Protein 6XRF (pdb70)

Radius of gyration: 32.76 Å; Cα contacts (8 Å, |Δi|>4): 2177; chains: 9; bounding box: 80×77×88 Å

Solvent-accessible surface area: 41799 Å² total; per-residue (Å²): 67,108,5,89,9,29,10,1,23,2,89,5,32,124,68,14,93,55,13,2,7,6,0,4,46,1,51,67,39,81,127,4,134,53,0,0,0,0,0,8,24,10,76,62,14,46,149,46,81,18,56,81,3,0,47,104,0,29,123,35,0,119,172,73,4,38,45,35,116,77,82,82,94,117,97,60,97,20,118,70,59,46,2,3,16,0,2,0,33,4,88,37,75,74,65,61,4,9,1,12,0,2,0,0,45,38,126,111,16,0,1,0,0,0,0,0,3,27,53,85,20,23,87,80,7,38,84,27,18,106,74,0,11,154,31,1,62,13,56,170,116,75,8,109,3,43,12,0,31,0,66,8,35,126,66,18,89,55,15,1,5,6,1,1,40,2,49,50,58,75,108,2,162,47,0,0,0,4,3,4,39,13,77,91,14,40,152,48,80,20,64,77,8,0,44,148,16,29,81,30,4,107,88,55,6,82,45,28,145,73,90,97,103,100,101,82,104,34,125,74,45,37,5,6,10,1,0,2,37,4,79,63,67,70,93,64,7,7,0,11,1,8,1,1,49,23,145,110,20,1,3,1,2,2,0,4,10,45,48,75,15,16,85,73,5,56,83,25,10,96,105,0,16,141,40,4,70,12,72,167,43,62,1,102,9,4,0,68,3,0,11,12,2,8,87,32,61,4,5,45,56,55,21,16,8,0,2,4,0,0,7,2,0,3,4,13,6,76,89,68,74,31,6,16,34,4,4,16,40,0,0,30,28,14,3,5,82,107,87,12,84,5,57,11,0,31,0,52,11,36,140,65,19,92,60,15,2,6,6,0,2,27,0,54,53,58,79,129,4,130,62,1,0,0,0,2,5,30,10,77,61,8,41,138,30,84,20,60,81,0,0,48,88,0,31,105,36,0,103,151,102,2,81,46,22,127,83,79,112,105,102,94,71,112,23,121,74,50,33,2,2,17,0,15,0,30,4,82,82,147,69,62,76,6,21,1,32,0,4,0,1,56,37,141,107,14,0,3,0,2,0,0,0,1,16,57,89,13,36,89,85,8,74,86,28,14,108,103,0,16,116,36,3,71,8,41,174,90,89,10,53,5,51,11,0,33,0,64,9,40,107,70,18,98,44,11,0,4,7,3,1,28,2,50,49,34,35,62,0,88,31,0,0,0,7,0,4,38,12,65,61,13,50,154,41,80,21,61,80,1,0,50,97,2,25,123,25,2,108,153,61,4,87,49,35,110,72,93,62,88,117,106,65,107,24,118,74,45,41,2,6,6,2,6,2,7,25,49,26,102,9,12,22,6,6,0,8,0,2,0,0,48,34,142,117,18,0,1,0,0,5,0,2,7,45,50,75,18,21,62,18,6,50,31,29,20,118,95,0,16,159,41,0,70,10,72,165,27,66,1,108,12,6,0,124,2,2,12,33,3,4,66,26,54,7,3,43,60,93,18,26,6,0,3,5,0,0,4,1,0,4,3,0,9,63,42,114,130,103,32,7,15,40,6,5,17,63,0,13,66,31,35,122,45,99,6,83,7,33,7,1,46,2,80,6,24,59,69,22,95,53,50,0,6,4,2,2,41,2,41,51,49,65,114,0,148,74,0,0,0,1,1,10,25,16,87,64,10,68,121,29,96,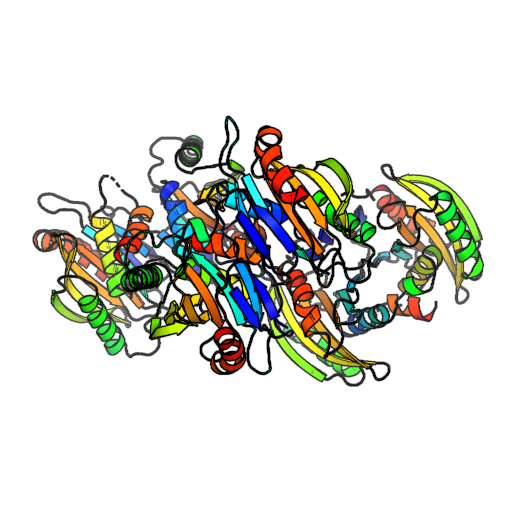21,72,80,0,0,42,74,2,31,122,37,1,117,149,82,4,85,50,30,119,70,76,111,100,86,109,64,110,15,120,73,53,41,3,6,19,4,9,2,36,5,54,50,153,75,104,67,5,32,0,30,0,2,1,0,43,23,125,115,14,0,2,1,0,1,0,0,4,18,51,89,20,15,92,80,7,45,81,28,15,109,115,0,16,118,31,4,64,11,45,120,155,109,89,12,15,6,52,12,0,29,1,91,11,45,126,57,17,89,57,66,1,9,7,5,2,27,1,40,66,46,76,114,4,183,81,0,0,0,0,1,8,36,12,84,68,13,67,144,41,87,18,59,83,4,0,31,94,2,33,106,38,2,122,146,93,7,81,42,32,127,72,81,86,84,110,105,73,96,21,50,68,51,38,2,6,10,2,4,0,34,14,88,78,112,80,104,71,12,9,0,16,0,2,0,0,44,19,125,110,15,1,2,0,0,0,0,0,5,41,55,89,15,21,89,68,6,58,49,19,4,87,46,0,17,68,12,4,27,17,82,105,38,155,81,1,8,13,0,0,102,2,0,6,52,10,15,111,57,21,11,60,70,139,8,26,13,3,2,6,1,0,14,0,0,0,4,8,21,85,75,28,2,36,61,0,28,89,90,46

Sequence (1002 aa):
TLYRLHEADLEIPDAWQDQSINIFKLPASGPAREASFVISRDASQGDAPFADYVARQLENAEKQLPGFKLHKRWDINIHGHAAVLLDYQWQREGRDLMLRQVFIERRPAVLITTLTTTPADLPHHEPAWKQAMQTLVPRPTLYRLHEADLEIPDAWQDQSINIFKLPASGPAREASFVISRDASQGDAPFADYVARQLENAEKQLPGFKLHKRWDINIHGHAAVLLDYQWQREGRDLMLRQVFIERRPAVLITTLTTTPADLPHHEPAWKQAMQTLVPRPMDAQAAARLGDEIAHGFGVAAMVAGAVAGALIGAAVVAAATGGLAAVILAGSIAAGGTLYRLHEADLEIPDAWQDQSINIFKLPASGPAREASFVISRDASQGDAPFADYVARQLENAEKQLPGFKLHKRWDINIHGHAAVLLDYQWQREGRDLMLRQVFIERRPAVLITTLTTTPADLPHHEPAWKQAMQTLVPRPTLYRLHEADLEIPDAWQDQSINIFKLPASGPAREASFVISRDASQGDAPFADYVARQLENAEKQLPGFKLHKRWDINIHGHAAVLLDYQWQREGRDLMLRQVFIERRPAVLITTLTTTPADLPHHEPAWKQAMQTLVPRPMDAQAAARLGDEIAHGFGVAAMVAGAVAGALIGAAVVAATATGGLAAVILAGSIAATLYRLHEADLEIPDAWQDQSINIFKLPASGPAREASFVISRDASQGDAPFADYVARQLENAEKQLPGFKLHKRWDINIHGHAAVLLDYQWQREGRDLMLRQVFIERRPAVLITTLTTTPADLPHHEPAWKQAMQTLVPRPTTLYRLHEADLEIPDAWQDQSINIFKLPASGPAREASFVISRDASQGDAPFADYVARQLENAEKQLPGFKLHKRWDINIHGHAAVLLDYQWQREGRDLMLRQVFIERRPAVLITTLTTTPADLPHHEPAWKQAMQTLVPRPTPDAQAAARLGDEIAHGGVAAMVAGAVAGALIGAAVVAAAVILAGSIA

Structure (mmCIF, N/CA/C/O backbone):
data_6XRF
#
_entry.id   6XRF
#
_cell.length_a   68.951
_cell.length_b   68.951
_cell.length_c   173.054
_cell.angle_alpha   90.000
_cell.angle_beta   90.000
_cell.angle_gamma   120.000
#
_symmetry.space_group_name_H-M   'P 32'
#
loop_
_entity.id
_entity.type
_entity.pdbx_description
1 polymer 'Effector EagT6'
2 polymer 'PAAR motif family protein'
3 water water
#
loop_
_atom_site.group_PDB
_atom_site.id
_atom_site.type_symbol
_atom_site.label_atom_id
_atom_site.label_alt_id
_atom_site.label_comp_id
_atom_site.label_asym_id
_atom_site.label_entity_id
_atom_site.label_seq_id
_atom_site.pdbx_PDB_ins_code
_atom_site.Cartn_x
_atom_site.Cartn_y
_atom_site.Cartn_z
_atom_site.occupancy
_atom_site.B_iso_or_equiv
_atom_site.auth_seq_id
_atom_site.auth_comp_id
_atom_site.auth_asym_id
_atom_site.auth_atom_id
_atom_site.pdbx_PDB_model_num
ATOM 1 N N . THR A 1 2 ? -13.81598 -50.69851 19.52991 1.000 94.95182 2 THR A N 1
ATOM 2 C CA . THR A 1 2 ? -12.66680 -50.76034 18.64298 1.000 95.49238 2 THR A CA 1
ATOM 3 C C . THR A 1 2 ? -11.37437 -51.07808 19.38832 1.000 91.67704 2 THR A C 1
ATOM 4 O O . THR A 1 2 ? -10.86043 -50.23870 20.12993 1.000 87.75766 2 THR A O 1
ATOM 14 N N . LEU A 1 3 ? -10.84306 -52.28238 19.19434 1.000 96.09991 3 LEU A N 1
ATOM 15 C CA . LEU A 1 3 ? -9.49439 -52.58022 19.65707 1.000 93.36683 3 LEU A CA 1
ATOM 16 C C . LEU A 1 3 ? -8.50803 -51.94480 18.68232 1.000 86.62772 3 LEU A C 1
ATOM 17 O O . LEU A 1 3 ? -8.52119 -52.25505 17.48624 1.000 87.90166 3 LEU A O 1
ATOM 33 N N . TYR A 1 4 ? -7.66314 -51.05716 19.19075 1.000 78.35859 4 TYR A N 1
ATOM 34 C CA . TYR A 1 4 ? -6.73044 -50.29776 18.37270 1.000 72.96640 4 TYR A CA 1
ATOM 35 C C . TYR A 1 4 ? -5.32972 -50.86146 18.54716 1.000 74.42963 4 TYR A C 1
ATOM 36 O O . TYR A 1 4 ? -4.84467 -50.98430 19.67549 1.000 73.66148 4 TYR A O 1
ATOM 54 N N . ARG A 1 5 ? -4.68138 -51.20274 17.43765 1.000 77.86428 5 ARG A N 1
ATOM 55 C CA . ARG A 1 5 ? -3.31061 -51.68354 17.48145 1.000 80.76178 5 ARG A CA 1
ATOM 56 C C . ARG A 1 5 ? -2.35412 -50.60156 16.99651 1.000 79.99283 5 ARG A C 1
ATOM 57 O O . ARG A 1 5 ? -2.62244 -49.91187 16.00735 1.000 80.72316 5 ARG A O 1
ATOM 78 N N . LEU A 1 6 ? -1.23532 -50.46901 17.69773 1.000 79.34871 6 LEU A N 1
ATOM 79 C CA . LEU A 1 6 ? -0.12900 -49.61839 17.29816 1.000 80.11390 6 LEU A CA 1
ATOM 80 C C . LEU A 1 6 ? 1.14884 -50.44687 17.34713 1.000 80.64479 6 LEU A C 1
ATOM 81 O O . LEU A 1 6 ? 1.14322 -51.62072 17.73347 1.000 81.83771 6 LEU A O 1
ATOM 97 N N . HIS A 1 7 ? 2.25750 -49.82397 16.95041 1.000 81.39421 7 HIS A N 1
ATOM 98 C CA . HIS A 1 7 ? 3.50278 -50.56549 16.83120 1.000 88.33481 7 HIS A CA 1
ATOM 99 C C . HIS A 1 7 ? 3.92933 -51.16385 18.16133 1.000 100.33978 7 HIS A C 1
ATOM 100 O O . HIS A 1 7 ? 4.55679 -52.22248 18.17698 1.000 121.69298 7 HIS A O 1
ATOM 114 N N . GLU A 1 8 ? 3.58759 -50.52408 19.27984 1.000 90.75298 8 GLU A N 1
ATOM 115 C CA . GLU A 1 8 ? 4.14732 -50.88946 20.57572 1.000 81.96083 8 GLU A CA 1
ATOM 116 C C . GLU A 1 8 ? 3.13073 -51.45121 21.56277 1.000 81.10964 8 GLU A C 1
ATOM 117 O O . GLU A 1 8 ? 3.51803 -51.81791 22.67615 1.000 84.25478 8 GLU A O 1
ATOM 129 N N . ALA A 1 9 ? 1.85563 -51.54031 21.19897 1.000 76.74576 9 ALA A N 1
ATOM 130 C CA . ALA A 1 9 ? 0.86257 -52.03140 22.14557 1.000 73.05840 9 ALA A CA 1
ATOM 131 C C . ALA A 1 9 ? -0.49935 -52.09886 21.47596 1.000 72.21865 9 ALA A C 1
ATOM 132 O O . ALA A 1 9 ? -0.71315 -51.54577 20.39518 1.000 71.74525 9 ALA A O 1
ATOM 139 N N . ASP A 1 10 ? -1.42183 -52.78199 22.14772 1.000 72.73779 10 ASP A N 1
ATOM 140 C CA . ASP A 1 10 ? -2.82858 -52.82146 21.77655 1.000 74.28122 10 ASP A CA 1
ATOM 141 C C . ASP A 1 10 ? -3.65882 -52.25474 22.91907 1.000 71.55332 10 ASP A C 1
ATOM 142 O O . ASP A 1 10 ? -3.32251 -52.44262 24.09372 1.000 70.68204 10 ASP A O 1
ATOM 151 N N . LEU A 1 11 ? -4.73494 -51.55876 22.57616 1.000 70.61648 11 LEU A N 1
ATOM 152 C CA . LEU A 1 11 ? -5.61703 -51.00573 23.59089 1.000 70.11785 11 LEU A CA 1
ATOM 153 C C . LEU A 1 11 ? -6.97860 -50.76906 22.95956 1.000 71.79353 11 LEU A C 1
ATOM 154 O O . LEU A 1 11 ? -7.09837 -50.60063 21.74337 1.000 74.37110 11 LEU A O 1
ATOM 170 N N . GLU A 1 12 ? -8.00410 -50.76067 23.80551 1.000 71.48494 12 GLU A N 1
ATOM 171 C CA . GLU A 1 12 ? -9.38131 -50.62012 23.35508 1.000 73.32766 12 GLU A CA 1
ATOM 172 C C . GLU A 1 12 ? -9.77572 -49.14816 23.35338 1.000 71.76717 12 GLU A C 1
ATOM 173 O O . GLU A 1 12 ? -9.49693 -48.42100 24.31687 1.000 66.47431 12 GLU A O 1
ATOM 185 N N . ILE A 1 13 ? -10.40284 -48.70666 22.27193 1.000 76.20563 13 ILE A N 1
ATOM 186 C CA . ILE A 1 13 ? -10.79305 -47.32014 22.07677 1.000 78.75820 13 ILE A CA 1
ATOM 187 C C . ILE A 1 13 ? -12.30067 -47.27424 21.87391 1.000 90.21861 13 ILE A C 1
ATOM 188 O O . ILE A 1 13 ? -12.82241 -48.01834 21.04311 1.000 97.23143 13 ILE A O 1
ATOM 204 N N . PRO A 1 14 ? -13.02771 -46.42214 22.59421 1.000 92.73400 14 PRO A N 1
ATOM 205 C CA . PRO A 1 14 ? -14.43879 -46.20394 22.25975 1.000 95.74999 14 PRO A CA 1
ATOM 206 C C . PRO A 1 14 ? -14.60602 -45.79252 20.80494 1.000 95.65082 14 PRO A C 1
ATOM 207 O O . PRO A 1 14 ? -13.72967 -45.16992 20.20576 1.000 91.84278 14 PRO A O 1
ATOM 218 N N . ASP A 1 15 ? -15.76279 -46.14523 20.23651 1.000 86.68838 15 ASP A N 1
ATOM 219 C CA . ASP A 1 15 ? -16.05088 -45.76749 18.85492 1.000 88.57488 15 ASP A CA 1
ATOM 220 C C . ASP A 1 15 ? -16.39617 -44.29100 18.71880 1.000 87.17962 15 ASP A C 1
ATOM 221 O O . ASP A 1 15 ? -16.34876 -43.75820 17.60639 1.000 87.37004 15 ASP A O 1
ATOM 230 N N . ALA A 1 16 ? -16.74615 -43.62044 19.81480 1.000 83.11749 16 ALA A N 1
ATOM 231 C CA . ALA A 1 16 ? -17.04890 -42.19814 19.76017 1.000 81.45491 16 ALA A CA 1
ATOM 232 C C . ALA A 1 16 ? -15.79997 -41.33734 19.62436 1.000 76.77070 16 ALA A C 1
ATOM 233 O O . ALA A 1 16 ? -15.90836 -40.17098 19.22753 1.000 79.61624 16 ALA A O 1
ATOM 240 N N . TRP A 1 17 ? -14.62671 -41.88043 19.94553 1.000 72.20833 17 TRP A N 1
ATOM 241 C CA . TRP A 1 17 ? -13.37387 -41.17096 19.73056 1.000 67.79873 17 TRP A CA 1
ATOM 242 C C . TRP A 1 17 ? -13.02991 -41.20420 18.24602 1.000 67.46860 17 TRP A C 1
ATOM 243 O O . TRP A 1 17 ? -12.96862 -42.28482 17.64878 1.000 69.42763 17 TRP A O 1
ATOM 264 N N . GLN A 1 18 ? -12.79780 -40.03253 17.64717 1.000 63.66284 18 GLN A N 1
ATOM 265 C CA . GLN A 1 18 ? -12.43815 -39.98143 16.23413 1.000 60.67760 18 GLN A CA 1
ATOM 266 C C . GLN A 1 18 ? -10.92133 -39.96333 16.08652 1.000 51.93787 18 GLN A C 1
ATOM 267 O O . GLN A 1 18 ? -10.23388 -39.15240 16.71205 1.000 47.80391 18 GLN A O 1
ATOM 281 N N . ASP A 1 19 ? -10.41449 -40.87143 15.25733 1.000 49.23930 19 ASP A N 1
ATOM 282 C CA . ASP A 1 19 ? -8.98243 -41.09690 15.10658 1.000 43.39617 19 ASP A CA 1
ATOM 283 C C . ASP A 1 19 ? -8.37122 -40.04568 14.19213 1.000 41.86900 19 ASP A C 1
ATOM 284 O O . ASP A 1 19 ? -8.90030 -39.76308 13.11442 1.000 43.87135 19 ASP A O 1
ATOM 293 N N . GLN A 1 20 ? -7.26988 -39.44517 14.64066 1.000 40.11477 20 GLN A N 1
ATOM 294 C CA . GLN A 1 20 ? -6.48061 -38.54160 13.81333 1.000 41.69612 20 GLN A CA 1
ATOM 295 C C . GLN A 1 20 ? -5.00968 -38.94553 13.83963 1.000 39.98864 20 GLN A C 1
ATOM 296 O O . GLN A 1 20 ? -4.12439 -38.10093 13.68411 1.000 40.45025 20 GLN A O 1
ATOM 310 N N . SER A 1 21 ? -4.73178 -40.22988 14.04204 1.000 38.74797 21 SER A N 1
ATOM 311 C CA . SER A 1 21 ? -3.36472 -40.67069 14.27753 1.000 38.88590 21 SER A CA 1
ATOM 312 C C . SER A 1 21 ? -2.50716 -40.47794 13.03410 1.000 37.92583 21 SER A C 1
ATOM 313 O O . SER A 1 21 ? -2.98879 -40.54358 11.90150 1.000 38.93029 21 SER A O 1
ATOM 321 N N . ILE A 1 22 ? -1.21822 -40.22462 13.26446 1.000 37.42494 22 ILE A N 1
ATOM 322 C CA . ILE A 1 22 ? -0.25948 -39.94595 12.20181 1.000 39.65959 22 ILE A CA 1
ATOM 323 C C . ILE A 1 22 ? 1.02332 -40.70499 12.51080 1.000 36.54444 22 ILE A C 1
ATOM 324 O O . ILE A 1 22 ? 1.66913 -40.44099 13.53112 1.000 33.15346 22 ILE A O 1
ATOM 340 N N . ASN A 1 23 ? 1.40392 -41.62856 11.63618 1.000 38.29529 23 ASN A N 1
ATOM 341 C CA . ASN A 1 23 ? 2.72966 -42.22764 11.69216 1.000 36.95060 23 ASN A CA 1
ATOM 342 C C . ASN A 1 23 ? 3.69320 -41.34537 10.91431 1.000 38.83221 23 ASN A C 1
ATOM 343 O O . ASN A 1 23 ? 3.36996 -40.85038 9.83046 1.000 40.82234 23 ASN A O 1
ATOM 354 N N . ILE A 1 24 ? 4.87041 -41.12656 11.49121 1.000 38.50558 24 ILE A N 1
ATOM 355 C CA . ILE A 1 24 ? 5.85774 -40.19936 10.95395 1.000 38.99845 24 ILE A CA 1
ATOM 356 C C . ILE A 1 24 ? 7.22048 -40.87025 11.00708 1.000 38.12120 24 ILE A C 1
ATOM 357 O O . ILE A 1 24 ? 7.64612 -41.33724 12.06934 1.000 36.20227 24 ILE A O 1
ATOM 373 N N . PHE A 1 25 ? 7.89999 -40.91907 9.86879 1.000 41.10667 25 PHE A N 1
ATOM 374 C CA . PHE A 1 25 ? 9.26279 -41.42611 9.78816 1.000 43.67857 25 PHE A CA 1
ATOM 375 C C . PHE A 1 25 ? 10.08901 -40.38584 9.05520 1.000 49.86486 25 PHE A C 1
ATOM 376 O O . PHE A 1 25 ? 9.68954 -39.91518 7.98544 1.000 50.91005 25 PHE A O 1
ATOM 393 N N . LYS A 1 26 ? 11.21626 -40.00455 9.63986 1.000 55.67136 26 LYS A N 1
ATOM 394 C CA . LYS A 1 26 ? 12.12840 -39.06391 9.00882 1.000 65.41106 26 LYS A CA 1
ATOM 395 C C . LYS A 1 26 ? 13.24169 -39.85471 8.33476 1.000 73.58921 26 LYS A C 1
ATOM 396 O O . LYS A 1 26 ? 13.96041 -40.60866 8.99885 1.000 73.17784 26 LYS A O 1
ATOM 415 N N . LEU A 1 27 ? 13.36824 -39.69965 7.02454 1.000 81.62272 27 LEU A N 1
ATOM 416 C CA . LEU A 1 27 ? 14.46477 -40.32791 6.29784 1.000 89.56385 27 LEU A CA 1
ATOM 417 C C . LEU A 1 27 ? 15.74563 -39.54215 6.54552 1.000 91.10385 27 LEU A C 1
ATOM 418 O O . LEU A 1 27 ? 15.80651 -38.35684 6.20138 1.000 88.73568 27 LEU A O 1
ATOM 434 N N . PRO A 1 28 ? 16.77853 -40.14589 7.12977 1.000 96.36850 28 PRO A N 1
ATOM 435 C CA . PRO A 1 28 ? 17.97911 -39.37324 7.46980 1.000 102.78102 28 PRO A CA 1
ATOM 436 C C . PRO A 1 28 ? 18.71281 -38.88213 6.23091 1.000 111.86861 28 PRO A C 1
ATOM 437 O O . PRO A 1 28 ? 18.58477 -39.42739 5.13148 1.000 114.44613 28 PRO A O 1
ATOM 448 N N . ALA A 1 29 ? 19.49050 -37.81938 6.43076 1.000 115.73800 29 ALA A N 1
ATOM 449 C CA . ALA A 1 29 ? 20.30238 -37.27249 5.35369 1.000 124.49696 29 ALA A CA 1
ATOM 450 C C . ALA A 1 29 ? 21.32295 -38.30394 4.88740 1.000 128.44567 29 ALA A C 1
ATOM 451 O O . ALA A 1 29 ? 21.82769 -39.11256 5.67171 1.000 129.18403 29 ALA A O 1
ATOM 458 N N . SER A 1 30 ? 21.63208 -38.26454 3.59356 1.000 141.92292 30 SER A N 1
ATOM 459 C CA . SER A 1 30 ? 22.50010 -39.26723 2.98675 1.000 151.41440 30 SER A CA 1
ATOM 460 C C . SER A 1 30 ? 23.26602 -38.63711 1.83584 1.000 157.72776 30 SER A C 1
ATOM 461 O O . SER A 1 30 ? 22.65778 -38.15837 0.87401 1.000 163.63359 30 SER A O 1
ATOM 469 N N . GLY A 1 31 ? 24.59383 -38.64462 1.93306 1.000 133.75193 31 GLY A N 1
ATOM 470 C CA . GLY A 1 31 ? 25.44080 -38.15294 0.87217 1.000 127.91765 31 GLY A CA 1
ATOM 471 C C . GLY A 1 31 ? 25.08506 -36.74556 0.44831 1.000 120.77799 31 GLY A C 1
ATOM 472 O O . GLY A 1 31 ? 25.14074 -35.80229 1.24277 1.000 115.58086 31 GLY A O 1
ATOM 476 N N . PRO A 1 32 ? 24.70549 -36.57239 -0.82477 1.000 119.85209 32 PRO A N 1
ATOM 477 C CA . PRO A 1 32 ? 24.31964 -35.23130 -1.28651 1.000 118.43129 32 PRO A CA 1
ATOM 478 C C . PRO A 1 32 ? 22.90469 -34.84446 -0.90800 1.000 111.69557 32 PRO A C 1
ATOM 479 O O . PRO A 1 32 ? 22.56734 -33.65647 -0.98264 1.000 112.88366 32 PRO A O 1
ATOM 490 N N . ALA A 1 33 ? 22.07361 -35.80025 -0.50565 1.000 107.30423 33 ALA A N 1
ATOM 491 C CA . ALA A 1 33 ? 20.65631 -35.55872 -0.28330 1.000 101.55849 33 ALA A CA 1
ATOM 492 C C . ALA A 1 33 ? 20.39191 -35.14164 1.15586 1.000 96.55816 33 ALA A C 1
ATOM 493 O O . ALA A 1 33 ? 20.98743 -35.67965 2.09335 1.000 96.72371 33 ALA A O 1
ATOM 500 N N . ARG A 1 34 ? 19.49548 -34.17217 1.32137 1.000 95.13433 34 ARG A N 1
ATOM 501 C CA . ARG A 1 34 ? 19.04231 -33.76945 2.64233 1.000 92.80065 34 ARG A CA 1
ATOM 502 C C . ARG A 1 34 ? 17.98958 -34.75391 3.15540 1.000 87.49978 34 ARG A C 1
ATOM 503 O O . ARG A 1 34 ? 17.52620 -35.64418 2.43606 1.000 85.30084 34 ARG A O 1
ATOM 524 N N . GLU A 1 35 ? 17.59940 -34.57667 4.41656 1.000 84.61494 35 GLU A N 1
ATOM 525 C CA . GLU A 1 35 ? 16.60614 -35.45584 5.01663 1.000 78.75646 35 GLU A CA 1
ATOM 526 C C . GLU A 1 35 ? 15.25534 -35.30104 4.32487 1.000 75.21240 35 GLU A C 1
ATOM 527 O O . GLU A 1 35 ? 14.89150 -34.22109 3.84989 1.000 77.51943 35 GLU A O 1
ATOM 539 N N . ALA A 1 36 ? 14.51850 -36.40795 4.25848 1.000 69.99527 36 ALA A N 1
ATOM 540 C CA . ALA A 1 36 ? 13.16547 -36.45719 3.72376 1.000 64.38431 36 ALA A CA 1
ATOM 541 C C . ALA A 1 36 ? 12.23449 -37.01832 4.79262 1.000 60.11863 36 ALA A C 1
ATOM 542 O O . ALA A 1 36 ? 12.67338 -37.44203 5.86485 1.000 60.41499 36 ALA A O 1
ATOM 549 N N . SER A 1 37 ? 10.93482 -37.02795 4.49743 1.000 57.47256 37 SER A N 1
ATOM 550 C CA . SER A 1 37 ? 9.94321 -37.51300 5.44694 1.000 54.92109 37 SER A CA 1
ATOM 551 C C . SER A 1 37 ? 8.95085 -38.44307 4.76509 1.000 53.25316 37 SER A C 1
ATOM 552 O O . SER A 1 37 ? 8.59501 -38.24062 3.59668 1.000 54.06348 37 SER A O 1
ATOM 560 N N . PHE A 1 38 ? 8.51694 -39.46155 5.50494 1.000 51.22526 38 PHE A N 1
ATOM 561 C CA . PHE A 1 38 ? 7.48702 -40.39571 5.06855 1.000 49.46015 38 PHE A CA 1
ATOM 562 C C . PHE A 1 38 ? 6.40617 -40.42177 6.13648 1.000 47.85953 38 PHE A C 1
ATOM 563 O O . PHE A 1 38 ? 6.69490 -40.71002 7.30187 1.000 47.87052 38 PHE A O 1
ATOM 580 N N . VAL A 1 39 ? 5.16976 -40.12371 5.74540 1.000 46.17292 39 VAL A N 1
ATOM 581 C CA . VAL A 1 39 ? 4.08463 -39.90713 6.69235 1.000 43.33839 39 VAL A CA 1
ATOM 582 C C . VAL A 1 39 ? 2.88322 -40.74801 6.29077 1.000 42.11698 39 VAL A C 1
ATOM 583 O O . VAL A 1 39 ? 2.49863 -40.76560 5.11694 1.000 39.80812 39 VAL A O 1
ATOM 596 N N . ILE A 1 40 ? 2.28125 -41.41669 7.27006 1.000 43.00174 40 ILE A N 1
ATOM 597 C CA . ILE A 1 40 ? 1.04928 -42.17218 7.08745 1.000 40.63608 40 ILE A CA 1
ATOM 598 C C . ILE A 1 40 ? -0.04994 -41.43173 7.83587 1.000 38.77522 40 ILE A C 1
ATOM 599 O O . ILE A 1 40 ? 0.03995 -41.23994 9.05474 1.000 39.23394 40 ILE A O 1
ATOM 615 N N . SER A 1 41 ? -1.07531 -41.00309 7.10460 1.000 38.78577 41 SER A N 1
ATOM 616 C CA . SER A 1 41 ? -2.19682 -40.25979 7.65928 1.000 38.61625 41 SER A CA 1
ATOM 617 C C . SER A 1 41 ? -3.48458 -40.95553 7.24383 1.000 40.60640 41 SER A C 1
ATOM 618 O O . SER A 1 41 ? -3.48799 -41.81260 6.35447 1.000 42.57896 41 SER A O 1
ATOM 626 N N . ARG A 1 42 ? -4.58246 -40.59375 7.90421 1.000 41.52371 42 ARG A N 1
ATOM 627 C CA . ARG A 1 42 ? -5.88547 -41.16249 7.59512 1.000 44.83654 42 ARG A CA 1
ATOM 628 C C . ARG A 1 42 ? -6.86803 -40.05165 7.24912 1.000 47.79612 42 ARG A C 1
ATOM 629 O O . ARG A 1 42 ? -6.75632 -38.92326 7.74039 1.000 46.80809 42 ARG A O 1
ATOM 650 N N . ASP A 1 43 ? -7.83219 -40.38476 6.39133 1.000 51.96722 43 ASP A N 1
ATOM 651 C CA . ASP A 1 43 ? -8.86234 -39.44573 5.95914 1.000 56.62764 43 ASP A CA 1
ATOM 652 C C . ASP A 1 43 ? -10.17986 -40.19620 5.85225 1.000 61.93214 43 ASP A C 1
ATOM 653 O O . ASP A 1 43 ? -10.31925 -41.08814 5.01201 1.000 65.81411 43 ASP A O 1
ATOM 662 N N . ALA A 1 44 ? -11.14309 -39.83359 6.69833 1.000 62.42013 44 ALA A N 1
ATOM 663 C CA . ALA A 1 44 ? -12.44844 -40.47694 6.73562 1.000 65.83720 44 ALA A CA 1
ATOM 664 C C . ALA A 1 44 ? -13.52342 -39.64570 6.04524 1.000 69.08835 44 ALA A C 1
ATOM 665 O O . ALA A 1 44 ? -14.70836 -39.79837 6.35713 1.000 75.27661 44 ALA A O 1
ATOM 672 N N . SER A 1 45 ? -13.13402 -38.78261 5.11646 1.000 66.69494 45 SER A N 1
ATOM 673 C CA . SER A 1 45 ? -14.04919 -37.84542 4.49337 1.000 69.07752 45 SER A CA 1
ATOM 674 C C . SER A 1 45 ? -14.88444 -38.45759 3.38287 1.000 71.35340 45 SER A C 1
ATOM 675 O O . SER A 1 45 ? -15.87407 -37.83941 2.96960 1.000 73.05236 45 SER A O 1
ATOM 683 N N . GLN A 1 46 ? -14.50833 -39.63740 2.89078 1.000 75.16457 46 GLN A N 1
ATOM 684 C CA . GLN A 1 46 ? -15.01562 -40.10158 1.60513 1.000 79.75227 46 GLN A CA 1
ATOM 685 C C . GLN A 1 46 ? -16.53461 -40.19074 1.59481 1.000 87.21456 46 GLN A C 1
ATOM 686 O O . GLN A 1 46 ? -17.17501 -39.84103 0.59650 1.000 92.18252 46 GLN A O 1
ATOM 700 N N . GLY A 1 47 ? -17.12729 -40.66288 2.67974 1.000 87.39617 47 GLY A N 1
ATOM 701 C CA . GLY A 1 47 ? -18.57370 -40.78780 2.71611 1.000 87.21404 47 GLY A CA 1
ATOM 702 C C . GLY A 1 47 ? -19.05608 -41.78061 1.67615 1.000 86.28617 47 GLY A C 1
ATOM 703 O O . GLY A 1 47 ? -18.65788 -42.95204 1.66659 1.000 81.81875 47 GLY A O 1
ATOM 707 N N . ASP A 1 48 ? -19.91791 -41.31323 0.77315 1.000 88.80814 48 ASP A N 1
ATOM 708 C CA . ASP A 1 48 ? -20.54317 -42.17531 -0.21815 1.000 91.83886 48 ASP A CA 1
ATOM 709 C C . ASP A 1 48 ? -20.02172 -41.96956 -1.63244 1.000 90.00017 48 ASP A C 1
ATOM 710 O O . ASP A 1 48 ? -20.36091 -42.76326 -2.51725 1.000 92.95223 48 ASP A O 1
ATOM 719 N N . ALA A 1 49 ? -19.21329 -40.94324 -1.87336 1.000 86.14875 49 ALA A N 1
ATOM 720 C CA . ALA A 1 49 ? -18.70372 -40.71010 -3.21421 1.000 86.32108 49 ALA A CA 1
ATOM 721 C C . ALA A 1 49 ? -17.84641 -41.89214 -3.66169 1.000 83.84935 49 ALA A C 1
ATOM 722 O O . ALA A 1 49 ? -17.22461 -42.56614 -2.83465 1.000 81.63302 49 ALA A O 1
ATOM 729 N N . PRO A 1 50 ? -17.79728 -42.17338 -4.96314 1.000 85.68095 50 PRO A N 1
ATOM 730 C CA . PRO A 1 50 ? -16.86346 -43.19509 -5.44956 1.000 84.26761 50 PRO A CA 1
ATOM 731 C C . PRO A 1 50 ? -15.42799 -42.76911 -5.17358 1.000 79.09796 50 PRO A C 1
ATOM 732 O O . PRO A 1 50 ? -15.11986 -41.58804 -4.99877 1.000 76.79245 50 PRO A O 1
ATOM 743 N N . PHE A 1 51 ? -14.53698 -43.76330 -5.12062 1.000 77.69190 51 PHE A N 1
ATOM 744 C CA . PHE A 1 51 ? -13.14219 -43.47473 -4.79751 1.000 73.71329 51 PHE A CA 1
ATOM 745 C C . PHE A 1 51 ? -12.50242 -42.57773 -5.84797 1.000 73.77775 51 PHE A C 1
ATOM 746 O O . PHE A 1 51 ? -11.76896 -41.64037 -5.50807 1.000 75.15253 51 PHE A O 1
ATOM 763 N N . ALA A 1 52 ? -12.76078 -42.85197 -7.12768 1.000 72.13535 52 ALA A N 1
ATOM 764 C CA . ALA A 1 52 ? -12.14888 -42.06302 -8.18872 1.000 68.86695 52 ALA A CA 1
ATOM 765 C C . ALA A 1 52 ? -12.49295 -40.58705 -8.04370 1.000 66.32978 52 ALA A C 1
ATOM 766 O O . ALA A 1 52 ? -11.66675 -39.71658 -8.34201 1.000 66.67465 52 ALA A O 1
ATOM 773 N N . ASP A 1 53 ? -13.70938 -40.28357 -7.58968 1.000 67.26607 53 ASP A N 1
ATOM 774 C CA . ASP A 1 53 ? -14.10187 -38.89156 -7.41266 1.000 67.32791 53 ASP A CA 1
ATOM 775 C C . ASP A 1 53 ? -13.56299 -38.30929 -6.11446 1.000 65.58372 53 ASP A C 1
ATOM 776 O O . ASP A 1 53 ? -13.38732 -37.09049 -6.01362 1.000 63.81676 53 ASP A O 1
ATOM 785 N N . TYR A 1 54 ? -13.31320 -39.15338 -5.11250 1.000 64.48907 54 TYR A N 1
ATOM 786 C CA . TYR A 1 54 ? -12.67124 -38.67637 -3.89244 1.000 62.82025 54 TYR A CA 1
ATOM 787 C C . TYR A 1 54 ? -11.28167 -38.13034 -4.19732 1.000 62.07098 54 TYR A C 1
ATOM 788 O O . TYR A 1 54 ? -10.92651 -37.02522 -3.77029 1.000 60.30543 54 TYR A O 1
ATOM 806 N N . VAL A 1 55 ? -10.48036 -38.89425 -4.94661 1.000 62.67050 55 VAL A N 1
ATOM 807 C CA . VAL A 1 55 ? -9.14797 -38.42789 -5.32333 1.000 61.69705 55 VAL A CA 1
ATOM 808 C C . VAL A 1 55 ? -9.24195 -37.06576 -5.99700 1.000 61.49373 55 VAL A C 1
ATOM 809 O O . VAL A 1 55 ? -8.45066 -36.15819 -5.71329 1.000 59.68234 55 VAL A O 1
ATOM 822 N N . ALA A 1 56 ? -10.22345 -36.89823 -6.88892 1.000 64.25266 56 ALA A N 1
ATOM 823 C CA . ALA A 1 56 ? -10.41725 -35.61654 -7.56085 1.000 65.63233 56 ALA A CA 1
ATOM 824 C C . ALA A 1 56 ? -10.63620 -34.49459 -6.55400 1.000 64.92059 56 ALA A C 1
ATOM 825 O O . ALA A 1 56 ? -10.06206 -33.40653 -6.68197 1.000 64.06005 56 ALA A O 1
ATOM 832 N N . ARG A 1 57 ? -11.48492 -34.73789 -5.55164 1.000 65.43799 57 ARG A N 1
ATOM 833 C CA . ARG A 1 57 ? -11.67683 -33.75677 -4.48937 1.000 63.77775 57 ARG A CA 1
ATOM 834 C C . ARG A 1 57 ? -10.36107 -33.45533 -3.78741 1.000 58.57836 57 ARG A C 1
ATOM 835 O O . ARG A 1 57 ? -10.11200 -32.31597 -3.37702 1.000 57.86700 57 ARG A O 1
ATOM 856 N N . GLN A 1 58 ? -9.50249 -34.46602 -3.64284 1.000 56.41321 58 GLN A N 1
ATOM 857 C CA . GLN A 1 58 ? -8.19679 -34.23971 -3.03446 1.000 54.94037 58 GLN A CA 1
ATOM 858 C C . GLN A 1 58 ? -7.30079 -33.42251 -3.95279 1.000 54.11214 58 GLN A C 1
ATOM 859 O O . GLN A 1 58 ? -6.51286 -32.59184 -3.48755 1.000 53.76561 58 GLN A O 1
ATOM 873 N N . LEU A 1 59 ? -7.38922 -33.66206 -5.25901 1.000 54.23612 59 LEU A N 1
ATOM 874 C CA . LEU A 1 59 ? -6.58665 -32.89676 -6.20369 1.000 54.05782 59 LEU A CA 1
ATOM 875 C C . LEU A 1 59 ? -7.02273 -31.43833 -6.21863 1.000 53.04006 59 LEU A C 1
ATOM 876 O O . LEU A 1 59 ? -6.18809 -30.52709 -6.13448 1.000 47.29647 59 LEU A O 1
ATOM 892 N N . GLU A 1 60 ? -8.33748 -31.19981 -6.29989 1.000 55.40276 60 GLU A N 1
ATOM 893 C CA . GLU A 1 60 ? -8.84414 -29.83189 -6.34985 1.000 62.15323 60 GLU A CA 1
ATOM 894 C C . GLU A 1 60 ? -8.44381 -29.04930 -5.10532 1.000 64.95650 60 GLU A C 1
ATOM 895 O O . GLU A 1 60 ? -8.06861 -27.87163 -5.19404 1.000 65.72988 60 GLU A O 1
ATOM 907 N N . ASN A 1 61 ? -8.50758 -29.69278 -3.93603 1.000 65.82708 61 ASN A N 1
ATOM 908 C CA . ASN A 1 61 ? -8.12376 -29.02897 -2.69533 1.000 64.40028 61 ASN A CA 1
ATOM 909 C C . ASN A 1 61 ? -6.63292 -28.72072 -2.66434 1.000 66.77671 61 ASN A C 1
ATOM 910 O O . ASN A 1 61 ? -6.22691 -27.64374 -2.21223 1.000 67.44281 61 ASN A O 1
ATOM 921 N N . ALA A 1 62 ? -5.80141 -29.64855 -3.14259 1.000 61.69122 62 ALA A N 1
ATOM 922 C CA . ALA A 1 62 ? -4.35921 -29.42372 -3.12039 1.000 60.66708 62 ALA A CA 1
ATOM 923 C C . ALA A 1 62 ? -3.96275 -28.25702 -4.02071 1.000 69.46760 62 ALA A C 1
ATOM 924 O O . ALA A 1 62 ? -3.13842 -27.41770 -3.63625 1.000 66.90734 62 ALA A O 1
ATOM 931 N N . GLU A 1 63 ? -4.53840 -28.18814 -5.22784 1.000 82.00633 63 GLU A N 1
ATOM 932 C CA . GLU A 1 63 ? -4.24911 -27.07225 -6.12517 1.000 84.79966 63 GLU A CA 1
ATOM 933 C C . GLU A 1 63 ? -4.69605 -25.74671 -5.52580 1.000 89.33880 63 GLU A C 1
ATOM 934 O O . GLU A 1 63 ? -4.07561 -24.70517 -5.77885 1.000 92.24866 63 GLU A O 1
ATOM 946 N N . LYS A 1 64 ? -5.76147 -25.76589 -4.72512 1.000 87.01730 64 LYS A N 1
ATOM 947 C CA . LYS A 1 64 ? -6.31608 -24.54099 -4.16779 1.000 87.85868 64 LYS A CA 1
ATOM 948 C C . LYS A 1 64 ? -5.50322 -24.03610 -2.98250 1.000 85.06651 64 LYS A C 1
ATOM 949 O O . LYS A 1 64 ? -5.32690 -22.82209 -2.82730 1.000 87.43540 64 LYS A O 1
ATOM 968 N N . GLN A 1 65 ? -4.98268 -24.94286 -2.15219 1.000 80.37027 65 GLN A N 1
ATOM 969 C CA . GLN A 1 65 ? -4.39298 -24.54769 -0.88319 1.000 77.04789 65 GLN A CA 1
ATOM 970 C C . GLN A 1 65 ? -2.87965 -24.69954 -0.80054 1.000 73.61334 65 GLN A C 1
ATOM 971 O O . GLN A 1 65 ? -2.27401 -24.10641 0.09706 1.000 73.99844 65 GLN A O 1
ATOM 985 N N . LEU A 1 66 ? -2.25301 -25.47236 -1.68176 1.000 70.70286 66 LEU A N 1
ATOM 986 C CA . LEU A 1 66 ? -0.79728 -25.60804 -1.66223 1.000 67.32072 66 LEU A CA 1
ATOM 987 C C . LEU A 1 66 ? -0.18716 -24.60614 -2.64063 1.000 69.64924 66 LEU A C 1
ATOM 988 O O . LEU A 1 66 ? -0.47475 -24.67657 -3.83991 1.000 71.57564 66 LEU A O 1
ATOM 1004 N N . PRO A 1 67 ? 0.65416 -23.67418 -2.18074 1.000 69.90833 67 PRO A N 1
ATOM 1005 C CA . PRO A 1 67 ? 1.10346 -22.59454 -3.07166 1.000 70.89496 67 PRO A CA 1
ATOM 1006 C C . PRO A 1 67 ? 2.16408 -23.11717 -4.02973 1.000 70.20137 67 PRO A C 1
ATOM 1007 O O . PRO A 1 67 ? 3.11105 -23.79620 -3.62231 1.000 69.59322 67 PRO A O 1
ATOM 1018 N N . GLY A 1 68 ? 1.99695 -22.80214 -5.31039 1.000 69.70559 68 GLY A N 1
ATOM 1019 C CA . GLY A 1 68 ? 2.89445 -23.32695 -6.32106 1.000 66.98133 68 GLY A CA 1
ATOM 1020 C C . GLY A 1 68 ? 2.68054 -24.79115 -6.62672 1.000 63.82958 68 GLY A C 1
ATOM 1021 O O . GLY A 1 68 ? 3.63400 -25.49039 -6.97643 1.000 63.27435 68 GLY A O 1
ATOM 1025 N N . PHE A 1 69 ? 1.44961 -25.27626 -6.49434 1.000 63.32771 69 PHE A N 1
ATOM 1026 C CA . PHE A 1 69 ? 1.15372 -26.67101 -6.78788 1.000 64.35025 69 PHE A CA 1
ATOM 1027 C C . PHE A 1 69 ? 1.50703 -26.99827 -8.23165 1.000 67.34317 69 PHE A C 1
ATOM 1028 O O . PHE A 1 69 ? 1.14607 -26.26128 -9.15529 1.000 69.77759 69 PHE A O 1
ATOM 1045 N N . LYS A 1 70 ? 2.21250 -28.11498 -8.42148 1.000 68.35834 70 LYS A N 1
ATOM 1046 C CA . LYS A 1 70 ? 2.49383 -28.62689 -9.75662 1.000 71.93824 70 LYS A CA 1
ATOM 1047 C C . LYS A 1 70 ? 2.29684 -30.13157 -9.78220 1.000 68.17184 70 LYS A C 1
ATOM 1048 O O . LYS A 1 70 ? 3.04717 -30.86210 -9.13279 1.000 65.25703 70 LYS A O 1
ATOM 1067 N N . LEU A 1 71 ? 1.33323 -30.59525 -10.56973 1.000 71.05552 71 LEU A N 1
ATOM 1068 C CA . LEU A 1 71 ? 1.10958 -32.02501 -10.72762 1.000 71.78009 71 LEU A CA 1
ATOM 1069 C C . LEU A 1 71 ? 2.09318 -32.60240 -11.73676 1.000 68.51412 71 LEU A C 1
ATOM 1070 O O . LEU A 1 71 ? 2.25779 -32.06521 -12.83664 1.000 69.46672 71 LEU A O 1
ATOM 1086 N N . HIS A 1 72 ? 2.75448 -33.69474 -11.35470 1.000 66.16757 72 HIS A N 1
ATOM 1087 C CA . HIS A 1 72 ? 3.67938 -34.39782 -12.23644 1.000 70.75406 72 HIS A CA 1
ATOM 1088 C C . HIS A 1 72 ? 3.07355 -35.67613 -12.81491 1.000 76.44249 72 HIS A C 1
ATOM 1089 O O . HIS A 1 72 ? 3.17914 -35.91920 -14.01754 1.000 81.97033 72 HIS A O 1
ATOM 1103 N N . LYS A 1 73 ? 2.44770 -36.49991 -11.97171 1.000 76.35898 73 LYS A N 1
ATOM 1104 C CA . LYS A 1 73 ? 1.91646 -37.78481 -12.39406 1.000 79.95424 73 LYS A CA 1
ATOM 1105 C C . LYS A 1 73 ? 0.61262 -38.07605 -11.65833 1.000 78.84765 73 LYS A C 1
ATOM 1106 O O . LYS A 1 73 ? 0.45232 -37.72765 -10.48760 1.000 75.29580 73 LYS A O 1
ATOM 1125 N N . ARG A 1 74 ? -0.30681 -38.75738 -12.34198 1.000 80.41092 74 ARG A N 1
ATOM 1126 C CA . ARG A 1 74 ? -1.40891 -39.45105 -11.68216 1.000 79.48725 74 ARG A CA 1
ATOM 1127 C C . ARG A 1 74 ? -1.36600 -40.92365 -12.08761 1.000 84.57510 74 ARG A C 1
ATOM 1128 O O . ARG A 1 74 ? -1.27284 -41.24524 -13.27944 1.000 86.69475 74 ARG A O 1
ATOM 1149 N N . TRP A 1 75 ? -1.43165 -41.80404 -11.09341 1.000 88.98324 75 TRP A N 1
ATOM 1150 C CA . TRP A 1 75 ? -1.33606 -43.25030 -11.25186 1.000 93.43733 75 TRP A CA 1
ATOM 1151 C C . TRP A 1 75 ? -2.56977 -43.85271 -10.58609 1.000 91.78166 75 TRP A C 1
ATOM 1152 O O . TRP A 1 75 ? -2.71864 -43.75517 -9.36543 1.000 88.64998 75 TRP A O 1
ATOM 1173 N N . ASP A 1 76 ? -3.45839 -44.46854 -11.36328 1.000 101.77700 76 ASP A N 1
ATOM 1174 C CA . ASP A 1 76 ? -4.53975 -45.27410 -10.78029 1.000 106.15588 76 ASP A CA 1
ATOM 1175 C C . ASP A 1 76 ? -4.03591 -46.71238 -10.74901 1.000 104.32125 76 ASP A C 1
ATOM 1176 O O . ASP A 1 76 ? -4.00686 -47.40496 -11.76860 1.000 108.63691 76 ASP A O 1
ATOM 1185 N N . ILE A 1 77 ? -3.61184 -47.15468 -9.56259 1.000 96.76518 77 ILE A N 1
ATOM 1186 C CA . ILE A 1 77 ? -2.93755 -48.43672 -9.39276 1.000 94.07567 77 ILE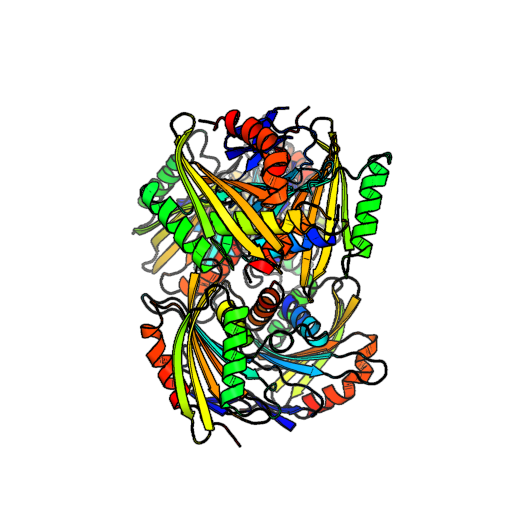 A CA 1
ATOM 1187 C C . ILE A 1 77 ? -3.71626 -49.31578 -8.42550 1.000 87.83926 77 ILE A C 1
ATOM 1188 O O . ILE A 1 77 ? -4.87351 -49.02729 -8.10261 1.000 85.87734 77 ILE A O 1
ATOM 1204 N N . ASN A 1 78 ? -3.07582 -50.38087 -7.94114 1.000 83.35734 78 ASN A N 1
ATOM 1205 C CA . ASN A 1 78 ? -3.70072 -51.30964 -7.01453 1.000 85.04149 78 ASN A CA 1
ATOM 1206 C C . ASN A 1 78 ? -2.70861 -51.69784 -5.92929 1.000 82.17721 78 ASN A C 1
ATOM 1207 O O . ASN A 1 78 ? -1.51925 -51.88545 -6.20375 1.000 82.94028 78 ASN A O 1
ATOM 1218 N N . ILE A 1 79 ? -3.20710 -51.81876 -4.69848 1.000 78.71937 79 ILE A N 1
ATOM 1219 C CA . ILE A 1 79 ? -2.42239 -52.26435 -3.55043 1.000 74.99285 79 ILE A CA 1
ATOM 1220 C C . ILE A 1 79 ? -3.17592 -53.41575 -2.89392 1.000 76.37480 79 ILE A C 1
ATOM 1221 O O . ILE A 1 79 ? -4.20193 -53.19427 -2.23983 1.000 75.14492 79 ILE A O 1
ATOM 1237 N N . HIS A 1 80 ? -2.66739 -54.63493 -3.05791 1.000 80.43158 80 HIS A N 1
ATOM 1238 C CA . HIS A 1 80 ? -3.19434 -55.82853 -2.38894 1.000 83.05634 80 HIS A CA 1
ATOM 1239 C C . HIS A 1 80 ? -4.72336 -55.85912 -2.37825 1.000 84.01800 80 HIS A C 1
ATOM 1240 O O . HIS A 1 80 ? -5.36474 -56.07084 -1.34696 1.000 82.30569 80 HIS A O 1
ATOM 1254 N N . GLY A 1 81 ? -5.31233 -55.64940 -3.55001 1.000 87.30598 81 GLY A N 1
ATOM 1255 C CA . GLY A 1 81 ? -6.74764 -55.74201 -3.70685 1.000 88.42528 81 GLY A CA 1
ATOM 1256 C C . GLY A 1 81 ? -7.52158 -54.47097 -3.43772 1.000 83.32460 81 GLY A C 1
ATOM 1257 O O . GLY A 1 81 ? -8.75502 -54.47998 -3.55231 1.000 85.18034 81 GLY A O 1
ATOM 1261 N N . HIS A 1 82 ? -6.84832 -53.38263 -3.08548 1.000 76.77619 82 HIS A N 1
ATOM 1262 C CA . HIS A 1 82 ? -7.49070 -52.10526 -2.81451 1.000 73.20724 82 HIS A CA 1
ATOM 1263 C C . HIS A 1 82 ? -7.14808 -51.12559 -3.92971 1.000 72.76679 82 HIS A C 1
ATOM 1264 O O . HIS A 1 82 ? -5.98555 -51.02485 -4.33869 1.000 72.17542 82 HIS A O 1
ATOM 1278 N N . ALA A 1 83 ? -8.16235 -50.42432 -4.43116 1.000 72.77555 83 ALA A N 1
ATOM 1279 C CA . ALA A 1 83 ? -7.92696 -49.36434 -5.40081 1.000 71.23683 83 ALA A CA 1
ATOM 1280 C C . ALA A 1 83 ? -7.03998 -48.29161 -4.78383 1.000 66.99180 83 ALA A C 1
ATOM 1281 O O . ALA A 1 83 ? -7.24130 -47.87914 -3.63741 1.000 64.65837 83 ALA A O 1
ATOM 1288 N N . ALA A 1 84 ? -6.04396 -47.84233 -5.54706 1.000 65.32416 84 ALA A N 1
ATOM 1289 C CA . ALA A 1 84 ? -5.10106 -46.84206 -5.06588 1.000 59.64676 84 ALA A CA 1
ATOM 1290 C C . ALA A 1 84 ? -4.79708 -45.84829 -6.17489 1.000 61.43887 84 ALA A C 1
ATOM 1291 O O . ALA A 1 84 ? -4.87677 -46.17352 -7.36350 1.000 64.44237 84 ALA A O 1
ATOM 1298 N N . VAL A 1 85 ? -4.44905 -44.62934 -5.77319 1.000 58.96305 85 VAL A N 1
ATOM 1299 C CA . VAL A 1 85 ? -3.99996 -43.59505 -6.69580 1.000 61.02576 85 VAL A CA 1
ATOM 1300 C C . VAL A 1 85 ? -2.67704 -43.05144 -6.17825 1.000 57.56827 85 VAL A C 1
ATOM 1301 O O . VAL A 1 85 ? -2.52864 -42.79202 -4.97878 1.000 53.43017 85 VAL A O 1
ATOM 1314 N N . LEU A 1 86 ? -1.70855 -42.89187 -7.08009 1.000 58.17902 86 LEU A N 1
ATOM 1315 C CA . LEU A 1 86 ? -0.39692 -42.35029 -6.74563 1.000 53.82652 86 LEU A CA 1
ATOM 1316 C C . LEU A 1 86 ? -0.26893 -40.96290 -7.35510 1.000 52.45718 86 LEU A C 1
ATOM 1317 O O . LEU A 1 86 ? -0.56264 -40.77001 -8.54112 1.000 55.58580 86 LEU A O 1
ATOM 1333 N N . LEU A 1 87 ? 0.15381 -40.00186 -6.53579 1.000 50.60995 87 LEU A N 1
ATOM 1334 C CA . LEU A 1 87 ? 0.28974 -38.60783 -6.93825 1.000 52.35270 87 LEU A CA 1
ATOM 1335 C C . LEU A 1 87 ? 1.75295 -38.19848 -6.83180 1.000 52.25483 87 LEU A C 1
ATOM 1336 O O . LEU A 1 87 ? 2.36262 -38.33823 -5.76607 1.000 49.85339 87 LEU A O 1
ATOM 1352 N N . ASP A 1 88 ? 2.31129 -37.69409 -7.92806 1.000 56.16550 88 ASP A N 1
ATOM 1353 C CA . ASP A 1 88 ? 3.59712 -37.00115 -7.91430 1.000 57.50631 88 ASP A CA 1
ATOM 1354 C C . ASP A 1 88 ? 3.31927 -35.53876 -8.24485 1.000 55.68470 88 ASP A C 1
ATOM 1355 O O . ASP A 1 88 ? 2.87658 -35.21686 -9.35290 1.000 55.92471 88 ASP A O 1
ATOM 1364 N N . TYR A 1 89 ? 3.56451 -34.66003 -7.27985 1.000 52.51391 89 TYR A N 1
ATOM 1365 C CA . TYR A 1 89 ? 3.39304 -33.23205 -7.48481 1.000 52.29056 89 TYR A CA 1
ATOM 1366 C C . TYR A 1 89 ? 4.42685 -32.50196 -6.64221 1.000 51.59185 89 TYR A C 1
ATOM 1367 O O . TYR A 1 89 ? 5.16285 -33.10627 -5.85706 1.000 50.53186 89 TYR A O 1
ATOM 1385 N N . GLN A 1 90 ? 4.48713 -31.18790 -6.82721 1.000 53.10882 90 GLN A N 1
ATOM 1386 C CA . GLN A 1 90 ? 5.43610 -30.35377 -6.10898 1.000 54.44827 90 GLN A CA 1
ATOM 1387 C C . GLN A 1 90 ? 4.74543 -29.05656 -5.72010 1.000 56.40077 90 GLN A C 1
ATOM 1388 O O . GLN A 1 90 ? 3.85731 -28.57048 -6.42569 1.000 58.41895 90 GLN A O 1
ATOM 1402 N N . TRP A 1 91 ? 5.14759 -28.51398 -4.57484 1.000 56.50356 91 TRP A N 1
ATOM 1403 C CA . TRP A 1 91 ? 4.67919 -27.21237 -4.12715 1.000 57.32625 91 TRP A CA 1
ATOM 1404 C C . TRP A 1 91 ? 5.84013 -26.48744 -3.46398 1.000 58.61158 91 TRP A C 1
ATOM 1405 O O . TRP A 1 91 ? 6.92643 -27.04419 -3.27880 1.000 56.17804 91 TRP A O 1
ATOM 1426 N N . GLN A 1 92 ? 5.60572 -25.22052 -3.13424 1.000 63.26903 92 GLN A N 1
ATOM 1427 C CA . GLN A 1 92 ? 6.64071 -24.33447 -2.62055 1.000 68.19969 92 GLN A CA 1
ATOM 1428 C C . GLN A 1 92 ? 6.36273 -23.99563 -1.16452 1.000 72.31386 92 GLN A C 1
ATOM 1429 O O . GLN A 1 92 ? 5.23767 -23.63276 -0.80539 1.000 72.25100 92 GLN A O 1
ATOM 1443 N N . ARG A 1 93 ? 7.39400 -24.11067 -0.33659 1.000 77.82751 93 ARG A N 1
ATOM 1444 C CA . ARG A 1 93 ? 7.32275 -23.77488 1.07831 1.000 82.43829 93 ARG A CA 1
ATOM 1445 C C . ARG A 1 93 ? 8.51211 -22.87944 1.38758 1.000 86.51256 93 ARG A C 1
ATOM 1446 O O . ARG A 1 93 ? 9.65366 -23.35201 1.42955 1.000 83.39658 93 ARG A O 1
ATOM 1467 N N . GLU A 1 94 ? 8.24674 -21.58957 1.58758 1.000 95.46189 94 GLU A N 1
ATOM 1468 C CA . GLU A 1 94 ? 9.27847 -20.64119 2.00062 1.000 98.36273 94 GLU A CA 1
ATOM 1469 C C . GLU A 1 94 ? 10.44017 -20.64262 1.00672 1.000 96.60249 94 GLU A C 1
ATOM 1470 O O . GLU A 1 94 ? 11.60797 -20.77513 1.37659 1.000 97.44183 94 GLU A O 1
ATOM 1482 N N . GLY A 1 95 ? 10.10032 -20.50418 -0.27330 1.000 93.87983 95 GLY A N 1
ATOM 1483 C CA . GLY A 1 95 ? 11.07463 -20.43331 -1.33555 1.000 92.18801 95 GLY A CA 1
ATOM 1484 C C . GLY A 1 95 ? 11.76188 -21.73477 -1.67843 1.000 87.51890 95 GLY A C 1
ATOM 1485 O O . GLY A 1 95 ? 12.61609 -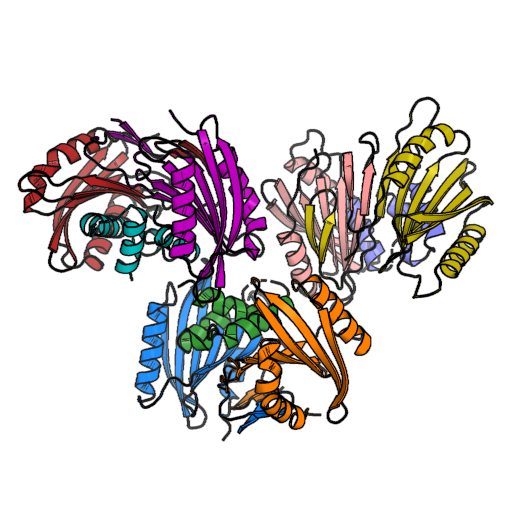21.74352 -2.57567 1.000 88.37542 95 GLY A O 1
ATOM 1489 N N . ARG A 1 96 ? 11.42730 -22.82741 -1.00420 1.000 88.08230 96 ARG A N 1
ATOM 1490 C CA . ARG A 1 96 ? 12.05051 -24.12180 -1.23237 1.000 83.98277 96 ARG A CA 1
ATOM 1491 C C . ARG A 1 96 ? 11.07932 -25.01960 -1.98566 1.000 77.94296 96 ARG A C 1
ATOM 1492 O O . ARG A 1 96 ? 9.92705 -25.18119 -1.57097 1.000 76.41337 96 ARG A O 1
ATOM 1513 N N . ASP A 1 97 ? 11.54486 -25.59905 -3.08818 1.000 75.70685 97 ASP A N 1
ATOM 1514 C CA . ASP A 1 97 ? 10.71551 -26.49124 -3.88737 1.000 71.25288 97 ASP A CA 1
ATOM 1515 C C . ASP A 1 97 ? 10.68971 -27.87355 -3.24609 1.000 68.51042 97 ASP A C 1
ATOM 1516 O O . ASP A 1 97 ? 11.73967 -28.49318 -3.04058 1.000 70.47033 97 ASP A O 1
ATOM 1525 N N . LEU A 1 98 ? 9.49094 -28.34887 -2.92642 1.000 63.18141 98 LEU A N 1
ATOM 1526 C CA . LEU A 1 98 ? 9.28482 -29.66112 -2.33268 1.000 63.38376 98 LEU A CA 1
ATOM 1527 C C . LEU A 1 98 ? 8.64377 -30.57698 -3.36599 1.000 62.63589 98 LEU A C 1
ATOM 1528 O O . LEU A 1 98 ? 7.68108 -30.18427 -4.03503 1.000 59.68891 98 LEU A O 1
ATOM 1544 N N . MET A 1 99 ? 9.17010 -31.79290 -3.48770 1.000 64.84965 99 MET A N 1
ATOM 1545 C CA . MET A 1 99 ? 8.62879 -32.80890 -4.38476 1.000 65.00559 99 MET A CA 1
ATOM 1546 C C . MET A 1 99 ? 7.91026 -33.85263 -3.54131 1.000 61.33645 99 MET A C 1
ATOM 1547 O O . MET A 1 99 ? 8.51201 -34.44824 -2.64096 1.000 61.02928 99 MET A O 1
ATOM 1561 N N . LEU A 1 100 ? 6.63666 -34.08261 -3.84454 1.000 55.18391 100 LEU A N 1
ATOM 1562 C CA . LEU A 1 100 ? 5.79145 -34.96982 -3.06235 1.000 48.09604 100 LEU A CA 1
ATOM 1563 C C . LEU A 1 100 ? 5.41748 -36.21615 -3.85070 1.000 47.11490 100 LEU A C 1
ATOM 1564 O O . LEU A 1 100 ? 5.23428 -36.16463 -5.07000 1.000 48.83160 100 LEU A O 1
ATOM 1580 N N . ARG A 1 101 ? 5.30477 -37.33392 -3.13594 1.000 45.71547 101 ARG A N 1
ATOM 1581 C CA . ARG A 1 101 ? 4.80959 -38.59456 -3.68069 1.000 46.93854 101 ARG A CA 1
ATOM 1582 C C . ARG A 1 101 ? 3.77538 -39.13646 -2.70281 1.000 44.76985 101 ARG A C 1
ATOM 1583 O O . ARG A 1 101 ? 4.13414 -39.63085 -1.62899 1.000 46.23421 101 ARG A O 1
ATOM 1604 N N . GLN A 1 102 ? 2.49776 -39.05068 -3.07312 1.000 41.87074 102 GLN A N 1
ATOM 1605 C CA . GLN A 1 102 ? 1.38533 -39.29255 -2.15863 1.000 39.20281 102 GLN A CA 1
ATOM 1606 C C . GLN A 1 102 ? 0.50874 -40.41080 -2.69795 1.000 39.16621 102 GLN A C 1
ATOM 1607 O O . GLN A 1 102 ? 0.11752 -40.38308 -3.86930 1.000 39.35731 102 GLN A O 1
ATOM 1621 N N . VAL A 1 103 ? 0.19412 -41.38824 -1.84742 1.000 37.28948 103 VAL A N 1
ATOM 1622 C CA . VAL A 1 103 ? -0.62358 -42.52987 -2.23961 1.000 39.14105 103 VAL A CA 1
ATOM 1623 C C . VAL A 1 103 ? -1.91081 -42.51278 -1.42841 1.000 39.29423 103 VAL A C 1
ATOM 1624 O O . VAL A 1 103 ? -1.87342 -42.37409 -0.19967 1.000 41.19641 103 VAL A O 1
ATOM 1637 N N . PHE A 1 104 ? -3.04252 -42.67044 -2.11315 1.000 38.90405 104 PHE A N 1
ATOM 1638 C CA . PHE A 1 104 ? -4.35270 -42.77006 -1.48159 1.000 41.26894 104 PHE A CA 1
ATOM 1639 C C . PHE A 1 104 ? -4.84754 -44.19966 -1.64493 1.000 45.51104 104 PHE A C 1
ATOM 1640 O O . PHE A 1 104 ? -5.03317 -44.66484 -2.77004 1.000 49.25588 104 PHE A O 1
ATOM 1657 N N . ILE A 1 105 ? -5.05553 -44.89134 -0.52978 1.000 48.23383 105 ILE A N 1
ATOM 1658 C CA . ILE A 1 105 ? -5.43861 -46.29963 -0.52500 1.000 52.66323 105 ILE A CA 1
ATOM 1659 C C . ILE A 1 105 ? -6.85736 -46.37963 0.02030 1.000 56.60850 105 ILE A C 1
ATOM 1660 O O . ILE A 1 105 ? -7.10117 -46.08020 1.19616 1.000 55.44485 105 ILE A O 1
ATOM 1676 N N . GLU A 1 106 ? -7.80105 -46.79048 -0.82387 1.000 61.56342 106 GLU A N 1
ATOM 1677 C CA . GLU A 1 106 ? -9.19260 -46.82347 -0.40168 1.000 64.42068 106 GLU A CA 1
ATOM 1678 C C . GLU A 1 106 ? -9.39761 -47.90756 0.64850 1.000 65.69153 106 GLU A C 1
ATOM 1679 O O . GLU A 1 106 ? -8.98408 -49.05859 0.46728 1.000 67.03320 106 GLU A O 1
ATOM 1691 N N . ARG A 1 107 ? -10.05816 -47.53238 1.73805 1.000 64.96606 107 ARG A N 1
ATOM 1692 C CA . ARG A 1 107 ? -10.34856 -48.42799 2.84567 1.000 65.82522 107 ARG A CA 1
ATOM 1693 C C . ARG A 1 107 ? -11.45490 -47.77440 3.65642 1.000 67.28165 107 ARG A C 1
ATOM 1694 O O . ARG A 1 107 ? -11.66964 -46.56141 3.57601 1.000 64.39359 107 ARG A O 1
ATOM 1715 N N . ARG A 1 108 ? -12.17021 -48.59198 4.41821 1.000 71.58388 108 ARG A N 1
ATOM 1716 C CA . ARG A 1 108 ? -13.13669 -48.07200 5.37089 1.000 74.54373 108 ARG A CA 1
ATOM 1717 C C . ARG A 1 108 ? -12.68264 -48.41695 6.78679 1.000 73.45370 108 ARG A C 1
ATOM 1718 O O . ARG A 1 108 ? -12.09903 -49.48259 7.01130 1.000 74.25328 108 ARG A O 1
ATOM 1739 N N . PRO A 1 109 ? -12.94187 -47.54272 7.77035 1.000 67.61404 109 PRO A N 1
ATOM 1740 C CA . PRO A 1 109 ? -13.74694 -46.32202 7.65331 1.000 63.90951 109 PRO A CA 1
ATOM 1741 C C . PRO A 1 109 ? -13.01308 -45.08510 7.14458 1.000 58.28593 109 PRO A C 1
ATOM 1742 O O . PRO A 1 109 ? -13.63774 -44.02741 7.05418 1.000 58.35581 109 PRO A O 1
ATOM 1753 N N . ALA A 1 110 ? -11.72974 -45.19960 6.81111 1.000 54.69028 110 ALA A N 1
ATOM 1754 C CA . ALA A 1 110 ? -10.96872 -44.03386 6.38439 1.000 50.80259 110 ALA A CA 1
ATOM 1755 C C . ALA A 1 110 ? -9.91751 -44.42971 5.35798 1.000 50.24679 110 ALA A C 1
ATOM 1756 O O . ALA A 1 110 ? -9.33730 -45.51620 5.43423 1.000 51.30691 110 ALA A O 1
ATOM 1763 N N . VAL A 1 111 ? -9.67940 -43.53051 4.40183 1.000 47.18127 111 VAL A N 1
ATOM 1764 C CA . VAL A 1 111 ? -8.64499 -43.73902 3.39804 1.000 44.32328 111 VAL A CA 1
ATOM 1765 C C . VAL A 1 111 ? -7.27514 -43.63118 4.05284 1.000 40.61946 111 VAL A C 1
ATOM 1766 O O . VAL A 1 111 ? -6.99964 -42.68830 4.80779 1.000 38.47572 111 VAL A O 1
ATOM 1779 N N . LEU A 1 112 ? -6.40895 -44.60013 3.76565 1.000 40.74954 112 LEU A N 1
ATOM 1780 C CA . LEU A 1 112 ? -5.01699 -44.54600 4.19570 1.000 39.69549 112 LEU A CA 1
ATOM 1781 C C . LEU A 1 112 ? -4.22071 -43.70912 3.20153 1.000 38.20093 112 LEU A C 1
ATOM 1782 O O . LEU A 1 112 ? -4.35564 -43.88417 1.98273 1.000 38.44721 112 LEU A O 1
ATOM 1798 N N . ILE A 1 113 ? -3.40675 -42.78531 3.71766 1.000 36.44577 113 ILE A N 1
ATOM 1799 C CA . ILE A 1 113 ? -2.61783 -41.88712 2.88160 1.000 35.23392 113 ILE A CA 1
ATOM 1800 C C . ILE A 1 113 ? -1.15566 -41.98724 3.28923 1.000 34.70674 113 ILE A C 1
ATOM 1801 O O . ILE A 1 113 ? -0.81996 -41.78819 4.46303 1.000 33.06976 113 ILE A O 1
ATOM 1817 N N . THR A 1 114 ? -0.28819 -42.26597 2.31795 1.000 36.39122 114 THR A N 1
ATOM 1818 C CA . THR A 1 114 ? 1.15616 -42.21942 2.50698 1.000 38.50742 114 THR A CA 1
ATOM 1819 C C . THR A 1 114 ? 1.70582 -41.02311 1.74518 1.000 40.87685 114 THR A C 1
ATOM 1820 O O . THR A 1 114 ? 1.36399 -40.81913 0.57409 1.000 42.29760 114 THR A O 1
ATOM 1831 N N . THR A 1 115 ? 2.56317 -40.24476 2.40090 1.000 41.50057 115 THR A N 1
ATOM 1832 C CA . THR A 1 115 ? 3.09966 -39.01866 1.82231 1.000 38.91699 115 THR A CA 1
ATOM 1833 C C . THR A 1 115 ? 4.60491 -38.97782 2.02388 1.000 37.80281 115 THR A C 1
ATOM 1834 O O . THR A 1 115 ? 5.07969 -38.99227 3.16306 1.000 37.20582 115 THR A O 1
ATOM 1845 N N . LEU A 1 116 ? 5.34878 -38.92183 0.92712 1.000 37.51191 116 LEU A N 1
ATOM 1846 C CA . LEU A 1 116 ? 6.79600 -38.74525 0.95444 1.000 38.88833 116 LEU A CA 1
ATOM 1847 C C . LEU A 1 116 ? 7.09639 -37.31325 0.53283 1.000 38.47560 116 LEU A C 1
ATOM 1848 O O . LEU A 1 116 ? 6.64354 -36.87110 -0.52784 1.000 34.53613 116 LEU A O 1
ATOM 1864 N N . THR A 1 117 ? 7.82278 -36.58275 1.37486 1.000 44.07772 117 THR A N 1
ATOM 1865 C CA . THR A 1 117 ? 8.22931 -35.21652 1.07496 1.000 47.54324 117 THR A CA 1
ATOM 1866 C C . THR A 1 117 ? 9.74453 -35.17352 0.93266 1.000 52.29171 117 THR A C 1
ATOM 1867 O O . THR A 1 117 ? 10.46958 -35.55217 1.86051 1.000 52.20684 117 THR A O 1
ATOM 1878 N N . THR A 1 118 ? 10.21100 -34.70247 -0.21695 1.000 57.55903 118 THR A N 1
ATOM 1879 C CA . THR A 1 118 ? 11.63116 -34.51513 -0.48781 1.000 64.27412 118 THR A CA 1
ATOM 1880 C C . THR A 1 118 ? 11.75218 -33.35436 -1.47294 1.000 68.74989 118 THR A C 1
ATOM 1881 O O . THR A 1 118 ? 10.80332 -32.59035 -1.67192 1.000 65.85722 118 THR A O 1
ATOM 1892 N N . THR A 1 119 ? 12.92435 -33.20561 -2.07945 1.000 74.10940 119 THR A N 1
ATOM 1893 C CA . THR A 1 119 ? 13.18365 -32.17843 -3.08688 1.000 75.90213 119 THR A CA 1
ATOM 1894 C C . THR A 1 119 ? 13.30172 -32.83699 -4.45808 1.000 77.53666 119 THR A C 1
ATOM 1895 O O . THR A 1 119 ? 13.71257 -33.99800 -4.54234 1.000 78.07537 119 THR A O 1
ATOM 1906 N N . PRO A 1 120 ? 12.92615 -32.15859 -5.55572 1.000 77.92378 120 PRO A N 1
ATOM 1907 C CA . PRO A 1 120 ? 13.02970 -32.83275 -6.86327 1.000 78.46081 120 PRO A CA 1
ATOM 1908 C C . PRO A 1 120 ? 14.41245 -33.40706 -7.10929 1.000 80.14197 120 PRO A C 1
ATOM 1909 O O . PRO A 1 120 ? 14.53973 -34.49107 -7.69694 1.000 82.87200 120 PRO A O 1
ATOM 1920 N N . ALA A 1 121 ? 15.45571 -32.70726 -6.65460 1.000 79.96982 121 ALA A N 1
ATOM 1921 C CA . ALA A 1 121 ? 16.81244 -33.21469 -6.81410 1.000 83.87948 121 ALA A CA 1
ATOM 1922 C C . ALA A 1 121 ? 17.04558 -34.45855 -5.96352 1.000 83.05239 121 ALA A C 1
ATOM 1923 O O . ALA A 1 121 ? 17.67562 -35.42163 -6.41988 1.000 87.74156 121 ALA A O 1
ATOM 1930 N N . ASP A 1 122 ? 16.54575 -34.45997 -4.72852 1.000 80.20620 122 ASP A N 1
ATOM 1931 C CA . ASP A 1 122 ? 16.79486 -35.57218 -3.82322 1.000 80.47845 122 ASP A CA 1
ATOM 1932 C C . ASP A 1 122 ? 15.83118 -36.73669 -4.01304 1.000 77.45402 122 ASP A C 1
ATOM 1933 O O . ASP A 1 122 ? 16.08757 -37.82157 -3.47313 1.000 77.48434 122 ASP A O 1
ATOM 1942 N N . LEU A 1 123 ? 14.74050 -36.55396 -4.75032 1.000 76.53798 123 LEU A N 1
ATOM 1943 C CA . LEU A 1 123 ? 13.75721 -37.62631 -4.89367 1.000 77.55753 123 LEU A CA 1
ATOM 1944 C C . LEU A 1 123 ? 14.35598 -38.92843 -5.41359 1.000 81.22143 123 LEU A C 1
ATOM 1945 O O . LEU A 1 123 ? 14.12489 -39.97554 -4.79274 1.000 79.25992 123 LEU A O 1
ATOM 1961 N N . PRO A 1 124 ? 15.12198 -38.94247 -6.50945 1.000 86.88959 124 PRO A N 1
ATOM 1962 C CA . PRO A 1 124 ? 15.67294 -40.22498 -6.99345 1.000 92.46978 124 PRO A CA 1
ATOM 1963 C C . PRO A 1 124 ? 16.48978 -40.96541 -5.95053 1.000 94.92155 124 PRO A C 1
ATOM 1964 O O . PRO A 1 124 ? 16.53004 -42.20276 -5.96475 1.000 95.58688 124 PRO A O 1
ATOM 1975 N N . HIS A 1 125 ? 17.14391 -40.23719 -5.04170 1.000 95.89733 125 HIS A N 1
ATOM 1976 C CA . HIS A 1 125 ? 17.93123 -40.88112 -3.99640 1.000 97.94258 125 HIS A CA 1
ATOM 1977 C C . HIS A 1 125 ? 17.04391 -41.64801 -3.02277 1.000 94.78445 125 HIS A C 1
ATOM 1978 O O . HIS A 1 125 ? 17.36917 -42.77784 -2.64087 1.000 97.55835 125 HIS A O 1
ATOM 1992 N N . HIS A 1 126 ? 15.93263 -41.04916 -2.59524 1.000 86.35879 126 HIS A N 1
ATOM 1993 C CA . HIS A 1 126 ? 15.05859 -41.67317 -1.60951 1.000 80.23850 126 HIS A CA 1
ATOM 1994 C C . HIS A 1 126 ? 14.00378 -42.57859 -2.23036 1.000 76.14570 126 HIS A C 1
ATOM 1995 O O . HIS A 1 126 ? 13.32076 -43.30180 -1.49335 1.000 72.72178 126 HIS A O 1
ATOM 2009 N N . GLU A 1 127 ? 13.85827 -42.56475 -3.55472 1.000 76.56053 127 GLU A N 1
ATOM 2010 C CA . GLU A 1 127 ? 12.85187 -43.41256 -4.18476 1.000 77.31264 127 GLU A CA 1
ATOM 2011 C C . GLU A 1 127 ? 13.06891 -44.89337 -3.89898 1.000 79.97329 127 GLU A C 1
ATOM 2012 O O . GLU A 1 127 ? 12.07009 -45.61394 -3.72543 1.000 81.44577 127 GLU A O 1
ATOM 2024 N N . PRO A 1 128 ? 14.30123 -45.40943 -3.85436 1.000 81.00649 128 PRO A N 1
ATOM 2025 C CA . PRO A 1 128 ? 14.47353 -46.82065 -3.45852 1.000 82.06592 128 PRO A CA 1
ATOM 2026 C C . PRO A 1 128 ? 13.85833 -47.14134 -2.10850 1.000 77.97230 128 PRO A C 1
ATOM 2027 O O . PRO A 1 128 ? 13.05985 -48.08199 -1.99866 1.000 76.31124 128 PRO A O 1
ATOM 2038 N N . ALA A 1 129 ? 14.21542 -46.38453 -1.06741 1.000 77.03580 129 ALA A N 1
ATOM 2039 C CA . ALA A 1 129 ? 13.67253 -46.65539 0.25950 1.000 73.27171 129 ALA A CA 1
ATOM 2040 C C . ALA A 1 129 ? 12.15839 -46.49535 0.27304 1.000 67.37439 129 ALA A C 1
ATOM 2041 O O . ALA A 1 129 ? 11.44823 -47.29454 0.89558 1.000 66.04092 129 ALA A O 1
ATOM 2048 N N . TRP A 1 130 ? 11.64413 -45.47010 -0.41412 1.000 63.50379 130 TRP A N 1
ATOM 2049 C CA . TRP A 1 130 ? 10.19770 -45.31374 -0.51887 1.000 60.41357 130 TRP A CA 1
ATOM 2050 C C . TRP A 1 130 ? 9.57880 -46.47222 -1.29194 1.000 62.24693 130 TRP A C 1
ATOM 2051 O O . TRP A 1 130 ? 8.54121 -47.01410 -0.89340 1.000 59.96258 130 TRP A O 1
ATOM 2072 N N . LYS A 1 131 ? 10.19286 -46.85763 -2.41088 1.000 67.98685 131 LYS A N 1
ATOM 2073 C CA . LYS A 1 131 ? 9.67417 -47.98885 -3.17308 1.000 72.51930 131 LYS A CA 1
ATOM 2074 C C . LYS A 1 131 ? 9.66131 -49.25378 -2.32371 1.000 74.53071 131 LYS A C 1
ATOM 2075 O O . LYS A 1 131 ? 8.70385 -50.03532 -2.37257 1.000 73.33065 131 LYS A O 1
ATOM 2094 N N . GLN A 1 132 ? 10.71451 -49.46514 -1.53078 1.000 78.38937 132 GLN A N 1
ATOM 2095 C CA . GLN A 1 132 ? 10.76086 -50.61359 -0.63241 1.000 81.52637 132 GLN A CA 1
ATOM 2096 C C . GLN A 1 132 ? 9.51101 -50.68030 0.23562 1.000 77.47013 132 GLN A C 1
ATOM 2097 O O . GLN A 1 132 ? 8.81050 -51.69785 0.26182 1.000 78.53470 132 GLN A O 1
ATOM 2111 N N . ALA A 1 133 ? 9.20522 -49.58959 0.94061 1.000 72.17674 133 ALA A N 1
ATOM 2112 C CA . ALA A 1 133 ? 8.12762 -49.61782 1.92410 1.000 69.71293 133 ALA A CA 1
ATOM 2113 C C . ALA A 1 133 ? 6.77655 -49.88889 1.27091 1.000 68.26757 133 ALA A C 1
ATOM 2114 O O . ALA A 1 133 ? 6.03561 -50.78049 1.69916 1.000 69.34933 133 ALA A O 1
ATOM 2121 N N . MET A 1 134 ? 6.43119 -49.12326 0.23462 1.000 66.44976 134 MET A N 1
ATOM 2122 C CA . MET A 1 134 ? 5.08598 -49.21851 -0.32514 1.000 65.63039 134 MET A CA 1
ATOM 2123 C C . MET A 1 134 ? 4.81067 -50.59574 -0.92013 1.000 70.41099 134 MET A C 1
ATOM 2124 O O . MET A 1 134 ? 3.67516 -51.08154 -0.85723 1.000 69.41964 134 MET A O 1
ATOM 2138 N N . GLN A 1 135 ? 5.82408 -51.24008 -1.50358 1.000 75.84355 135 GLN A N 1
ATOM 2139 C CA . GLN A 1 135 ? 5.64569 -52.59952 -2.00139 1.000 79.49543 135 GLN A CA 1
ATOM 2140 C C . GLN A 1 135 ? 5.42174 -53.60437 -0.87840 1.000 78.98904 135 GLN A C 1
ATOM 2141 O O . GLN A 1 135 ? 4.98154 -54.72749 -1.15406 1.000 80.96747 135 GLN A O 1
ATOM 2155 N N . THR A 1 136 ? 5.70935 -53.23019 0.37052 1.000 75.92581 136 THR A N 1
ATOM 2156 C CA . THR A 1 136 ? 5.52664 -54.11770 1.50986 1.000 76.60906 136 THR A CA 1
ATOM 2157 C C . THR A 1 136 ? 4.19122 -53.91243 2.21452 1.000 74.27899 136 THR A C 1
ATOM 2158 O O . THR A 1 136 ? 3.85503 -54.68850 3.11327 1.000 76.38018 136 THR A O 1
ATOM 2169 N N . LEU A 1 137 ? 3.42859 -52.89429 1.83391 1.000 72.85632 137 LEU A N 1
ATOM 2170 C CA . LEU A 1 137 ? 2.23830 -52.51205 2.58298 1.000 72.53078 137 LEU A CA 1
ATOM 2171 C C . LEU A 1 137 ? 1.11389 -53.51024 2.34655 1.000 74.62307 137 LEU A C 1
ATOM 2172 O O . LEU A 1 137 ? 0.69214 -53.72567 1.20541 1.000 75.37638 137 LEU A O 1
ATOM 2188 N N . VAL A 1 138 ? 0.62745 -54.11068 3.42865 1.000 76.38671 138 VAL A N 1
ATOM 2189 C CA . VAL A 1 138 ? -0.52047 -55.00905 3.37828 1.000 78.90841 138 VAL A CA 1
ATOM 2190 C C . VAL A 1 138 ? -1.62300 -54.42489 4.25593 1.000 75.19170 138 VAL A C 1
ATOM 2191 O O . VAL A 1 138 ? -1.49124 -54.43114 5.48864 1.000 71.09241 138 VAL A O 1
ATOM 2204 N N . PRO A 1 139 ? -2.71022 -53.90106 3.68872 1.000 74.83057 139 PRO A N 1
ATOM 2205 C CA . PRO A 1 139 ? -3.83159 -53.47695 4.53653 1.000 74.62901 139 PRO A CA 1
ATOM 2206 C C . PRO A 1 139 ? -4.37590 -54.65560 5.32277 1.000 80.04561 139 PRO A C 1
ATOM 2207 O O . PRO A 1 139 ? -4.52423 -55.76556 4.80898 1.000 83.97634 139 PRO A O 1
ATOM 2218 N N . ARG A 1 140 ? -4.66281 -54.40205 6.59067 1.000 79.50094 140 ARG A N 1
ATOM 2219 C CA . ARG A 1 140 ? -5.08689 -55.44517 7.49104 1.000 83.93125 140 ARG A CA 1
ATOM 2220 C C . ARG A 1 140 ? -6.60099 -55.50615 7.57544 1.000 85.39825 140 ARG A C 1
ATOM 2221 O O . ARG A 1 140 ? -7.25915 -54.46670 7.66732 1.000 83.55457 140 ARG A O 1
ATOM 2242 N N . PRO A 1 141 ? -7.21119 -56.70678 7.55589 1.000 96.28439 141 PRO A N 1
ATOM 2243 C CA . PRO A 1 141 ? -8.65946 -56.76122 7.80724 1.000 102.92607 141 PRO A CA 1
ATOM 2244 C C . PRO A 1 141 ? -9.00941 -56.25652 9.20305 1.000 105.53713 141 PRO A C 1
ATOM 2245 O O . PRO A 1 141 ? -10.14199 -56.44745 9.64441 1.000 110.25874 141 PRO A O 1
ATOM 2256 N N . THR B 1 2 ? 12.58431 -55.07022 9.71645 1.000 93.14682 2 THR B N 1
ATOM 2257 C CA . THR B 1 2 ? 12.00278 -54.16474 10.70495 1.000 92.63831 2 THR B CA 1
ATOM 2258 C C . THR B 1 2 ? 10.57046 -53.82396 10.29471 1.000 91.09676 2 THR B C 1
ATOM 2259 O O . THR B 1 2 ? 10.31228 -52.76918 9.71357 1.000 89.54531 2 THR B O 1
ATOM 2269 N N . LEU B 1 3 ? 9.64627 -54.73407 10.59865 1.000 92.10969 3 LEU B N 1
ATOM 2270 C CA . LEU B 1 3 ? 8.24565 -54.57194 10.22750 1.000 90.46909 3 LEU B CA 1
ATOM 2271 C C . LEU B 1 3 ? 7.55180 -53.63441 11.20703 1.000 86.55268 3 LEU B C 1
ATOM 2272 O O . LEU B 1 3 ? 7.69114 -53.78245 12.42533 1.000 87.53992 3 LEU B O 1
ATOM 2288 N N . TYR B 1 4 ? 6.80268 -52.67109 10.67494 1.000 81.56019 4 TYR B N 1
ATOM 2289 C CA . TYR B 1 4 ? 6.05923 -51.71296 11.48370 1.000 77.94518 4 TYR B CA 1
ATOM 2290 C C . TYR B 1 4 ? 4.57415 -52.04421 11.42147 1.000 75.16198 4 TYR B C 1
ATOM 2291 O O . TYR B 1 4 ? 4.02082 -52.24335 10.33387 1.000 72.07057 4 TYR B O 1
ATOM 2309 N N . ARG B 1 5 ? 3.93651 -52.10021 12.58874 1.000 76.85869 5 ARG B N 1
ATOM 2310 C CA . ARG B 1 5 ? 2.53066 -52.46839 12.71626 1.000 77.40293 5 ARG B CA 1
ATOM 2311 C C . ARG B 1 5 ? 1.70758 -51.23130 13.05428 1.000 73.00705 5 ARG B C 1
ATOM 2312 O O . ARG B 1 5 ? 1.98714 -50.54911 14.04594 1.000 72.01130 5 ARG B O 1
ATOM 2333 N N . LEU B 1 6 ? 0.68899 -50.95557 12.24375 1.000 69.07687 6 LEU B N 1
ATOM 2334 C CA . LEU B 1 6 ? -0.29184 -49.92654 12.54364 1.000 63.50549 6 LEU B CA 1
ATOM 2335 C C . LEU B 1 6 ? -1.68585 -50.53016 12.44466 1.000 60.17352 6 LEU B C 1
ATOM 2336 O O . LEU B 1 6 ? -1.86939 -51.65900 11.97986 1.000 61.32790 6 LEU B O 1
ATOM 2352 N N . HIS B 1 7 ? -2.67971 -49.75874 12.88737 1.000 56.92666 7 HIS B N 1
ATOM 2353 C CA . HIS B 1 7 ? -4.03018 -50.29886 12.98887 1.000 58.90189 7 HIS B CA 1
ATOM 2354 C C . HIS B 1 7 ? -4.54371 -50.79452 11.64478 1.000 59.18499 7 HIS B C 1
ATOM 2355 O O . HIS B 1 7 ? -5.36451 -51.71774 11.59554 1.000 59.21087 7 HIS B O 1
ATOM 2369 N N . GLU B 1 8 ? -4.06474 -50.20980 10.54903 1.000 60.33041 8 GLU B N 1
ATOM 2370 C CA . GLU B 1 8 ? -4.63837 -50.45388 9.24051 1.000 59.46515 8 GLU B CA 1
ATOM 2371 C C . GLU B 1 8 ? -3.73766 -51.23802 8.29941 1.000 59.78940 8 GLU B C 1
ATOM 2372 O O . GLU B 1 8 ? -4.19292 -51.60437 7.20858 1.000 58.29357 8 GLU B O 1
ATOM 2384 N N . ALA B 1 9 ? -2.49417 -51.51976 8.67915 1.000 58.86347 9 ALA B N 1
ATOM 2385 C CA . ALA B 1 9 ? -1.60425 -52.19013 7.74314 1.000 59.72102 9 ALA B CA 1
ATOM 2386 C C . ALA B 1 9 ? -0.30388 -52.59863 8.41352 1.000 60.07595 9 ALA B C 1
ATOM 2387 O O . ALA B 1 9 ? 0.02273 -52.16189 9.51990 1.000 60.63958 9 ALA B O 1
ATOM 2394 N N . ASP B 1 10 ? 0.43171 -53.45521 7.70806 1.000 61.13194 10 ASP B N 1
ATOM 2395 C CA . ASP B 1 10 ? 1.80671 -53.81312 8.00994 1.000 64.86858 10 ASP B CA 1
ATOM 2396 C C . ASP B 1 10 ? 2.70496 -53.23704 6.92258 1.000 63.99815 10 ASP B C 1
ATOM 2397 O O . ASP B 1 10 ? 2.29742 -53.12540 5.76453 1.000 64.73058 10 ASP B O 1
ATOM 2406 N N . LEU B 1 11 ? 3.93022 -52.87421 7.28778 1.000 65.14210 11 LEU B N 1
ATOM 2407 C CA . LEU B 1 11 ? 4.89936 -52.47039 6.27869 1.000 66.74196 11 LEU B CA 1
ATOM 2408 C C . LEU B 1 11 ? 6.30064 -52.55577 6.86280 1.000 69.45373 11 LEU B C 1
ATOM 2409 O O . LEU B 1 11 ? 6.49589 -52.47268 8.07827 1.000 71.19577 11 LEU B O 1
ATOM 2425 N N . GLU B 1 12 ? 7.27546 -52.72169 5.97277 1.000 71.64601 12 GLU B N 1
ATOM 2426 C CA . GLU B 1 12 ? 8.68125 -52.76356 6.35220 1.000 74.86276 12 GLU B CA 1
ATOM 2427 C C . GLU B 1 12 ? 9.25681 -51.35285 6.29054 1.000 77.79755 12 GLU B C 1
ATOM 2428 O O . GLU B 1 12 ? 9.17426 -50.68948 5.25021 1.000 75.52951 12 GLU B O 1
ATOM 2440 N N . ILE B 1 13 ? 9.83666 -50.89881 7.39567 1.000 84.17222 13 ILE B N 1
ATOM 2441 C CA . ILE B 1 13 ? 10.47398 -49.59163 7.48548 1.000 88.17463 13 ILE B CA 1
ATOM 2442 C C . ILE B 1 13 ? 11.95460 -49.81911 7.76260 1.000 99.11612 13 ILE B C 1
ATOM 2443 O O . ILE B 1 13 ? 12.29020 -50.55718 8.69019 1.000 100.49684 13 ILE B O 1
ATOM 2459 N N . PRO B 1 14 ? 12.86446 -49.22620 6.98847 1.000 107.21257 14 PRO B N 1
ATOM 2460 C CA . PRO B 1 14 ? 14.28802 -49.32547 7.33653 1.000 112.04565 14 PRO B CA 1
ATOM 2461 C C . PRO B 1 14 ? 14.53397 -48.80730 8.74354 1.000 109.97995 14 PRO B C 1
ATOM 2462 O O . PRO B 1 14 ? 13.80747 -47.95075 9.24936 1.000 106.98884 14 PRO B O 1
ATOM 2473 N N . ASP B 1 15 ? 15.57811 -49.33861 9.38344 1.000 112.30645 15 ASP B N 1
ATOM 2474 C CA . ASP B 1 15 ? 15.92271 -48.85684 10.71668 1.000 114.15047 15 ASP B CA 1
ATOM 2475 C C . ASP B 1 15 ? 16.57832 -47.48171 10.67805 1.000 111.13595 15 ASP B C 1
ATOM 2476 O O . ASP B 1 15 ? 16.56616 -46.77654 11.69219 1.000 110.77727 15 ASP B O 1
ATOM 2485 N N . ALA B 1 16 ? 17.15497 -47.08950 9.53909 1.000 109.50835 16 ALA B N 1
ATOM 2486 C CA . ALA B 1 16 ? 17.71474 -45.74860 9.41604 1.000 107.82332 16 ALA B CA 1
ATOM 2487 C C . ALA B 1 16 ? 16.64566 -44.66942 9.54351 1.000 98.60757 16 ALA B C 1
ATOM 2488 O O . ALA B 1 16 ? 16.97622 -43.51245 9.82610 1.000 98.79704 16 ALA B O 1
ATOM 2495 N N . TRP B 1 17 ? 15.37743 -45.01981 9.34380 1.000 89.40032 17 TRP B N 1
ATOM 2496 C CA . TRP B 1 17 ? 14.29023 -44.06061 9.47359 1.000 79.48658 17 TRP B CA 1
ATOM 2497 C C . TRP B 1 17 ? 13.93298 -43.85220 10.94085 1.000 73.08289 17 TRP B C 1
ATOM 2498 O O . TRP B 1 17 ? 13.85516 -44.80772 11.71815 1.000 73.21477 17 TRP B O 1
ATOM 2519 N N . GLN B 1 18 ? 13.68948 -42.59410 11.30819 1.000 68.13851 18 GLN B N 1
ATOM 2520 C CA . GLN B 1 18 ? 13.40875 -42.21983 12.69010 1.000 65.70915 18 GLN B CA 1
ATOM 2521 C C . GLN B 1 18 ? 11.90367 -42.18491 12.92960 1.000 63.03995 18 GLN B C 1
ATOM 2522 O O . GLN B 1 18 ? 11.18832 -41.41043 12.28878 1.000 60.86172 18 GLN B O 1
ATOM 2536 N N . ASP B 1 19 ? 11.43133 -42.99117 13.87403 1.000 65.57888 19 ASP B N 1
ATOM 2537 C CA . ASP B 1 19 ? 10.01334 -43.01728 14.21547 1.000 64.35059 19 ASP B CA 1
ATOM 2538 C C . ASP B 1 19 ? 9.66119 -41.78770 15.04645 1.000 60.26092 19 ASP B C 1
ATOM 2539 O O . ASP B 1 19 ? 10.27112 -41.54509 16.09287 1.000 62.32657 19 ASP B O 1
ATOM 2548 N N . GLN B 1 20 ? 8.68871 -41.00221 14.57237 1.000 55.57965 20 GLN B N 1
ATOM 2549 C CA . GLN B 1 20 ? 8.15870 -39.86815 15.32142 1.000 52.53406 20 GLN B CA 1
ATOM 2550 C C . GLN B 1 20 ? 6.63512 -39.92732 15.40294 1.000 48.82776 20 GLN B C 1
ATOM 2551 O O . GLN B 1 20 ? 5.97051 -38.88886 15.48048 1.000 39.57833 20 GLN B O 1
ATOM 2565 N N . SER B 1 21 ? 6.06649 -41.12883 15.38273 1.000 49.48093 21 SER B N 1
ATOM 2566 C CA . SER B 1 21 ? 4.62377 -41.27505 15.25261 1.000 48.02947 21 SER B CA 1
ATOM 2567 C C . SER B 1 21 ? 3.88698 -40.72859 16.47184 1.000 46.51136 21 SER B C 1
ATOM 2568 O O . SER B 1 21 ? 4.38680 -40.76080 17.59985 1.000 47.52561 21 SER B O 1
ATOM 2576 N N . ILE B 1 22 ? 2.66829 -40.24244 16.22729 1.000 45.12318 22 ILE B N 1
ATOM 2577 C CA . ILE B 1 22 ? 1.79449 -39.68634 17.25621 1.000 45.07798 22 ILE B CA 1
ATOM 2578 C C . ILE B 1 22 ? 0.39256 -40.24556 17.00709 1.000 46.47998 22 ILE B C 1
ATOM 2579 O O . ILE B 1 22 ? -0.22776 -39.92763 15.98548 1.000 43.90992 22 ILE B O 1
ATOM 2595 N N . ASN B 1 23 ? -0.11208 -41.06108 17.93569 1.000 31.62321 23 ASN B N 1
ATOM 2596 C CA . ASN B 1 23 ? -1.51327 -41.46960 17.88361 1.000 31.95271 23 ASN B CA 1
ATOM 2597 C C . ASN B 1 23 ? -2.37980 -40.40150 18.53440 1.000 31.33782 23 ASN B C 1
ATOM 2598 O O . ASN B 1 23 ? -2.03918 -39.86868 19.59536 1.000 30.87882 23 ASN B O 1
ATOM 2609 N N . ILE B 1 24 ? -3.50067 -40.08141 17.89187 1.000 33.57672 24 ILE B N 1
ATOM 2610 C CA . ILE B 1 24 ? -4.33452 -38.95298 18.29198 1.000 36.46922 24 ILE B CA 1
ATOM 2611 C C . ILE B 1 24 ? -5.79657 -39.36631 18.23723 1.000 37.85905 24 ILE B C 1
ATOM 2612 O O . ILE B 1 24 ? -6.24904 -39.94271 17.24232 1.000 36.69400 24 ILE B O 1
ATOM 2628 N N . PHE B 1 25 ? -6.53430 -39.05853 19.30254 1.000 38.48714 25 PHE B N 1
ATOM 2629 C CA . PHE B 1 25 ? -7.97194 -39.27672 19.36123 1.000 38.25922 25 PHE B CA 1
ATOM 2630 C C . PHE B 1 25 ? -8.61900 -38.05068 19.98798 1.000 40.81258 25 PHE B C 1
ATOM 2631 O O . PHE B 1 25 ? -8.15335 -37.57002 21.02770 1.000 42.50868 25 PHE B O 1
ATOM 2648 N N . LYS B 1 26 ? -9.67711 -37.53944 19.35900 1.000 40.67450 26 LYS B N 1
ATOM 2649 C CA . LYS B 1 26 ? -10.49111 -36.49281 19.96467 1.000 41.14083 26 LYS B CA 1
ATOM 2650 C C . LYS B 1 26 ? -11.61845 -37.15162 20.75589 1.000 41.06467 26 LYS B C 1
ATOM 2651 O O . LYS B 1 26 ? -12.41235 -37.91668 20.19479 1.000 41.11965 26 LYS B O 1
ATOM 2670 N N . LEU B 1 27 ? -11.68586 -36.86184 22.05192 1.000 40.52271 27 LEU B N 1
ATOM 2671 C CA . LEU B 1 27 ? -12.77132 -37.37835 22.87338 1.000 41.89080 27 LEU B CA 1
ATOM 2672 C C . LEU B 1 27 ? -14.02207 -36.51974 22.67856 1.000 42.34653 27 LEU B C 1
ATOM 2673 O O . LEU B 1 27 ? -13.94005 -35.29099 22.65618 1.000 43.35061 27 LEU B O 1
ATOM 2689 N N . PRO B 1 28 ? -15.18794 -37.13297 22.52223 1.000 42.54589 28 PRO B N 1
ATOM 2690 C CA . PRO B 1 28 ? -16.40137 -36.34069 22.31465 1.000 46.29655 28 PRO B CA 1
ATOM 2691 C C . PRO B 1 28 ? -16.86989 -35.70092 23.61294 1.000 52.36709 28 PRO B C 1
ATOM 2692 O O . PRO B 1 28 ? -16.57889 -36.16788 24.71427 1.000 53.81564 28 PRO B O 1
ATOM 2703 N N . ALA B 1 29 ? -17.59158 -34.59604 23.45874 1.000 55.13832 29 ALA B N 1
ATOM 2704 C CA . ALA B 1 29 ? -18.21505 -33.96058 24.60928 1.000 57.88188 29 ALA B CA 1
ATOM 2705 C C . ALA B 1 29 ? -19.22739 -34.91422 25.23490 1.000 61.40609 29 ALA B C 1
ATOM 2706 O O . ALA B 1 29 ? -19.88596 -35.69799 24.54545 1.000 61.97913 29 ALA B O 1
ATOM 2713 N N . SER B 1 30 ? -19.33688 -34.85818 26.55872 1.000 64.00315 30 SER B N 1
ATOM 2714 C CA . SER B 1 30 ? -20.20827 -35.77756 27.28234 1.000 68.11075 30 SER B CA 1
ATOM 2715 C C . SER B 1 30 ? -20.79428 -35.06551 28.48896 1.000 70.35156 30 SER B C 1
ATOM 2716 O O . SER B 1 30 ? -20.05930 -34.69602 29.40959 1.000 68.26247 30 SER B O 1
ATOM 2724 N N . GLY B 1 31 ? -22.11292 -34.88830 28.48832 1.000 76.21991 31 GLY B N 1
ATOM 2725 C CA . GLY B 1 31 ? -22.78461 -34.19389 29.56006 1.000 79.40955 31 GLY B CA 1
ATOM 2726 C C . GLY B 1 31 ? -22.37428 -32.73992 29.62306 1.000 79.42153 31 GLY B C 1
ATOM 2727 O O . GLY B 1 31 ? -22.42499 -32.01509 28.62506 1.000 77.58929 31 GLY B O 1
ATOM 2731 N N . PRO B 1 32 ? -21.94829 -32.27857 30.80355 1.000 82.33410 32 PRO B N 1
ATOM 2732 C CA . PRO B 1 32 ? -21.50940 -30.88189 30.92198 1.000 83.75270 32 PRO B CA 1
ATOM 2733 C C . PRO B 1 32 ? -20.10360 -30.64807 30.40873 1.000 82.99329 32 PRO B C 1
ATOM 2734 O O . PRO B 1 32 ? -19.69118 -29.48641 30.28673 1.000 84.64265 32 PRO B O 1
ATOM 2745 N N . ALA B 1 33 ? -19.36312 -31.71043 30.11495 1.000 80.04251 33 ALA B N 1
ATOM 2746 C CA . ALA B 1 33 ? -17.94693 -31.61660 29.80595 1.000 77.13696 33 ALA B CA 1
ATOM 2747 C C . ALA B 1 33 ? -17.72935 -31.43698 28.31113 1.000 76.54288 33 ALA B C 1
ATOM 2748 O O . ALA B 1 33 ? -18.56112 -31.82640 27.48874 1.000 77.44773 33 ALA B O 1
ATOM 2755 N N . ARG B 1 34 ? -16.59758 -30.83698 27.96400 1.000 76.57626 34 ARG B N 1
ATOM 2756 C CA . ARG B 1 34 ? -16.27188 -30.53135 26.58429 1.000 76.96306 34 ARG B CA 1
ATOM 2757 C C . ARG B 1 34 ? -15.40309 -31.63953 25.99192 1.000 74.35030 34 ARG B C 1
ATOM 2758 O O . ARG B 1 34 ? -15.02408 -32.60345 26.66038 1.000 74.90863 34 ARG B O 1
ATOM 2779 N N . GLU B 1 35 ? -15.09001 -31.49116 24.70735 1.000 67.40499 35 GLU B N 1
ATOM 2780 C CA . GLU B 1 35 ? -14.19212 -32.42826 24.05228 1.000 61.51051 35 GLU B CA 1
ATOM 2781 C C . GLU B 1 35 ? -12.84525 -32.45020 24.76514 1.000 54.29605 35 GLU B C 1
ATOM 2782 O O . GLU B 1 35 ? -12.38821 -31.44516 25.31852 1.000 52.85273 35 GLU B O 1
ATOM 2794 N N . ALA B 1 36 ? -12.21427 -33.61768 24.75480 1.000 49.38544 36 ALA B N 1
ATOM 2795 C CA . ALA B 1 36 ? -10.86441 -33.80469 25.26124 1.000 43.68957 36 ALA B CA 1
ATOM 2796 C C . ALA B 1 36 ? -10.03544 -34.44436 24.15686 1.000 39.62994 36 ALA B C 1
ATOM 2797 O O . ALA B 1 36 ? -10.54758 -34.78521 23.08647 1.000 37.33760 36 ALA B O 1
ATOM 2804 N N . SER B 1 37 ? -8.74414 -34.60101 24.41053 1.000 39.44042 37 SER B N 1
ATOM 2805 C CA . SER B 1 37 ? -7.85637 -35.27901 23.48347 1.000 37.43323 37 SER B CA 1
ATOM 2806 C C . SER B 1 37 ? -7.06641 -36.33911 24.23727 1.000 37.70177 37 SER B C 1
ATOM 2807 O O . SER B 1 37 ? -6.77277 -36.20005 25.43103 1.000 38.05824 37 SER B O 1
ATOM 2815 N N . PHE B 1 38 ? -6.74926 -37.41258 23.52309 1.000 35.87024 38 PHE B N 1
ATOM 2816 C CA . PHE B 1 38 ? -5.95241 -38.51792 24.03760 1.000 35.52851 38 PHE B CA 1
ATOM 2817 C C . PHE B 1 38 ? -4.84256 -38.75958 23.02806 1.000 35.39654 38 PHE B C 1
ATOM 2818 O O . PHE B 1 38 ? -5.12214 -39.05890 21.85974 1.000 36.49116 38 PHE B O 1
ATOM 2835 N N . VAL B 1 39 ? -3.59352 -38.61263 23.46385 1.000 34.29690 39 VAL B N 1
ATOM 2836 C CA . VAL B 1 39 ? -2.44523 -38.65207 22.56507 1.000 33.62497 39 VAL B CA 1
ATOM 2837 C C . VAL B 1 39 ? -1.43046 -39.66327 23.07582 1.000 35.55713 39 VAL B C 1
ATOM 2838 O O . VAL B 1 39 ? -1.16332 -39.74245 24.27916 1.000 37.80113 39 VAL B O 1
ATOM 2851 N N . ILE B 1 40 ? -0.87080 -40.44043 22.15347 1.000 36.32343 40 ILE B N 1
ATOM 2852 C CA . ILE B 1 40 ? 0.19264 -41.39451 22.44743 1.000 39.47888 40 ILE B CA 1
ATOM 2853 C C . ILE B 1 40 ? 1.43232 -40.95275 21.68051 1.000 40.00322 40 ILE B C 1
ATOM 2854 O O . ILE B 1 40 ? 1.41637 -40.90076 20.43988 1.000 38.68578 40 ILE B O 1
ATOM 2870 N N . SER B 1 41 ? 2.49669 -40.63589 22.41566 1.000 40.42582 41 SER B N 1
ATOM 2871 C CA . SER B 1 41 ? 3.75077 -40.17641 21.83984 1.000 42.24479 41 SER B CA 1
ATOM 2872 C C . SER B 1 41 ? 4.87626 -41.06254 22.35171 1.000 45.12661 41 SER B C 1
ATOM 2873 O O . SER B 1 41 ? 4.73011 -41.76536 23.35283 1.000 46.76971 41 SER B O 1
ATOM 2881 N N . ARG B 1 42 ? 6.00959 -41.01492 21.65931 1.000 46.17176 42 ARG B N 1
ATOM 2882 C CA . ARG B 1 42 ? 7.18278 -41.77833 22.04206 1.000 49.75853 42 ARG B CA 1
ATOM 2883 C C . ARG B 1 42 ? 8.33077 -40.83981 22.38644 1.000 55.97735 42 ARG B C 1
ATOM 2884 O O . ARG B 1 42 ? 8.36785 -39.68129 21.96322 1.000 55.92637 42 ARG B O 1
ATOM 2905 N N . ASP B 1 43 ? 9.27106 -41.36244 23.17444 1.000 61.47746 43 ASP B N 1
ATOM 2906 C CA . ASP B 1 43 ? 10.44235 -40.60891 23.60082 1.000 66.91136 43 ASP B CA 1
ATOM 2907 C C . ASP B 1 43 ? 11.63243 -41.55120 23.69434 1.000 73.26936 43 ASP B C 1
ATOM 2908 O O . ASP B 1 43 ? 11.56354 -42.56543 24.39424 1.000 74.02616 43 ASP B O 1
ATOM 2917 N N . ALA B 1 44 ? 12.71586 -41.20910 22.99773 1.000 78.22839 44 ALA B N 1
ATOM 2918 C CA . ALA B 1 44 ? 13.95525 -41.97044 23.04736 1.000 82.94802 44 ALA B CA 1
ATOM 2919 C C . ALA B 1 44 ? 15.05160 -41.25774 23.82568 1.000 85.93778 44 ALA B C 1
ATOM 2920 O O . ALA B 1 44 ? 16.18583 -41.75545 23.87878 1.000 89.68540 44 ALA B O 1
ATOM 2927 N N . SER B 1 45 ? 14.75232 -40.10282 24.42144 1.000 83.49422 45 SER B N 1
ATOM 2928 C CA . SER B 1 45 ? 15.77476 -39.31849 25.09590 1.000 85.47371 45 SER B CA 1
ATOM 2929 C C . SER B 1 45 ? 16.30154 -39.99449 26.34979 1.000 87.56800 45 SER B C 1
ATOM 2930 O O . SER B 1 45 ? 17.41761 -39.67541 26.77835 1.000 89.24508 45 SER B O 1
ATOM 2938 N N . GLN B 1 46 ? 15.53456 -40.91864 26.92854 1.000 86.97269 46 GLN B N 1
ATOM 2939 C CA . GLN B 1 46 ? 15.89282 -41.47022 28.22874 1.000 90.43945 46 GLN B CA 1
ATOM 2940 C C . GLN B 1 46 ? 17.33825 -41.94809 28.24713 1.000 91.38435 46 GLN B C 1
ATOM 2941 O O . GLN B 1 46 ? 18.13333 -41.53788 29.09966 1.000 93.36055 46 GLN B O 1
ATOM 2955 N N . GLY B 1 47 ? 17.69656 -42.82058 27.30807 1.000 90.45171 47 GLY B N 1
ATOM 2956 C CA . GLY B 1 47 ? 19.05778 -43.33135 27.27332 1.000 93.89336 47 GLY B CA 1
ATOM 2957 C C . GLY B 1 47 ? 19.28749 -44.35086 28.37277 1.000 96.28671 47 GLY B C 1
ATOM 2958 O O . GLY B 1 47 ? 18.46456 -45.24043 28.61597 1.000 96.57808 47 GLY B O 1
ATOM 2962 N N . ASP B 1 48 ? 20.42624 -44.21420 29.05382 1.000 101.41136 48 ASP B N 1
ATOM 2963 C CA . ASP B 1 48 ? 20.79121 -45.10222 30.14867 1.000 106.83720 48 ASP B CA 1
ATOM 2964 C C . ASP B 1 48 ? 20.30004 -44.61676 31.50822 1.000 106.86965 48 ASP B C 1
ATOM 2965 O O . ASP B 1 48 ? 20.36906 -45.37582 32.48178 1.000 108.85489 48 ASP B O 1
ATOM 2974 N N . ALA B 1 49 ? 19.82853 -43.37448 31.60892 1.000 101.09621 49 ALA B N 1
ATOM 2975 C CA . ALA B 1 49 ? 19.31085 -42.88241 32.87371 1.000 98.18959 49 ALA B CA 1
ATOM 2976 C C . ALA B 1 49 ? 18.15591 -43.77595 33.32580 1.000 95.98114 49 ALA B C 1
ATOM 2977 O O . ALA B 1 49 ? 17.39743 -44.29088 32.50378 1.000 92.80010 49 ALA B O 1
ATOM 2984 N N . PRO B 1 50 ? 18.00818 -43.99317 34.63131 1.000 98.76677 50 PRO B N 1
ATOM 2985 C CA . PRO B 1 50 ? 16.91231 -44.85039 35.10428 1.000 95.83109 50 PRO B CA 1
ATOM 2986 C C . PRO B 1 50 ? 15.56481 -44.15235 34.96586 1.000 90.69396 50 PRO B C 1
ATOM 2987 O O . PRO B 1 50 ? 15.46025 -42.92579 34.93533 1.000 89.07739 50 PRO B O 1
ATOM 2998 N N . PHE B 1 51 ? 14.51784 -44.97828 34.87455 1.000 88.72233 51 PHE B N 1
ATOM 2999 C CA . PHE B 1 51 ? 13.15939 -44.47437 34.68266 1.000 83.71266 51 PHE B CA 1
ATOM 3000 C C . PHE B 1 51 ? 12.82371 -43.37253 35.68285 1.000 79.10901 51 PHE B C 1
ATOM 3001 O O . PHE B 1 51 ? 12.30556 -42.31332 35.30958 1.000 73.04518 51 PHE B O 1
ATOM 3018 N N . ALA B 1 52 ? 13.11726 -43.60670 36.96511 1.000 81.06076 52 ALA B N 1
ATOM 3019 C CA . ALA B 1 52 ? 12.77929 -42.62822 37.99336 1.000 78.44188 52 ALA B CA 1
ATOM 3020 C C . ALA B 1 52 ? 13.44309 -41.28478 37.72194 1.000 77.49356 52 ALA B C 1
ATOM 3021 O O . ALA B 1 52 ? 12.81050 -40.23187 37.86170 1.000 75.95709 52 ALA B O 1
ATOM 3028 N N . ASP B 1 53 ? 14.72247 -41.29785 37.34553 1.000 79.35117 53 ASP B N 1
ATOM 3029 C CA . ASP B 1 53 ? 15.41525 -40.04960 37.04696 1.000 80.49902 53 ASP B CA 1
ATOM 3030 C C . ASP B 1 53 ? 15.00718 -39.49361 35.69135 1.000 77.49439 53 ASP B C 1
ATOM 3031 O O . ASP B 1 53 ? 15.01754 -38.27203 35.50423 1.000 76.59497 53 ASP B O 1
ATOM 3040 N N . TYR B 1 54 ? 14.64049 -40.36094 34.74420 1.000 76.33482 54 TYR B N 1
ATOM 3041 C CA . TYR B 1 54 ? 14.03048 -39.88654 33.50822 1.000 73.30570 54 TYR B CA 1
ATOM 3042 C C . TYR B 1 54 ? 12.69597 -39.20660 33.79843 1.000 71.60338 54 TYR B C 1
ATOM 3043 O O . TYR B 1 54 ? 12.46645 -38.05554 33.40791 1.000 66.77837 54 TYR B O 1
ATOM 3061 N N . VAL B 1 55 ? 11.79005 -39.92126 34.47484 1.000 77.10424 55 VAL B N 1
ATOM 3062 C CA . VAL B 1 55 ? 10.52990 -39.31153 34.89148 1.000 81.93125 55 VAL B CA 1
ATOM 3063 C C . VAL B 1 55 ? 10.81035 -38.05077 35.69274 1.000 89.83231 55 VAL B C 1
ATOM 3064 O O . VAL B 1 55 ? 10.10210 -37.04309 35.57440 1.000 89.49818 55 VAL B O 1
ATOM 3077 N N . ALA B 1 56 ? 11.84951 -38.09364 36.52909 1.000 97.86456 56 ALA B N 1
ATOM 3078 C CA . ALA B 1 56 ? 12.24166 -36.91628 37.28972 1.000 103.32029 56 ALA B CA 1
ATOM 3079 C C . ALA B 1 56 ? 12.47346 -35.73047 36.36789 1.000 106.51326 56 ALA B C 1
ATOM 3080 O O . ALA B 1 56 ? 11.95740 -34.63891 36.61386 1.000 107.48057 56 ALA B O 1
ATOM 3087 N N . ARG B 1 57 ? 13.24212 -35.93015 35.28891 1.000 110.79207 57 ARG B N 1
ATOM 3088 C CA . ARG B 1 57 ? 13.58276 -34.82477 34.39617 1.000 111.38516 57 ARG B CA 1
ATOM 3089 C C . ARG B 1 57 ? 12.36473 -34.28082 33.65226 1.000 107.86062 57 ARG B C 1
ATOM 3090 O O . ARG B 1 57 ? 12.36120 -33.11104 33.25292 1.000 107.56638 57 ARG B O 1
ATOM 3111 N N . GLN B 1 58 ? 11.31658 -35.08880 33.48000 1.000 106.42241 58 GLN B N 1
ATOM 3112 C CA . GLN B 1 58 ? 10.15087 -34.62408 32.73202 1.000 104.07373 58 GLN B CA 1
ATOM 3113 C C . GLN B 1 58 ? 9.38401 -33.54785 33.49635 1.000 97.64725 58 GLN B C 1
ATOM 3114 O O . GLN B 1 58 ? 8.87387 -32.59596 32.89409 1.000 90.99523 58 GLN B O 1
ATOM 3128 N N . LEU B 1 59 ? 9.27500 -33.69031 34.81964 1.000 95.85084 59 LEU B N 1
ATOM 3129 C CA . LEU B 1 59 ? 8.56370 -32.70110 35.62541 1.000 101.63272 59 LEU B CA 1
ATOM 3130 C C . LEU B 1 59 ? 9.34049 -31.39476 35.69915 1.000 102.75503 59 LEU B C 1
ATOM 3131 O O . LEU B 1 59 ? 8.76305 -30.30632 35.56106 1.000 100.20080 59 LEU B O 1
ATOM 3147 N N . GLU B 1 60 ? 10.65500 -31.50180 35.92155 1.000 104.48137 60 GLU B N 1
ATOM 3148 C CA . GLU B 1 60 ? 11.54997 -30.34812 35.94259 1.000 105.66341 60 GLU B CA 1
ATOM 3149 C C . GLU B 1 60 ? 11.36868 -29.46221 34.71945 1.000 104.65260 60 GLU B C 1
ATOM 3150 O O . GLU B 1 60 ? 11.39741 -28.23148 34.82377 1.000 105.27895 60 GLU B O 1
ATOM 3162 N N . ASN B 1 61 ? 11.18242 -30.06970 33.54735 1.000 103.98285 61 ASN B N 1
ATOM 3163 C CA . ASN B 1 61 ? 10.96411 -29.29491 32.33073 1.000 104.48125 61 ASN B CA 1
ATOM 3164 C C . ASN B 1 61 ? 9.52161 -28.81673 32.22458 1.000 107.92958 61 ASN B C 1
ATOM 3165 O O . ASN B 1 61 ? 9.27280 -27.68651 31.79343 1.000 106.90132 61 ASN B O 1
ATOM 3176 N N . ALA B 1 62 ? 8.56063 -29.65951 32.61104 1.000 106.96194 62 ALA B N 1
ATOM 3177 C CA . ALA B 1 62 ? 7.16203 -29.24893 32.57233 1.000 106.49582 62 ALA B CA 1
ATOM 3178 C C . ALA B 1 62 ? 6.87239 -28.14733 33.58262 1.000 113.11143 62 ALA B C 1
ATOM 3179 O O . ALA B 1 62 ? 5.97885 -27.32254 33.36628 1.000 115.13784 62 ALA B O 1
ATOM 3186 N N . GLU B 1 63 ? 7.61534 -28.12027 34.68584 1.000 116.83842 63 GLU B N 1
ATOM 3187 C CA . GLU B 1 63 ? 7.36878 -27.18697 35.77814 1.000 124.28323 63 GLU B CA 1
ATOM 3188 C C . GLU B 1 63 ? 7.90098 -25.79482 35.49006 1.000 130.50578 63 GLU B C 1
ATOM 3189 O O . GLU B 1 63 ? 7.43393 -24.83219 36.10838 1.000 133.60717 63 GLU B O 1
ATOM 3201 N N . LYS B 1 64 ? 8.84240 -25.66497 34.55528 1.000 135.30457 64 LYS B N 1
ATOM 3202 C CA . LYS B 1 64 ? 9.37243 -24.36799 34.16334 1.000 139.87915 64 LYS B CA 1
ATOM 3203 C C . LYS B 1 64 ? 8.75030 -23.82881 32.88201 1.000 141.52090 64 LYS B C 1
ATOM 3204 O O . LYS B 1 64 ? 8.81790 -22.61814 32.64110 1.000 142.31566 64 LYS B O 1
ATOM 3223 N N . GLN B 1 65 ? 8.15304 -24.69592 32.06000 1.000 143.10692 65 GLN B N 1
ATOM 3224 C CA . GLN B 1 65 ? 7.72858 -24.32682 30.71527 1.000 144.60695 65 GLN B CA 1
ATOM 3225 C C . GLN B 1 65 ? 6.22590 -24.10954 30.58167 1.000 143.65221 65 GLN B C 1
ATOM 3226 O O . GLN B 1 65 ? 5.79327 -23.52859 29.58165 1.000 145.25935 65 GLN B O 1
ATOM 3240 N N . LEU B 1 66 ? 5.42194 -24.56073 31.54467 1.000 154.79908 66 LEU B N 1
ATOM 3241 C CA . LEU B 1 66 ? 3.97403 -24.40958 31.45836 1.000 162.68836 66 LEU B CA 1
ATOM 3242 C C . LEU B 1 66 ? 3.51072 -23.34260 32.43842 1.000 146.97335 66 LEU B C 1
ATOM 3243 O O . LEU B 1 66 ? 3.67433 -23.51676 33.65579 1.000 129.67605 66 LEU B O 1
ATOM 3259 N N . PRO B 1 67 ? 2.94633 -22.23019 31.96607 1.000 150.28302 67 PRO B N 1
ATOM 3260 C CA . PRO B 1 67 ? 2.49269 -21.18607 32.89524 1.000 145.37498 67 PRO B CA 1
ATOM 3261 C C . PRO B 1 67 ? 1.50334 -21.73367 33.91142 1.000 126.54033 67 PRO B C 1
ATOM 3262 O O . PRO B 1 67 ? 0.53062 -22.40595 33.56268 1.000 126.59192 67 PRO B O 1
ATOM 3273 N N . GLY B 1 68 ? 1.76191 -21.43718 35.17714 1.000 114.00869 68 GLY B N 1
ATOM 3274 C CA . GLY B 1 68 ? 0.87516 -21.86395 36.24362 1.000 102.21729 68 GLY B CA 1
ATOM 3275 C C . GLY B 1 68 ? 0.89436 -23.35310 36.51150 1.000 97.21477 68 GLY B C 1
ATOM 3276 O O . GLY B 1 68 ? -0.15342 -23.93382 36.82990 1.000 99.19566 68 GLY B O 1
ATOM 3280 N N . PHE B 1 69 ? 2.05776 -23.98637 36.39881 1.000 91.85721 69 PHE B N 1
ATOM 3281 C CA . PHE B 1 69 ? 2.14601 -25.41617 36.66117 1.000 88.82441 69 PHE B CA 1
ATOM 3282 C C . PHE B 1 69 ? 1.99120 -25.70510 38.14928 1.000 85.17441 69 PHE B C 1
ATOM 3283 O O . PHE B 1 69 ? 2.48395 -24.95547 38.99455 1.000 86.05718 69 PHE B O 1
ATOM 3300 N N . LYS B 1 70 ? 1.31068 -26.80567 38.46574 1.000 82.79701 70 LYS B N 1
ATOM 3301 C CA . LYS B 1 70 ? 1.29982 -27.35410 39.81444 1.000 80.98609 70 LYS B CA 1
ATOM 3302 C C . LYS B 1 70 ? 0.72028 -28.76363 39.75419 1.000 76.47431 70 LYS B C 1
ATOM 3303 O O . LYS B 1 70 ? -0.21088 -29.01934 38.98207 1.000 75.51023 70 LYS B O 1
ATOM 3322 N N . LEU B 1 71 ? 1.28633 -29.66615 40.54871 1.000 70.83899 71 LEU B N 1
ATOM 3323 C CA . LEU B 1 71 ? 1.08787 -31.10196 40.39209 1.000 67.03576 71 LEU B CA 1
ATOM 3324 C C . LEU B 1 71 ? 0.02139 -31.60095 41.35693 1.000 67.34562 71 LEU B C 1
ATOM 3325 O O . LEU B 1 71 ? 0.14847 -31.42541 42.57418 1.000 69.88570 71 LEU B O 1
ATOM 3341 N N . HIS B 1 72 ? -1.01743 -32.23842 40.81864 1.000 66.27518 72 HIS B N 1
ATOM 3342 C CA . HIS B 1 72 ? -2.10259 -32.74740 41.64834 1.000 68.63739 72 HIS B CA 1
ATOM 3343 C C . HIS B 1 72 ? -1.83383 -34.15196 42.19767 1.000 66.79031 72 HIS B C 1
ATOM 3344 O O . HIS B 1 72 ? -1.97591 -34.37132 43.40253 1.000 65.98109 72 HIS B O 1
ATOM 3358 N N . LYS B 1 73 ? -1.45373 -35.11073 41.34723 1.000 67.67635 73 LYS B N 1
ATOM 3359 C CA . LYS B 1 73 ? -1.26282 -36.48584 41.78899 1.000 68.75855 73 LYS B CA 1
ATOM 3360 C C . LYS B 1 73 ? -0.08122 -37.13940 41.07841 1.000 70.39559 73 LYS B C 1
ATOM 3361 O O . LYS B 1 73 ? 0.36483 -36.68213 40.02645 1.000 69.61519 73 LYS B O 1
ATOM 3380 N N . ARG B 1 74 ? 0.39390 -38.24899 41.64942 1.000 69.89856 74 ARG B N 1
ATOM 3381 C CA . ARG B 1 74 ? 1.37376 -39.10397 40.98999 1.000 68.94095 74 ARG B CA 1
ATOM 3382 C C . ARG B 1 74 ? 1.15827 -40.55564 41.40036 1.000 71.22084 74 ARG B C 1
ATOM 3383 O O . ARG B 1 74 ? 1.09017 -40.85062 42.59777 1.000 70.14134 74 ARG B O 1
ATOM 3404 N N . TRP B 1 75 ? 1.07554 -41.45087 40.41843 1.000 73.66869 75 TRP B N 1
ATOM 3405 C CA . TRP B 1 75 ? 1.08824 -42.88101 40.67773 1.000 76.83322 75 TRP B CA 1
ATOM 3406 C C . TRP B 1 75 ? 2.41886 -43.48315 40.24113 1.000 75.42286 75 TRP B C 1
ATOM 3407 O O . TRP B 1 75 ? 3.09601 -42.96489 39.34925 1.000 73.31664 75 TRP B O 1
ATOM 3428 N N . ASP B 1 76 ? 2.79598 -44.57094 40.91019 1.000 75.88096 76 ASP B N 1
ATOM 3429 C CA . ASP B 1 76 ? 3.78826 -45.52792 40.42123 1.000 73.81276 76 ASP B CA 1
ATOM 3430 C C . ASP B 1 76 ? 3.07955 -46.88035 40.39941 1.000 74.32655 76 ASP B C 1
ATOM 3431 O O . ASP B 1 76 ? 2.68514 -47.39794 41.45075 1.000 76.45305 76 ASP B O 1
ATOM 3440 N N . ILE B 1 77 ? 2.89090 -47.43274 39.20017 1.000 73.58397 77 ILE B N 1
ATOM 3441 C CA . ILE B 1 77 ? 2.12636 -48.65607 38.97098 1.000 76.08090 77 ILE B CA 1
ATOM 3442 C C . ILE B 1 77 ? 2.88180 -49.46660 37.92718 1.000 74.54942 77 ILE B C 1
ATOM 3443 O O . ILE B 1 77 ? 3.84370 -48.99434 37.32067 1.000 73.16157 77 ILE B O 1
ATOM 3459 N N . ASN B 1 78 ? 2.46163 -50.71331 37.74587 1.000 75.98522 78 ASN B N 1
ATOM 3460 C CA . ASN B 1 78 ? 3.01886 -51.58795 36.72445 1.000 77.64688 78 ASN B CA 1
ATOM 3461 C C . ASN B 1 78 ? 1.92980 -51.98815 35.73918 1.000 79.97278 78 ASN B C 1
ATOM 3462 O O . ASN B 1 78 ? 0.85552 -52.44300 36.14577 1.000 82.28936 78 ASN B O 1
ATOM 3473 N N . ILE B 1 79 ? 2.20508 -51.80773 34.44907 1.000 79.43481 79 ILE B N 1
ATOM 3474 C CA . ILE B 1 79 ? 1.32388 -52.25619 33.37742 1.000 81.18626 79 ILE B CA 1
ATOM 3475 C C . ILE B 1 79 ? 1.97759 -53.47269 32.73300 1.000 83.02947 79 ILE B C 1
ATOM 3476 O O . ILE B 1 79 ? 2.96187 -53.34006 31.99570 1.000 81.30436 79 ILE B O 1
ATOM 3492 N N . HIS B 1 80 ? 1.43738 -54.65658 33.01407 1.000 86.25462 80 HIS B N 1
ATOM 3493 C CA . HIS B 1 80 ? 1.88102 -55.90539 32.39282 1.000 89.65215 80 HIS B CA 1
ATOM 3494 C C . HIS B 1 80 ? 3.40099 -56.04858 32.42369 1.000 91.14852 80 HIS B C 1
ATOM 3495 O O . HIS B 1 80 ? 4.03952 -56.40343 31.42956 1.000 91.16246 80 HIS B O 1
ATOM 3509 N N . GLY B 1 81 ? 3.98071 -55.77429 33.58946 1.000 92.04571 81 GLY B N 1
ATOM 3510 C CA . GLY B 1 81 ? 5.40354 -55.91288 33.79352 1.000 94.20957 81 GLY B CA 1
ATOM 3511 C C . GLY B 1 81 ? 6.22234 -54.67850 33.48610 1.000 90.73061 81 GLY B C 1
ATOM 3512 O O . GLY B 1 81 ? 7.43246 -54.67427 33.75220 1.000 90.92523 81 GLY B O 1
ATOM 3516 N N . HIS B 1 82 ? 5.61020 -53.63754 32.93625 1.000 87.57284 82 HIS B N 1
ATOM 3517 C CA . HIS B 1 82 ? 6.30432 -52.40468 32.60207 1.000 85.58622 82 HIS B CA 1
ATOM 3518 C C . HIS B 1 82 ? 6.05017 -51.36422 33.68461 1.000 84.84282 82 HIS B C 1
ATOM 3519 O O . HIS B 1 82 ? 4.92006 -51.20397 34.15617 1.000 82.99867 82 HIS B O 1
ATOM 3533 N N . ALA B 1 83 ? 7.11111 -50.67014 34.08788 1.000 86.66770 83 ALA B N 1
ATOM 3534 C CA . ALA B 1 83 ? 6.97934 -49.61955 35.08847 1.000 86.02845 83 ALA B CA 1
ATOM 3535 C C . ALA B 1 83 ? 6.28355 -48.40692 34.48255 1.000 82.92672 83 ALA B C 1
ATOM 3536 O O . ALA B 1 83 ? 6.58533 -47.99452 33.35881 1.000 83.16356 83 ALA B O 1
ATOM 3543 N N . ALA B 1 84 ? 5.34350 -47.83517 35.23143 1.000 83.53657 84 ALA B N 1
ATOM 3544 C CA . ALA B 1 84 ? 4.57288 -46.69789 34.75303 1.000 81.33988 84 ALA B CA 1
ATOM 3545 C C . ALA B 1 84 ? 4.34800 -45.69547 35.87391 1.000 78.77383 84 ALA B C 1
ATOM 3546 O O . ALA B 1 84 ? 4.11839 -46.07349 37.02667 1.000 80.07320 84 ALA B O 1
ATOM 3553 N N . VAL B 1 85 ? 4.41933 -44.41440 35.51883 1.000 65.48581 85 VAL B N 1
ATOM 3554 C CA . VAL B 1 85 ? 4.15119 -43.30166 36.42371 1.000 60.70537 85 VAL B CA 1
ATOM 3555 C C . VAL B 1 85 ? 3.00903 -42.48816 35.83000 1.000 56.55330 85 VAL B C 1
ATOM 3556 O O . VAL B 1 85 ? 3.00596 -42.20547 34.62567 1.000 55.96502 85 VAL B O 1
ATOM 3569 N N . LEU B 1 86 ? 2.03700 -42.12456 36.66633 1.000 52.91559 86 LEU B N 1
ATOM 3570 C CA . LEU B 1 86 ? 0.87299 -41.36754 36.22722 1.000 50.72039 86 LEU B CA 1
ATOM 3571 C C . LEU B 1 86 ? 0.87014 -40.01310 36.91165 1.000 49.15090 86 LEU B C 1
ATOM 3572 O O . LEU B 1 86 ? 0.96550 -39.93876 38.13853 1.000 49.58457 86 LEU B O 1
ATOM 3588 N N . LEU B 1 87 ? 0.73432 -38.94902 36.12337 1.000 49.09535 87 LEU B N 1
ATOM 3589 C CA . LEU B 1 87 ? 0.77995 -37.58456 36.63011 1.000 49.42030 87 LEU B CA 1
ATOM 3590 C C . LEU B 1 87 ? -0.52994 -36.87448 36.32787 1.000 50.69218 87 LEU B C 1
ATOM 3591 O O . LEU B 1 87 ? -1.04329 -36.96340 35.20586 1.000 50.65544 87 LEU B O 1
ATOM 3607 N N . ASP B 1 88 ? -1.06265 -36.18301 37.33288 1.000 53.96639 88 ASP B N 1
ATOM 3608 C CA . ASP B 1 88 ? -2.18524 -35.26711 37.19159 1.000 54.52058 88 ASP B CA 1
ATOM 3609 C C . ASP B 1 88 ? -1.67572 -33.86699 37.51649 1.000 54.63613 88 ASP B C 1
ATOM 3610 O O . ASP B 1 88 ? -1.39174 -33.57291 38.68358 1.000 55.33691 88 ASP B O 1
ATOM 3619 N N . TYR B 1 89 ? -1.56629 -32.99688 36.51272 1.000 54.50216 89 TYR B N 1
ATOM 3620 C CA . TYR B 1 89 ? -1.10595 -31.64287 36.78341 1.000 55.01701 89 TYR B CA 1
ATOM 3621 C C . TYR B 1 89 ? -1.88663 -30.62984 35.95872 1.000 55.13134 89 TYR B C 1
ATOM 3622 O O . TYR B 1 89 ? -2.59877 -30.96996 35.01163 1.000 53.38742 89 TYR B O 1
ATOM 3640 N N . GLN B 1 90 ? -1.72228 -29.36424 36.33905 1.000 59.12817 90 GLN B N 1
ATOM 3641 C CA . GLN B 1 90 ? -2.59914 -28.25923 35.96924 1.000 64.79527 90 GLN B CA 1
ATOM 3642 C C . GLN B 1 90 ? -1.74475 -27.11936 35.43583 1.000 65.29306 90 GLN B C 1
ATOM 3643 O O . GLN B 1 90 ? -0.65457 -26.85845 35.95283 1.000 64.41015 90 GLN B O 1
ATOM 3657 N N . TRP B 1 91 ? -2.22512 -26.45914 34.38445 1.000 68.90504 91 TRP B N 1
ATOM 3658 C CA . TRP B 1 91 ? -1.51063 -25.32687 33.80278 1.000 74.93876 91 TRP B CA 1
ATOM 3659 C C . TRP B 1 91 ? -2.52929 -24.48540 33.04332 1.000 83.84729 91 TRP B C 1
ATOM 3660 O O . TRP B 1 91 ? -3.59497 -24.97696 32.64694 1.000 85.55105 91 TRP B O 1
ATOM 3681 N N . GLN B 1 92 ? -2.20040 -23.20164 32.87063 1.000 90.81105 92 GLN B N 1
ATOM 3682 C CA . GLN B 1 92 ? -3.08822 -22.23442 32.23274 1.000 99.16145 92 GLN B CA 1
ATOM 3683 C C . GLN B 1 92 ? -2.50800 -21.83942 30.87971 1.000 102.37443 92 GLN B C 1
ATOM 3684 O O . GLN B 1 92 ? -1.35847 -21.39237 30.80422 1.000 104.78922 92 GLN B O 1
ATOM 3698 N N . ARG B 1 93 ? -3.30286 -21.99522 29.81848 1.000 102.61344 93 ARG B N 1
ATOM 3699 C CA . ARG B 1 93 ? -2.96348 -21.48766 28.48983 1.000 104.31567 93 ARG B CA 1
ATOM 3700 C C . ARG B 1 93 ? -3.96345 -20.38263 28.16882 1.000 109.62108 93 ARG B C 1
ATOM 3701 O O . ARG B 1 93 ? -5.15913 -20.64705 28.00263 1.000 110.76728 93 ARG B O 1
ATOM 3722 N N . GLU B 1 94 ? -3.47034 -19.14935 28.07121 1.000 114.15085 94 GLU B N 1
ATOM 3723 C CA . GLU B 1 94 ? -4.31900 -17.98709 27.82542 1.000 122.99387 94 GLU B CA 1
ATOM 3724 C C . GLU B 1 94 ? -5.43667 -17.90965 28.86372 1.000 130.44790 94 GLU B C 1
ATOM 3725 O O . GLU B 1 94 ? -6.62302 -17.81847 28.54024 1.000 132.50282 94 GLU B O 1
ATOM 3737 N N . GLY B 1 95 ? -5.03949 -17.97136 30.13345 1.000 134.70729 95 GLY B N 1
ATOM 3738 C CA . GLY B 1 95 ? -5.92798 -17.70614 31.24170 1.000 140.10162 95 GLY B CA 1
ATOM 3739 C C . GLY B 1 95 ? -7.00601 -18.73472 31.49630 1.000 136.91137 95 GLY B C 1
ATOM 3740 O O . GLY B 1 95 ? -7.83486 -18.51738 32.39107 1.000 139.16213 95 GLY B O 1
ATOM 3744 N N . ARG B 1 96 ? -7.03783 -19.83604 30.75453 1.000 130.44383 96 ARG B N 1
ATOM 3745 C CA . ARG B 1 96 ? -8.02490 -20.88610 30.95926 1.000 125.61871 96 ARG B CA 1
ATOM 3746 C C . ARG B 1 96 ? -7.34295 -22.11363 31.54687 1.000 112.37153 96 ARG B C 1
ATOM 3747 O O . ARG B 1 96 ? -6.25056 -22.49582 31.11560 1.000 106.46200 96 ARG B O 1
ATOM 3768 N N . ASP B 1 97 ? -7.99047 -22.71924 32.54007 1.000 107.28751 97 ASP B N 1
ATOM 3769 C CA . ASP B 1 97 ? -7.39139 -23.82641 33.27344 1.000 98.73399 97 ASP B CA 1
ATOM 3770 C C . ASP B 1 97 ? -7.40488 -25.08946 32.42342 1.000 94.92370 97 ASP B C 1
ATOM 3771 O O . ASP B 1 97 ? -8.46738 -25.54939 31.99170 1.000 95.52266 97 ASP B O 1
ATOM 3780 N N . LEU B 1 98 ? -6.22306 -25.64968 32.18906 1.000 88.05391 98 LEU B N 1
ATOM 3781 C CA . LEU B 1 98 ? -6.06569 -26.91871 31.49625 1.000 83.61541 98 LEU B CA 1
ATOM 3782 C C . LEU B 1 98 ? -5.54525 -27.96380 32.47581 1.000 69.84676 98 LEU B C 1
ATOM 3783 O O . LEU B 1 98 ? -4.65631 -27.68127 33.28655 1.000 62.44221 98 LEU B O 1
ATOM 3799 N N . MET B 1 99 ? -6.10495 -29.16825 32.39692 1.000 68.18063 99 MET B N 1
ATOM 3800 C CA . MET B 1 99 ? -5.68754 -30.30062 33.21205 1.000 64.06621 99 MET B CA 1
ATOM 3801 C C . MET B 1 99 ? -5.12605 -31.38270 32.30096 1.000 59.05342 99 MET B C 1
ATOM 3802 O O . MET B 1 99 ? -5.72207 -31.70151 31.26493 1.000 59.51844 99 MET B O 1
ATOM 3816 N N . LEU B 1 100 ? -3.97938 -31.93735 32.68445 1.000 54.01820 100 LEU B N 1
ATOM 3817 C CA . LEU B 1 100 ? -3.34725 -33.02916 31.95938 1.000 47.89409 100 LEU B CA 1
ATOM 3818 C C . LEU B 1 100 ? -3.27434 -34.26483 32.84386 1.000 43.31544 100 LEU B C 1
ATOM 3819 O O . LEU B 1 100 ? -2.96213 -34.17384 34.03626 1.000 44.10232 100 LEU B O 1
ATOM 3835 N N . ARG B 1 101 ? -3.58255 -35.41466 32.25671 1.000 38.66936 101 ARG B N 1
ATOM 3836 C CA . ARG B 1 101 ? -3.37548 -36.71624 32.88374 1.000 34.81758 101 ARG B CA 1
ATOM 3837 C C . ARG B 1 101 ? -2.41628 -37.47140 31.97456 1.000 33.77860 101 ARG B C 1
ATOM 3838 O O . ARG B 1 101 ? -2.77054 -37.81213 30.84212 1.000 34.91991 101 ARG B O 1
ATOM 3859 N N . GLN B 1 102 ? -1.20232 -37.71168 32.45461 1.000 34.04039 102 GLN B N 1
ATOM 3860 C CA . GLN B 1 102 ? -0.12447 -38.23040 31.62267 1.000 35.42861 102 GLN B CA 1
ATOM 3861 C C . GLN B 1 102 ? 0.47563 -39.46705 32.26616 1.000 36.66698 102 GLN B C 1
ATOM 3862 O O . GLN B 1 102 ? 0.77026 -39.46799 33.46621 1.000 37.61030 102 GLN B O 1
ATOM 3876 N N . VAL B 1 103 ? 0.65801 -40.51406 31.46908 1.000 38.77271 103 VAL B N 1
ATOM 3877 C CA . VAL B 1 103 ? 1.25429 -41.75999 31.92733 1.000 42.73325 103 VAL B CA 1
ATOM 3878 C C . VAL B 1 103 ? 2.48742 -42.03438 31.07893 1.000 45.14807 103 VAL B C 1
ATOM 3879 O O . VAL B 1 103 ? 2.41827 -42.00651 29.84298 1.000 47.12595 103 VAL B O 1
ATOM 3892 N N . PHE B 1 104 ? 3.61218 -42.28535 31.74232 1.000 46.83165 104 PHE B N 1
ATOM 3893 C CA . PHE B 1 104 ? 4.86884 -42.64666 31.09864 1.000 49.39339 104 PHE B CA 1
ATOM 3894 C C . PHE B 1 104 ? 5.08526 -44.13475 31.31817 1.000 52.95230 104 PHE B C 1
ATOM 3895 O O . PHE B 1 104 ? 5.10149 -44.59421 32.46388 1.000 53.26978 104 PHE B O 1
ATOM 3912 N N . ILE B 1 105 ? 5.23912 -44.88116 30.23003 1.000 58.48870 105 ILE B N 1
ATOM 3913 C CA . ILE B 1 105 ? 5.40351 -46.32959 30.27786 1.000 65.13682 105 ILE B CA 1
ATOM 3914 C C . ILE B 1 105 ? 6.82628 -46.63420 29.83655 1.000 76.10568 105 ILE B C 1
ATOM 3915 O O . ILE B 1 105 ? 7.19210 -46.39485 28.67882 1.000 78.64895 105 ILE B O 1
ATOM 3931 N N . GLU B 1 106 ? 7.63474 -47.16901 30.74868 1.000 84.16783 106 GLU B N 1
ATOM 3932 C CA . GLU B 1 106 ? 9.01905 -47.45600 30.41272 1.000 91.39115 106 GLU B CA 1
ATOM 3933 C C . GLU B 1 106 ? 9.06972 -48.52831 29.33767 1.000 105.92574 106 GLU B C 1
ATOM 3934 O O . GLU B 1 106 ? 8.39707 -49.56132 29.43580 1.000 107.36928 106 GLU B O 1
ATOM 3946 N N . ARG B 1 107 ? 9.88486 -48.28547 28.32144 1.000 118.29305 107 ARG B N 1
ATOM 3947 C CA . ARG B 1 107 ? 9.96713 -49.17072 27.17607 1.000 126.13639 107 ARG B CA 1
ATOM 3948 C C . ARG B 1 107 ? 11.15947 -48.72418 26.35223 1.000 124.80058 107 ARG B C 1
ATOM 3949 O O . ARG B 1 107 ? 11.56981 -47.56375 26.40397 1.000 113.52978 107 ARG B O 1
ATOM 3970 N N . ARG B 1 108 ? 11.70497 -49.64916 25.57853 1.000 138.70241 108 ARG B N 1
ATOM 3971 C CA . ARG B 1 108 ? 12.72965 -49.27964 24.61192 1.000 144.90936 108 ARG B CA 1
ATOM 3972 C C . ARG B 1 108 ? 12.54214 -50.10037 23.35017 1.000 147.46124 108 ARG B C 1
ATOM 3973 O O . ARG B 1 108 ? 12.09707 -51.25326 23.40528 1.000 148.76230 108 ARG B O 1
ATOM 3994 N N . PRO B 1 109 ? 12.85468 -49.51386 22.18721 1.000 153.09931 109 PRO B N 1
ATOM 3995 C CA . PRO B 1 109 ? 13.71148 -48.32427 22.10049 1.000 150.62572 109 PRO B CA 1
ATOM 3996 C C . PRO B 1 109 ? 13.15957 -46.94901 22.50545 1.000 137.89394 109 PRO B C 1
ATOM 3997 O O . PRO B 1 109 ? 13.94592 -46.00519 22.48750 1.000 144.40595 109 PRO B O 1
ATOM 4008 N N . ALA B 1 110 ? 11.89070 -46.82461 22.89324 1.000 124.82217 110 ALA B N 1
ATOM 4009 C CA . ALA B 1 110 ? 11.37852 -45.52441 23.30475 1.000 112.38956 110 ALA B CA 1
ATOM 4010 C C . ALA B 1 110 ? 10.30472 -45.65713 24.37529 1.000 100.17450 110 ALA B C 1
ATOM 4011 O O . ALA B 1 110 ? 9.50330 -46.59345 24.35306 1.000 100.88846 110 ALA B O 1
ATOM 4018 N N . VAL B 1 111 ? 10.29524 -44.69973 25.30657 1.000 71.64786 111 VAL B N 1
ATOM 4019 C CA . VAL B 1 111 ? 9.26924 -44.65632 26.34147 1.000 63.30093 111 VAL B CA 1
ATOM 4020 C C . VAL B 1 111 ? 7.93271 -44.29448 25.70703 1.000 57.66197 111 VAL B C 1
ATOM 4021 O O . VAL B 1 111 ? 7.83761 -43.34503 24.91907 1.000 55.80683 111 VAL B O 1
ATOM 4034 N N . LEU B 1 112 ? 6.89065 -45.04509 26.05315 1.000 56.06422 112 LEU B N 1
ATOM 4035 C CA . LEU B 1 112 ? 5.53912 -44.69545 25.63962 1.000 53.17151 112 LEU B CA 1
ATOM 4036 C C . LEU B 1 112 ? 4.96167 -43.65327 26.58847 1.000 50.37266 112 LEU B C 1
ATOM 4037 O O . LEU B 1 112 ? 5.09550 -43.76448 27.81189 1.000 51.82062 112 LEU B O 1
ATOM 4053 N N . ILE B 1 113 ? 4.31047 -42.64158 26.02206 1.000 48.23696 113 ILE B N 1
ATOM 4054 C CA . ILE B 1 113 ? 3.67397 -41.58636 26.79986 1.000 46.48699 113 ILE B CA 1
ATOM 4055 C C . ILE B 1 113 ? 2.22018 -41.47207 26.36448 1.000 45.81378 113 ILE B C 1
ATOM 4056 O O . ILE B 1 113 ? 1.92726 -41.37824 25.16827 1.000 44.99197 113 ILE B O 1
ATOM 4072 N N . THR B 1 114 ? 1.31703 -41.48328 27.33788 1.000 45.87420 114 THR B N 1
ATOM 4073 C CA . THR B 1 114 ? -0.10416 -41.23497 27.13381 1.000 45.90865 114 THR B CA 1
ATOM 4074 C C . THR B 1 114 ? -0.43597 -39.88445 27.74975 1.000 42.80925 114 THR B C 1
ATOM 4075 O O . THR B 1 114 ? -0.01900 -39.60408 28.87698 1.000 44.05651 114 THR B O 1
ATOM 4086 N N . THR B 1 115 ? -1.16893 -39.04709 27.01613 1.000 37.51084 115 THR B N 1
ATOM 4087 C CA . THR B 1 115 ? -1.54010 -37.72575 27.50858 1.000 33.95168 115 THR B CA 1
ATOM 4088 C C . THR B 1 115 ? -3.01511 -37.46984 27.23648 1.000 34.25756 115 THR B C 1
ATOM 4089 O O . THR B 1 115 ? -3.44269 -37.47050 26.07787 1.000 34.60483 115 THR B O 1
ATOM 4100 N N . LEU B 1 116 ? -3.77960 -37.22299 28.29453 1.000 36.81329 116 LEU B N 1
ATOM 4101 C CA . LEU B 1 116 ? -5.16690 -36.78375 28.20022 1.000 40.42104 116 LEU B CA 1
ATOM 4102 C C . LEU B 1 116 ? -5.22426 -35.31563 28.59735 1.000 40.56918 116 LEU B C 1
ATOM 4103 O O . LEU B 1 116 ? -4.73625 -34.94610 29.66918 1.000 43.90795 116 LEU B O 1
ATOM 4119 N N . THR B 1 117 ? -5.79546 -34.48159 27.73613 1.000 39.84675 117 THR B N 1
ATOM 4120 C CA . THR B 1 117 ? -5.97001 -33.06548 28.02249 1.000 41.34348 117 THR B CA 1
ATOM 4121 C C . THR B 1 117 ? -7.44868 -32.77624 28.22304 1.000 44.30656 117 THR B C 1
ATOM 4122 O O . THR B 1 117 ? -8.28719 -33.23128 27.43667 1.000 45.05014 117 THR B O 1
ATOM 4133 N N . THR B 1 118 ? -7.75926 -32.01946 29.26786 1.000 46.29124 118 THR B N 1
ATOM 4134 C CA . THR B 1 118 ? -9.12455 -31.60206 29.55539 1.000 50.62904 118 THR B CA 1
ATOM 4135 C C . THR B 1 118 ? -9.02422 -30.40135 30.49498 1.000 55.14063 118 THR B C 1
ATOM 4136 O O . THR B 1 118 ? -7.96199 -29.77922 30.60222 1.000 55.99016 118 THR B O 1
ATOM 4147 N N . THR B 1 119 ? -10.11531 -30.06909 31.15654 1.000 58.65543 119 THR B N 1
ATOM 4148 C CA . THR B 1 119 ? -10.13167 -29.03386 32.17144 1.000 59.84930 119 THR B CA 1
ATOM 4149 C C . THR B 1 119 ? -10.35650 -29.67373 33.53426 1.000 61.89693 119 THR B C 1
ATOM 4150 O O . THR B 1 119 ? -10.95363 -30.75099 33.61671 1.000 64.92247 119 THR B O 1
ATOM 4161 N N . PRO B 1 120 ? -9.89120 -29.05323 34.62226 1.000 60.02083 120 PRO B N 1
ATOM 4162 C CA . PRO B 1 120 ? -10.18599 -29.62209 35.95156 1.000 60.24504 120 PRO B CA 1
ATOM 4163 C C . PRO B 1 120 ? -11.66050 -29.96039 36.11819 1.000 60.56360 120 PRO B C 1
ATOM 4164 O O . PRO B 1 120 ? -12.00120 -31.00820 36.68010 1.000 61.39368 120 PRO B O 1
ATOM 4175 N N . ALA B 1 121 ? -12.54733 -29.10266 35.60575 1.000 59.93190 121 ALA B N 1
ATOM 4176 C CA . ALA B 1 121 ? -13.97744 -29.34433 35.74699 1.000 61.29267 121 ALA B CA 1
ATOM 4177 C C . ALA B 1 121 ? -14.40219 -30.62199 35.03068 1.000 63.76883 121 ALA B C 1
ATOM 4178 O O . ALA B 1 121 ? -15.18527 -31.41308 35.57089 1.000 67.90721 121 ALA B O 1
ATOM 4185 N N . ASP B 1 122 ? -13.88154 -30.85142 33.82546 1.000 61.30048 122 ASP B N 1
ATOM 4186 C CA . ASP B 1 122 ? -14.37146 -31.91474 32.96094 1.000 61.89222 122 ASP B CA 1
ATOM 4187 C C . ASP B 1 122 ? -13.70566 -33.26766 33.19271 1.000 59.82307 122 ASP B C 1
ATOM 4188 O O . ASP B 1 122 ? -14.17562 -34.26683 32.63369 1.000 59.57217 122 ASP B O 1
ATOM 4197 N N . LEU B 1 123 ? -12.64094 -33.33437 33.98935 1.000 58.77148 123 LEU B N 1
ATOM 4198 C CA . LEU B 1 123 ? -11.91962 -34.59501 34.12621 1.000 57.57914 123 LEU B CA 1
ATOM 4199 C C . LEU B 1 123 ? -12.80702 -35.73718 34.61031 1.000 61.58204 123 LEU B C 1
ATOM 4200 O O . LEU B 1 123 ? -12.69175 -36.84144 34.04901 1.000 61.25693 123 LEU B O 1
ATOM 4216 N N . PRO B 1 124 ? -13.69302 -35.55695 35.59283 1.000 65.11742 124 PRO B N 1
ATOM 4217 C CA . PRO B 1 124 ? -14.52668 -36.69135 36.02691 1.000 68.98590 124 PRO B CA 1
ATOM 4218 C C . PRO B 1 124 ? -15.40407 -37.25291 34.92647 1.000 71.85133 124 PRO B C 1
ATOM 4219 O O . PRO B 1 124 ? -15.70521 -38.45270 34.93536 1.000 74.65774 124 PRO B O 1
ATOM 4230 N N . HIS B 1 125 ? -15.82610 -36.41920 33.97618 1.000 72.10029 125 HIS B N 1
ATOM 4231 C CA . HIS B 1 125 ? -16.74091 -36.87175 32.93474 1.000 74.11222 125 HIS B CA 1
ATOM 4232 C C . HIS B 1 125 ? -16.01749 -37.69145 31.87439 1.000 69.99436 125 HIS B C 1
ATOM 4233 O O . HIS B 1 125 ? -16.58341 -38.65144 31.33815 1.000 70.43511 125 HIS B O 1
ATOM 4247 N N . HIS B 1 126 ? -14.76760 -37.34085 31.57364 1.000 65.14953 126 HIS B N 1
ATOM 4248 C CA . HIS B 1 126 ? -13.95998 -38.09068 30.62456 1.000 62.69146 126 HIS B CA 1
ATOM 4249 C C . HIS B 1 126 ? -13.16082 -39.21192 31.27367 1.000 60.79235 126 HIS B C 1
ATOM 4250 O O . HIS B 1 126 ? -12.56545 -40.02217 30.55563 1.000 52.58911 126 HIS B O 1
ATOM 4264 N N . GLU B 1 127 ? -13.14486 -39.30048 32.59809 1.000 70.34970 127 GLU B N 1
ATOM 4265 C CA . GLU B 1 127 ? -12.31402 -40.28700 33.26792 1.000 72.28290 127 GLU B CA 1
ATOM 4266 C C . GLU B 1 127 ? -12.75765 -41.73078 33.00411 1.000 71.63834 127 GLU B C 1
ATOM 4267 O O . GLU B 1 127 ? -11.91096 -42.60354 32.82458 1.000 70.88849 127 GLU B O 1
ATOM 4279 N N . PRO B 1 128 ? -14.06791 -42.02394 32.99168 1.000 67.60951 128 PRO B N 1
ATOM 4280 C CA . PRO B 1 128 ? -14.47080 -43.42310 32.70829 1.000 65.26036 128 PRO B CA 1
ATOM 4281 C C . PRO B 1 128 ? -13.91864 -43.95437 31.39294 1.000 59.74503 128 PRO B C 1
ATOM 4282 O O . PRO B 1 128 ? -13.35126 -45.05550 31.35317 1.000 57.58329 128 PRO B O 1
ATOM 4293 N N . ALA B 1 129 ? -14.06923 -43.19590 30.30516 1.000 56.62459 129 ALA B N 1
ATOM 4294 C CA . ALA B 1 129 ? -13.55695 -43.64997 29.01613 1.000 54.16263 129 ALA B CA 1
ATOM 4295 C C . ALA B 1 129 ? -12.03752 -43.76207 29.03987 1.000 51.18584 129 ALA B C 1
ATOM 4296 O O . ALA B 1 129 ? -11.46551 -44.68761 28.44910 1.000 50.70809 129 ALA B O 1
ATOM 4303 N N . TRP B 1 130 ? -11.36494 -42.82774 29.71784 1.000 47.75120 130 TRP B N 1
ATOM 4304 C CA . TRP B 1 130 ? -9.91437 -42.91522 29.83562 1.000 45.62017 130 TRP B CA 1
ATOM 4305 C C . TRP B 1 130 ? -9.51006 -44.16231 30.61241 1.000 49.48179 130 TRP B C 1
ATOM 4306 O O . TRP B 1 130 ? -8.53068 -44.83421 30.25647 1.000 47.31941 130 TRP B O 1
ATOM 4327 N N . LYS B 1 131 ? -10.25340 -44.48778 31.68408 1.000 56.01103 131 LYS B N 1
ATOM 4328 C CA . LYS B 1 131 ? -9.97220 -45.70060 32.45215 1.000 63.30748 131 LYS B CA 1
ATOM 4329 C C . LYS B 1 131 ? -10.11319 -46.94253 31.57896 1.000 64.22959 131 LYS B C 1
ATOM 4330 O O . LYS B 1 131 ? -9.29427 -47.86935 31.66095 1.000 64.49447 131 LYS B O 1
ATOM 4349 N N . GLN B 1 132 ? -11.15213 -46.97780 30.73795 1.000 65.06008 132 GLN B N 1
ATOM 4350 C CA . GLN B 1 132 ? -11.28706 -48.05751 29.76648 1.000 67.44318 132 GLN B CA 1
ATOM 4351 C C . GLN B 1 132 ? -10.01931 -48.20030 28.93279 1.000 65.48346 132 GLN B C 1
ATOM 4352 O O . GLN B 1 132 ? -9.45750 -49.29561 28.80344 1.000 67.46071 132 GLN B O 1
ATOM 4366 N N . ALA B 1 133 ? -9.55200 -47.08773 28.36405 1.000 61.39994 133 ALA B N 1
ATOM 4367 C CA . ALA B 1 133 ? -8.41918 -47.14174 27.44853 1.000 58.67815 133 ALA B CA 1
ATOM 4368 C C . ALA B 1 133 ? -7.17458 -47.71035 28.12467 1.000 57.12062 133 ALA B C 1
ATOM 4369 O O . ALA B 1 133 ? -6.47265 -48.55118 27.54517 1.000 54.90909 133 ALA B O 1
ATOM 4376 N N . MET B 1 134 ? -6.88714 -47.27386 29.35459 1.000 58.74273 134 MET B N 1
ATOM 4377 C CA . MET B 1 134 ? -5.62894 -47.65117 29.99020 1.000 60.52096 134 MET B CA 1
ATOM 4378 C C . MET B 1 134 ? -5.68102 -49.03626 30.62641 1.000 66.95768 134 MET B C 1
ATOM 4379 O O . MET B 1 134 ? -4.65510 -49.72340 30.68170 1.000 66.95512 134 MET B O 1
ATOM 4393 N N . GLN B 1 135 ? -6.84467 -49.46914 31.10835 1.000 73.42316 135 GLN B N 1
ATOM 4394 C CA . GLN B 1 135 ? -6.94449 -50.81968 31.64857 1.000 75.14740 135 GLN B CA 1
ATOM 4395 C C . GLN B 1 135 ? -6.77121 -51.88616 30.57897 1.000 74.66071 135 GLN B C 1
ATOM 4396 O O . GLN B 1 135 ? -6.55901 -53.05596 30.92036 1.000 77.44261 135 GLN B O 1
ATOM 4410 N N . THR B 1 136 ? -6.85695 -51.50751 29.30617 1.000 70.69701 136 THR B N 1
ATOM 4411 C CA . THR B 1 136 ? -6.73757 -52.43284 28.19420 1.000 69.72299 136 THR B CA 1
ATOM 4412 C C . THR B 1 136 ? -5.38183 -52.36218 27.50565 1.000 66.88277 136 THR B C 1
ATOM 4413 O O . THR B 1 136 ? -5.09339 -53.20821 26.65608 1.000 67.36948 136 THR B O 1
ATOM 4424 N N . LEU B 1 137 ? -4.55068 -51.38065 27.84304 1.000 66.91888 137 LEU B N 1
ATOM 4425 C CA . LEU B 1 137 ? -3.26960 -51.19488 27.17025 1.000 68.45911 137 LEU B CA 1
ATOM 4426 C C . LEU B 1 137 ? -2.36596 -52.38194 27.47381 1.000 76.19529 137 LEU B C 1
ATOM 4427 O O . LEU B 1 137 ? -1.91958 -52.55650 28.61180 1.000 74.68800 137 LEU B O 1
ATOM 4443 N N . VAL B 1 138 ? -2.09663 -53.19261 26.45256 1.000 87.30632 138 VAL B N 1
ATOM 4444 C CA . VAL B 1 138 ? -1.19466 -54.33659 26.57891 1.000 97.39856 138 VAL B CA 1
ATOM 4445 C C . VAL B 1 138 ? 0.06293 -54.04837 25.77146 1.000 110.27418 138 VAL B C 1
ATOM 4446 O O . VAL B 1 138 ? 0.02890 -54.11159 24.53429 1.000 113.46963 138 VAL B O 1
ATOM 4459 N N . PRO B 1 139 ? 1.17746 -53.70062 26.41277 1.000 117.75350 139 PRO B N 1
ATOM 4460 C CA . PRO B 1 139 ? 2.42670 -53.52549 25.66214 1.000 119.17152 139 PRO B CA 1
ATOM 4461 C C . PRO B 1 139 ? 2.83231 -54.81119 24.95716 1.000 120.37032 139 PRO B C 1
ATOM 4462 O O . PRO B 1 139 ? 2.41547 -55.91182 25.32179 1.000 121.97966 139 PRO B O 1
ATOM 4473 N N . ARG B 1 140 ? 3.65286 -54.66009 23.92772 1.000 122.07475 140 ARG B N 1
ATOM 4474 C CA . ARG B 1 140 ? 4.19561 -55.81694 23.23765 1.000 127.56844 140 ARG B CA 1
ATOM 4475 C C . ARG B 1 140 ? 5.58712 -56.13698 23.77162 1.000 129.11812 140 ARG B C 1
ATOM 4476 O O . ARG B 1 140 ? 6.32305 -55.24138 24.19569 1.000 127.50366 140 ARG B O 1
ATOM 4497 N N . PRO B 1 141 ? 5.98297 -57.42055 23.76569 1.000 148.83832 141 PRO B N 1
ATOM 4498 C CA . PRO B 1 141 ? 7.30186 -57.82709 24.27141 1.000 161.59711 141 PRO B CA 1
ATOM 4499 C C . PRO B 1 141 ? 8.42231 -57.59189 23.26485 1.000 172.07700 141 PRO B C 1
ATOM 4500 O O . PRO B 1 141 ? 8.27789 -56.72422 22.40465 1.000 175.91523 141 PRO B O 1
ATOM 4511 N N . MET C 2 1 ? 10.57208 -35.36178 26.19977 1.000 91.01802 1 MET C N 1
ATOM 4512 C CA . MET C 2 1 ? 9.19916 -34.94176 25.79750 1.000 88.52370 1 MET C CA 1
ATOM 4513 C C . MET C 2 1 ? 8.95989 -33.47619 26.13535 1.000 88.75946 1 MET C C 1
ATOM 4514 O O . MET C 2 1 ? 9.17784 -33.04333 27.26774 1.000 90.12874 1 MET C O 1
ATOM 4530 N N . ASP C 2 2 ? 8.50380 -32.71767 25.14369 1.000 88.06342 2 ASP C N 1
ATOM 4531 C CA . ASP C 2 2 ? 8.18407 -31.30545 25.32967 1.000 88.43165 2 ASP C CA 1
ATOM 4532 C C . ASP C 2 2 ? 6.77897 -31.20769 25.91091 1.000 86.90627 2 ASP C C 1
ATOM 4533 O O . ASP C 2 2 ? 5.78498 -31.34936 25.19370 1.000 86.25622 2 ASP C O 1
ATOM 4542 N N . ALA C 2 3 ? 6.69215 -30.97635 27.22406 1.000 86.48446 3 ALA C N 1
ATOM 4543 C CA . ALA C 2 3 ? 5.39187 -30.74955 27.84659 1.000 83.70207 3 ALA C CA 1
ATOM 4544 C C . ALA C 2 3 ? 4.69595 -29.54892 27.22241 1.000 80.67798 3 ALA C C 1
ATOM 4545 O O . ALA C 2 3 ? 3.47122 -29.54859 27.05103 1.000 78.93310 3 ALA C O 1
ATOM 4552 N N . GLN C 2 4 ? 5.46755 -28.51032 26.89098 1.000 81.10478 4 GLN C N 1
ATOM 4553 C CA . GLN C 2 4 ? 4.95928 -27.37224 26.13494 1.000 79.09311 4 GLN C CA 1
ATOM 4554 C C . GLN C 2 4 ? 4.10322 -27.81569 24.95609 1.000 71.30666 4 GLN C C 1
ATOM 4555 O O . GLN C 2 4 ? 2.97938 -27.33629 24.77185 1.000 71.14133 4 GLN C O 1
ATOM 4569 N N . ALA C 2 5 ? 4.62467 -28.74555 24.15086 1.000 65.35403 5 ALA C N 1
ATOM 4570 C CA . ALA C 2 5 ? 3.97122 -29.11805 22.89986 1.000 59.52727 5 ALA C CA 1
ATOM 4571 C C . ALA C 2 5 ? 2.85942 -30.13783 23.11655 1.000 57.03097 5 ALA C C 1
ATOM 4572 O O . ALA C 2 5 ? 1.77781 -30.01081 22.52978 1.000 53.49933 5 ALA C O 1
ATOM 4579 N N . ALA C 2 6 ? 3.10769 -31.16013 23.93983 1.000 57.91450 6 ALA C N 1
ATOM 4580 C CA . ALA C 2 6 ? 2.05748 -32.12637 24.24192 1.000 55.69361 6 ALA C CA 1
ATOM 4581 C C . ALA C 2 6 ? 0.81681 -31.42629 24.78078 1.000 54.32438 6 ALA C C 1
ATOM 4582 O O . ALA C 2 6 ? -0.31244 -31.78479 24.42754 1.000 54.28586 6 ALA C O 1
ATOM 4589 N N . ALA C 2 7 ? 1.00589 -30.41678 25.63172 1.000 52.43538 7 ALA C N 1
ATOM 4590 C CA . ALA C 2 7 ? -0.13217 -29.65445 26.13109 1.000 52.49488 7 ALA C CA 1
ATOM 4591 C C . ALA C 2 7 ? -0.77040 -28.84115 25.01154 1.000 53.13675 7 ALA C C 1
ATOM 4592 O O . ALA C 2 7 ? -1.99642 -28.83376 24.85473 1.000 52.03032 7 ALA C O 1
ATOM 4599 N N . ARG C 2 8 ? 0.04890 -28.14530 24.21603 1.000 54.22337 8 ARG C N 1
ATOM 4600 C CA . ARG C 2 8 ? -0.49464 -27.38481 23.09613 1.000 53.39443 8 ARG C CA 1
ATOM 4601 C C . ARG C 2 8 ? -1.24178 -28.30402 22.13573 1.000 54.14621 8 ARG C C 1
ATOM 4602 O O . ARG C 2 8 ? -2.37006 -28.00759 21.72362 1.000 54.18105 8 ARG C O 1
ATOM 4623 N N . LEU C 2 9 ? -0.63257 -29.43878 21.78098 1.000 41.89866 9 LEU C N 1
ATOM 4624 C CA . LEU C 2 9 ? -1.26241 -30.34904 20.82771 1.000 41.72604 9 LEU C CA 1
ATOM 4625 C C . LEU C 2 9 ? -2.57122 -30.89263 21.38277 1.000 42.06679 9 LEU C C 1
ATOM 4626 O O . LEU C 2 9 ? -3.61854 -30.80817 20.73093 1.000 42.67094 9 LEU C O 1
ATOM 4642 N N . GLY C 2 10 ? -2.52925 -31.45396 22.59177 1.000 41.12724 10 GLY C N 1
ATOM 4643 C CA . GLY C 2 10 ? -3.74100 -31.99333 23.18646 1.000 41.68029 10 GLY C CA 1
ATOM 4644 C C . GLY C 2 10 ? -4.83793 -30.95514 23.31522 1.000 43.53756 10 GLY C C 1
ATOM 4645 O O . GLY C 2 10 ? -6.01949 -31.26009 23.13193 1.000 46.34156 10 GLY C O 1
ATOM 4649 N N . ASP C 2 11 ? -4.46301 -29.71461 23.62875 1.000 43.13849 11 ASP C N 1
ATOM 4650 C CA . ASP C 2 11 ? -5.44469 -28.63792 23.68690 1.000 45.63356 11 ASP C CA 1
ATOM 4651 C C . ASP C 2 11 ? -6.00860 -28.33529 22.30341 1.000 44.50155 11 ASP C C 1
ATOM 4652 O O . ASP C 2 11 ? -7.22944 -28.24962 22.12246 1.000 43.70796 11 ASP C O 1
ATOM 4661 N N . GLU C 2 12 ? -5.13168 -28.16930 21.31247 1.000 44.54104 12 GLU C N 1
ATOM 4662 C CA . GLU C 2 12 ? -5.58852 -27.79206 19.97941 1.000 44.13116 12 GLU C CA 1
ATOM 4663 C C . GLU C 2 12 ? -6.54509 -28.82927 19.40218 1.000 44.25467 12 GLU C C 1
ATOM 4664 O O . GLU C 2 12 ? -7.59222 -28.47607 18.84825 1.000 43.54859 12 GLU C O 1
ATOM 4676 N N . ILE C 2 13 ? -6.21430 -30.11524 19.53405 1.000 45.37112 13 ILE C N 1
ATOM 4677 C CA . ILE C 2 13 ? -7.04825 -31.15108 18.93407 1.000 46.91089 13 ILE C CA 1
ATOM 4678 C C . ILE C 2 13 ? -8.38708 -31.25744 19.64712 1.000 50.44720 13 ILE C C 1
ATOM 4679 O O . ILE C 2 13 ? -9.40448 -31.58588 19.02343 1.000 52.73072 13 ILE C O 1
ATOM 4695 N N . ALA C 2 14 ? -8.42058 -30.98372 20.95160 1.000 50.11585 14 ALA C N 1
ATOM 4696 C CA . ALA C 2 14 ? -9.68748 -31.02770 21.67138 1.000 52.32525 14 ALA C CA 1
ATOM 4697 C C . ALA C 2 14 ? -10.67064 -30.00409 21.11620 1.000 53.15250 14 ALA C C 1
ATOM 4698 O O . ALA C 2 14 ? -11.87936 -30.25930 21.05675 1.000 54.95664 14 ALA C O 1
ATOM 4705 N N . HIS C 2 15 ? -10.17152 -28.84214 20.69767 1.000 52.32045 15 HIS C N 1
ATOM 4706 C CA . HIS C 2 15 ? -11.01475 -27.75328 20.22819 1.000 54.23002 15 HIS C CA 1
ATOM 4707 C C . HIS C 2 15 ? -11.20917 -27.76103 18.71490 1.000 53.22204 15 HIS C C 1
ATOM 4708 O O . HIS C 2 15 ? -11.63300 -26.74638 18.14828 1.000 54.79012 15 HIS C O 1
ATOM 4722 N N . GLY C 2 16 ? -10.92094 -28.87938 18.05355 1.000 51.44055 16 GLY C N 1
ATOM 4723 C CA . GLY C 2 16 ? -11.17922 -29.01284 16.63367 1.000 51.92110 16 GLY C CA 1
ATOM 4724 C C . GLY C 2 16 ? -10.16859 -28.36281 15.72014 1.000 50.87976 16 GLY C C 1
ATOM 4725 O O . GLY C 2 16 ? -10.44297 -28.22391 14.52263 1.000 51.95978 16 GLY C O 1
ATOM 4729 N N . PHE C 2 17 ? -9.00453 -27.97351 16.23929 1.000 49.59981 17 PHE C N 1
ATOM 4730 C CA . PHE C 2 17 ? -7.98715 -27.28313 15.46313 1.000 48.68884 17 PHE C CA 1
ATOM 4731 C C . PHE C 2 17 ? -6.82421 -28.19077 15.07657 1.000 45.92261 17 PHE C C 1
ATOM 4732 O O . PHE C 2 17 ? -5.74004 -27.69254 14.75503 1.000 45.41017 17 PHE C O 1
ATOM 4749 N N . GLY C 2 18 ? -7.02118 -29.50630 15.10523 1.000 45.12484 18 GLY C N 1
ATOM 4750 C CA . GLY C 2 18 ? -6.01947 -30.40624 14.57499 1.000 45.45251 18 GLY C CA 1
ATOM 4751 C C . GLY C 2 18 ? -5.93295 -30.33776 13.06098 1.000 45.42513 18 GLY C C 1
ATOM 4752 O O . GLY C 2 18 ? -6.87839 -29.96096 12.36811 1.000 44.67063 18 GLY C O 1
ATOM 4756 N N . VAL C 2 19 ? -4.76472 -30.71834 12.53538 1.000 45.57347 19 VAL C N 1
ATOM 4757 C CA . VAL C 2 19 ? -4.52802 -30.60324 11.09856 1.000 45.97316 19 VAL C CA 1
ATOM 4758 C C . VAL C 2 19 ? -5.55885 -31.41616 10.32366 1.000 46.71323 19 VAL C C 1
ATOM 4759 O O . VAL C 2 19 ? -6.25663 -30.89630 9.44573 1.000 48.18930 19 VAL C O 1
ATOM 4772 N N . ALA C 2 20 ? -5.67261 -32.70789 10.64094 1.000 46.22207 20 ALA C N 1
ATOM 4773 C CA . ALA C 2 20 ? -6.61260 -33.57257 9.93563 1.000 48.59915 20 ALA C CA 1
ATOM 4774 C C . ALA C 2 20 ? -8.05161 -33.08100 10.03121 1.000 50.63787 20 ALA C C 1
ATOM 4775 O O . ALA C 2 20 ? -8.90474 -33.55004 9.26811 1.000 51.13224 20 ALA C O 1
ATOM 4782 N N . ALA C 2 21 ? -8.34031 -32.14782 10.94201 1.000 51.83453 21 ALA C N 1
ATOM 4783 C CA . ALA C 2 21 ? -9.69864 -31.65323 11.12723 1.000 53.78640 21 ALA C CA 1
ATOM 4784 C C . ALA C 2 21 ? -10.01599 -30.43875 10.26686 1.000 57.35851 21 ALA C C 1
ATOM 4785 O O . ALA C 2 21 ? -11.18683 -30.21584 9.93513 1.000 59.73215 21 ALA C O 1
ATOM 4792 N N . MET C 2 22 ? -9.00558 -29.65090 9.89283 1.000 57.56456 22 MET C N 1
ATOM 4793 C CA . MET C 2 22 ? -9.24506 -28.37356 9.24095 1.000 58.96696 22 MET C CA 1
ATOM 4794 C C . MET C 2 22 ? -8.97264 -28.38264 7.74353 1.000 61.36919 22 MET C C 1
ATOM 4795 O O . MET C 2 22 ? -9.46139 -27.48873 7.04300 1.000 63.85057 22 MET C O 1
ATOM 4809 N N . VAL C 2 23 ? -8.19327 -29.33906 7.23421 1.000 58.13350 23 VAL C N 1
ATOM 4810 C CA . VAL C 2 23 ? -7.86827 -29.38007 5.81640 1.000 56.50323 23 VAL C CA 1
ATOM 4811 C C . VAL C 2 23 ? -8.03461 -30.79503 5.27969 1.000 56.08372 23 VAL C C 1
ATOM 4812 O O . VAL C 2 23 ? -8.06858 -31.77623 6.02587 1.000 58.28455 23 VAL C O 1
ATOM 4825 N N . ALA C 2 24 ? -8.13089 -30.88161 3.95528 1.000 53.25014 24 ALA C N 1
ATOM 4826 C CA . ALA C 2 24 ? -8.37453 -32.14901 3.28840 1.000 51.85559 24 ALA C CA 1
ATOM 4827 C C . ALA C 2 24 ? -7.21849 -33.11642 3.52078 1.000 49.23381 24 ALA C C 1
ATOM 4828 O O . ALA C 2 24 ? -6.11800 -32.73516 3.93209 1.000 46.85720 24 ALA C O 1
ATOM 4835 N N . GLY C 2 25 ? -7.48735 -34.38958 3.24217 1.000 49.77663 25 GLY C N 1
ATOM 4836 C CA . GLY C 2 25 ? -6.50689 -35.43967 3.41223 1.000 46.63435 25 GLY C CA 1
ATOM 4837 C C . GLY C 2 25 ? -5.16686 -35.11657 2.79073 1.000 44.68575 25 GLY C C 1
ATOM 4838 O O . GLY C 2 25 ? -4.15664 -35.04149 3.49613 1.000 43.45720 25 GLY C O 1
ATOM 4842 N N . ALA C 2 26 ? -5.14941 -34.91250 1.47011 1.000 45.68055 26 ALA C N 1
ATOM 4843 C CA . ALA C 2 26 ? -3.88875 -34.68877 0.77113 1.000 42.71889 26 ALA C CA 1
ATOM 4844 C C . ALA C 2 26 ? -3.11330 -33.52739 1.38170 1.000 40.12422 26 ALA C C 1
ATOM 4845 O O . ALA C 2 26 ? -1.88199 -33.58205 1.49314 1.000 39.50239 26 ALA C O 1
ATOM 4852 N N . VAL C 2 27 ? -3.81726 -32.46930 1.78803 1.000 39.68345 27 VAL C N 1
ATOM 4853 C CA . VAL C 2 27 ? -3.14449 -31.27217 2.28344 1.000 39.16429 27 VAL C CA 1
ATOM 4854 C C . VAL C 2 27 ? -2.54310 -31.52503 3.66272 1.000 40.76246 27 VAL C C 1
ATOM 4855 O O . VAL C 2 27 ? -1.38620 -31.17609 3.92382 1.000 40.27929 27 VAL C O 1
ATOM 4868 N N . ALA C 2 28 ? -3.31232 -32.13868 4.56489 1.000 40.51533 28 ALA C N 1
ATOM 4869 C CA . ALA C 2 28 ? -2.79417 -32.41724 5.90215 1.000 41.69806 28 ALA C CA 1
ATOM 4870 C C . ALA C 2 28 ? -1.52264 -33.26008 5.83173 1.000 41.91453 28 ALA C C 1
ATOM 4871 O O . ALA C 2 28 ? -0.53384 -32.97881 6.52061 1.000 40.89069 28 ALA C O 1
ATOM 4878 N N . GLY C 2 29 ? -1.53351 -34.30725 5.00499 1.000 44.71940 29 GLY C N 1
ATOM 4879 C CA . GLY C 2 29 ? -0.33191 -35.10682 4.83604 1.000 45.65174 29 GLY C CA 1
ATOM 4880 C C . GLY C 2 29 ? 0.83058 -34.28839 4.30851 1.000 45.54960 29 GLY C C 1
ATOM 4881 O O . GLY C 2 29 ? 1.97028 -34.44684 4.75439 1.000 45.16162 29 GLY C O 1
ATOM 4885 N N . ALA C 2 30 ? 0.55414 -33.39184 3.35905 1.000 46.61786 30 ALA C N 1
ATOM 4886 C CA . ALA C 2 30 ? 1.61002 -32.56746 2.78259 1.000 45.79113 30 ALA C CA 1
ATOM 4887 C C . ALA C 2 30 ? 2.15237 -31.57218 3.79937 1.000 42.22022 30 ALA C C 1
ATOM 4888 O O . ALA C 2 30 ? 3.36686 -31.34958 3.86897 1.000 42.70719 30 ALA C O 1
ATOM 4895 N N . LEU C 2 31 ? 1.27256 -30.96176 4.59402 1.000 42.29368 31 LEU C N 1
ATOM 4896 C CA . LEU C 2 31 ? 1.73287 -30.01205 5.60327 1.000 42.80730 31 LEU C CA 1
ATOM 4897 C C . LEU C 2 31 ? 2.54715 -30.71233 6.68640 1.000 40.45254 31 LEU C C 1
ATOM 4898 O O . LEU C 2 31 ? 3.59737 -30.20773 7.10417 1.000 34.21639 31 LEU C O 1
ATOM 4914 N N . ILE C 2 32 ? 2.08534 -31.87552 7.15016 1.000 38.31777 32 ILE C N 1
ATOM 4915 C CA . ILE C 2 32 ? 2.85827 -32.63575 8.12837 1.000 38.79059 32 ILE C CA 1
ATOM 4916 C C . ILE C 2 32 ? 4.20564 -33.03813 7.53932 1.000 40.03234 32 ILE C C 1
ATOM 4917 O O . ILE C 2 32 ? 5.23094 -33.03508 8.23097 1.000 38.85110 32 ILE C O 1
ATOM 4933 N N . GLY C 2 33 ? 4.22497 -33.38846 6.25247 1.000 40.69373 33 GLY C N 1
ATOM 4934 C CA . GLY C 2 33 ? 5.46221 -33.84111 5.63829 1.000 41.26302 33 GLY C CA 1
ATOM 4935 C C . GLY C 2 33 ? 6.50599 -32.74602 5.53732 1.000 39.43338 33 GLY C C 1
ATOM 4936 O O . GLY C 2 33 ? 7.70582 -33.00732 5.66340 1.000 37.80411 33 GLY C O 1
ATOM 4940 N N . ALA C 2 34 ? 6.06854 -31.50686 5.30466 1.000 39.19168 34 ALA C N 1
ATOM 4941 C CA . ALA C 2 34 ? 7.00907 -30.39505 5.24329 1.000 40.45117 34 ALA C CA 1
ATOM 4942 C C . ALA C 2 34 ? 7.55894 -30.06632 6.62422 1.000 40.89589 34 ALA C C 1
ATOM 4943 O O . ALA C 2 34 ? 8.75796 -29.80343 6.77636 1.000 44.22785 34 ALA C O 1
ATOM 4950 N N . ALA C 2 35 ? 6.69679 -30.08250 7.64367 1.000 39.66723 35 ALA C N 1
ATOM 4951 C CA . ALA C 2 35 ? 7.12761 -29.70650 8.98656 1.000 37.86432 35 ALA C CA 1
ATOM 4952 C C . ALA C 2 35 ? 8.27472 -30.58060 9.47625 1.000 38.92864 35 ALA C C 1
ATOM 4953 O O . ALA C 2 35 ? 9.19016 -30.09471 10.15289 1.000 40.00764 35 ALA C O 1
ATOM 4960 N N . VAL C 2 36 ? 8.24456 -31.87353 9.15266 1.000 54.48289 36 VAL C N 1
ATOM 4961 C CA . VAL C 2 36 ? 9.25991 -32.77636 9.68143 1.000 61.29995 36 VAL C CA 1
ATOM 4962 C C . VAL C 2 36 ? 10.59903 -32.53499 8.99744 1.000 69.34014 36 VAL C C 1
ATOM 4963 O O . VAL C 2 36 ? 11.66047 -32.65350 9.62129 1.000 73.31361 36 VAL C O 1
ATOM 4976 N N . VAL C 2 37 ? 10.57796 -32.19977 7.70674 1.000 72.54200 37 VAL C N 1
ATOM 4977 C CA . VAL C 2 37 ? 11.83045 -31.95806 7.00200 1.000 78.61983 37 VAL C CA 1
ATOM 4978 C C . VAL C 2 37 ? 12.42895 -30.60242 7.36011 1.000 80.56200 37 VAL C C 1
ATOM 4979 O O . VAL C 2 37 ? 13.64341 -30.41176 7.21695 1.000 83.82169 37 VAL C O 1
ATOM 4992 N N . ALA C 2 38 ? 11.61474 -29.65718 7.82000 1.000 78.64572 38 ALA C N 1
ATOM 4993 C CA . ALA C 2 38 ? 12.11510 -28.35871 8.25541 1.000 83.13641 38 ALA C CA 1
ATOM 4994 C C . ALA C 2 38 ? 12.52170 -28.40911 9.72784 1.000 85.80098 38 ALA C C 1
ATOM 4995 O O . ALA C 2 38 ? 11.67359 -28.35962 10.62162 1.000 84.28068 38 ALA C O 1
ATOM 5002 N N . ALA C 2 41 ? 16.11689 -29.43710 13.94535 1.000 166.63376 41 ALA C N 1
ATOM 5003 C CA . ALA C 2 41 ? 15.79240 -28.41996 14.93783 1.000 162.02361 41 ALA C CA 1
ATOM 5004 C C . ALA C 2 41 ? 15.66873 -29.02171 16.33564 1.000 153.80629 41 ALA C C 1
ATOM 5005 O O . ALA C 2 41 ? 15.29464 -28.33108 17.28164 1.000 150.26937 41 ALA C O 1
ATOM 5011 N N . ALA C 2 42 ? 15.99655 -30.30761 16.45903 1.000 146.46046 42 ALA C N 1
ATOM 5012 C CA . ALA C 2 42 ? 15.87474 -31.06161 17.70296 1.000 139.89150 42 ALA C CA 1
ATOM 5013 C C . ALA C 2 42 ? 14.42305 -31.28523 18.10561 1.000 132.15257 42 ALA C C 1
ATOM 5014 O O . ALA C 2 42 ? 14.13339 -31.53739 19.28106 1.000 129.10605 42 ALA C O 1
ATOM 5021 N N . THR C 2 43 ? 13.50108 -31.19955 17.14960 1.000 123.17330 43 THR C N 1
ATOM 5022 C CA . THR C 2 43 ? 12.08527 -31.32648 17.43330 1.000 117.24717 43 THR C CA 1
ATOM 5023 C C . THR C 2 43 ? 11.64329 -32.77647 17.24684 1.000 112.94125 43 THR C C 1
ATOM 5024 O O . THR C 2 43 ? 12.41424 -33.64360 16.82171 1.000 115.22068 43 THR C O 1
ATOM 5035 N N . GLY C 2 44 ? 10.37348 -33.04528 17.54746 1.000 106.71345 44 GLY C N 1
ATOM 5036 C CA . GLY C 2 44 ? 9.82378 -34.37601 17.39898 1.000 100.30812 44 GLY C CA 1
ATOM 5037 C C . GLY C 2 44 ? 8.53143 -34.42370 16.61131 1.000 89.14588 44 GLY C C 1
ATOM 5038 O O . GLY C 2 44 ? 8.18170 -33.47011 15.90966 1.000 85.06780 44 GLY C O 1
ATOM 5042 N N . GLY C 2 45 ? 7.81500 -35.54354 16.71831 1.000 83.08090 45 GLY C N 1
ATOM 5043 C CA . GLY C 2 45 ? 6.52387 -35.64829 16.06042 1.000 75.61148 45 GLY C CA 1
ATOM 5044 C C . GLY C 2 45 ? 5.53363 -34.60836 16.54960 1.000 69.62435 45 GLY C C 1
ATOM 5045 O O . GLY C 2 45 ? 4.83145 -33.98242 15.75168 1.000 68.33400 45 GLY C O 1
ATOM 5049 N N . LEU C 2 46 ? 5.46070 -34.41104 17.86873 1.000 65.28747 46 LEU C N 1
ATOM 5050 C CA . LEU C 2 46 ? 4.52385 -33.43536 18.41703 1.000 58.16459 46 LEU C CA 1
ATOM 5051 C C . LEU C 2 46 ? 4.76621 -32.05664 17.81558 1.000 52.34636 46 LEU C C 1
ATOM 5052 O O . LEU C 2 46 ? 3.84958 -31.43640 17.26092 1.000 50.51514 46 LEU C O 1
ATOM 5068 N N . ALA C 2 47 ? 6.00650 -31.56871 17.89611 1.000 41.21472 47 ALA C N 1
ATOM 5069 C CA . ALA C 2 47 ? 6.33425 -30.28483 17.28653 1.000 40.36198 47 ALA C CA 1
ATOM 5070 C C . ALA C 2 47 ? 5.90793 -30.23624 15.82249 1.000 37.44794 47 ALA C C 1
ATOM 5071 O O . ALA C 2 47 ? 5.36667 -29.22704 15.35686 1.000 36.11543 47 ALA C O 1
ATOM 5078 N N . ALA C 2 48 ? 6.13690 -31.32265 15.08203 1.000 38.74465 48 ALA C N 1
ATOM 5079 C CA . ALA C 2 48 ? 5.81739 -31.32714 13.65663 1.000 42.07857 48 ALA C CA 1
ATOM 5080 C C . ALA C 2 48 ? 4.32017 -31.15810 13.42662 1.000 41.85967 48 ALA C C 1
ATOM 5081 O O . ALA C 2 48 ? 3.89232 -30.33771 12.60521 1.000 40.91149 48 ALA C O 1
ATOM 5088 N N . VAL C 2 49 ? 3.50529 -31.93358 14.14479 1.000 41.98638 49 VAL C N 1
ATOM 5089 C CA . VAL C 2 49 ? 2.05933 -31.86693 13.95167 1.000 39.55782 49 VAL C CA 1
ATOM 5090 C C . VAL C 2 49 ? 1.53978 -30.47639 14.29675 1.000 37.54795 49 VAL C C 1
ATOM 5091 O O . VAL C 2 49 ? 0.64295 -29.95029 13.62665 1.000 36.30433 49 VAL C O 1
ATOM 5104 N N . ILE C 2 50 ? 2.10147 -29.85292 15.33560 1.000 38.29557 50 ILE C N 1
ATOM 5105 C CA . ILE C 2 50 ? 1.68662 -28.50041 15.70659 1.000 37.17390 50 ILE C CA 1
ATOM 5106 C C . ILE C 2 50 ? 1.93243 -27.53675 14.55183 1.000 35.49662 50 ILE C C 1
ATOM 5107 O O . ILE C 2 50 ? 1.03836 -26.78578 14.14354 1.000 33.92103 50 ILE C O 1
ATOM 5123 N N . LEU C 2 51 ? 3.15043 -27.54618 14.00601 1.000 35.66841 51 LEU C N 1
ATOM 5124 C CA . LEU C 2 51 ? 3.48256 -26.63247 12.91601 1.000 36.87129 51 LEU C CA 1
ATOM 5125 C C . LEU C 2 51 ? 2.59105 -26.87240 11.70303 1.000 35.97360 51 LEU C C 1
ATOM 5126 O O . LEU C 2 51 ? 2.17130 -25.91995 11.03359 1.000 33.46411 51 LEU C O 1
ATOM 5142 N N . ALA C 2 52 ? 2.29211 -28.14017 11.40341 1.000 36.68410 52 ALA C N 1
ATOM 5143 C CA . ALA C 2 52 ? 1.37840 -28.44627 10.30614 1.000 37.68067 52 ALA C CA 1
ATOM 5144 C C . ALA C 2 52 ? 0.03846 -27.74557 10.49497 1.000 38.99136 52 ALA C C 1
ATOM 5145 O O . ALA C 2 52 ? -0.57192 -27.27988 9.52240 1.000 37.33380 52 ALA C O 1
ATOM 5152 N N . GLY C 2 53 ? -0.43053 -27.65616 11.74124 1.000 38.67191 53 GLY C N 1
ATOM 5153 C CA . GLY C 2 53 ? -1.68053 -26.96299 12.00517 1.000 38.05902 53 GLY C CA 1
ATOM 5154 C C . GLY C 2 53 ? -1.54752 -25.45094 11.94310 1.000 36.79061 53 GLY C C 1
ATOM 5155 O O . GLY C 2 53 ? -2.46495 -24.76031 11.49097 1.000 35.55806 53 GLY C O 1
ATOM 5159 N N . SER C 2 54 ? -0.41853 -24.90993 12.40907 1.000 37.67189 54 SER C N 1
ATOM 5160 C CA . SER C 2 54 ? -0.18974 -23.47896 12.23781 1.000 40.51860 54 SER C CA 1
ATOM 5161 C C . SER C 2 54 ? -0.09198 -23.13635 10.75637 1.000 41.16689 54 SER C C 1
ATOM 5162 O O . SER C 2 54 ? -0.64756 -22.12842 10.30385 1.000 41.38133 54 SER C O 1
ATOM 5170 N N . ILE C 2 55 ? 0.60211 -23.97325 9.98083 1.000 40.79515 55 ILE C N 1
ATOM 5171 C CA . ILE C 2 55 ? 0.63579 -23.78360 8.53287 1.000 40.18626 55 ILE C CA 1
ATOM 5172 C C . ILE C 2 55 ? -0.77876 -23.81229 7.97085 1.000 40.92095 55 ILE C C 1
ATOM 5173 O O . ILE C 2 55 ? -1.20578 -22.89458 7.26279 1.000 42.39480 55 ILE C O 1
ATOM 5189 N N . ALA C 2 56 ? -1.52841 -24.87127 8.28037 1.000 41.40231 56 ALA C N 1
ATOM 5190 C CA . ALA C 2 56 ? -2.87472 -24.99906 7.73156 1.000 42.25673 56 ALA C CA 1
ATOM 5191 C C . ALA C 2 56 ? -3.73678 -23.80431 8.12196 1.000 44.60054 56 ALA C C 1
ATOM 5192 O O . ALA C 2 56 ? -4.56441 -23.33624 7.32743 1.000 43.92509 56 ALA C O 1
ATOM 5199 N N . ALA C 2 57 ? -3.54336 -23.28292 9.34287 1.000 46.85782 57 ALA C N 1
ATOM 5200 C CA . ALA C 2 57 ? -4.38560 -22.19073 9.82310 1.000 47.80445 57 ALA C CA 1
ATOM 5201 C C . ALA C 2 57 ? -4.07973 -20.88433 9.10153 1.000 51.20178 57 ALA C C 1
ATOM 5202 O O . ALA C 2 57 ? -4.98898 -20.08797 8.83162 1.000 51.03880 57 ALA C O 1
ATOM 5209 N N . GLY C 2 58 ? -2.80851 -20.63532 8.80444 1.000 55.77957 58 GLY C N 1
ATOM 5210 C CA . GLY C 2 58 ? -2.44241 -19.45182 8.05819 1.000 61.19191 58 GLY C CA 1
ATOM 5211 C C . GLY C 2 58 ? -2.64277 -19.64358 6.57060 1.000 66.59689 58 GLY C C 1
ATOM 5212 O O . GLY C 2 58 ? -1.66974 -19.71047 5.81362 1.000 69.20087 58 GLY C O 1
ATOM 5216 N N . GLY C 2 59 ? -3.89977 -19.74684 6.14514 1.000 67.73825 59 GLY C N 1
ATOM 5217 C CA . GLY C 2 59 ? -4.22699 -19.96148 4.74759 1.000 67.44305 59 GLY C CA 1
ATOM 5218 C C . GLY C 2 59 ? -5.71191 -20.17431 4.52340 1.000 66.23195 59 GLY C C 1
ATOM 5219 O O . GLY C 2 59 ? -6.49765 -20.15808 5.46929 1.000 66.11227 59 GLY C O 1
ATOM 5223 N N . THR D 1 2 ? 18.91289 0.72144 5.19823 1.000 66.04728 2 THR D N 1
ATOM 5224 C CA . THR D 1 2 ? 18.56882 1.33985 3.92068 1.000 66.89546 2 THR D CA 1
ATOM 5225 C C . THR D 1 2 ? 17.37372 2.27855 4.10465 1.000 62.63047 2 THR D C 1
ATOM 5226 O O . THR D 1 2 ? 16.24516 1.82931 4.28042 1.000 58.63875 2 THR D O 1
ATOM 5236 N N . LEU D 1 3 ? 17.63630 3.58373 4.06839 1.000 62.59275 3 LEU D N 1
ATOM 5237 C CA . LEU D 1 3 ? 16.60078 4.56483 4.36961 1.000 61.46513 3 LEU D CA 1
ATOM 5238 C C . LEU D 1 3 ? 15.45888 4.47084 3.36561 1.000 60.71951 3 LEU D C 1
ATOM 5239 O O . LEU D 1 3 ? 15.68235 4.44930 2.15253 1.000 62.23529 3 LEU D O 1
ATOM 5255 N N . TYR D 1 4 ? 14.23287 4.41412 3.87731 1.000 58.88302 4 TYR D N 1
ATOM 5256 C CA . TYR D 1 4 ? 13.03210 4.30506 3.05934 1.000 58.68888 4 TYR D CA 1
ATOM 5257 C C . TYR D 1 4 ? 12.19801 5.57226 3.20323 1.000 60.39007 4 TYR D C 1
ATOM 5258 O O . TYR D 1 4 ? 11.88089 5.98942 4.32205 1.000 60.86672 4 TYR D O 1
ATOM 5276 N N . ARG D 1 5 ? 11.85208 6.18108 2.07252 1.000 61.96861 5 ARG D N 1
ATOM 5277 C CA . ARG D 1 5 ? 11.13723 7.44981 2.03908 1.000 61.59384 5 ARG D CA 1
ATOM 5278 C C . ARG D 1 5 ? 9.64506 7.21757 1.81199 1.000 57.59421 5 ARG D C 1
ATOM 5279 O O . ARG D 1 5 ? 9.25478 6.39267 0.97769 1.000 56.27205 5 ARG D O 1
ATOM 5300 N N . LEU D 1 6 ? 8.81266 7.93385 2.57299 1.000 55.12424 6 LEU D N 1
ATOM 5301 C CA . LEU D 1 6 ? 7.37894 7.97563 2.31731 1.000 52.67528 6 LEU D CA 1
ATOM 5302 C C . LEU D 1 6 ? 6.86991 9.39528 2.54915 1.000 50.93493 6 LEU D C 1
ATOM 5303 O O . LEU D 1 6 ? 7.60613 10.28230 2.99595 1.000 49.19593 6 LEU D O 1
ATOM 5319 N N . HIS D 1 7 ? 5.58870 9.60479 2.22284 1.000 51.75270 7 HIS D N 1
ATOM 5320 C CA . HIS D 1 7 ? 5.02827 10.95379 2.22324 1.000 54.56149 7 HIS D CA 1
ATOM 5321 C C . HIS D 1 7 ? 4.99788 11.55702 3.62042 1.000 55.07779 7 HIS D C 1
ATOM 5322 O O . HIS D 1 7 ? 5.07008 12.78394 3.76875 1.000 57.30589 7 HIS D O 1
ATOM 5336 N N . GLU D 1 8 ? 4.90112 10.71998 4.65240 1.000 53.49641 8 GLU D N 1
ATOM 5337 C CA . GLU D 1 8 ? 4.76417 11.20403 6.01441 1.000 53.22730 8 GLU D CA 1
ATOM 5338 C C . GLU D 1 8 ? 6.00324 10.98318 6.87434 1.000 52.66820 8 GLU D C 1
ATOM 5339 O O . GLU D 1 8 ? 6.08729 11.56708 7.96550 1.000 51.83666 8 GLU D O 1
ATOM 5351 N N . ALA D 1 9 ? 6.96709 10.17646 6.42570 1.000 52.40732 9 ALA D N 1
ATOM 5352 C CA . ALA D 1 9 ? 8.07269 9.80835 7.29956 1.000 52.10470 9 ALA D CA 1
ATOM 5353 C C . ALA D 1 9 ? 9.25547 9.29943 6.48730 1.000 51.02381 9 ALA D C 1
ATOM 5354 O O . ALA D 1 9 ? 9.16146 9.07669 5.27973 1.000 49.14742 9 ALA D O 1
ATOM 5361 N N . ASP D 1 10 ? 10.37995 9.11878 7.18591 1.000 53.60116 10 ASP D N 1
ATOM 5362 C CA . ASP D 1 10 ? 11.55975 8.42391 6.68772 1.000 55.51282 10 ASP D CA 1
ATOM 5363 C C . ASP D 1 10 ? 11.97471 7.39568 7.73308 1.000 55.76540 10 ASP D C 1
ATOM 5364 O O . ASP D 1 10 ? 11.92410 7.68125 8.93514 1.000 56.14824 10 ASP D O 1
ATOM 5373 N N . LEU D 1 11 ? 12.37535 6.20401 7.28956 1.000 55.63831 11 LEU D N 1
ATOM 5374 C CA . LEU D 1 11 ? 12.78446 5.18821 8.25074 1.000 55.78767 11 LEU D CA 1
ATOM 5375 C C . LEU D 1 11 ? 13.73047 4.18624 7.60226 1.000 58.12936 11 LEU D C 1
ATOM 5376 O O . LEU D 1 11 ? 13.67924 3.95626 6.39134 1.000 59.55430 11 LEU D O 1
ATOM 5392 N N . GLU D 1 12 ? 14.58272 3.58825 8.43563 1.000 61.09509 12 GLU D N 1
ATOM 5393 C CA . GLU D 1 12 ? 15.51226 2.56142 7.98956 1.000 62.66360 12 GLU D CA 1
ATOM 5394 C C . GLU D 1 12 ? 14.79327 1.22542 7.84341 1.000 63.43321 12 GLU D C 1
ATOM 5395 O O . GLU D 1 12 ? 14.07871 0.79663 8.75347 1.000 63.16688 12 GLU D O 1
ATOM 5407 N N . ILE D 1 13 ? 14.99743 0.55943 6.71651 1.000 64.77890 13 ILE D N 1
ATOM 5408 C CA . ILE D 1 13 ? 14.42328 -0.75467 6.44839 1.000 64.41652 13 ILE D CA 1
ATOM 5409 C C . ILE D 1 13 ? 15.57175 -1.72913 6.22978 1.000 66.52819 13 ILE D C 1
ATOM 5410 O O . ILE D 1 13 ? 16.48086 -1.43363 5.45122 1.000 66.48859 13 ILE D O 1
ATOM 5426 N N . PRO D 1 14 ? 15.59233 -2.87339 6.91378 1.000 68.58563 14 PRO D N 1
ATOM 5427 C CA . PRO D 1 14 ? 16.68621 -3.83223 6.71759 1.000 73.23171 14 PRO D CA 1
ATOM 5428 C C . PRO D 1 14 ? 16.82939 -4.32410 5.28490 1.000 77.78590 14 PRO D C 1
ATOM 5429 O O . PRO D 1 14 ? 15.90501 -4.25007 4.46590 1.000 77.36249 14 PRO D O 1
ATOM 5440 N N . ASP D 1 15 ? 18.02828 -4.85687 5.00741 1.000 80.76637 15 ASP D N 1
ATOM 5441 C CA . ASP D 1 15 ? 18.30569 -5.48870 3.72262 1.000 84.07040 15 ASP D CA 1
ATOM 5442 C C . ASP D 1 15 ? 17.22999 -6.50143 3.34663 1.000 81.64257 15 ASP D C 1
ATOM 5443 O O . ASP D 1 15 ? 16.67447 -6.46792 2.24128 1.000 79.56856 15 ASP D O 1
ATOM 5452 N N . ALA D 1 16 ? 16.94358 -7.42402 4.26194 1.000 78.85822 16 ALA D N 1
ATOM 5453 C CA . ALA D 1 16 ? 16.23447 -8.65699 3.95261 1.000 76.46461 16 ALA D CA 1
ATOM 5454 C C . ALA D 1 16 ? 14.72148 -8.50634 3.92410 1.000 70.12681 16 ALA D C 1
ATOM 5455 O O . ALA D 1 16 ? 14.02566 -9.51095 3.72313 1.000 70.35269 16 ALA D O 1
ATOM 5462 N N . TRP D 1 17 ? 14.18845 -7.30333 4.09632 1.000 64.96244 17 TRP D N 1
ATOM 5463 C CA . TRP D 1 17 ? 12.74788 -7.09265 4.09996 1.000 59.88909 17 TRP D CA 1
ATOM 5464 C C . TRP D 1 17 ? 12.23612 -6.90677 2.67489 1.000 57.30527 17 TRP D C 1
ATOM 5465 O O . TRP D 1 17 ? 12.73237 -6.04768 1.93791 1.000 56.50642 17 TRP D O 1
ATOM 5486 N N . GLN D 1 18 ? 11.22815 -7.69807 2.30907 1.000 56.62995 18 GLN D N 1
ATOM 5487 C CA . GLN D 1 18 ? 10.69923 -7.72086 0.95036 1.000 55.51759 18 GLN D CA 1
ATOM 5488 C C . GLN D 1 18 ? 9.66956 -6.61312 0.76773 1.000 52.96483 18 GLN D C 1
ATOM 5489 O O . GLN D 1 18 ? 8.60949 -6.63366 1.39982 1.000 50.07413 18 GLN D O 1
ATOM 5503 N N . ASP D 1 19 ? 9.96769 -5.65912 -0.11113 1.000 54.34760 19 ASP D N 1
ATOM 5504 C CA . ASP D 1 19 ? 9.05752 -4.54635 -0.35644 1.000 50.01027 19 ASP D CA 1
ATOM 5505 C C . ASP D 1 19 ? 7.91227 -4.99169 -1.25803 1.000 48.01324 19 ASP D C 1
ATOM 5506 O O . ASP D 1 19 ? 8.13662 -5.54395 -2.33927 1.000 50.76140 19 ASP D O 1
ATOM 5515 N N . GLN D 1 20 ? 6.68259 -4.76632 -0.79225 1.000 44.44723 20 GLN D N 1
ATOM 5516 C CA . GLN D 1 20 ? 5.48258 -5.02110 -1.57409 1.000 41.47159 20 GLN D CA 1
ATOM 5517 C C . GLN D 1 20 ? 4.51243 -3.85474 -1.43754 1.000 39.19466 20 GLN D C 1
ATOM 5518 O O . GLN D 1 20 ? 3.28945 -4.05192 -1.43043 1.000 39.78966 20 GLN D O 1
ATOM 5532 N N . SER D 1 21 ? 5.03502 -2.64024 -1.31041 1.000 37.98198 21 SER D N 1
ATOM 5533 C CA . SER D 1 21 ? 4.19299 -1.49070 -1.02157 1.000 38.91842 21 SER D CA 1
ATOM 5534 C C . SER D 1 21 ? 3.33697 -1.12616 -2.22702 1.000 43.37124 21 SER D C 1
ATOM 5535 O O . SER D 1 21 ? 3.69884 -1.38010 -3.37987 1.000 42.98331 21 SER D O 1
ATOM 5543 N N . ILE D 1 22 ? 2.18128 -0.52869 -1.94048 1.000 48.26774 22 ILE D N 1
ATOM 5544 C CA . ILE D 1 22 ? 1.22268 -0.10390 -2.95343 1.000 48.55273 22 ILE D CA 1
ATOM 5545 C C . ILE D 1 22 ? 0.59986 1.20520 -2.48821 1.000 46.99041 22 ILE D C 1
ATOM 5546 O O . ILE D 1 22 ? -0.00552 1.25569 -1.41295 1.000 45.44119 22 ILE D O 1
ATOM 5562 N N . ASN D 1 23 ? 0.73523 2.25560 -3.29046 1.000 46.39371 23 ASN D N 1
ATOM 5563 C CA . ASN D 1 23 ? 0.05092 3.51623 -3.03539 1.000 45.24785 23 ASN D CA 1
ATOM 5564 C C . ASN D 1 23 ? -1.31597 3.49518 -3.70809 1.000 45.80673 23 ASN D C 1
ATOM 5565 O O . ASN D 1 23 ? -1.45964 3.00679 -4.83451 1.000 45.17011 23 ASN D O 1
ATOM 5576 N N . ILE D 1 24 ? -2.32186 4.01986 -3.00922 1.000 45.59560 24 ILE D N 1
ATOM 5577 C CA . ILE D 1 24 ? -3.70927 3.94001 -3.45227 1.000 46.26621 24 ILE D CA 1
ATOM 5578 C C . ILE D 1 24 ? -4.35454 5.31151 -3.32658 1.000 44.42646 24 ILE D C 1
ATOM 5579 O O . ILE D 1 24 ? -4.20710 5.98042 -2.29945 1.000 41.21819 24 ILE D O 1
ATOM 5595 N N . PHE D 1 25 ? -5.07843 5.72120 -4.36587 1.000 48.04681 25 PHE D N 1
ATOM 5596 C CA . PHE D 1 25 ? -5.83537 6.96619 -4.34769 1.000 51.76108 25 PHE D CA 1
ATOM 5597 C C . PHE D 1 25 ? -7.20043 6.71941 -4.96883 1.000 58.88266 25 PHE D C 1
ATOM 5598 O O . PHE D 1 25 ? -7.29569 6.12081 -6.04362 1.000 60.86050 25 PHE D O 1
ATOM 5615 N N . LYS D 1 26 ? -8.25227 7.17345 -4.29526 1.000 64.31093 26 LYS D N 1
ATOM 5616 C CA . LYS D 1 26 ? -9.61036 7.10235 -4.81830 1.000 70.28014 26 LYS D CA 1
ATOM 5617 C C . LYS D 1 26 ? -9.95155 8.43196 -5.48213 1.000 74.29296 26 LYS D C 1
ATOM 5618 O O . LYS D 1 26 ? -10.01786 9.46709 -4.80906 1.000 74.04708 26 LYS D O 1
ATOM 5637 N N . LEU D 1 27 ? -10.15813 8.40266 -6.79270 1.000 78.07781 27 LEU D N 1
ATOM 5638 C CA . LEU D 1 27 ? -10.64058 9.58045 -7.50236 1.000 83.77634 27 LEU D CA 1
ATOM 5639 C C . LEU D 1 27 ? -12.13944 9.71596 -7.26915 1.000 79.47781 27 LEU D C 1
ATOM 5640 O O . LEU D 1 27 ? -12.89373 8.80024 -7.61689 1.000 74.21951 27 LEU D O 1
ATOM 5656 N N . PRO D 1 28 ? -12.61062 10.81562 -6.68548 1.000 86.29745 28 PRO D N 1
ATOM 5657 C CA . PRO D 1 28 ? -14.02341 10.88322 -6.29935 1.000 95.96020 28 PRO D CA 1
ATOM 5658 C C . PRO D 1 28 ? -14.93790 11.01903 -7.50516 1.000 101.48269 28 PRO D C 1
ATOM 5659 O O . PRO D 1 28 ? -14.56998 11.58163 -8.53959 1.000 107.85469 28 PRO D O 1
ATOM 5670 N N . ALA D 1 29 ? -16.14108 10.46802 -7.36474 1.000 105.37800 29 ALA D N 1
ATOM 5671 C CA . ALA D 1 29 ? -17.18569 10.69490 -8.35088 1.000 107.78201 29 ALA D CA 1
ATOM 5672 C C . ALA D 1 29 ? -17.54949 12.17341 -8.36463 1.000 110.79649 29 ALA D C 1
ATOM 5673 O O . ALA D 1 29 ? -17.50961 12.85446 -7.34208 1.000 111.14356 29 ALA D O 1
ATOM 5680 N N . SER D 1 30 ? -17.88907 12.68441 -9.54223 1.000 119.52801 30 SER D N 1
ATOM 5681 C CA . SER D 1 30 ? -18.24367 14.09586 -9.66184 1.000 128.66669 30 SER D CA 1
ATOM 5682 C C . SER D 1 30 ? -19.18203 14.25809 -10.84468 1.000 138.27630 30 SER D C 1
ATOM 5683 O O . SER D 1 30 ? -18.79686 13.98411 -11.98511 1.000 142.01224 30 SER D O 1
ATOM 5691 N N . GLY D 1 31 ? -20.40808 14.69331 -10.57180 1.000 141.96368 31 GLY D N 1
ATOM 5692 C CA . GLY D 1 31 ? -21.40987 14.81692 -11.60060 1.000 142.50477 31 GLY D CA 1
ATOM 5693 C C . GLY D 1 31 ? -21.82345 13.46568 -12.14131 1.000 140.14859 31 GLY D C 1
ATOM 5694 O O . GLY D 1 31 ? -22.24087 12.57488 -11.39558 1.000 133.00445 31 GLY D O 1
ATOM 5698 N N . PRO D 1 32 ? -21.69313 13.27729 -13.46163 1.000 145.67166 32 PRO D N 1
ATOM 5699 C CA . PRO D 1 32 ? -22.15409 12.01453 -14.05893 1.000 144.99387 32 PRO D CA 1
ATOM 5700 C C . PRO D 1 32 ? -21.16998 10.86987 -13.90462 1.000 152.34665 32 PRO D C 1
ATOM 5701 O O . PRO D 1 32 ? -21.56188 9.71124 -14.10093 1.000 142.96644 32 PRO D O 1
ATOM 5712 N N . ALA D 1 33 ? -19.91681 11.15111 -13.56054 1.000 135.83985 33 ALA D N 1
ATOM 5713 C CA . ALA D 1 33 ? -18.87800 10.13371 -13.51807 1.000 129.24069 33 ALA D CA 1
ATOM 5714 C C . ALA D 1 33 ? -18.78061 9.51730 -12.13143 1.000 129.32024 33 ALA D C 1
ATOM 5715 O O . ALA D 1 33 ? -18.94068 10.20316 -11.11806 1.000 136.44016 33 ALA D O 1
ATOM 5722 N N . ARG D 1 34 ? -18.50936 8.21368 -12.09709 1.000 123.60752 34 ARG D N 1
ATOM 5723 C CA . ARG D 1 34 ? -18.33598 7.50208 -10.84614 1.000 116.95116 34 ARG D CA 1
ATOM 5724 C C . ARG D 1 34 ? -16.86881 7.53906 -10.41950 1.000 109.32560 34 ARG D C 1
ATOM 5725 O O . ARG D 1 34 ? -15.98713 8.02334 -11.13776 1.000 106.51069 34 ARG D O 1
ATOM 5746 N N . GLU D 1 35 ? -16.59795 6.99043 -9.23893 1.000 107.68177 35 GLU D N 1
ATOM 5747 C CA . GLU D 1 35 ? -15.25663 7.00800 -8.68095 1.000 100.60718 35 GLU D CA 1
ATOM 5748 C C . GLU D 1 35 ? -14.31293 6.13346 -9.49731 1.000 89.70454 35 GLU D C 1
ATOM 5749 O O . GLU D 1 35 ? -14.70516 5.10767 -10.06025 1.000 88.87477 35 GLU D O 1
ATOM 5761 N N . ALA D 1 36 ? -13.05257 6.55377 -9.54920 1.000 81.79340 36 ALA D N 1
ATOM 5762 C CA . ALA D 1 36 ? -11.97616 5.80479 -10.17865 1.000 71.33722 36 ALA D CA 1
ATOM 5763 C C . ALA D 1 36 ? -10.83778 5.66802 -9.17491 1.000 65.44284 36 ALA D C 1
ATOM 5764 O O . ALA D 1 36 ? -10.84349 6.29400 -8.11067 1.000 67.72323 36 ALA D O 1
ATOM 5771 N N . SER D 1 37 ? -9.85282 4.83818 -9.51505 1.000 58.00715 37 SER D N 1
ATOM 5772 C CA . SER D 1 37 ? -8.73912 4.56619 -8.62066 1.000 53.88112 37 SER D CA 1
ATOM 5773 C C . SER D 1 37 ? -7.41486 4.76797 -9.33992 1.000 48.91327 37 SER D C 1
ATOM 5774 O O . SER D 1 37 ? -7.29551 4.52063 -10.54108 1.000 49.53520 37 SER D O 1
ATOM 5782 N N . PHE D 1 38 ? -6.41821 5.21444 -8.57972 1.000 46.28632 38 PHE D N 1
ATOM 5783 C CA . PHE D 1 38 ? -5.05553 5.40305 -9.06183 1.000 42.44087 38 PHE D CA 1
ATOM 5784 C C . PHE D 1 38 ? -4.12884 4.64798 -8.12180 1.000 38.34389 38 PHE D C 1
ATOM 5785 O O . PHE D 1 38 ? -4.11720 4.91597 -6.91549 1.000 39.86713 38 PHE D O 1
ATOM 5802 N N . VAL D 1 39 ? -3.36367 3.70370 -8.66724 1.000 33.38004 39 VAL D N 1
ATOM 5803 C CA . VAL D 1 39 ? -2.56027 2.78581 -7.86963 1.000 32.98214 39 VAL D CA 1
ATOM 5804 C C . VAL D 1 39 ? -1.14028 2.75133 -8.41305 1.000 32.55487 39 VAL D C 1
ATOM 5805 O O . VAL D 1 39 ? -0.93700 2.59281 -9.62355 1.000 32.87654 39 VAL D O 1
ATOM 5818 N N . ILE D 1 40 ? -0.16391 2.86972 -7.51749 1.000 32.09172 40 ILE D N 1
ATOM 5819 C CA . ILE D 1 40 ? 1.24506 2.73456 -7.86071 1.000 32.20665 40 ILE D CA 1
ATOM 5820 C C . ILE D 1 40 ? 1.75342 1.47584 -7.17162 1.000 33.20834 40 ILE D C 1
ATOM 5821 O O . ILE D 1 40 ? 1.82670 1.41558 -5.93608 1.000 35.70522 40 ILE D O 1
ATOM 5837 N N . SER D 1 41 ? 2.12160 0.48026 -7.96524 1.000 31.76522 41 SER D N 1
ATOM 5838 C CA . SER D 1 41 ? 2.63552 -0.79171 -7.48666 1.000 32.67618 41 SER D CA 1
ATOM 5839 C C . SER D 1 41 ? 4.04780 -0.97584 -8.02513 1.000 34.59649 41 SER D C 1
ATOM 5840 O O 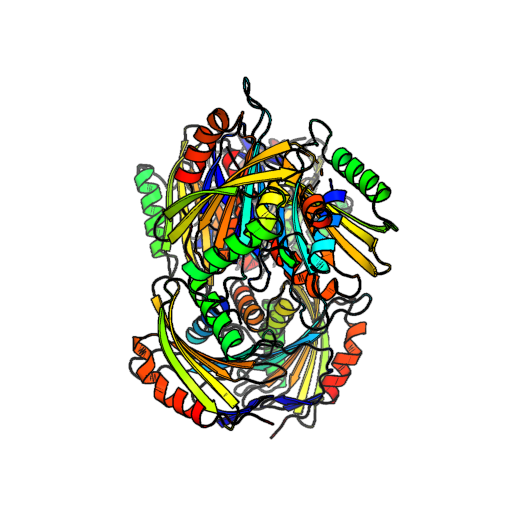. SER D 1 41 ? 4.49388 -0.26527 -8.92810 1.000 32.97053 41 SER D O 1
ATOM 5848 N N . ARG D 1 42 ? 4.76302 -1.94033 -7.45467 1.000 37.69672 42 ARG D N 1
ATOM 5849 C CA . ARG D 1 42 ? 6.12303 -2.24528 -7.86853 1.000 40.54740 42 ARG D CA 1
ATOM 5850 C C . ARG D 1 42 ? 6.18040 -3.66237 -8.41995 1.000 44.86073 42 ARG D C 1
ATOM 5851 O O . ARG D 1 42 ? 5.38523 -4.52978 -8.03928 1.000 44.21231 42 ARG D O 1
ATOM 5872 N N . ASP D 1 43 ? 7.12578 -3.88445 -9.33175 1.000 49.20838 43 ASP D N 1
ATOM 5873 C CA . ASP D 1 43 ? 7.33864 -5.19339 -9.94064 1.000 52.85413 43 ASP D CA 1
ATOM 5874 C C . ASP D 1 43 ? 8.83943 -5.39902 -10.08040 1.000 58.96573 43 ASP D C 1
ATOM 5875 O O . ASP D 1 43 ? 9.47909 -4.76054 -10.92177 1.000 62.76166 43 ASP D O 1
ATOM 5884 N N . ALA D 1 44 ? 9.40054 -6.27444 -9.24919 1.000 61.04035 44 ALA D N 1
ATOM 5885 C CA . ALA D 1 44 ? 10.82046 -6.58757 -9.28566 1.000 66.39499 44 ALA D CA 1
ATOM 5886 C C . ALA D 1 44 ? 11.12407 -7.78425 -10.17468 1.000 70.63404 44 ALA D C 1
ATOM 5887 O O . ALA D 1 44 ? 12.22338 -8.34565 -10.09806 1.000 74.39340 44 ALA D O 1
ATOM 5894 N N . SER D 1 45 ? 10.17924 -8.17385 -11.02407 1.000 74.41232 45 SER D N 1
ATOM 5895 C CA . SER D 1 45 ? 10.29011 -9.39147 -11.80928 1.000 81.82391 45 SER D CA 1
ATOM 5896 C C . SER D 1 45 ? 10.91792 -9.17483 -13.17943 1.000 96.04699 45 SER D C 1
ATOM 5897 O O . SER D 1 45 ? 11.14507 -10.15753 -13.89304 1.000 97.06394 45 SER D O 1
ATOM 5905 N N . GLN D 1 46 ? 11.20304 -7.92857 -13.56965 1.000 106.93939 46 GLN D N 1
ATOM 5906 C CA . GLN D 1 46 ? 11.77962 -7.69416 -14.88977 1.000 116.27545 46 GLN D CA 1
ATOM 5907 C C . GLN D 1 46 ? 13.04932 -8.51356 -15.07471 1.000 133.55591 46 GLN D C 1
ATOM 5908 O O . GLN D 1 46 ? 13.24669 -9.15832 -16.11144 1.000 140.42115 46 GLN D O 1
ATOM 5922 N N . GLY D 1 47 ? 13.92731 -8.50206 -14.07367 1.000 139.63627 47 GLY D N 1
ATOM 5923 C CA . GLY D 1 47 ? 15.16244 -9.22989 -14.17620 1.000 143.79377 47 GLY D CA 1
ATOM 5924 C C . GLY D 1 47 ? 15.97210 -8.79695 -15.37642 1.000 145.94570 47 GLY D C 1
ATOM 5925 O O . GLY D 1 47 ? 16.42752 -7.65096 -15.42835 1.000 141.42020 47 GLY D O 1
ATOM 5929 N N . ASP D 1 48 ? 16.11556 -9.68061 -16.36067 1.000 150.88289 48 ASP D N 1
ATOM 5930 C CA . ASP D 1 48 ? 17.02143 -9.43391 -17.47182 1.000 156.08035 48 ASP D CA 1
ATOM 5931 C C . ASP D 1 48 ? 16.33053 -8.97253 -18.74693 1.000 152.76844 48 ASP D C 1
ATOM 5932 O O . ASP D 1 48 ? 16.93290 -8.22029 -19.51735 1.000 154.34222 48 ASP D O 1
ATOM 5941 N N . ALA D 1 49 ? 15.09937 -9.40532 -18.99812 1.000 142.47775 49 ALA D N 1
ATOM 5942 C CA . ALA D 1 49 ? 14.47064 -9.15672 -20.28699 1.000 137.69961 49 ALA D CA 1
ATOM 5943 C C . ALA D 1 49 ? 14.60739 -7.68394 -20.66846 1.000 136.03059 49 ALA D C 1
ATOM 5944 O O . ALA D 1 49 ? 14.41441 -6.80857 -19.81638 1.000 138.60440 49 ALA D O 1
ATOM 5951 N N . PRO D 1 50 ? 14.94621 -7.37019 -21.91947 1.000 130.78978 50 PRO D N 1
ATOM 5952 C CA . PRO D 1 50 ? 14.86874 -5.97309 -22.36101 1.000 121.35161 50 PRO D CA 1
ATOM 5953 C C . PRO D 1 50 ? 13.46513 -5.44349 -22.09961 1.000 96.56486 50 PRO D C 1
ATOM 5954 O O . PRO D 1 50 ? 12.48353 -6.18751 -22.16491 1.000 90.90202 50 PRO D O 1
ATOM 5965 N N . PHE D 1 51 ? 13.37878 -4.15040 -21.78379 1.000 82.52259 51 PHE D N 1
ATOM 5966 C CA . PHE D 1 51 ? 12.10670 -3.59296 -21.34308 1.000 69.47947 51 PHE D CA 1
ATOM 5967 C C . PHE D 1 51 ? 10.97829 -3.94899 -22.29716 1.000 65.36614 51 PHE D C 1
ATOM 5968 O O . PHE D 1 51 ? 9.83857 -4.15504 -21.86006 1.000 64.57790 51 PHE D O 1
ATOM 5985 N N . ALA D 1 52 ? 11.27570 -4.04121 -23.59316 1.000 75.34726 52 ALA D N 1
ATOM 5986 C CA . ALA D 1 52 ? 10.25733 -4.43639 -24.55633 1.000 71.69050 52 ALA D CA 1
ATOM 5987 C C . ALA D 1 52 ? 9.77116 -5.85567 -24.29164 1.000 66.97030 52 ALA D C 1
ATOM 5988 O O . ALA D 1 52 ? 8.58253 -6.15059 -24.45080 1.000 66.20513 52 ALA D O 1
ATOM 5995 N N . ASP D 1 53 ? 10.67395 -6.75062 -23.88542 1.000 67.47971 53 ASP D N 1
ATOM 5996 C CA . ASP D 1 53 ? 10.28061 -8.14028 -23.66467 1.000 68.46421 53 ASP D CA 1
ATOM 5997 C C . ASP D 1 53 ? 9.56490 -8.31104 -22.32679 1.000 64.45082 53 ASP D C 1
ATOM 5998 O O . ASP D 1 53 ? 8.63926 -9.12102 -22.21308 1.000 64.91442 53 ASP D O 1
ATOM 6007 N N . TYR D 1 54 ? 9.98342 -7.57029 -21.29746 1.000 60.63265 54 TYR D N 1
ATOM 6008 C CA . TYR D 1 54 ? 9.21813 -7.54635 -20.05422 1.000 56.55547 54 TYR D CA 1
ATOM 6009 C C . TYR D 1 54 ? 7.80601 -7.03688 -20.31154 1.000 54.76749 54 TYR D C 1
ATOM 6010 O O . TYR D 1 54 ? 6.81774 -7.70352 -19.98057 1.000 53.90121 54 TYR D O 1
ATOM 6028 N N . VAL D 1 55 ? 7.69761 -5.85841 -20.93013 1.000 54.82663 55 VAL D N 1
ATOM 6029 C CA . VAL D 1 55 ? 6.39289 -5.29028 -21.26269 1.000 53.87739 55 VAL D CA 1
ATOM 6030 C C . VAL D 1 55 ? 5.54406 -6.31129 -22.00618 1.000 54.33454 55 VAL D C 1
ATOM 6031 O O . VAL D 1 55 ? 4.36164 -6.50660 -21.70063 1.000 51.83668 55 VAL D O 1
ATOM 6044 N N . ALA D 1 56 ? 6.13546 -6.96691 -23.00667 1.000 56.82760 56 ALA D N 1
ATOM 6045 C CA . ALA D 1 56 ? 5.42264 -8.00836 -23.73755 1.000 58.21382 56 ALA D CA 1
ATOM 6046 C C . ALA D 1 56 ? 4.89645 -9.07361 -22.78505 1.000 58.64873 56 ALA D C 1
ATOM 6047 O O . ALA D 1 56 ? 3.71600 -9.43677 -22.83090 1.000 59.97436 56 ALA D O 1
ATOM 6054 N N . ARG D 1 57 ? 5.76014 -9.57763 -21.90034 1.000 59.33817 57 ARG D N 1
ATOM 6055 C CA . ARG D 1 57 ? 5.32332 -10.58095 -20.93510 1.000 62.97191 57 ARG D CA 1
ATOM 6056 C C . ARG D 1 57 ? 4.16283 -10.06563 -20.08957 1.000 60.10384 57 ARG D C 1
ATOM 6057 O O . ARG D 1 57 ? 3.24551 -10.82380 -19.75289 1.000 62.00673 57 ARG D O 1
ATOM 6078 N N . GLN D 1 58 ? 4.18543 -8.77928 -19.73018 1.000 55.21871 58 GLN D N 1
ATOM 6079 C CA . GLN D 1 58 ? 3.07941 -8.22102 -18.95925 1.000 54.10985 58 GLN D CA 1
ATOM 6080 C C . GLN D 1 58 ? 1.77711 -8.25827 -19.75132 1.000 52.71444 58 GLN D C 1
ATOM 6081 O O . GLN D 1 58 ? 0.69780 -8.38974 -19.16630 1.000 50.01268 58 GLN D O 1
ATOM 6095 N N . LEU D 1 59 ? 1.85478 -8.14941 -21.07964 1.000 56.23933 59 LEU D N 1
ATOM 6096 C CA . LEU D 1 59 ? 0.64505 -8.14346 -21.89660 1.000 59.75658 59 LEU D CA 1
ATOM 6097 C C . LEU D 1 59 ? 0.04643 -9.53891 -22.03134 1.000 63.36198 59 LEU D C 1
ATOM 6098 O O . LEU D 1 59 ? -1.18081 -9.68759 -22.05943 1.000 61.57600 59 LEU D O 1
ATOM 6114 N N . GLU D 1 60 ? 0.88914 -10.57150 -22.12135 1.000 69.65083 60 GLU D N 1
ATOM 6115 C CA . GLU D 1 60 ? 0.37339 -11.93690 -22.17205 1.000 75.44111 60 GLU D CA 1
ATOM 6116 C C . GLU D 1 60 ? -0.27033 -12.32064 -20.84367 1.000 79.15169 60 GLU D C 1
ATOM 6117 O O . GLU D 1 60 ? -1.29621 -13.00916 -20.81987 1.000 77.86224 60 GLU D O 1
ATOM 6129 N N . ASN D 1 61 ? 0.30378 -11.86657 -19.72651 1.000 78.97929 61 ASN D N 1
ATOM 6130 C CA . ASN D 1 61 ? -0.28948 -12.16005 -18.42625 1.000 81.94646 61 ASN D CA 1
ATOM 6131 C C . ASN D 1 61 ? -1.62707 -11.45428 -18.24682 1.000 83.79887 61 ASN D C 1
ATOM 6132 O O . ASN D 1 61 ? -2.52683 -11.99839 -17.59626 1.000 87.76096 61 ASN D O 1
ATOM 6143 N N . ALA D 1 62 ? -1.78050 -10.25256 -18.80891 1.000 82.34390 62 ALA D N 1
ATOM 6144 C CA . ALA D 1 62 ? -3.03040 -9.51987 -18.63843 1.000 83.14597 62 ALA D CA 1
ATOM 6145 C C . ALA D 1 62 ? -4.15812 -10.15937 -19.43943 1.000 86.09725 62 ALA D C 1
ATOM 6146 O O . ALA D 1 62 ? -5.29577 -10.23986 -18.96397 1.000 89.16055 62 ALA D O 1
ATOM 6153 N N . GLU D 1 63 ? -3.86490 -10.61425 -20.65717 1.000 85.66105 63 GLU D N 1
ATOM 6154 C CA . GLU D 1 63 ? -4.86344 -11.35119 -21.42080 1.000 91.78390 63 GLU D CA 1
ATOM 6155 C C . GLU D 1 63 ? -5.21699 -12.65833 -20.72198 1.000 101.74453 63 GLU D C 1
ATOM 6156 O O . GLU D 1 63 ? -6.38235 -13.06924 -20.67921 1.000 102.92563 63 GLU D O 1
ATOM 6168 N N . LYS D 1 64 ? -4.20854 -13.32054 -20.14912 1.000 88.15451 64 LYS D N 1
ATOM 6169 C CA . LYS D 1 64 ? -4.37679 -14.68534 -19.65732 1.000 89.28396 64 LYS D CA 1
ATOM 6170 C C . LYS D 1 64 ? -5.21765 -14.74601 -18.39043 1.000 86.45197 64 LYS D C 1
ATOM 6171 O O . LYS D 1 64 ? -5.90858 -15.74647 -18.15724 1.000 88.50018 64 LYS D O 1
ATOM 6190 N N . GLN D 1 65 ? -5.18216 -13.69861 -17.56473 1.000 80.88956 65 GLN D N 1
ATOM 6191 C CA . GLN D 1 65 ? -5.82534 -13.73981 -16.26254 1.000 80.24805 65 GLN D CA 1
ATOM 6192 C C . GLN D 1 65 ? -6.90360 -12.68590 -16.06310 1.000 73.25245 65 GLN D C 1
ATOM 6193 O O . GLN D 1 65 ? -7.68377 -12.81137 -15.11403 1.000 72.21648 65 GLN D O 1
ATOM 6207 N N . LEU D 1 66 ? -6.98137 -11.66179 -16.91636 1.000 69.30788 66 LEU D N 1
ATOM 6208 C CA . LEU D 1 66 ? -8.02395 -10.64908 -16.79172 1.000 68.49247 66 LEU D CA 1
ATOM 6209 C C . LEU D 1 66 ? -9.19712 -11.03830 -17.68554 1.000 72.58169 66 LEU D C 1
ATOM 6210 O O . LEU D 1 66 ? -9.07724 -10.94442 -18.91712 1.000 73.52851 66 LEU D O 1
ATOM 6226 N N . PRO D 1 67 ? -10.32528 -11.48065 -17.13136 1.000 74.81564 67 PRO D N 1
ATOM 6227 C CA . PRO D 1 67 ? -11.48039 -11.79736 -17.98322 1.000 78.34235 67 PRO D CA 1
ATOM 6228 C C . PRO D 1 67 ? -11.87646 -10.60221 -18.83606 1.000 78.85048 67 PRO D C 1
ATOM 6229 O O . PRO D 1 67 ? -12.00926 -9.48056 -18.34037 1.000 74.76713 67 PRO D O 1
ATOM 6240 N N . GLY D 1 68 ? -12.05060 -10.84878 -20.13386 1.000 80.60051 68 GLY D N 1
ATOM 6241 C CA . GLY D 1 68 ? -12.48082 -9.80656 -21.04094 1.000 80.26974 68 GLY D CA 1
ATOM 6242 C C . GLY D 1 68 ? -11.42488 -8.80116 -21.42357 1.000 75.88012 68 GLY D C 1
ATOM 6243 O O . GLY D 1 68 ? -11.77215 -7.68318 -21.81668 1.000 73.94986 68 GLY D O 1
ATOM 6247 N N . PHE D 1 69 ? -10.14681 -9.15414 -21.31957 1.000 72.95772 69 PHE D N 1
ATOM 6248 C CA . PHE D 1 69 ? -9.08391 -8.23996 -21.71621 1.000 71.33439 69 PHE D CA 1
ATOM 6249 C C . PHE D 1 69 ? -9.27019 -7.82511 -23.16945 1.000 74.88958 69 PHE D C 1
ATOM 6250 O O . PHE D 1 69 ? -9.51466 -8.66340 -24.04157 1.000 78.05770 69 PHE D O 1
ATOM 6267 N N . LYS D 1 70 ? -9.16465 -6.52185 -23.42671 1.000 73.83605 70 LYS D N 1
ATOM 6268 C CA . LYS D 1 70 ? -9.24489 -5.99919 -24.78989 1.000 76.27117 70 LYS D CA 1
ATOM 6269 C C . LYS D 1 70 ? -8.33262 -4.77379 -24.86675 1.000 71.10294 70 LYS D C 1
ATOM 6270 O O . LYS D 1 70 ? -8.67958 -3.70516 -24.36241 1.000 70.97391 70 LYS D O 1
ATOM 6289 N N . LEU D 1 71 ? -7.17230 -4.95496 -25.48717 1.000 69.15349 71 LEU D N 1
ATOM 6290 C CA . LEU D 1 71 ? -6.22151 -3.86537 -25.65519 1.000 64.92920 71 LEU D CA 1
ATOM 6291 C C . LEU D 1 71 ? -6.76824 -2.80884 -26.60448 1.000 64.65292 71 LEU D C 1
ATOM 6292 O O . LEU D 1 71 ? -7.34764 -3.12407 -27.64847 1.000 68.36106 71 LEU D O 1
ATOM 6308 N N . HIS D 1 72 ? -6.57578 -1.54273 -26.23230 1.000 59.13480 72 HIS D N 1
ATOM 6309 C CA . HIS D 1 72 ? -6.93089 -0.42040 -27.08763 1.000 56.80838 72 HIS D CA 1
ATOM 6310 C C . HIS D 1 72 ? -5.70524 0.21664 -27.74133 1.000 57.63780 72 HIS D C 1
ATOM 6311 O O . HIS D 1 72 ? -5.69921 0.44571 -28.95331 1.000 48.92668 72 HIS D O 1
ATOM 6325 N N . LYS D 1 73 ? -4.67273 0.51924 -26.95420 1.000 49.68315 73 LYS D N 1
ATOM 6326 C CA . LYS D 1 73 ? -3.54793 1.29614 -27.45193 1.000 48.56587 73 LYS D CA 1
ATOM 6327 C C . LYS D 1 73 ? -2.29520 0.97755 -26.65275 1.000 45.70310 73 LYS D C 1
ATOM 6328 O O . LYS D 1 73 ? -2.36348 0.59027 -25.48124 1.000 44.15926 73 LYS D O 1
ATOM 6347 N N . ARG D 1 74 ? -1.14677 1.14172 -27.30736 1.000 43.87037 74 ARG D N 1
ATOM 6348 C CA . ARG D 1 74 ? 0.15785 0.96498 -26.68075 1.000 42.75885 74 ARG D CA 1
ATOM 6349 C C . ARG D 1 74 ? 1.07806 2.06972 -27.17752 1.000 43.93094 74 ARG D C 1
ATOM 6350 O O . ARG D 1 74 ? 1.25684 2.22544 -28.38942 1.000 45.57825 74 ARG D O 1
ATOM 6371 N N . TRP D 1 75 ? 1.63287 2.84548 -26.24916 1.000 44.25317 75 TRP D N 1
ATOM 6372 C CA . TRP D 1 75 ? 2.66221 3.83337 -26.54092 1.000 46.98648 75 TRP D CA 1
ATOM 6373 C C . TRP D 1 75 ? 3.96112 3.39155 -25.87507 1.000 47.98036 75 TRP D C 1
ATOM 6374 O O . TRP D 1 75 ? 3.95809 3.03739 -24.69103 1.000 46.66452 75 TRP D O 1
ATOM 6395 N N . ASP D 1 76 ? 5.06308 3.42640 -26.61541 1.000 50.69918 76 ASP D N 1
ATOM 6396 C CA . ASP D 1 76 ? 6.39881 3.29871 -26.03559 1.000 51.12109 76 ASP D CA 1
ATOM 6397 C C . ASP D 1 76 ? 6.99553 4.70123 -25.97610 1.000 53.45618 76 ASP D C 1
ATOM 6398 O O . ASP D 1 76 ? 7.26151 5.31297 -27.01613 1.000 54.37588 76 ASP D O 1
ATOM 6407 N N . ILE D 1 77 ? 7.18419 5.21705 -24.76325 1.000 56.17936 77 ILE D N 1
ATOM 6408 C CA . ILE D 1 77 ? 7.63403 6.58181 -24.54894 1.000 61.25517 77 ILE D CA 1
ATOM 6409 C C . ILE D 1 77 ? 8.83594 6.56059 -23.60983 1.000 64.78984 77 ILE D C 1
ATOM 6410 O O . ILE D 1 77 ? 9.31755 5.50116 -23.21208 1.000 62.25220 77 ILE D O 1
ATOM 6426 N N . ASN D 1 78 ? 9.32449 7.75255 -23.26908 1.000 70.99057 78 ASN D N 1
ATOM 6427 C CA . ASN D 1 78 ? 10.41834 7.91885 -22.32130 1.000 71.87552 78 ASN D CA 1
ATOM 6428 C C . ASN D 1 78 ? 9.99451 8.92286 -21.25946 1.000 70.29387 78 ASN D C 1
ATOM 6429 O O . ASN D 1 78 ? 9.49304 10.00164 -21.58893 1.000 71.90628 78 ASN D O 1
ATOM 6440 N N . ILE D 1 79 ? 10.18061 8.56423 -19.99352 1.000 67.83372 79 ILE D N 1
ATOM 6441 C CA . ILE D 1 79 ? 9.92988 9.45491 -18.86541 1.000 67.00374 79 ILE D CA 1
ATOM 6442 C C . ILE D 1 79 ? 11.27241 9.72022 -18.19801 1.000 65.65972 79 ILE D C 1
ATOM 6443 O O . ILE D 1 79 ? 11.87488 8.81366 -17.61375 1.000 63.80453 79 ILE D O 1
ATOM 6459 N N . HIS D 1 80 ? 11.74938 10.95748 -18.30008 1.000 66.85210 80 HIS D N 1
ATOM 6460 C CA . HIS D 1 80 ? 13.00592 11.39149 -17.68894 1.000 70.32698 80 HIS D CA 1
ATOM 6461 C C . HIS D 1 80 ? 14.11209 10.35113 -17.86354 1.000 68.67306 80 HIS D C 1
ATOM 6462 O O . HIS D 1 80 ? 14.80866 9.97363 -16.91910 1.000 69.71845 80 HIS D O 1
ATOM 6476 N N . GLY D 1 81 ? 14.27612 9.88460 -19.09821 1.000 66.76751 81 GLY D N 1
ATOM 6477 C CA . GLY D 1 81 ? 15.33940 8.96077 -19.42580 1.000 67.56952 81 GLY D CA 1
ATOM 6478 C C . GLY D 1 81 ? 15.05607 7.50844 -19.12256 1.000 65.49735 81 GLY D C 1
ATOM 6479 O O . GLY D 1 81 ? 15.85517 6.64630 -19.51580 1.000 67.37183 81 GLY D O 1
ATOM 6483 N N . HIS D 1 82 ? 13.95659 7.20643 -18.43222 1.000 62.15298 82 HIS D N 1
ATOM 6484 C CA . HIS D 1 82 ? 13.55889 5.82864 -18.17383 1.000 60.37000 82 HIS D CA 1
ATOM 6485 C C . HIS D 1 82 ? 12.60941 5.35798 -19.27059 1.000 57.53593 82 HIS D C 1
ATOM 6486 O O . HIS D 1 82 ? 11.67039 6.07592 -19.63451 1.000 55.05198 82 HIS D O 1
ATOM 6500 N N . ALA D 1 83 ? 12.85526 4.15960 -19.79119 1.000 57.78688 83 ALA D N 1
ATOM 6501 C CA . ALA D 1 83 ? 11.97708 3.58132 -20.79678 1.000 55.26529 83 ALA D CA 1
ATOM 6502 C C . ALA D 1 83 ? 10.61353 3.28384 -20.18687 1.000 53.55569 83 ALA D C 1
ATOM 6503 O O . ALA D 1 83 ? 10.51179 2.75463 -19.07726 1.000 52.88310 83 ALA D O 1
ATOM 6510 N N . ALA D 1 84 ? 9.55294 3.63531 -20.91464 1.000 52.45499 84 ALA D N 1
ATOM 6511 C CA . ALA D 1 84 ? 8.20329 3.48309 -20.38980 1.000 50.13820 84 ALA D CA 1
ATOM 6512 C C . ALA D 1 84 ? 7.24793 3.01633 -21.47692 1.000 47.99971 84 ALA D C 1
ATOM 6513 O O . ALA D 1 84 ? 7.40253 3.34883 -22.65410 1.000 47.88017 84 ALA D O 1
ATOM 6520 N N . VAL D 1 85 ? 6.24892 2.24449 -21.05873 1.000 48.40170 85 VAL D N 1
ATOM 6521 C CA . VAL D 1 85 ? 5.16192 1.81141 -21.92364 1.000 49.61961 85 VAL D CA 1
ATOM 6522 C C . VAL D 1 85 ? 3.84406 2.21650 -21.27858 1.000 46.86608 85 VAL D C 1
ATOM 6523 O O . VAL D 1 85 ? 3.66111 2.06282 -20.06631 1.000 45.74605 85 VAL D O 1
ATOM 6536 N N . LEU D 1 86 ? 2.93161 2.74184 -22.09103 1.000 48.10449 86 LEU D N 1
ATOM 6537 C CA . LEU D 1 86 ? 1.57358 3.05697 -21.66794 1.000 47.04989 86 LEU D CA 1
ATOM 6538 C C . LEU D 1 86 ? 0.61368 2.10725 -22.36994 1.000 45.55463 86 LEU D C 1
ATOM 6539 O O . LEU D 1 86 ? 0.66454 1.96299 -23.59535 1.000 44.65514 86 LEU D O 1
ATOM 6555 N N . LEU D 1 87 ? -0.25345 1.46417 -21.59641 1.000 44.46712 87 LEU D N 1
ATOM 6556 C CA . LEU D 1 87 ? -1.25063 0.54953 -22.12347 1.000 43.24369 87 LEU D CA 1
ATOM 6557 C C . LEU D 1 87 ? -2.64344 1.12197 -21.89052 1.000 43.53133 87 LEU D C 1
ATOM 6558 O O . LEU D 1 87 ? -2.94024 1.64353 -20.81054 1.000 42.33996 87 LEU D O 1
ATOM 6574 N N . ASP D 1 88 ? -3.49019 1.04094 -22.91824 1.000 46.10977 88 ASP D N 1
ATOM 6575 C CA . ASP D 1 88 ? -4.92557 1.28503 -22.79383 1.000 48.03944 88 ASP D CA 1
ATOM 6576 C C . ASP D 1 88 ? -5.63687 -0.03741 -23.06258 1.000 47.94241 88 ASP D C 1
ATOM 6577 O O . ASP D 1 88 ? -5.58486 -0.55517 -24.18406 1.000 48.10757 88 ASP D O 1
ATOM 6586 N N . TYR D 1 89 ? -6.29040 -0.58906 -22.04304 1.000 49.19903 89 TYR D N 1
ATOM 6587 C CA . TYR D 1 89 ? -6.99399 -1.85198 -22.21067 1.000 50.91613 89 TYR D CA 1
ATOM 6588 C C . TYR D 1 89 ? -8.12845 -1.92273 -21.20341 1.000 52.90897 89 TYR D C 1
ATOM 6589 O O . TYR D 1 89 ? -8.09306 -1.26475 -20.16295 1.000 54.78193 89 TYR D O 1
ATOM 6607 N N . GLN D 1 90 ? -9.14318 -2.71618 -21.53126 1.000 54.25017 90 GLN D N 1
ATOM 6608 C CA . GLN D 1 90 ? -10.30149 -2.89157 -20.67028 1.000 56.17696 90 GLN D CA 1
ATOM 6609 C C . GLN D 1 90 ? -10.50995 -4.37500 -20.41140 1.000 55.30969 90 GLN D C 1
ATOM 6610 O O . GLN D 1 90 ? -10.21134 -5.21871 -21.26112 1.000 55.31405 90 GLN D O 1
ATOM 6624 N N . TRP D 1 91 ? -11.01210 -4.68608 -19.21678 1.000 56.34865 91 TRP D N 1
ATOM 6625 C CA . TRP D 1 91 ? -11.28423 -6.06049 -18.81632 1.000 59.71006 91 TRP D CA 1
ATOM 6626 C C . TRP D 1 91 ? -12.59123 -6.08919 -18.03887 1.000 62.81789 91 TRP D C 1
ATOM 6627 O O . TRP D 1 91 ? -13.19628 -5.04528 -17.76569 1.000 62.49823 91 TRP D O 1
ATOM 6648 N N . GLN D 1 92 ? -13.03263 -7.29989 -17.68740 1.000 67.77255 92 GLN D N 1
ATOM 6649 C CA . GLN D 1 92 ? -14.31323 -7.49159 -17.02185 1.000 73.89290 92 GLN D CA 1
ATOM 6650 C C . GLN D 1 92 ? -14.11814 -8.08491 -15.63551 1.000 74.92848 92 GLN D C 1
ATOM 6651 O O . GLN D 1 92 ? -13.36179 -9.04471 -15.46596 1.000 75.21516 92 GLN D O 1
ATOM 6665 N N . ARG D 1 93 ? -14.81216 -7.51737 -14.65212 1.000 75.93477 93 ARG D N 1
ATOM 6666 C CA . ARG D 1 93 ? -14.93333 -8.10882 -13.32067 1.000 78.66817 93 ARG D CA 1
ATOM 6667 C C . ARG D 1 93 ? -16.38736 -7.94091 -12.90023 1.000 84.23490 93 ARG D C 1
ATOM 6668 O O . ARG D 1 93 ? -16.83823 -6.81950 -12.65403 1.000 82.88322 93 ARG D O 1
ATOM 6689 N N . GLU D 1 94 ? -17.11912 -9.05130 -12.83005 1.000 89.12817 94 GLU D N 1
ATOM 6690 C CA . GLU D 1 94 ? -18.50282 -9.06404 -12.36369 1.000 94.78743 94 GLU D CA 1
ATOM 6691 C C . GLU D 1 94 ? -19.37752 -8.09116 -13.15945 1.000 98.08885 94 GLU D C 1
ATOM 6692 O O . GLU D 1 94 ? -20.01168 -7.18942 -12.60656 1.000 99.19575 94 GLU D O 1
ATOM 6704 N N . GLY D 1 95 ? -19.40359 -8.29247 -14.47419 1.000 97.91554 95 GLY D N 1
ATOM 6705 C CA . GLY D 1 95 ? -20.33759 -7.59939 -15.32561 1.000 97.77508 95 GLY D CA 1
ATOM 6706 C C . GLY D 1 95 ? -20.16597 -6.09997 -15.42624 1.000 92.98061 95 GLY D C 1
ATOM 6707 O O . GLY D 1 95 ? -21.00094 -5.44196 -16.06408 1.000 92.70992 95 GLY D O 1
ATOM 6711 N N . ARG D 1 96 ? -19.13343 -5.53213 -14.82375 1.000 89.03376 96 ARG D N 1
ATOM 6712 C CA . ARG D 1 96 ? -18.83854 -4.11294 -14.93651 1.000 86.49635 96 ARG D CA 1
ATOM 6713 C C . ARG D 1 96 ? -17.60711 -3.93831 -15.81591 1.000 81.34201 96 ARG D C 1
ATOM 6714 O O . ARG D 1 96 ? -16.62615 -4.67676 -15.68302 1.000 78.19226 96 ARG D O 1
ATOM 6735 N N . ASP D 1 97 ? -17.66485 -2.97393 -16.72537 1.000 79.92418 97 ASP D N 1
ATOM 6736 C CA . ASP D 1 97 ? -16.58569 -2.74699 -17.67807 1.000 76.46847 97 ASP D CA 1
ATOM 6737 C C . ASP D 1 97 ? -15.58165 -1.76837 -17.07964 1.000 70.59894 97 ASP D C 1
ATOM 6738 O O . ASP D 1 97 ? -15.92664 -0.62415 -16.77019 1.000 71.83542 97 ASP D O 1
ATOM 6747 N N . LEU D 1 98 ? -14.34446 -2.22162 -16.91830 1.000 64.57563 98 LEU D N 1
ATOM 6748 C CA . LEU D 1 98 ? -13.26961 -1.43069 -16.33202 1.000 60.44361 98 LEU D CA 1
ATOM 6749 C C . LEU D 1 98 ? -12.28850 -1.04237 -17.43105 1.000 56.08004 98 LEU D C 1
ATOM 6750 O O . LEU D 1 98 ? -11.73259 -1.91674 -18.10652 1.000 53.28161 98 LEU D O 1
ATOM 6766 N N . MET D 1 99 ? -12.08352 0.26142 -17.61253 1.000 56.39193 99 MET D N 1
ATOM 6767 C CA . MET D 1 99 ? -11.13991 0.78019 -18.59453 1.000 57.76013 99 MET D CA 1
ATOM 6768 C C . MET D 1 99 ? -9.86124 1.19332 -17.87822 1.000 52.47227 99 MET D C 1
ATOM 6769 O O . MET D 1 99 ? -9.88528 2.09093 -17.02997 1.000 52.01571 99 MET D O 1
ATOM 6783 N N . LEU D 1 100 ? -8.74761 0.56342 -18.23608 1.000 47.75169 100 LEU D N 1
ATOM 6784 C CA . LEU D 1 100 ? -7.48185 0.77059 -17.55134 1.000 41.67081 100 LEU D CA 1
ATOM 6785 C C . LEU D 1 100 ? -6.51057 1.57082 -18.40638 1.000 40.84483 100 LEU D C 1
ATOM 6786 O O . LEU D 1 100 ? -6.39032 1.34382 -19.61658 1.000 41.65543 100 LEU D O 1
ATOM 6802 N N . ARG D 1 101 ? -5.83215 2.51790 -17.76096 1.000 40.74918 101 ARG D N 1
ATOM 6803 C CA . ARG D 1 101 ? -4.69349 3.23742 -18.32556 1.000 41.31463 101 ARG D CA 1
ATOM 6804 C C . ARG D 1 101 ? -3.50874 2.95156 -17.40805 1.000 40.57961 101 ARG D C 1
ATOM 6805 O O . ARG D 1 101 ? -3.48520 3.40386 -16.25793 1.000 39.77514 101 ARG D O 1
ATOM 6826 N N . GLN D 1 102 ? -2.54146 2.18429 -17.90348 1.000 39.66308 102 GLN D N 1
ATOM 6827 C CA . GLN D 1 102 ? -1.45600 1.65008 -17.09136 1.000 36.74695 102 GLN D CA 1
ATOM 6828 C C . GLN D 1 102 ? -0.11852 2.06974 -17.67919 1.000 38.11000 102 GLN D C 1
ATOM 6829 O O . GLN D 1 102 ? 0.08378 2.00333 -18.89714 1.000 39.81648 102 GLN D O 1
ATOM 6843 N N . VAL D 1 103 ? 0.79367 2.49961 -16.80939 1.000 36.93550 103 VAL D N 1
ATOM 6844 C CA . VAL D 1 103 ? 2.12013 2.95531 -17.21097 1.000 37.55297 103 VAL D CA 1
ATOM 6845 C C . VAL D 1 103 ? 3.15909 2.08949 -16.51538 1.000 38.02519 103 VAL D C 1
ATOM 6846 O O . VAL D 1 103 ? 3.11173 1.92090 -15.29164 1.000 40.07678 103 VAL D O 1
ATOM 6859 N N . PHE D 1 104 ? 4.09365 1.54734 -17.29426 1.000 38.49985 104 PHE D N 1
ATOM 6860 C CA . PHE D 1 104 ? 5.21821 0.76873 -16.78662 1.000 37.77130 104 PHE D CA 1
ATOM 6861 C C . PHE D 1 104 ? 6.48961 1.58311 -16.97885 1.000 39.63123 104 PHE D C 1
ATOM 6862 O O . PHE D 1 104 ? 6.80253 1.97589 -18.10865 1.000 41.21933 104 PHE D O 1
ATOM 6879 N N . ILE D 1 105 ? 7.22738 1.81611 -15.89303 1.000 39.74247 105 ILE D N 1
ATOM 6880 C CA . ILE D 1 105 ? 8.44900 2.61532 -15.92329 1.000 43.99910 105 ILE D CA 1
ATOM 6881 C C . ILE D 1 105 ? 9.63350 1.71786 -15.58792 1.000 45.91663 105 ILE D C 1
ATOM 6882 O O . ILE D 1 105 ? 9.70376 1.15577 -14.48808 1.000 45.59481 105 ILE D O 1
ATOM 6898 N N . GLU D 1 106 ? 10.57920 1.61201 -16.51904 1.000 47.73621 106 GLU D N 1
ATOM 6899 C CA . GLU D 1 106 ? 11.77358 0.81666 -16.28000 1.000 50.55699 106 GLU D CA 1
ATOM 6900 C C . GLU D 1 106 ? 12.61825 1.45583 -15.18633 1.000 53.55999 106 GLU D C 1
ATOM 6901 O O . GLU D 1 106 ? 12.89183 2.66011 -15.21924 1.000 55.90720 106 GLU D O 1
ATOM 6913 N N . ARG D 1 107 ? 13.04559 0.64393 -14.22566 1.000 54.18972 107 ARG D N 1
ATOM 6914 C CA . ARG D 1 107 ? 13.82935 1.13661 -13.10331 1.000 54.65701 107 ARG D CA 1
ATOM 6915 C C . ARG D 1 107 ? 14.39458 -0.05946 -12.35717 1.000 54.77372 107 ARG D C 1
ATOM 6916 O O . ARG D 1 107 ? 13.85887 -1.16891 -12.42743 1.000 54.07160 107 ARG D O 1
ATOM 6937 N N . ARG D 1 108 ? 15.48737 0.17701 -11.66310 1.000 56.89370 108 ARG D N 1
ATOM 6938 C CA . ARG D 1 108 ? 16.03465 -0.79746 -10.74105 1.000 58.52945 108 ARG D CA 1
ATOM 6939 C C . ARG D 1 108 ? 15.85753 -0.29503 -9.31273 1.000 57.43592 108 ARG D C 1
ATOM 6940 O O . ARG D 1 108 ? 15.97957 0.90979 -9.06462 1.000 56.66919 108 ARG D O 1
ATOM 6961 N N . PRO D 1 109 ? 15.56828 -1.18041 -8.34720 1.000 57.31596 109 PRO D N 1
ATOM 6962 C CA . PRO D 1 109 ? 15.49559 -2.63644 -8.51342 1.000 56.80272 109 PRO D CA 1
ATOM 6963 C C . PRO D 1 109 ? 14.15783 -3.16918 -9.02250 1.000 52.11671 109 PRO D C 1
ATOM 6964 O O . PRO D 1 109 ? 14.04482 -4.37980 -9.21948 1.000 53.59533 109 PRO D O 1
ATOM 6975 N N . ALA D 1 110 ? 13.17018 -2.30321 -9.24315 1.000 46.81106 110 ALA D N 1
ATOM 6976 C CA . ALA D 1 110 ? 11.84322 -2.77603 -9.61255 1.000 44.26403 110 ALA D CA 1
ATOM 6977 C C . ALA D 1 110 ? 11.16982 -1.80951 -10.57448 1.000 44.41930 110 ALA D C 1
ATOM 6978 O O . ALA D 1 110 ? 11.32780 -0.59164 -10.45814 1.000 44.65881 110 ALA D O 1
ATOM 6985 N N . VAL D 1 111 ? 10.41568 -2.37258 -11.52413 1.000 46.55202 111 VAL D N 1
ATOM 6986 C CA . VAL D 1 111 ? 9.62668 -1.56230 -12.44284 1.000 49.76155 111 VAL D CA 1
ATOM 6987 C C . VAL D 1 111 ? 8.54014 -0.83467 -11.66658 1.000 51.80698 111 VAL D C 1
ATOM 6988 O O . VAL D 1 111 ? 7.80867 -1.44558 -10.87816 1.000 52.28795 111 VAL D O 1
ATOM 7001 N N . LEU D 1 112 ? 8.41772 0.47379 -11.89160 1.000 53.01791 112 LEU D N 1
ATOM 7002 C CA . LEU D 1 112 ? 7.29461 1.22619 -11.34785 1.000 52.18274 112 LEU D CA 1
ATOM 7003 C C . LEU D 1 112 ? 6.08414 1.06512 -12.26130 1.000 48.47856 112 LEU D C 1
ATOM 7004 O O . LEU D 1 112 ? 6.18271 1.26387 -13.47728 1.000 49.39630 112 LEU D O 1
ATOM 7020 N N . ILE D 1 113 ? 4.93966 0.72828 -11.67660 1.000 42.77397 113 ILE D N 1
ATOM 7021 C CA . ILE D 1 113 ? 3.69899 0.55724 -12.41852 1.000 37.15765 113 ILE D CA 1
ATOM 7022 C C . ILE D 1 113 ? 2.65739 1.51014 -11.85519 1.000 36.24802 113 ILE D C 1
ATOM 7023 O O . ILE D 1 113 ? 2.37331 1.49157 -10.65334 1.000 34.89403 113 ILE D O 1
ATOM 7039 N N . THR D 1 114 ? 2.08138 2.32590 -12.72682 1.000 36.50316 114 THR D N 1
ATOM 7040 C CA . THR D 1 114 ? 0.96248 3.19158 -12.38883 1.000 37.62494 114 THR D CA 1
ATOM 7041 C C . THR D 1 114 ? -0.27058 2.68242 -13.11667 1.000 35.72992 114 THR D C 1
ATOM 7042 O O . THR D 1 114 ? -0.21269 2.42081 -14.32086 1.000 35.98571 114 THR D O 1
ATOM 7053 N N . THR D 1 115 ? -1.37762 2.53656 -12.38973 1.000 35.39800 115 THR D N 1
ATOM 7054 C CA . THR D 1 115 ? -2.60684 2.01993 -12.97053 1.000 34.32873 115 THR D CA 1
ATOM 7055 C C . THR D 1 115 ? -3.77957 2.92206 -12.61633 1.000 36.13482 115 THR D C 1
ATOM 7056 O O . THR D 1 115 ? -4.02551 3.19961 -11.43730 1.000 36.13621 115 THR D O 1
ATOM 7067 N N . LEU D 1 116 ? -4.51052 3.35677 -13.63478 1.000 38.19169 116 LEU D N 1
ATOM 7068 C CA . LEU D 1 116 ? -5.76531 4.07752 -13.46735 1.000 39.21894 116 LEU D CA 1
ATOM 7069 C C . LEU D 1 116 ? -6.90442 3.16075 -13.89091 1.000 39.19558 116 LEU D C 1
ATOM 7070 O O . LEU D 1 116 ? -6.88666 2.62572 -15.00313 1.000 35.95483 116 LEU D O 1
ATOM 7086 N N . THR D 1 117 ? -7.87986 2.96844 -13.00516 1.000 41.40541 117 THR D N 1
ATOM 7087 C CA . THR D 1 117 ? -9.03048 2.12115 -13.27840 1.000 42.82684 117 THR D CA 1
ATOM 7088 C C . THR D 1 117 ? -10.29260 2.96553 -13.21696 1.000 46.54273 117 THR D C 1
ATOM 7089 O O . THR D 1 117 ? -10.54543 3.63391 -12.20693 1.000 46.99847 117 THR D O 1
ATOM 7100 N N . THR D 1 118 ? -11.07439 2.93353 -14.29092 1.000 50.74730 118 THR D N 1
ATOM 7101 C CA . THR D 1 118 ? -12.34592 3.65453 -14.36261 1.000 57.00774 118 THR D CA 1
ATOM 7102 C C . THR D 1 118 ? -13.27307 2.85566 -15.27572 1.000 62.11302 118 THR D C 1
ATOM 7103 O O . THR D 1 118 ? -13.09724 1.64460 -15.43933 1.000 60.94642 118 THR D O 1
ATOM 7114 N N . THR D 1 119 ? -14.26188 3.51928 -15.86314 1.000 67.00996 119 THR D N 1
ATOM 7115 C CA . THR D 1 119 ? -15.12155 2.92519 -16.87207 1.000 72.02263 119 THR D CA 1
ATOM 7116 C C . THR D 1 119 ? -14.99818 3.72487 -18.16375 1.000 74.80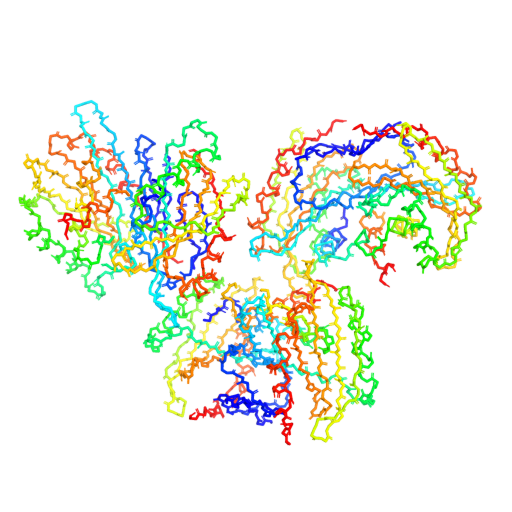687 119 THR D C 1
ATOM 7117 O O . THR D 1 119 ? -14.53945 4.87296 -18.14640 1.000 75.17480 119 THR D O 1
ATOM 7128 N N . PRO D 1 120 ? -15.39272 3.15243 -19.30576 1.000 77.29840 120 PRO D N 1
ATOM 7129 C CA . PRO D 1 120 ? -15.29523 3.91913 -20.56363 1.000 79.22956 120 PRO D CA 1
ATOM 7130 C C . PRO D 1 120 ? -16.10587 5.20711 -20.53702 1.000 82.99585 120 PRO D C 1
ATOM 7131 O O . PRO D 1 120 ? -15.66431 6.23632 -21.06542 1.000 83.04656 120 PRO D O 1
ATOM 7142 N N . ALA D 1 121 ? -17.29142 5.17451 -19.92361 1.000 86.69102 121 ALA D N 1
ATOM 7143 C CA . ALA D 1 121 ? -18.12713 6.36832 -19.86399 1.000 91.01819 121 ALA D CA 1
ATOM 7144 C C . ALA D 1 121 ? -17.45283 7.48922 -19.07960 1.000 89.09192 121 ALA D C 1
ATOM 7145 O O . ALA D 1 121 ? -17.50361 8.65668 -19.48734 1.000 92.52853 121 ALA D O 1
ATOM 7152 N N . ASP D 1 122 ? -16.81357 7.15886 -17.95736 1.000 83.22740 122 ASP D N 1
ATOM 7153 C CA . ASP D 1 122 ? -16.28045 8.16101 -17.04335 1.000 81.09499 122 ASP D CA 1
ATOM 7154 C C . ASP D 1 122 ? -14.82615 8.52565 -17.32036 1.000 75.80752 122 ASP D C 1
ATOM 7155 O O . ASP D 1 122 ? -14.29820 9.43134 -16.66459 1.000 76.08291 122 ASP D O 1
ATOM 7164 N N . LEU D 1 123 ? -14.16601 7.85203 -18.26047 1.000 73.56179 123 LEU D N 1
ATOM 7165 C CA . LEU D 1 123 ? -12.75216 8.13347 -18.49756 1.000 71.38308 123 LEU D CA 1
ATOM 7166 C C . LEU D 1 123 ? -12.49610 9.57357 -18.93085 1.000 72.79264 123 LEU D C 1
ATOM 7167 O O . LEU D 1 123 ? -11.50464 10.16108 -18.46259 1.000 69.26579 123 LEU D O 1
ATOM 7183 N N . PRO D 1 124 ? -13.30192 10.18875 -19.79914 1.000 78.36131 124 PRO D N 1
ATOM 7184 C CA . PRO D 1 124 ? -13.04244 11.59815 -20.14552 1.000 81.28495 124 PRO D CA 1
ATOM 7185 C C . PRO D 1 124 ? -13.02855 12.51300 -18.93782 1.000 83.38751 124 PRO D C 1
ATOM 7186 O O . PRO D 1 124 ? -12.31854 13.52609 -18.94124 1.000 84.64990 124 PRO D O 1
ATOM 7197 N N . HIS D 1 125 ? -13.79277 12.18147 -17.89733 1.000 84.67512 125 HIS D N 1
ATOM 7198 C CA . HIS D 1 125 ? -13.87147 13.05422 -16.73383 1.000 87.32024 125 HIS D CA 1
ATOM 7199 C C . HIS D 1 125 ? -12.59621 12.98974 -15.90409 1.000 83.17773 125 HIS D C 1
ATOM 7200 O O . HIS D 1 125 ? -12.13007 14.01424 -15.39254 1.000 85.58072 125 HIS D O 1
ATOM 7214 N N . HIS D 1 126 ? -12.01567 11.80022 -15.76134 1.000 78.09336 126 HIS D N 1
ATOM 7215 C CA . HIS D 1 126 ? -10.83139 11.61939 -14.93305 1.000 73.82731 126 HIS D CA 1
ATOM 7216 C C . HIS D 1 126 ? -9.52371 11.82521 -15.68968 1.000 69.14140 126 HIS D C 1
ATOM 7217 O O . HIS D 1 126 ? -8.47641 11.96240 -15.04842 1.000 65.79687 126 HIS D O 1
ATOM 7231 N N . GLU D 1 127 ? -9.55375 11.86285 -17.02382 1.000 69.45461 127 GLU D N 1
ATOM 7232 C CA . GLU D 1 127 ? -8.30855 11.95344 -17.78494 1.000 66.95289 127 GLU D CA 1
ATOM 7233 C C . GLU D 1 127 ? -7.49446 13.19016 -17.42615 1.000 66.55960 127 GLU D C 1
ATOM 7234 O O . GLU D 1 127 ? -6.27948 13.05574 -17.19685 1.000 63.31301 127 GLU D O 1
ATOM 7246 N N . PRO D 1 128 ? -8.06607 14.39962 -17.36659 1.000 70.62888 128 PRO D N 1
ATOM 7247 C CA . PRO D 1 128 ? -7.24334 15.56756 -16.99711 1.000 73.17369 128 PRO D CA 1
ATOM 7248 C C . PRO D 1 128 ? -6.44883 15.36679 -15.71803 1.000 71.67862 128 PRO D C 1
ATOM 7249 O O . PRO D 1 128 ? -5.23825 15.62110 -15.69546 1.000 71.83585 128 PRO D O 1
ATOM 7260 N N . ALA D 1 129 ? -7.10179 14.91249 -14.64564 1.000 70.62173 129 ALA D N 1
ATOM 7261 C CA . ALA D 1 129 ? -6.39079 14.68516 -13.39226 1.000 67.78814 129 ALA D CA 1
ATOM 7262 C C . ALA D 1 129 ? -5.29449 13.64291 -13.56385 1.000 60.55210 129 ALA D C 1
ATOM 7263 O O . ALA D 1 129 ? -4.18519 13.80723 -13.04253 1.000 59.21472 129 ALA D O 1
ATOM 7270 N N . TRP D 1 130 ? -5.58305 12.56170 -14.29103 1.000 56.87425 130 TRP D N 1
ATOM 7271 C CA . TRP D 1 130 ? -4.57574 11.52575 -14.49073 1.000 53.29596 130 TRP D CA 1
ATOM 7272 C C . TRP D 1 130 ? -3.38447 12.07208 -15.26786 1.000 53.57305 130 TRP D C 1
ATOM 7273 O O . TRP D 1 130 ? -2.22791 11.84971 -14.89435 1.000 50.70529 130 TRP D O 1
ATOM 7294 N N . LYS D 1 131 ? -3.65024 12.78778 -16.36404 1.000 58.08810 131 LYS D N 1
ATOM 7295 C CA . LYS D 1 131 ? -2.56125 13.35517 -17.15399 1.000 61.63482 131 LYS D CA 1
ATOM 7296 C C . LYS D 1 131 ? -1.75541 14.35026 -16.33071 1.000 64.37782 131 LYS D C 1
ATOM 7297 O O . LYS D 1 131 ? -0.52061 14.36605 -16.39530 1.000 63.18387 131 LYS D O 1
ATOM 7316 N N . GLN D 1 132 ? -2.43818 15.18939 -15.55030 1.000 68.91618 132 GLN D N 1
ATOM 7317 C CA . GLN D 1 132 ? -1.74036 16.13679 -14.68712 1.000 73.37392 132 GLN D CA 1
ATOM 7318 C C . GLN D 1 132 ? -0.78966 15.40651 -13.74887 1.000 65.73819 132 GLN D C 1
ATOM 7319 O O . GLN D 1 132 ? 0.38398 15.77188 -13.62681 1.000 65.55327 132 GLN D O 1
ATOM 7333 N N . ALA D 1 133 ? -1.27877 14.35961 -13.08608 1.000 61.73904 133 ALA D N 1
ATOM 7334 C CA . ALA D 1 133 ? -0.44949 13.63316 -12.13257 1.000 60.47109 133 ALA D CA 1
ATOM 7335 C C . ALA D 1 133 ? 0.74709 12.99223 -12.82248 1.000 59.79189 133 ALA D C 1
ATOM 7336 O O . ALA D 1 133 ? 1.89197 13.15846 -12.38843 1.000 61.03487 133 ALA D O 1
ATOM 7343 N N . MET D 1 134 ? 0.50035 12.26416 -13.91283 1.000 60.85409 134 MET D N 1
ATOM 7344 C CA . MET D 1 134 ? 1.56030 11.48384 -14.54295 1.000 61.10622 134 MET D CA 1
ATOM 7345 C C . MET D 1 134 ? 2.66181 12.36205 -15.12785 1.000 63.14949 134 MET D C 1
ATOM 7346 O O . MET D 1 134 ? 3.82528 11.94676 -15.16554 1.000 63.10380 134 MET D O 1
ATOM 7360 N N . GLN D 1 135 ? 2.32501 13.56216 -15.59913 1.000 66.62764 135 GLN D N 1
ATOM 7361 C CA . GLN D 1 135 ? 3.33733 14.42089 -16.20201 1.000 68.90241 135 GLN D CA 1
ATOM 7362 C C . GLN D 1 135 ? 4.26737 15.04060 -15.16830 1.000 67.86966 135 GLN D C 1
ATOM 7363 O O . GLN D 1 135 ? 5.33521 15.54105 -15.53773 1.000 69.49585 135 GLN D O 1
ATOM 7377 N N . THR D 1 136 ? 3.89455 15.01497 -13.88928 1.000 65.61338 136 THR D N 1
ATOM 7378 C CA . THR D 1 136 ? 4.76728 15.48893 -12.82425 1.000 62.80670 136 THR D CA 1
ATOM 7379 C C . THR D 1 136 ? 5.58837 14.36998 -12.19548 1.000 55.99125 136 THR D C 1
ATOM 7380 O O . THR D 1 136 ? 6.49036 14.65306 -11.40149 1.000 57.59368 136 THR D O 1
ATOM 7391 N N . LEU D 1 137 ? 5.30004 13.11408 -12.52877 1.000 50.01092 137 LEU D N 1
ATOM 7392 C CA . LEU D 1 137 ? 6.01805 11.98340 -11.95452 1.000 49.18028 137 LEU D CA 1
ATOM 7393 C C . LEU D 1 137 ? 7.49046 12.02813 -12.33841 1.000 55.25054 137 LEU D C 1
ATOM 7394 O O . LEU D 1 137 ? 7.85347 11.70451 -13.47428 1.000 55.79608 137 LEU D O 1
ATOM 7410 N N . VAL D 1 138 ? 8.33859 12.42856 -11.39999 1.000 61.35884 138 VAL D N 1
ATOM 7411 C CA . VAL D 1 138 ? 9.78465 12.48838 -11.59469 1.000 66.61183 138 VAL D CA 1
ATOM 7412 C C . VAL D 1 138 ? 10.40672 11.37605 -10.76118 1.000 69.32334 138 VAL D C 1
ATOM 7413 O O . VAL D 1 138 ? 10.40395 11.45586 -9.52245 1.000 72.02896 138 VAL D O 1
ATOM 7426 N N . PRO D 1 139 ? 10.93792 10.31701 -11.37202 1.000 70.22005 139 PRO D N 1
ATOM 7427 C CA . PRO D 1 139 ? 11.57525 9.26450 -10.57483 1.000 70.96970 139 PRO D CA 1
ATOM 7428 C C . PRO D 1 139 ? 12.80225 9.78637 -9.84145 1.000 75.95612 139 PRO D C 1
ATOM 7429 O O . PRO D 1 139 ? 13.56377 10.60571 -10.36014 1.000 77.15997 139 PRO D O 1
ATOM 7440 N N . ARG D 1 140 ? 12.98012 9.30494 -8.61865 1.000 79.40885 140 ARG D N 1
ATOM 7441 C CA . ARG D 1 140 ? 14.19875 9.57807 -7.87788 1.000 84.59426 140 ARG D CA 1
ATOM 7442 C C . ARG D 1 140 ? 15.38362 8.92229 -8.58119 1.000 87.97641 140 ARG D C 1
ATOM 7443 O O . ARG D 1 140 ? 15.27476 7.78206 -9.04434 1.000 84.26131 140 ARG D O 1
ATOM 7464 N N . PRO D 1 141 ? 16.53203 9.61342 -8.68466 1.000 96.31303 141 PRO D N 1
ATOM 7465 C CA . PRO D 1 141 ? 17.65854 8.95373 -9.35866 1.000 102.19633 141 PRO D CA 1
ATOM 7466 C C . PRO D 1 141 ? 18.24980 7.82182 -8.52191 1.000 106.10420 141 PRO D C 1
ATOM 7467 O O . PRO D 1 141 ? 19.13658 7.12249 -9.00968 1.000 110.20653 141 PRO D O 1
ATOM 7478 N N . THR E 1 2 ? -0.10123 19.74259 -4.96803 1.000 85.49263 2 THR E N 1
ATOM 7479 C CA . THR E 1 2 ? 0.25104 18.95177 -3.79668 1.000 84.75355 2 THR E CA 1
ATOM 7480 C C . THR E 1 2 ? 1.13898 17.77834 -4.19164 1.000 81.42965 2 THR E C 1
ATOM 7481 O O . THR E 1 2 ? 0.65820 16.76975 -4.71171 1.000 78.54020 2 THR E O 1
ATOM 7491 N N . LEU E 1 3 ? 2.43835 17.91524 -3.94103 1.000 81.91518 3 LEU E N 1
ATOM 7492 C CA . LEU E 1 3 ? 3.38856 16.87540 -4.30068 1.000 79.59720 3 LEU E CA 1
ATOM 7493 C C . LEU E 1 3 ? 3.31200 15.71786 -3.31672 1.000 80.20009 3 LEU E C 1
ATOM 7494 O O . LEU E 1 3 ? 3.23894 15.91796 -2.09953 1.000 84.67584 3 LEU E O 1
ATOM 7510 N N . TYR E 1 4 ? 3.34555 14.50287 -3.85508 1.000 76.12064 4 TYR E N 1
ATOM 7511 C CA . TYR E 1 4 ? 3.35420 13.28027 -3.06463 1.000 74.71112 4 TYR E CA 1
ATOM 7512 C C . TYR E 1 4 ? 4.72990 12.63715 -3.16229 1.000 73.14957 4 TYR E C 1
ATOM 7513 O O . TYR E 1 4 ? 5.29342 12.53209 -4.25578 1.000 71.40530 4 TYR E O 1
ATOM 7531 N N . ARG E 1 5 ? 5.26407 12.20675 -2.02507 1.000 75.29625 5 ARG E N 1
ATOM 7532 C CA . ARG E 1 5 ? 6.60492 11.64600 -1.94763 1.000 75.93802 5 ARG E CA 1
ATOM 7533 C C . ARG E 1 5 ? 6.51849 10.13951 -1.75747 1.000 72.41432 5 ARG E C 1
ATOM 7534 O O . ARG E 1 5 ? 5.86155 9.66193 -0.82705 1.000 72.79892 5 ARG E O 1
ATOM 7555 N N . LEU E 1 6 ? 7.17173 9.39747 -2.64403 1.000 66.63404 6 LEU E N 1
ATOM 7556 C CA . LEU E 1 6 ? 7.31982 7.95636 -2.51397 1.000 61.50382 6 LEU E CA 1
ATOM 7557 C C . LEU E 1 6 ? 8.78999 7.61774 -2.72740 1.000 51.84216 6 LEU E C 1
ATOM 7558 O O . LEU E 1 6 ? 9.58747 8.45700 -3.15389 1.000 48.11725 6 LEU E O 1
ATOM 7574 N N . HIS E 1 7 ? 9.14832 6.37323 -2.40802 1.000 48.36995 7 HIS E N 1
ATOM 7575 C CA . HIS E 1 7 ? 10.55964 6.00640 -2.34368 1.000 48.73680 7 HIS E CA 1
ATOM 7576 C C . HIS E 1 7 ? 11.24408 6.16883 -3.69283 1.000 45.36343 7 HIS E C 1
ATOM 7577 O O . HIS E 1 7 ? 12.40142 6.60163 -3.76694 1.000 42.95392 7 HIS E O 1
ATOM 7591 N N . GLU E 1 8 ? 10.54324 5.83156 -4.76703 1.000 46.43963 8 GLU E N 1
ATOM 7592 C CA . GLU E 1 8 ? 11.12828 5.74279 -6.09077 1.000 45.32340 8 GLU E CA 1
ATOM 7593 C C . GLU E 1 8 ? 10.86652 6.96383 -6.96253 1.000 47.07252 8 GLU E C 1
ATOM 7594 O O . GLU E 1 8 ? 11.34232 7.00084 -8.10050 1.000 48.59999 8 GLU E O 1
ATOM 7606 N N . ALA E 1 9 ? 10.13550 7.96002 -6.47186 1.000 47.44369 9 ALA E N 1
ATOM 7607 C CA . ALA E 1 9 ? 9.71929 9.05969 -7.33497 1.000 48.08024 9 ALA E CA 1
ATOM 7608 C C . ALA E 1 9 ? 8.93175 10.08936 -6.54081 1.000 51.74612 9 ALA E C 1
ATOM 7609 O O . ALA E 1 9 ? 8.51374 9.84413 -5.40852 1.000 52.57962 9 ALA E O 1
ATOM 7616 N N . ASP E 1 10 ? 8.72725 11.24865 -7.16523 1.000 54.71824 10 ASP E N 1
ATOM 7617 C CA . ASP E 1 10 ? 7.82410 12.27814 -6.67554 1.000 60.36478 10 ASP E CA 1
ATOM 7618 C C . ASP E 1 10 ? 6.82787 12.60439 -7.77689 1.000 62.06820 10 ASP E C 1
ATOM 7619 O O . ASP E 1 10 ? 7.20121 12.68200 -8.94967 1.000 61.75755 10 ASP E O 1
ATOM 7628 N N . LEU E 1 11 ? 5.56180 12.77676 -7.40335 1.000 66.53357 11 LEU E N 1
ATOM 7629 C CA . LEU E 1 11 ? 4.52606 13.15383 -8.35167 1.000 67.76952 11 LEU E CA 1
ATOM 7630 C C . LEU E 1 11 ? 3.53389 14.07354 -7.65274 1.000 72.44162 11 LEU E C 1
ATOM 7631 O O . LEU E 1 11 ? 3.54226 14.21418 -6.42550 1.000 71.58719 11 LEU E O 1
ATOM 7647 N N . GLU E 1 12 ? 2.66575 14.69879 -8.44664 1.000 76.87689 12 GLU E N 1
ATOM 7648 C CA . GLU E 1 12 ? 1.68701 15.65249 -7.94018 1.000 81.24800 12 GLU E CA 1
ATOM 7649 C C . GLU E 1 12 ? 0.31821 14.98494 -7.89362 1.000 83.54607 12 GLU E C 1
ATOM 7650 O O . GLU E 1 12 ? -0.17920 14.51132 -8.92056 1.000 76.18676 12 GLU E O 1
ATOM 7662 N N . ILE E 1 13 ? -0.28437 14.95479 -6.71438 1.000 97.26822 13 ILE E N 1
ATOM 7663 C CA . ILE E 1 13 ? -1.55965 14.28218 -6.48593 1.000 107.86167 13 ILE E CA 1
ATOM 7664 C C . ILE E 1 13 ? -2.60431 15.34217 -6.16308 1.000 105.20547 13 ILE E C 1
ATOM 7665 O O . ILE E 1 13 ? -2.44326 16.08081 -5.18183 1.000 99.83514 13 ILE E O 1
ATOM 7681 N N . PRO E 1 14 ? -3.67325 15.46926 -6.95238 1.000 110.64731 14 PRO E N 1
ATOM 7682 C CA . PRO E 1 14 ? -4.77586 16.35469 -6.55252 1.000 113.26428 14 PRO E CA 1
ATOM 7683 C C . PRO E 1 14 ? -5.28797 15.98357 -5.16638 1.000 115.83398 14 PRO E C 1
ATOM 7684 O O . PRO E 1 14 ? -5.40386 14.80441 -4.82394 1.000 115.66928 14 PRO E O 1
ATOM 7695 N N . ASP E 1 15 ? -5.59685 17.00204 -4.36219 1.000 123.98594 15 ASP E N 1
ATOM 7696 C CA . ASP E 1 15 ? -6.09639 16.75289 -3.01446 1.000 128.18064 15 ASP E CA 1
ATOM 7697 C C . ASP E 1 15 ? -7.57260 16.37734 -2.98918 1.000 124.88424 15 ASP E C 1
ATOM 7698 O O . ASP E 1 15 ? -8.09936 16.07384 -1.91365 1.000 126.82811 15 ASP E O 1
ATOM 7707 N N . ALA E 1 16 ? -8.25598 16.39526 -4.13614 1.000 119.86261 16 ALA E N 1
ATOM 7708 C CA . ALA E 1 16 ? -9.54596 15.72242 -4.22616 1.000 112.39390 16 ALA E CA 1
ATOM 7709 C C . ALA E 1 16 ? -9.39483 14.21669 -4.05823 1.000 99.49004 16 ALA E C 1
ATOM 7710 O O . ALA E 1 16 ? -10.38325 13.52958 -3.77961 1.000 101.18201 16 ALA E O 1
ATOM 7717 N N . TRP E 1 17 ? -8.17688 13.69908 -4.21473 1.000 89.79872 17 TRP E N 1
ATOM 7718 C CA . TRP E 1 17 ? -7.90646 12.27233 -4.13172 1.000 77.36249 17 TRP E CA 1
ATOM 7719 C C . TRP E 1 17 ? -7.66225 11.87481 -2.68257 1.000 75.01983 17 TRP E C 1
ATOM 7720 O O . TRP E 1 17 ? -6.94198 12.56227 -1.95174 1.000 76.11486 17 TRP E O 1
ATOM 7741 N N . GLN E 1 18 ? -8.25959 10.76049 -2.27007 1.000 71.30685 18 GLN E N 1
ATOM 7742 C CA . GLN E 1 18 ? -8.12421 10.27041 -0.90581 1.000 67.46308 18 GLN E CA 1
ATOM 7743 C C . GLN E 1 18 ? -7.01910 9.22146 -0.86344 1.000 64.01541 18 GLN E C 1
ATOM 7744 O O . GLN E 1 18 ? -7.11052 8.18696 -1.53592 1.000 65.33480 18 GLN E O 1
ATOM 7758 N N . ASP E 1 19 ? -5.98801 9.48323 -0.06650 1.000 59.07349 19 ASP E N 1
ATOM 7759 C CA . ASP E 1 19 ? -4.85866 8.57111 0.04055 1.000 53.67677 19 ASP E CA 1
ATOM 7760 C C . ASP E 1 19 ? -5.23738 7.36592 0.89345 1.000 50.33103 19 ASP E C 1
ATOM 7761 O O . ASP E 1 19 ? -5.76917 7.51368 1.99837 1.000 51.04121 19 ASP E O 1
ATOM 7770 N N . GLN E 1 20 ? -4.97340 6.16896 0.36614 1.000 47.18283 20 GLN E N 1
ATOM 7771 C CA . GLN E 1 20 ? -5.18281 4.91909 1.08670 1.000 41.94577 20 GLN E CA 1
ATOM 7772 C C . GLN E 1 20 ? -3.97243 4.00912 0.91985 1.000 37.48057 20 GLN E C 1
ATOM 7773 O O . GLN E 1 20 ? -4.10752 2.78406 0.86247 1.000 34.85267 20 GLN E O 1
ATOM 7787 N N . SER E 1 21 ? -2.78370 4.59887 0.83347 1.000 35.82287 21 SER E N 1
ATOM 7788 C CA . SER E 1 21 ? -1.57729 3.82033 0.59759 1.000 36.86463 21 SER E CA 1
ATOM 7789 C C . SER E 1 21 ? -1.30324 2.88104 1.76443 1.000 37.72699 21 SER E C 1
ATOM 7790 O O . SER E 1 21 ? -1.63452 3.16940 2.91822 1.000 37.35265 21 SER E O 1
ATOM 7798 N N . ILE E 1 22 ? -0.67007 1.74989 1.45475 1.000 38.18131 22 ILE E N 1
ATOM 7799 C CA . ILE E 1 22 ? -0.25383 0.77391 2.45797 1.000 38.08184 22 ILE E CA 1
ATOM 7800 C C . ILE E 1 22 ? 1.15865 0.32475 2.10592 1.000 35.71161 22 ILE E C 1
ATOM 7801 O O . ILE E 1 22 ? 1.35415 -0.37383 1.10588 1.000 34.87784 22 ILE E O 1
ATOM 7817 N N . ASN E 1 23 ? 2.13204 0.69100 2.93200 1.000 34.33702 23 ASN E N 1
ATOM 7818 C CA . ASN E 1 23 ? 3.47943 0.16377 2.76711 1.000 32.12928 23 ASN E CA 1
ATOM 7819 C C . ASN E 1 23 ? 3.55180 -1.22808 3.37186 1.000 32.71773 23 ASN E C 1
ATOM 7820 O O . ASN E 1 23 ? 3.00298 -1.48248 4.44998 1.000 32.36505 23 ASN E O 1
ATOM 7831 N N . ILE E 1 24 ? 4.23275 -2.13002 2.67165 1.000 34.52242 24 ILE E N 1
ATOM 7832 C CA . ILE E 1 24 ? 4.23939 -3.54545 3.01210 1.000 36.76020 24 ILE E CA 1
ATOM 7833 C C . ILE E 1 24 ? 5.66962 -4.05294 2.99077 1.000 38.33377 24 ILE E C 1
ATOM 7834 O O . ILE E 1 24 ? 6.39675 -3.82366 2.01654 1.000 39.30524 24 ILE E O 1
ATOM 7850 N N . PHE E 1 25 ? 6.05676 -4.77819 4.03880 1.000 37.64911 25 PHE E N 1
ATOM 7851 C CA . PHE E 1 25 ? 7.35381 -5.43680 4.07592 1.000 38.36235 25 PHE E CA 1
ATOM 7852 C C . PHE E 1 25 ? 7.18404 -6.82779 4.66107 1.000 39.35221 25 PHE E C 1
ATOM 7853 O O . PHE E 1 25 ? 6.55738 -6.99017 5.71142 1.000 40.40330 25 PHE E O 1
ATOM 7870 N N . LYS E 1 26 ? 7.73363 -7.82524 3.98173 1.000 42.13459 26 LYS E N 1
ATOM 7871 C CA . LYS E 1 26 ? 7.72351 -9.20041 4.45779 1.000 45.79400 26 LYS E CA 1
ATOM 7872 C C . LYS E 1 26 ? 9.05563 -9.48895 5.13745 1.000 50.18184 26 LYS E C 1
ATOM 7873 O O . LYS E 1 26 ? 10.11426 -9.39472 4.50498 1.000 49.78673 26 LYS E O 1
ATOM 7892 N N . LEU E 1 27 ? 8.99724 -9.82640 6.41984 1.000 53.26802 27 LEU E N 1
ATOM 7893 C CA . LEU E 1 27 ? 10.19342 -10.18798 7.16437 1.000 55.94909 27 LEU E CA 1
ATOM 7894 C C . LEU E 1 27 ? 10.53506 -11.64552 6.88992 1.000 59.24095 27 LEU E C 1
ATOM 7895 O O . LEU E 1 27 ? 9.68750 -12.51935 7.10601 1.000 57.14464 27 LEU E O 1
ATOM 7911 N N . PRO E 1 28 ? 11.74235 -11.95576 6.42657 1.000 65.51090 28 PRO E N 1
ATOM 7912 C CA . PRO E 1 28 ? 12.09826 -13.35880 6.18504 1.000 71.15884 28 PRO E CA 1
ATOM 7913 C C . PRO E 1 28 ? 12.22384 -14.11419 7.49976 1.000 78.17227 28 PRO E C 1
ATOM 7914 O O . PRO E 1 28 ? 12.30255 -13.54000 8.58714 1.000 80.51710 28 PRO E O 1
ATOM 7925 N N . ALA E 1 29 ? 12.23812 -15.43886 7.38182 1.000 81.14283 29 ALA E N 1
ATOM 7926 C CA . ALA E 1 29 ? 12.43970 -16.28841 8.54618 1.000 83.71342 29 ALA E CA 1
ATOM 7927 C C . ALA E 1 29 ? 13.76890 -15.95672 9.21272 1.000 88.10236 29 ALA E C 1
ATOM 7928 O O . ALA E 1 29 ? 14.76469 -15.66788 8.54317 1.000 90.40838 29 ALA E O 1
ATOM 7935 N N . SER E 1 30 ? 13.77894 -16.00101 10.54448 1.000 90.45376 30 SER E N 1
ATOM 7936 C CA . SER E 1 30 ? 14.93908 -15.59940 11.33727 1.000 90.52973 30 SER E CA 1
ATOM 7937 C C . SER E 1 30 ? 15.08204 -16.55645 12.51165 1.000 91.22753 30 SER E C 1
ATOM 7938 O O . SER E 1 30 ? 14.24813 -16.55340 13.42280 1.000 90.51477 30 SER E O 1
ATOM 7946 N N . GLY E 1 31 ? 16.14189 -17.36069 12.49867 1.000 91.74697 31 GLY E N 1
ATOM 7947 C CA . GLY E 1 31 ? 16.35827 -18.34030 13.53608 1.000 92.14222 31 GLY E CA 1
ATOM 7948 C C . GLY E 1 31 ? 15.24886 -19.36729 13.56493 1.000 89.26545 31 GLY E C 1
ATOM 7949 O O . GLY E 1 31 ? 14.92863 -19.99317 12.54903 1.000 88.17427 31 GLY E O 1
ATOM 7953 N N . PRO E 1 32 ? 14.62730 -19.55684 14.73266 1.000 90.79338 32 PRO E N 1
ATOM 7954 C CA . PRO E 1 32 ? 13.52707 -20.52281 14.83609 1.000 91.40018 32 PRO E CA 1
ATOM 7955 C C . PRO E 1 32 ? 12.18595 -19.98690 14.36550 1.000 85.75043 32 PRO E C 1
ATOM 7956 O O . PRO E 1 32 ? 11.20753 -20.74228 14.35747 1.000 85.29612 32 PRO E O 1
ATOM 7967 N N . ALA E 1 33 ? 12.11656 -18.71872 13.97474 1.000 80.24935 33 ALA E N 1
ATOM 7968 C CA . ALA E 1 33 ? 10.85089 -18.05910 13.69732 1.000 74.24504 33 ALA E CA 1
ATOM 7969 C C . ALA E 1 33 ? 10.50506 -18.12216 12.21455 1.000 67.25778 33 ALA E C 1
ATOM 7970 O O . ALA E 1 33 ? 11.38179 -18.17967 11.34951 1.000 64.78739 33 ALA E O 1
ATOM 7977 N N . ARG E 1 34 ? 9.20499 -18.11788 11.93419 1.000 61.41281 34 ARG E N 1
ATOM 7978 C CA . ARG E 1 34 ? 8.71083 -18.08823 10.56973 1.000 58.34226 34 ARG E CA 1
ATOM 7979 C C . ARG E 1 34 ? 8.68813 -16.64309 10.06943 1.000 55.99947 34 ARG E C 1
ATOM 7980 O O . ARG E 1 34 ? 9.05719 -15.70313 10.77727 1.000 54.91058 34 ARG E O 1
ATOM 8001 N N . GLU E 1 35 ? 8.24757 -16.45635 8.83182 1.000 55.24635 35 GLU E N 1
ATOM 8002 C CA . GLU E 1 35 ? 8.20371 -15.12321 8.25009 1.000 56.00750 35 GLU E CA 1
ATOM 8003 C C . GLU E 1 35 ? 7.16920 -14.26272 8.97679 1.000 51.72085 35 GLU E C 1
ATOM 8004 O O . GLU E 1 35 ? 6.22568 -14.76289 9.59602 1.000 51.40643 35 GLU E O 1
ATOM 8016 N N . ALA E 1 36 ? 7.37930 -12.94201 8.91116 1.000 45.76028 36 ALA E N 1
ATOM 8017 C CA . ALA E 1 36 ? 6.48772 -11.96741 9.52922 1.000 40.87849 36 ALA E CA 1
ATOM 8018 C C . ALA E 1 36 ? 6.27291 -10.81679 8.55268 1.000 37.04677 36 ALA E C 1
ATOM 8019 O O . ALA E 1 36 ? 6.86361 -10.77921 7.46982 1.000 36.04020 36 ALA E O 1
ATOM 8026 N N . SER E 1 37 ? 5.42751 -9.86132 8.94502 1.000 37.09648 37 SER E N 1
ATOM 8027 C CA . SER E 1 37 ? 5.08290 -8.73514 8.09161 1.000 39.67516 37 SER E CA 1
ATOM 8028 C C . SER E 1 37 ? 5.15815 -7.42819 8.86574 1.000 39.19460 37 SER E C 1
ATOM 8029 O O . SER E 1 37 ? 4.83063 -7.36825 10.05504 1.000 39.08121 37 SER E O 1
ATOM 8037 N N . PHE E 1 38 ? 5.57340 -6.37378 8.16636 1.000 38.23336 38 PHE E N 1
ATOM 8038 C CA . PHE E 1 38 ? 5.57226 -5.01879 8.70414 1.000 37.80445 38 PHE E CA 1
ATOM 8039 C C . PHE E 1 38 ? 4.82822 -4.12033 7.73060 1.000 37.78125 38 PHE E C 1
ATOM 8040 O O . PHE E 1 38 ? 5.18694 -4.05068 6.55199 1.000 40.09541 38 PHE E O 1
ATOM 8057 N N . VAL E 1 39 ? 3.80147 -3.43522 8.21705 1.000 37.50889 39 VAL E N 1
ATOM 8058 C CA . VAL E 1 39 ? 2.90769 -2.66540 7.36526 1.000 39.28319 39 VAL E CA 1
ATOM 8059 C C . VAL E 1 39 ? 2.74521 -1.27118 7.94110 1.000 38.25777 39 VAL E C 1
ATOM 8060 O O . VAL E 1 39 ? 2.64272 -1.10002 9.15799 1.000 39.67410 39 VAL E O 1
ATOM 8073 N N . ILE E 1 40 ? 2.73137 -0.27525 7.06162 1.000 37.47774 40 ILE E N 1
ATOM 8074 C CA . ILE E 1 40 ? 2.42515 1.10281 7.42139 1.000 37.82088 40 ILE E CA 1
ATOM 8075 C C . ILE E 1 40 ? 1.11893 1.46798 6.72900 1.000 36.02929 40 ILE E C 1
ATOM 8076 O O . ILE E 1 40 ? 1.01916 1.39773 5.49803 1.000 35.46351 40 ILE E O 1
ATOM 8092 N N . SER E 1 41 ? 0.11914 1.84638 7.52124 1.000 37.19776 41 SER E N 1
ATOM 8093 C CA . SER E 1 41 ? -1.19851 2.21013 7.02420 1.000 37.20474 41 SER E CA 1
ATOM 8094 C C . SER E 1 41 ? -1.58047 3.56998 7.59581 1.000 38.39661 41 SER E C 1
ATOM 8095 O O . SER E 1 41 ? -1.00150 4.03756 8.58181 1.000 39.66922 41 SER E O 1
ATOM 8103 N N . ARG E 1 42 ? -2.58089 4.19603 6.97755 1.000 37.29141 42 ARG E N 1
ATOM 8104 C CA . ARG E 1 42 ? -3.07249 5.49343 7.41514 1.000 36.75092 42 ARG E CA 1
ATOM 8105 C C . ARG E 1 42 ? -4.53424 5.41185 7.83216 1.000 39.32056 42 ARG E C 1
ATOM 8106 O O . ARG E 1 42 ? -5.30292 4.59043 7.32578 1.000 37.94642 42 ARG E O 1
ATOM 8127 N N . ASP E 1 43 ? -4.90920 6.28035 8.76724 1.000 44.86893 43 ASP E N 1
ATOM 8128 C CA . ASP E 1 43 ? -6.27871 6.35147 9.26902 1.000 51.28523 43 ASP E CA 1
ATOM 8129 C C . ASP E 1 43 ? -6.61277 7.81850 9.49837 1.000 57.15142 43 ASP E C 1
ATOM 8130 O O . ASP E 1 43 ? -6.06858 8.44516 10.41313 1.000 56.28671 43 ASP E O 1
ATOM 8139 N N . ALA E 1 44 ? -7.49645 8.36636 8.66324 1.000 65.01051 44 ALA E N 1
ATOM 8140 C CA . ALA E 1 44 ? -7.98113 9.73043 8.81592 1.000 68.08859 44 ALA E CA 1
ATOM 8141 C C . ALA E 1 44 ? -9.30586 9.78673 9.56671 1.000 69.10095 44 ALA E C 1
ATOM 8142 O O . ALA E 1 44 ? -10.03222 10.78119 9.46207 1.000 70.99562 44 ALA E O 1
ATOM 8149 N N . SER E 1 45 ? -9.63134 8.74030 10.32000 1.000 68.87042 45 SER E N 1
ATOM 8150 C CA . SER E 1 45 ? -10.90970 8.63553 11.00724 1.000 70.39593 45 SER E CA 1
ATOM 8151 C C . SER E 1 45 ? -10.90035 9.28320 12.38397 1.000 71.81416 45 SER E C 1
ATOM 8152 O O . SER E 1 45 ? -11.91580 9.22554 13.08515 1.000 73.96071 45 SER E O 1
ATOM 8160 N N . GLN E 1 46 ? -9.78605 9.89551 12.78897 1.000 69.73196 46 GLN E N 1
ATOM 8161 C CA . GLN E 1 46 ? -9.72521 10.50851 14.11112 1.000 69.35458 46 GLN E CA 1
ATOM 8162 C C . GLN E 1 46 ? -10.81961 11.55332 14.28069 1.000 71.90285 46 GLN E C 1
ATOM 8163 O O . GLN E 1 46 ? -11.43616 11.65109 15.34707 1.000 73.68691 46 GLN E O 1
ATOM 8177 N N . GLY E 1 47 ? -11.07359 12.34008 13.24612 1.000 69.13769 47 GLY E N 1
ATOM 8178 C CA . GLY E 1 47 ? -12.13448 13.32964 13.32084 1.000 72.07095 47 GLY E CA 1
ATOM 8179 C C . GLY E 1 47 ? -11.86282 14.33793 14.41851 1.000 72.71959 47 GLY E C 1
ATOM 8180 O O . GLY E 1 47 ? -10.80847 14.98593 14.45584 1.000 72.13685 47 GLY E O 1
ATOM 8184 N N . ASP E 1 48 ? -12.82344 14.47808 15.33243 1.000 75.09426 48 ASP E N 1
ATOM 8185 C CA . ASP E 1 48 ? -12.74431 15.46246 16.40194 1.000 76.10998 48 ASP E CA 1
ATOM 8186 C C . ASP E 1 48 ? -12.35527 14.86309 17.74706 1.000 72.34873 48 ASP E C 1
ATOM 8187 O O . ASP E 1 48 ? -12.11187 15.61597 18.69281 1.000 73.87981 48 ASP E O 1
ATOM 8196 N N . ALA E 1 49 ? -12.30033 13.53884 17.86585 1.000 68.27929 49 ALA E N 1
ATOM 8197 C CA . ALA E 1 49 ? -11.91786 12.93415 19.12991 1.000 64.24619 49 ALA E CA 1
ATOM 8198 C C . ALA E 1 49 ? -10.48379 13.33964 19.47601 1.000 60.99370 49 ALA E C 1
ATOM 8199 O O . ALA E 1 49 ? -9.65345 13.52758 18.58942 1.000 58.84054 49 ALA E O 1
ATOM 8206 N N . PRO E 1 50 ? -10.17483 13.50868 20.76364 1.000 61.56847 50 PRO E N 1
ATOM 8207 C CA . PRO E 1 50 ? -8.76437 13.64348 21.15129 1.000 58.58097 50 PRO E CA 1
ATOM 8208 C C . PRO E 1 50 ? -8.01788 12.35546 20.83968 1.000 53.16149 50 PRO E C 1
ATOM 8209 O O . PRO E 1 50 ? -8.60026 11.26954 20.76187 1.000 51.36534 50 PRO E O 1
ATOM 8220 N N . PHE E 1 51 ? -6.70314 12.48743 20.64169 1.000 50.51818 51 PHE E N 1
ATOM 8221 C CA . PHE E 1 51 ? -5.89905 11.31961 20.29686 1.000 49.95221 51 PHE E CA 1
ATOM 8222 C C . PHE E 1 51 ? -6.12209 10.18979 21.29413 1.000 51.36435 51 PHE E C 1
ATOM 8223 O O . PHE E 1 51 ? -6.28655 9.02716 20.90542 1.000 50.36964 51 PHE E O 1
ATOM 8240 N N . ALA E 1 52 ? -6.15077 10.51694 22.58820 1.000 55.60381 52 ALA E N 1
ATOM 8241 C CA . ALA E 1 52 ? -6.35577 9.49155 23.60554 1.000 56.48810 52 ALA E CA 1
ATOM 8242 C C . ALA E 1 52 ? -7.64818 8.71856 23.36243 1.000 56.84401 52 ALA E C 1
ATOM 8243 O O . ALA E 1 52 ? -7.67849 7.48799 23.48847 1.000 55.92345 52 ALA E O 1
ATOM 8250 N N . ASP E 1 53 ? -8.72717 9.42114 23.00547 1.000 56.51884 53 ASP E N 1
ATOM 8251 C CA . ASP E 1 53 ? -9.99791 8.73761 22.77834 1.000 56.41685 53 ASP E CA 1
ATOM 8252 C C . ASP E 1 53 ? -9.97384 7.93342 21.48254 1.000 52.54430 53 ASP E C 1
ATOM 8253 O O . ASP E 1 53 ? -10.61940 6.88179 21.39251 1.000 51.14111 53 ASP E O 1
ATOM 8262 N N . TYR E 1 54 ? -9.24369 8.40860 20.46930 1.000 50.81687 54 TYR E N 1
ATOM 8263 C CA . TYR E 1 54 ? -9.14693 7.66610 19.21577 1.000 49.21767 54 TYR E CA 1
ATOM 8264 C C . TYR E 1 54 ? -8.46881 6.31601 19.42645 1.000 48.72070 54 TYR E C 1
ATOM 8265 O O . TYR E 1 54 ? -8.96498 5.27836 18.96906 1.000 48.24781 54 TYR E O 1
ATOM 8283 N N . VAL E 1 55 ? -7.32330 6.31164 20.11391 1.000 48.57361 55 VAL E N 1
ATOM 8284 C CA . VAL E 1 55 ? -6.62008 5.05756 20.36736 1.000 47.10772 55 VAL E CA 1
ATOM 8285 C C . VAL E 1 55 ? -7.47794 4.13042 21.21985 1.000 46.08815 55 VAL E C 1
ATOM 8286 O O . VAL E 1 55 ? -7.50170 2.91213 21.00887 1.000 47.31069 55 VAL E O 1
ATOM 8299 N N . ALA E 1 56 ? -8.18613 4.68789 22.20505 1.000 45.51185 56 ALA E N 1
ATOM 8300 C CA . ALA E 1 56 ? -9.07141 3.86302 23.02095 1.000 44.95716 56 ALA E CA 1
ATOM 8301 C C . ALA E 1 56 ? -10.16026 3.22477 22.16627 1.000 43.98540 56 ALA E C 1
ATOM 8302 O O . ALA E 1 56 ? -10.47231 2.03781 22.32897 1.000 42.42038 56 ALA E O 1
ATOM 8309 N N . ARG E 1 57 ? -10.74311 3.99378 21.24442 1.000 47.33240 57 ARG E N 1
ATOM 8310 C CA . ARG E 1 57 ? -11.74273 3.43642 20.33986 1.000 52.35485 57 ARG E CA 1
ATOM 8311 C C . ARG E 1 57 ? -11.16254 2.31610 19.48951 1.000 53.82709 57 ARG E C 1
ATOM 8312 O O . ARG E 1 57 ? -11.87036 1.35577 19.16292 1.000 54.46528 57 ARG E O 1
ATOM 8333 N N . GLN E 1 58 ? -9.88631 2.41859 19.12300 1.000 54.86647 58 GLN E N 1
ATOM 8334 C CA . GLN E 1 58 ? -9.25307 1.34903 18.36388 1.000 55.57115 58 GLN E CA 1
ATOM 8335 C C . GLN E 1 58 ? -9.06195 0.10912 19.22726 1.000 55.45867 58 GLN E C 1
ATOM 8336 O O . GLN E 1 58 ? -9.22715 -1.01886 18.74868 1.000 54.08697 58 GLN E O 1
ATOM 8350 N N . LEU E 1 59 ? -8.71892 0.29737 20.50445 1.000 57.18399 59 LEU E N 1
ATOM 8351 C CA . LEU E 1 59 ? -8.50370 -0.84856 21.38185 1.000 60.62741 59 LEU E CA 1
ATOM 8352 C C . LEU E 1 59 ? -9.81074 -1.57236 21.67632 1.000 63.37390 59 LEU E C 1
ATOM 8353 O O . LEU E 1 59 ? -9.85680 -2.80802 21.66522 1.000 61.62172 59 LEU E O 1
ATOM 8369 N N . GLU E 1 60 ? -10.88259 -0.82673 21.95305 1.000 68.97198 60 GLU E N 1
ATOM 8370 C CA . GLU E 1 60 ? -12.17317 -1.47437 22.15860 1.000 72.27437 60 GLU E CA 1
ATOM 8371 C C . GLU E 1 60 ? -12.69551 -2.07367 20.85977 1.000 70.85214 60 GLU E C 1
ATOM 8372 O O . GLU E 1 60 ? -13.37378 -3.10593 20.88126 1.000 71.58392 60 GLU E O 1
ATOM 8384 N N . ASN E 1 61 ? -12.38240 -1.44848 19.72334 1.000 71.68615 61 ASN E N 1
ATOM 8385 C CA . ASN E 1 61 ? -12.71405 -2.04661 18.43563 1.000 73.16834 61 ASN E CA 1
ATOM 8386 C C . ASN E 1 61 ? -11.93860 -3.33896 18.21419 1.000 69.81105 61 ASN E C 1
ATOM 8387 O O . ASN E 1 61 ? -12.46426 -4.29893 17.64153 1.000 69.90491 61 ASN E O 1
ATOM 8398 N N . ALA E 1 62 ? -10.67938 -3.38171 18.65316 1.000 67.30403 62 ALA E N 1
ATOM 8399 C CA . ALA E 1 62 ? -9.89403 -4.59996 18.49449 1.000 66.88104 62 ALA E CA 1
ATOM 8400 C C . ALA E 1 62 ? -10.41074 -5.72283 19.38621 1.000 67.58097 62 ALA E C 1
ATOM 8401 O O . ALA E 1 62 ? -10.33606 -6.89556 19.00438 1.000 69.01392 62 ALA E O 1
ATOM 8408 N N . GLU E 1 63 ? -10.92567 -5.39239 20.57347 1.000 66.54356 63 GLU E N 1
ATOM 8409 C CA . GLU E 1 63 ? -11.50195 -6.40357 21.45168 1.000 67.48928 63 GLU E CA 1
ATOM 8410 C C . GLU E 1 63 ? -12.89097 -6.81937 20.99471 1.000 70.53406 63 GLU E C 1
ATOM 8411 O O . GLU E 1 63 ? -13.34420 -7.91720 21.33555 1.000 73.55577 63 GLU E O 1
ATOM 8423 N N . LYS E 1 64 ? -13.57407 -5.96624 20.24633 1.000 70.40754 64 LYS E N 1
ATOM 8424 C CA . LYS E 1 64 ? -14.76309 -6.34537 19.51746 1.000 71.58854 64 LYS E CA 1
ATOM 8425 C C . LYS E 1 64 ? -14.47960 -7.49431 18.54986 1.000 70.99530 64 LYS E C 1
ATOM 8426 O O . LYS E 1 64 ? -14.95431 -8.62172 18.70851 1.000 71.26989 64 LYS E O 1
ATOM 8445 N N . GLN E 1 65 ? -13.67185 -7.15522 17.54362 1.000 70.88875 65 GLN E N 1
ATOM 8446 C CA . GLN E 1 65 ? -13.65787 -7.81292 16.24523 1.000 73.39178 65 GLN E CA 1
ATOM 8447 C C . GLN E 1 65 ? -12.70698 -8.99291 16.17093 1.000 73.07345 65 GLN E C 1
ATOM 8448 O O . GLN E 1 65 ? -12.77933 -9.77120 15.21174 1.000 73.69834 65 GLN E O 1
ATOM 8462 N N . LEU E 1 66 ? -11.82302 -9.13090 17.13976 1.000 72.29217 66 LEU E N 1
ATOM 8463 C CA . LEU E 1 66 ? -10.78042 -10.14999 17.09459 1.000 72.80058 66 LEU E CA 1
ATOM 8464 C C . LEU E 1 66 ? -11.05243 -11.18926 18.16800 1.000 70.47465 66 LEU E C 1
ATOM 8465 O O . LEU E 1 66 ? -10.97525 -10.87155 19.36655 1.000 67.20673 66 LEU E O 1
ATOM 8481 N N . PRO E 1 67 ? -11.39734 -12.42189 17.79927 1.000 73.45720 67 PRO E N 1
ATOM 8482 C CA . PRO E 1 67 ? -11.65674 -13.44523 18.81828 1.000 74.94084 67 PRO E CA 1
ATOM 8483 C C . PRO E 1 67 ? -10.43929 -13.67177 19.70064 1.000 72.80900 67 PRO E C 1
ATOM 8484 O O . PRO E 1 67 ? -9.30008 -13.69059 19.23018 1.000 71.32207 67 PRO E O 1
ATOM 8495 N N . GLY E 1 68 ? -10.69272 -13.83803 20.99163 1.000 74.70333 68 GLY E N 1
ATOM 8496 C CA . GLY E 1 68 ? -9.63280 -14.14367 21.93715 1.000 72.61652 68 GLY E CA 1
ATOM 8497 C C . GLY E 1 68 ? -8.65235 -13.01275 22.16429 1.000 67.33308 68 GLY E C 1
ATOM 8498 O O . GLY E 1 68 ? -7.45592 -13.26625 22.36436 1.000 64.32176 68 GLY E O 1
ATOM 8502 N N . PHE E 1 69 ? -9.13196 -11.77234 22.15131 1.000 63.76879 69 PHE E N 1
ATOM 8503 C CA . PHE E 1 69 ? -8.25884 -10.61801 22.32653 1.000 59.30051 69 PHE E CA 1
ATOM 8504 C C . PHE E 1 69 ? -7.72649 -10.55549 23.75255 1.000 58.94860 69 PHE E C 1
ATOM 8505 O O . PHE E 1 69 ? -8.48979 -10.66513 24.71644 1.000 62.41033 69 PHE E O 1
ATOM 8522 N N . LYS E 1 70 ? -6.41153 -10.37550 23.88536 1.000 55.89446 70 LYS E N 1
ATOM 8523 C CA . LYS E 1 70 ? -5.78684 -10.13701 25.18246 1.000 54.40856 70 LYS E CA 1
ATOM 8524 C C . LYS E 1 70 ? -4.68249 -9.10398 25.01258 1.000 50.01416 70 LYS E C 1
ATOM 8525 O O . LYS E 1 70 ? -3.70307 -9.35276 24.30083 1.000 49.21473 70 LYS E O 1
ATOM 8544 N N . LEU E 1 71 ? -4.83147 -7.96075 25.67578 1.000 46.99862 71 LEU E N 1
ATOM 8545 C CA . LEU E 1 71 ? -3.79477 -6.94048 25.64749 1.000 44.93684 71 LEU E CA 1
ATOM 8546 C C . LEU E 1 71 ? -2.58159 -7.39056 26.45065 1.000 43.05411 71 LEU E C 1
ATOM 8547 O O . LEU E 1 71 ? -2.70727 -8.04246 27.48994 1.000 46.06887 71 LEU E O 1
ATOM 8563 N N . HIS E 1 72 ? -1.39879 -7.04002 25.95999 1.000 39.99506 72 HIS E N 1
ATOM 8564 C CA . HIS E 1 72 ? -0.15578 -7.23126 26.69512 1.000 40.68641 72 HIS E CA 1
ATOM 8565 C C . HIS E 1 72 ? 0.45904 -5.92289 27.15970 1.000 40.02868 72 HIS E C 1
ATOM 8566 O O . HIS E 1 72 ? 1.02179 -5.86148 28.25677 1.000 38.58715 72 HIS E O 1
ATOM 8580 N N . LYS E 1 73 ? 0.35312 -4.87044 26.34893 1.000 40.04802 73 LYS E N 1
ATOM 8581 C CA . LYS E 1 73 ? 1.14284 -3.66867 26.56482 1.000 40.25098 73 LYS E CA 1
ATOM 8582 C C . LYS E 1 73 ? 0.47122 -2.47111 25.91643 1.000 36.95439 73 LYS E C 1
ATOM 8583 O O . LYS E 1 73 ? -0.06035 -2.56874 24.81150 1.000 30.51208 73 LYS E O 1
ATOM 8602 N N . ARG E 1 74 ? 0.49961 -1.34408 26.62211 1.000 40.56266 74 ARG E N 1
ATOM 8603 C CA . ARG E 1 74 ? 0.12933 -0.05108 26.06245 1.000 39.86632 74 ARG E CA 1
ATOM 8604 C C . ARG E 1 74 ? 1.16043 0.95849 26.54282 1.000 41.64960 74 ARG E C 1
ATOM 8605 O O . ARG E 1 74 ? 1.39319 1.08242 27.74924 1.000 42.66327 74 ARG E O 1
ATOM 8626 N N . TRP E 1 75 ? 1.77920 1.66718 25.60488 1.000 43.34561 75 TRP E N 1
ATOM 8627 C CA . TRP E 1 75 ? 2.75682 2.70069 25.91291 1.000 44.69436 75 TRP E CA 1
ATOM 8628 C C . TRP E 1 75 ? 2.27077 4.01306 25.31899 1.000 43.41807 75 TRP E C 1
ATOM 8629 O O . TRP E 1 75 ? 2.01901 4.09159 24.11404 1.000 45.33822 75 TRP E O 1
ATOM 8650 N N . ASP E 1 76 ? 2.14140 5.03528 26.15153 1.000 44.01760 76 ASP E N 1
ATOM 8651 C CA . ASP E 1 76 ? 1.95382 6.40157 25.67624 1.000 44.89791 76 ASP E CA 1
ATOM 8652 C C . ASP E 1 76 ? 3.33792 7.03371 25.57379 1.000 46.23640 76 ASP E C 1
ATOM 8653 O O . ASP E 1 76 ? 3.97033 7.32344 26.59541 1.000 49.15476 76 ASP E O 1
ATOM 8662 N N . ILE E 1 77 ? 3.81569 7.23387 24.34767 1.000 46.67271 77 ILE E N 1
ATOM 8663 C CA . ILE E 1 77 ? 5.16526 7.74157 24.13077 1.000 48.84775 77 ILE E CA 1
ATOM 8664 C C . ILE E 1 77 ? 5.13482 8.92648 23.17177 1.000 47.13660 77 ILE E C 1
ATOM 8665 O O . ILE E 1 77 ? 4.06620 9.46684 22.86718 1.000 46.04887 77 ILE E O 1
ATOM 8681 N N . ASN E 1 78 ? 6.31103 9.34593 22.70644 1.000 46.62082 78 ASN E N 1
ATOM 8682 C CA . ASN E 1 78 ? 6.45164 10.48433 21.80881 1.000 47.11742 78 ASN E CA 1
ATOM 8683 C C . ASN E 1 78 ? 7.47262 10.13606 20.73979 1.000 47.26794 78 ASN E C 1
ATOM 8684 O O . ASN E 1 78 ? 8.57567 9.68408 21.06282 1.000 47.24117 78 ASN E O 1
ATOM 8695 N N . ILE E 1 79 ? 7.10948 10.35026 19.47900 1.000 46.76360 79 ILE E N 1
ATOM 8696 C CA . ILE E 1 79 ? 8.01898 10.18001 18.35460 1.000 46.42960 79 ILE E CA 1
ATOM 8697 C C . ILE E 1 79 ? 8.31391 11.57060 17.81306 1.000 48.80769 79 ILE E C 1
ATOM 8698 O O . ILE E 1 79 ? 7.44861 12.19333 17.18454 1.000 50.61107 79 ILE E O 1
ATOM 8714 N N . HIS E 1 80 ? 9.52498 12.06083 18.06596 1.000 49.78488 80 HIS E N 1
ATOM 8715 C CA . HIS E 1 80 ? 9.99193 13.34895 17.55380 1.000 50.45630 80 HIS E CA 1
ATOM 8716 C C . HIS E 1 80 ? 8.89523 14.40795 17.62738 1.000 49.99167 80 HIS E C 1
ATOM 8717 O O . HIS E 1 80 ? 8.59174 15.10746 16.65687 1.000 52.45919 80 HIS E O 1
ATOM 8731 N N . GLY E 1 81 ? 8.29305 14.51871 18.80681 1.000 46.52743 81 GLY E N 1
ATOM 8732 C CA . GLY E 1 81 ? 7.28774 15.52366 19.05524 1.000 49.31218 81 GLY E CA 1
ATOM 8733 C C . GLY E 1 81 ? 5.86865 15.12096 18.72955 1.000 51.98734 81 GLY E C 1
ATOM 8734 O O . GLY E 1 81 ? 4.95695 15.93920 18.90810 1.000 53.73738 81 GLY E O 1
ATOM 8738 N N . HIS E 1 82 ? 5.64586 13.89855 18.26046 1.000 56.11826 82 HIS E N 1
ATOM 8739 C CA . HIS E 1 82 ? 4.30737 13.41206 17.96038 1.000 55.61036 82 HIS E CA 1
ATOM 8740 C C . HIS E 1 82 ? 3.84458 12.46863 19.06208 1.000 52.04796 82 HIS E C 1
ATOM 8741 O O . HIS E 1 82 ? 4.60946 11.62263 19.53278 1.000 50.57075 82 HIS E O 1
ATOM 8755 N N . ALA E 1 83 ? 2.59395 12.63132 19.48276 1.000 47.68917 83 ALA E N 1
ATOM 8756 C CA . ALA E 1 83 ? 2.00090 11.69965 20.43127 1.000 43.91811 83 ALA E CA 1
ATOM 8757 C C . ALA E 1 83 ? 1.80642 10.34889 19.75251 1.000 45.42176 83 ALA E C 1
ATOM 8758 O O . ALA E 1 83 ? 1.28835 10.27240 18.63246 1.000 45.03262 83 ALA E O 1
ATOM 8765 N N . ALA E 1 84 ? 2.22893 9.28104 20.42755 1.000 45.77843 84 ALA E N 1
ATOM 8766 C CA . ALA E 1 84 ? 2.17695 7.94232 19.86012 1.000 44.31092 84 ALA E CA 1
ATOM 8767 C C . ALA E 1 84 ? 1.79502 6.93977 20.93714 1.000 43.42564 84 ALA E C 1
ATOM 8768 O O . ALA E 1 84 ? 2.15028 7.09513 22.10750 1.000 43.24007 84 ALA E O 1
ATOM 8775 N N . VAL E 1 85 ? 1.06693 5.90424 20.52552 1.000 42.36710 85 VAL E N 1
ATOM 8776 C CA . VAL E 1 85 ? 0.70821 4.79041 21.39575 1.000 40.88135 85 VAL E CA 1
ATOM 8777 C C . VAL E 1 85 ? 1.18502 3.49718 20.74699 1.000 39.38950 85 VAL E C 1
ATOM 8778 O O . VAL E 1 85 ? 0.93539 3.26223 19.55858 1.000 38.49282 85 VAL E O 1
ATOM 8791 N N . LEU E 1 86 ? 1.86372 2.66145 21.52808 1.000 40.79996 86 LEU E N 1
ATOM 8792 C CA . LEU E 1 86 ? 2.31055 1.34547 21.08948 1.000 41.47694 86 LEU E CA 1
ATOM 8793 C C . LEU E 1 86 ? 1.45745 0.29484 21.78185 1.000 40.28482 86 LEU E C 1
ATOM 8794 O O . LEU E 1 86 ? 1.30066 0.32640 23.00728 1.000 39.63015 86 LEU E O 1
ATOM 8810 N N . LEU E 1 87 ? 0.91237 -0.63006 20.99970 1.000 40.50624 87 LEU E N 1
ATOM 8811 C CA . LEU E 1 87 ? 0.09564 -1.71340 21.52114 1.000 40.44187 87 LEU E CA 1
ATOM 8812 C C . LEU E 1 87 ? 0.76672 -3.04475 21.22241 1.000 40.87001 87 LEU E C 1
ATOM 8813 O O . LEU E 1 87 ? 1.16309 -3.30473 20.08110 1.000 40.67517 87 LEU E O 1
ATOM 8829 N N . ASP E 1 88 ? 0.91448 -3.86766 22.25338 1.000 42.46957 88 ASP E N 1
ATOM 8830 C CA . ASP E 1 88 ? 1.20055 -5.29081 22.11024 1.000 42.65091 88 ASP E CA 1
ATOM 8831 C C . ASP E 1 88 ? -0.06383 -6.01649 22.54798 1.000 42.32089 88 ASP E C 1
ATOM 8832 O O . ASP E 1 88 ? -0.43201 -5.96589 23.72587 1.000 43.41665 88 ASP E O 1
ATOM 8841 N N . TYR E 1 89 ? -0.75519 -6.64990 21.60855 1.000 43.78549 89 TYR E N 1
ATOM 8842 C CA . TYR E 1 89 ? -1.92150 -7.44426 21.95408 1.000 45.14206 89 TYR E CA 1
ATOM 8843 C C . TYR E 1 89 ? -1.96245 -8.67925 21.06642 1.000 47.65363 89 TYR E C 1
ATOM 8844 O O . TYR E 1 89 ? -1.12738 -8.86528 20.17419 1.000 46.95887 89 TYR E O 1
ATOM 8862 N N . GLN E 1 90 ? -2.98470 -9.49945 21.30365 1.000 50.67446 90 GLN E N 1
ATOM 8863 C CA . GLN E 1 90 ? -2.94740 -10.92453 21.01804 1.000 52.57122 90 GLN E CA 1
ATOM 8864 C C . GLN E 1 90 ? -4.35587 -11.39297 20.70597 1.000 52.52716 90 GLN E C 1
ATOM 8865 O O . GLN E 1 90 ? -5.30105 -11.02745 21.40567 1.000 51.93401 90 GLN E O 1
ATOM 8879 N N . TRP E 1 91 ? -4.48768 -12.20547 19.65732 1.000 53.85715 91 TRP E N 1
ATOM 8880 C CA . TRP E 1 91 ? -5.78567 -12.78144 19.32622 1.000 55.57139 91 TRP E CA 1
ATOM 8881 C C . TRP E 1 91 ? -5.60710 -14.17623 18.74067 1.000 57.76457 91 TRP E C 1
ATOM 8882 O O . TRP E 1 91 ? -4.50756 -14.56867 18.33603 1.000 54.79512 91 TRP E O 1
ATOM 8903 N N . GLN E 1 92 ? -6.71220 -14.92162 18.72343 1.000 62.22280 92 GLN E N 1
ATOM 8904 C CA . GLN E 1 92 ? -6.74270 -16.30874 18.28140 1.000 65.18630 92 GLN E CA 1
ATOM 8905 C C . GLN E 1 92 ? -7.36983 -16.37820 16.89637 1.000 64.70758 92 GLN E C 1
ATOM 8906 O O . GLN E 1 92 ? -8.52734 -15.98541 16.71248 1.000 64.70724 92 GLN E O 1
ATOM 8920 N N . ARG E 1 93 ? -6.60664 -16.88568 15.93328 1.000 63.88775 93 ARG E N 1
ATOM 8921 C CA . ARG E 1 93 ? -7.04219 -17.03107 14.55142 1.000 63.33057 93 ARG E CA 1
ATOM 8922 C C . ARG E 1 93 ? -6.96515 -18.50442 14.18464 1.000 64.00578 93 ARG E C 1
ATOM 8923 O O . ARG E 1 93 ? -5.87207 -19.08130 14.15814 1.000 64.18665 93 ARG E O 1
ATOM 8944 N N . GLU E 1 94 ? -8.11929 -19.10331 13.88970 1.000 64.89519 94 GLU E N 1
ATOM 8945 C CA . GLU E 1 94 ? -8.18755 -20.51966 13.53435 1.000 67.42765 94 GLU E CA 1
ATOM 8946 C C . GLU E 1 94 ? -7.39145 -21.36250 14.52468 1.000 65.55052 94 GLU E C 1
ATOM 8947 O O . GLU E 1 94 ? -6.63912 -22.26456 14.14801 1.000 66.71231 94 GLU E O 1
ATOM 8959 N N . GLY E 1 95 ? -7.54068 -21.04850 15.80829 1.000 64.00101 95 GLY E N 1
ATOM 8960 C CA . GLY E 1 95 ? -6.96289 -21.83711 16.86836 1.000 66.37745 95 GLY E CA 1
ATOM 8961 C C . GLY E 1 95 ? -5.50899 -21.56109 17.17638 1.000 67.30511 95 GLY E C 1
ATOM 8962 O O . GLY E 1 95 ? -4.93184 -22.26853 18.01674 1.000 68.44007 95 GLY E O 1
ATOM 8966 N N . ARG E 1 96 ? -4.89193 -20.57564 16.53242 1.000 62.70847 96 ARG E N 1
ATOM 8967 C CA . ARG E 1 96 ? -3.50415 -20.23082 16.79548 1.000 61.60625 96 ARG E CA 1
ATOM 8968 C C . ARG E 1 96 ? -3.42320 -18.80641 17.32047 1.000 60.04500 96 ARG E C 1
ATOM 8969 O O . ARG E 1 96 ? -4.15370 -17.91973 16.86628 1.000 59.91019 96 ARG E O 1
ATOM 8990 N N . ASP E 1 97 ? -2.52654 -18.59850 18.27673 1.000 59.35720 97 ASP E N 1
ATOM 8991 C CA . ASP E 1 97 ? -2.30019 -17.27842 18.84423 1.000 60.10885 97 ASP E CA 1
ATOM 8992 C C . ASP E 1 97 ? -1.45750 -16.44523 17.88836 1.000 62.26326 97 ASP E C 1
ATOM 8993 O O . ASP E 1 97 ? -0.34771 -16.84414 17.51716 1.000 66.20911 97 ASP E O 1
ATOM 9002 N N . LEU E 1 98 ? -1.99412 -15.30084 17.47878 1.000 59.55510 98 LEU E N 1
ATOM 9003 C CA . LEU E 1 98 ? -1.27214 -14.33110 16.67190 1.000 57.31010 98 LEU E CA 1
ATOM 9004 C C . LEU E 1 98 ? -0.91511 -13.13258 17.54056 1.000 55.10165 98 LEU E C 1
ATOM 9005 O O . LEU E 1 98 ? -1.70172 -12.71514 18.39730 1.000 54.36385 98 LEU E O 1
ATOM 9021 N N . MET E 1 99 ? 0.27487 -12.58880 17.31769 1.000 53.73806 99 MET E N 1
ATOM 9022 C CA . MET E 1 99 ? 0.79633 -11.46365 18.07924 1.000 52.88676 99 MET E CA 1
ATOM 9023 C C . MET E 1 99 ? 0.87115 -10.24463 17.17142 1.000 49.45821 99 MET E C 1
ATOM 9024 O O . MET E 1 99 ? 1.34438 -10.34184 16.03363 1.000 49.13661 99 MET E O 1
ATOM 9038 N N . LEU E 1 100 ? 0.39151 -9.10616 17.67049 1.000 47.10638 100 LEU E N 1
ATOM 9039 C CA . LEU E 1 100 ? 0.45970 -7.84375 16.95126 1.000 44.16570 100 LEU E CA 1
ATOM 9040 C C . LEU E 1 100 ? 1.23162 -6.81696 17.76906 1.000 40.77930 100 LEU E C 1
ATOM 9041 O O . LEU E 1 100 ? 1.03335 -6.69507 18.98256 1.000 36.78297 100 LEU E O 1
ATOM 9057 N N . ARG E 1 101 ? 2.11053 -6.07926 17.09333 1.000 40.64329 101 ARG E N 1
ATOM 9058 C CA . ARG E 1 101 ? 2.80564 -4.93030 17.66545 1.000 39.73282 101 ARG E CA 1
ATOM 9059 C C . ARG E 1 101 ? 2.46678 -3.72891 16.79180 1.000 40.93270 101 ARG E C 1
ATOM 9060 O O . ARG E 1 101 ? 2.92444 -3.63914 15.64632 1.000 41.53219 101 ARG E O 1
ATOM 9081 N N . GLN E 1 102 ? 1.66896 -2.81094 17.33131 1.000 42.07065 102 GLN E N 1
ATOM 9082 C CA . GLN E 1 102 ? 1.06891 -1.72985 16.56052 1.000 43.21920 102 GLN E CA 1
ATOM 9083 C C . GLN E 1 102 ? 1.41250 -0.39761 17.20220 1.000 42.58584 102 GLN E C 1
ATOM 9084 O O . GLN E 1 102 ? 1.31203 -0.25333 18.42509 1.000 43.19126 102 GLN E O 1
ATOM 9098 N N . VAL E 1 103 ? 1.82101 0.56889 16.38058 1.000 39.68205 103 VAL E N 1
ATOM 9099 C CA . VAL E 1 103 ? 2.16149 1.91188 16.84246 1.000 40.11962 103 VAL E CA 1
ATOM 9100 C C . VAL E 1 103 ? 1.30713 2.91389 16.07823 1.000 39.15450 103 VAL E C 1
ATOM 9101 O O . VAL E 1 103 ? 1.36462 2.96685 14.84323 1.000 41.01110 103 VAL E O 1
ATOM 9114 N N . PHE E 1 104 ? 0.52816 3.71119 16.80981 1.000 36.78118 104 PHE E N 1
ATOM 9115 C CA . PHE E 1 104 ? -0.25721 4.79222 16.22952 1.000 36.62010 104 PHE E CA 1
ATOM 9116 C C . PHE E 1 104 ? 0.45302 6.10875 16.52051 1.000 36.31967 104 PHE E C 1
ATOM 9117 O O . PHE E 1 104 ? 0.69197 6.43985 17.68606 1.000 35.38465 104 PHE E O 1
ATOM 9134 N N . ILE E 1 105 ? 0.78779 6.85098 15.46927 1.000 39.20834 105 ILE E N 1
ATOM 9135 C CA . ILE E 1 105 ? 1.50126 8.11925 15.57887 1.000 41.56006 105 ILE E CA 1
ATOM 9136 C C . ILE E 1 105 ? 0.55054 9.21328 15.11929 1.000 42.75491 105 ILE E C 1
ATOM 9137 O O . ILE E 1 105 ? 0.11056 9.21245 13.96356 1.000 42.15373 105 ILE E O 1
ATOM 9153 N N . GLU E 1 106 ? 0.22006 10.13758 16.01988 1.000 45.37447 106 GLU E N 1
ATOM 9154 C CA . GLU E 1 106 ? -0.73832 11.17438 15.66802 1.000 46.97026 106 GLU E CA 1
ATOM 9155 C C . GLU E 1 106 ? -0.17097 12.04683 14.55770 1.000 48.35691 106 GLU E C 1
ATOM 9156 O O . GLU E 1 106 ? 0.97977 12.49165 14.61498 1.000 47.47771 106 GLU E O 1
ATOM 9168 N N . ARG E 1 107 ? -0.99279 12.29406 13.54781 1.000 50.99893 107 ARG E N 1
ATOM 9169 C CA . ARG E 1 107 ? -0.60982 13.13990 12.43068 1.000 54.55456 107 ARG E CA 1
ATOM 9170 C C . ARG E 1 107 ? -1.88992 13.55728 11.72868 1.000 58.92417 107 ARG E C 1
ATOM 9171 O O . ARG E 1 107 ? -2.93645 12.92029 11.87337 1.000 57.42853 107 ARG E O 1
ATOM 9192 N N . ARG E 1 108 ? -1.80200 14.64809 10.98848 1.000 64.12855 108 ARG E N 1
ATOM 9193 C CA . ARG E 1 108 ? -2.88601 15.03104 10.10157 1.000 67.45780 108 ARG E CA 1
ATOM 9194 C C . ARG E 1 108 ? -2.34582 15.13460 8.68115 1.000 65.99004 108 ARG E C 1
ATOM 9195 O O . ARG E 1 108 ? -1.18326 15.50115 8.48206 1.000 65.16598 108 ARG E O 1
ATOM 9216 N N . PRO E 1 109 ? -3.15867 14.80569 7.66850 1.000 63.38023 109 PRO E N 1
ATOM 9217 C CA . PRO E 1 109 ? -4.59225 14.50938 7.78382 1.000 60.59334 109 PRO E CA 1
ATOM 9218 C C . PRO E 1 109 ? -4.95324 13.11426 8.30070 1.000 54.95022 109 PRO E C 1
ATOM 9219 O O . PRO E 1 109 ? -6.13452 12.85848 8.52940 1.000 54.49085 109 PRO E O 1
ATOM 9230 N N . ALA E 1 110 ? -3.97385 12.23444 8.50058 1.000 50.78982 110 ALA E N 1
ATOM 9231 C CA . ALA E 1 110 ? -4.26636 10.86265 8.88923 1.000 47.35382 110 ALA E CA 1
ATOM 9232 C C . ALA E 1 110 ? -3.23500 10.36744 9.89340 1.000 45.53936 110 ALA E C 1
ATOM 9233 O O . ALA E 1 110 ? -2.06770 10.76286 9.86439 1.000 46.06402 110 ALA E O 1
ATOM 9240 N N . VAL E 1 111 ? -3.68610 9.48278 10.78676 1.000 42.62504 111 VAL E N 1
ATOM 9241 C CA . VAL E 1 111 ? -2.78961 8.87683 11.76323 1.000 39.08859 111 VAL E CA 1
ATOM 9242 C C . VAL E 1 111 ? -1.90794 7.84654 11.06640 1.000 36.36941 111 VAL E C 1
ATOM 9243 O O . VAL E 1 111 ? -2.39845 6.98238 10.32690 1.000 35.95024 111 VAL E O 1
ATOM 9256 N N . LEU E 1 112 ? -0.59699 7.94097 11.29072 1.000 35.40599 112 LEU E N 1
ATOM 9257 C CA . LEU E 1 112 ? 0.31807 6.89487 10.85126 1.000 36.57006 112 LEU E CA 1
ATOM 9258 C C . LEU E 1 112 ? 0.16403 5.67079 11.74729 1.000 37.32384 112 LEU E C 1
ATOM 9259 O O . LEU E 1 112 ? 0.11822 5.79129 12.97828 1.000 34.53208 112 LEU E O 1
ATOM 9275 N N . ILE E 1 113 ? 0.09969 4.48796 11.13979 1.000 39.55350 113 ILE E N 1
ATOM 9276 C CA . ILE E 1 113 ? 0.05131 3.24193 11.89348 1.000 41.34920 113 ILE E CA 1
ATOM 9277 C C . ILE E 1 113 ? 1.10725 2.29098 11.34692 1.000 39.56637 113 ILE E C 1
ATOM 9278 O O . ILE E 1 113 ? 1.14461 2.02352 10.13972 1.000 39.14086 113 ILE E O 1
ATOM 9294 N N . THR E 1 114 ? 1.94692 1.77141 12.23910 1.000 35.65229 114 THR E N 1
ATOM 9295 C CA . THR E 1 114 ? 2.83736 0.65696 11.95053 1.000 34.14122 114 THR E CA 1
ATOM 9296 C C . THR E 1 114 ? 2.25308 -0.59433 12.58852 1.000 33.82071 114 THR E C 1
ATOM 9297 O O . THR E 1 114 ? 1.80043 -0.55586 13.73656 1.000 36.80210 114 THR E O 1
ATOM 9308 N N . THR E 1 115 ? 2.26476 -1.70266 11.85511 1.000 31.83748 115 THR E N 1
ATOM 9309 C CA . THR E 1 115 ? 1.73430 -2.95638 12.37260 1.000 30.12684 115 THR E CA 1
ATOM 9310 C C . THR E 1 115 ? 2.69043 -4.09445 12.05940 1.000 30.69085 115 THR E C 1
ATOM 9311 O O . THR E 1 115 ? 2.92346 -4.41249 10.88752 1.000 31.98157 115 THR E O 1
ATOM 9322 N N . LEU E 1 116 ? 3.24917 -4.69346 13.10424 1.000 30.33320 116 LEU E N 1
ATOM 9323 C CA . LEU E 1 116 ? 4.03543 -5.91507 12.99282 1.000 31.79334 116 LEU E CA 1
ATOM 9324 C C . LEU E 1 116 ? 3.15157 -7.09125 13.38566 1.000 34.38666 116 LEU E C 1
ATOM 9325 O O . LEU E 1 116 ? 2.51231 -7.06433 14.44466 1.000 34.04451 116 LEU E O 1
ATOM 9341 N N . THR E 1 117 ? 3.09541 -8.10289 12.52405 1.000 36.50169 117 THR E N 1
ATOM 9342 C CA . THR E 1 117 ? 2.33203 -9.31581 12.77825 1.000 37.95878 117 THR E CA 1
ATOM 9343 C C . THR E 1 117 ? 3.29222 -10.49266 12.89574 1.000 38.13581 117 THR E C 1
ATOM 9344 O O . THR E 1 117 ? 4.13311 -10.70863 12.01394 1.000 37.76147 117 THR E O 1
ATOM 9355 N N . THR E 1 118 ? 3.16485 -11.23787 13.99743 1.000 38.59200 118 THR E N 1
ATOM 9356 C CA . THR E 1 118 ? 4.00516 -12.41550 14.21976 1.000 39.79395 118 THR E CA 1
ATOM 9357 C C . THR E 1 118 ? 3.24495 -13.36147 15.15438 1.000 41.18645 118 THR E C 1
ATOM 9358 O O . THR E 1 118 ? 2.00920 -13.34951 15.16708 1.000 41.40414 118 THR E O 1
ATOM 9369 N N . THR E 1 119 ? 3.97728 -14.16096 15.92027 1.000 40.96796 119 THR E N 1
ATOM 9370 C CA . THR E 1 119 ? 3.42398 -14.97679 16.98688 1.000 39.91830 119 THR E CA 1
ATOM 9371 C C . THR E 1 119 ? 4.15962 -14.65728 18.27870 1.000 41.87580 119 THR E C 1
ATOM 9372 O O . THR E 1 119 ? 5.31727 -14.21480 18.25103 1.000 40.15483 119 THR E O 1
ATOM 9383 N N . PRO E 1 120 ? 3.52398 -14.87863 19.43442 1.000 45.36476 120 PRO E N 1
ATOM 9384 C CA . PRO E 1 120 ? 4.23389 -14.64310 20.70702 1.000 45.26712 120 PRO E CA 1
ATOM 9385 C C . PRO E 1 120 ? 5.58256 -15.34037 20.76750 1.000 47.26691 120 PRO E C 1
ATOM 9386 O O . PRO E 1 120 ? 6.54259 -14.79603 21.33667 1.000 47.57479 120 PRO E O 1
ATOM 9397 N N . ALA E 1 121 ? 5.67468 -16.53773 20.17776 1.000 48.81672 121 ALA E N 1
ATOM 9398 C CA . ALA E 1 121 ? 6.92229 -17.28818 20.20400 1.000 50.59739 121 ALA E CA 1
ATOM 9399 C C . ALA E 1 121 ? 7.99225 -16.65746 19.32011 1.000 49.84526 121 ALA E C 1
ATOM 9400 O O . ALA E 1 121 ? 9.18795 -16.78818 19.60802 1.000 50.75758 121 ALA E O 1
ATOM 9407 N N . ASP E 1 122 ? 7.59517 -15.97506 18.24684 1.000 50.39071 122 ASP E N 1
ATOM 9408 C CA . ASP E 1 122 ? 8.54897 -15.44872 17.27858 1.000 51.31506 122 ASP E CA 1
ATOM 9409 C C . ASP E 1 122 ? 8.94437 -13.99742 17.52886 1.000 49.87389 122 ASP E C 1
ATOM 9410 O O . ASP E 1 122 ? 9.89802 -13.51630 16.90387 1.000 49.36282 122 ASP E O 1
ATOM 9419 N N . LEU E 1 123 ? 8.24657 -13.29319 18.41758 1.000 48.88131 123 LEU E N 1
ATOM 9420 C CA . LEU E 1 123 ? 8.49158 -11.86245 18.58208 1.000 49.28730 123 LEU E CA 1
ATOM 9421 C C . LEU E 1 123 ? 9.92538 -11.53300 18.97892 1.000 51.88222 123 LEU E C 1
ATOM 9422 O O . LEU E 1 123 ? 10.54592 -10.68420 18.31277 1.000 51.11504 123 LEU E O 1
ATOM 9438 N N . PRO E 1 124 ? 10.50178 -12.11927 20.03301 1.000 54.48318 124 PRO E N 1
ATOM 9439 C CA . PRO E 1 124 ? 11.86721 -11.72320 20.42387 1.000 56.30417 124 PRO E CA 1
ATOM 9440 C C . PRO E 1 124 ? 12.88726 -11.83977 19.30504 1.000 55.04537 124 PRO E C 1
ATOM 9441 O O . PRO E 1 124 ? 13.89078 -11.11477 19.31072 1.000 54.98185 124 PRO E O 1
ATOM 9452 N N . HIS E 1 125 ? 12.67781 -12.73131 18.35112 1.000 54.33323 125 HIS E N 1
ATOM 9453 C CA . HIS E 1 125 ? 13.64033 -12.90495 17.27412 1.000 54.40659 125 HIS E CA 1
ATOM 9454 C C . HIS E 1 125 ? 13.41553 -11.92134 16.14469 1.000 46.37078 125 HIS E C 1
ATOM 9455 O O . HIS E 1 125 ? 14.38411 -11.50683 15.49643 1.000 43.98511 125 HIS E O 1
ATOM 9469 N N . HIS E 1 126 ? 12.17705 -11.49363 15.93610 1.000 44.08172 126 HIS E N 1
ATOM 9470 C CA . HIS E 1 126 ? 11.88494 -10.40994 15.01599 1.000 43.62008 126 HIS E CA 1
ATOM 9471 C C . HIS E 1 126 ? 12.01323 -9.03567 15.65241 1.000 46.13138 126 HIS E C 1
ATOM 9472 O O . HIS E 1 126 ? 11.96364 -8.03043 14.93401 1.000 46.45859 126 HIS E O 1
ATOM 9486 N N . GLU E 1 127 ? 12.18471 -8.95722 16.96770 1.000 46.91128 127 GLU E N 1
ATOM 9487 C CA . GLU E 1 127 ? 12.12154 -7.67942 17.65619 1.000 46.86540 127 GLU E CA 1
ATOM 9488 C C . GLU E 1 127 ? 13.28372 -6.75254 17.28506 1.000 46.56928 127 GLU E C 1
ATOM 9489 O O . GLU E 1 127 ? 13.06688 -5.56141 17.07580 1.000 46.75051 127 GLU E O 1
ATOM 9501 N N . PRO E 1 128 ? 14.52388 -7.25761 17.19725 1.000 46.53920 128 PRO E N 1
ATOM 9502 C CA . PRO E 1 128 ? 15.63615 -6.33425 16.85961 1.000 47.81423 128 PRO E CA 1
ATOM 9503 C C . PRO E 1 128 ? 15.41699 -5.56261 15.56650 1.000 47.38402 128 PRO E C 1
ATOM 9504 O O . PRO E 1 128 ? 15.59996 -4.33628 15.54128 1.000 47.72277 128 PRO E O 1
ATOM 9515 N N . ALA E 1 129 ? 15.02695 -6.24652 14.48606 1.000 46.32653 129 ALA E N 1
ATOM 9516 C CA . ALA E 1 129 ? 14.76825 -5.55696 13.22577 1.000 45.34560 129 ALA E CA 1
ATOM 9517 C C . ALA E 1 129 ? 13.59877 -4.59023 13.36022 1.000 46.03407 129 ALA E C 1
ATOM 9518 O O . ALA E 1 129 ? 13.58867 -3.51987 12.73881 1.000 46.23972 129 ALA E O 1
ATOM 9525 N N . TRP E 1 130 ? 12.59604 -4.95329 14.16036 1.000 44.86119 130 TRP E N 1
ATOM 9526 C CA . TRP E 1 130 ? 11.48944 -4.03482 14.40168 1.000 41.83206 130 TRP E CA 1
ATOM 9527 C C . TRP E 1 130 ? 11.96955 -2.80333 15.16629 1.000 40.67594 130 TRP E C 1
ATOM 9528 O O . TRP E 1 130 ? 11.62505 -1.66607 14.82138 1.000 40.08307 130 TRP E O 1
ATOM 9549 N N . LYS E 1 131 ? 12.75539 -3.01184 16.22579 1.000 40.97284 131 LYS E N 1
ATOM 9550 C CA . LYS E 1 131 ? 13.37012 -1.88694 16.92349 1.000 43.41200 131 LYS E CA 1
ATOM 9551 C C . LYS E 1 131 ? 14.11701 -0.98957 15.94123 1.000 45.61933 131 LYS E C 1
ATOM 9552 O O . LYS E 1 131 ? 13.90335 0.22707 15.89930 1.000 45.94413 131 LYS E O 1
ATOM 9571 N N . GLN E 1 132 ? 14.99825 -1.58799 15.13566 1.000 71.11624 132 GLN E N 1
ATOM 9572 C CA . GLN E 1 132 ? 15.77681 -0.82576 14.16333 1.000 73.35190 132 GLN E CA 1
ATOM 9573 C C . GLN E 1 132 ? 14.88173 0.08684 13.33209 1.000 69.05280 132 GLN E C 1
ATOM 9574 O O . GLN E 1 132 ? 15.19438 1.26347 13.12445 1.000 68.87679 132 GLN E O 1
ATOM 9588 N N . ALA E 1 133 ? 13.74761 -0.43864 12.85886 1.000 66.07227 133 ALA E N 1
ATOM 9589 C CA . ALA E 1 133 ? 12.88231 0.34006 11.97763 1.000 62.57814 133 ALA E CA 1
ATOM 9590 C C . ALA E 1 133 ? 12.20792 1.48672 12.72251 1.000 59.05917 133 ALA E C 1
ATOM 9591 O O . ALA E 1 133 ? 12.20606 2.63091 12.25035 1.000 57.36034 133 ALA E O 1
ATOM 9598 N N . MET E 1 134 ? 11.62113 1.20019 13.88639 1.000 58.49131 134 MET E N 1
ATOM 9599 C CA . MET E 1 134 ? 10.79726 2.19608 14.55929 1.000 57.98328 134 MET E CA 1
ATOM 9600 C C . MET E 1 134 ? 11.61897 3.28822 15.23236 1.000 61.94732 134 MET E C 1
ATOM 9601 O O . MET E 1 134 ? 11.13951 4.42015 15.36522 1.000 60.96416 134 MET E O 1
ATOM 9615 N N . GLN E 1 135 ? 12.83989 2.98442 15.67133 1.000 68.13237 135 GLN E N 1
ATOM 9616 C CA . GLN E 1 135 ? 13.62694 4.01508 16.33321 1.000 73.00725 135 GLN E CA 1
ATOM 9617 C C . GLN E 1 135 ? 14.17685 5.02993 15.34120 1.000 69.63421 135 GLN E C 1
ATOM 9618 O O . GLN E 1 135 ? 14.51900 6.14743 15.74092 1.000 70.84086 135 GLN E O 1
ATOM 9632 N N . THR E 1 136 ? 14.26207 4.67054 14.06078 1.000 65.97964 136 THR E N 1
ATOM 9633 C CA . THR E 1 136 ? 14.73124 5.58590 13.03147 1.000 63.33674 136 THR E CA 1
ATOM 9634 C C . THR E 1 136 ? 13.59645 6.29823 12.30874 1.000 56.69200 136 THR E C 1
ATOM 9635 O O . THR E 1 136 ? 13.85955 7.26019 11.58147 1.000 56.95063 136 THR E O 1
ATOM 9646 N N . LEU E 1 137 ? 12.35046 5.86198 12.49697 1.000 53.60877 137 LEU E N 1
ATOM 9647 C CA . LEU E 1 137 ? 11.20935 6.52325 11.87573 1.000 52.14380 137 LEU E CA 1
ATOM 9648 C C . LEU E 1 137 ? 11.14125 7.98316 12.30093 1.000 56.91478 137 LEU E C 1
ATOM 9649 O O . LEU E 1 137 ? 10.78144 8.28393 13.44101 1.000 57.21591 137 LEU E O 1
ATOM 9665 N N . VAL E 1 138 ? 11.47531 8.89904 11.39588 1.000 63.96276 138 VAL E N 1
ATOM 9666 C CA . VAL E 1 138 ? 11.40348 10.33416 11.66932 1.000 70.63970 138 VAL E CA 1
ATOM 9667 C C . VAL E 1 138 ? 10.15919 10.87525 10.97549 1.000 78.26122 138 VAL E C 1
ATOM 9668 O O . VAL E 1 138 ? 10.16534 10.98816 9.73387 1.000 80.65810 138 VAL E O 1
ATOM 9681 N N . PRO E 1 139 ? 9.09284 11.20351 11.70294 1.000 82.69862 139 PRO E N 1
ATOM 9682 C CA . PRO E 1 139 ? 7.90179 11.75302 11.04696 1.000 84.47407 139 PRO E CA 1
ATOM 9683 C C . PRO E 1 139 ? 8.21143 13.05862 10.33277 1.000 88.75191 139 PRO E C 1
ATOM 9684 O O . PRO E 1 139 ? 9.22322 13.71353 10.59317 1.000 89.63676 139 PRO E O 1
ATOM 9695 N N . ARG E 1 140 ? 7.30814 13.43795 9.42712 1.000 93.08372 140 ARG E N 1
ATOM 9696 C CA . ARG E 1 140 ? 7.41735 14.72513 8.76836 1.000 99.41197 140 ARG E CA 1
ATOM 9697 C C . ARG E 1 140 ? 6.42156 15.71715 9.32831 1.000 104.13877 140 ARG E C 1
ATOM 9698 O O . ARG E 1 140 ? 5.39851 15.34970 9.90990 1.000 103.39887 140 ARG E O 1
ATOM 9719 N N . PRO E 1 141 ? 6.67311 17.01411 9.11511 1.000 120.51197 141 PRO E N 1
ATOM 9720 C CA . PRO E 1 141 ? 5.70003 18.10823 9.22533 1.000 131.15793 141 PRO E CA 1
ATOM 9721 C C . PRO E 1 141 ? 4.89604 18.22734 7.93240 1.000 139.43309 141 PRO E C 1
ATOM 9722 O O . PRO E 1 141 ? 3.88268 18.92149 7.89655 1.000 144.94090 141 PRO E O 1
ATOM 9733 N N . MET F 2 1 ? -9.31032 2.83633 12.32925 1.000 81.21606 1 MET F N 1
ATOM 9734 C CA . MET F 2 1 ? -8.67986 1.68573 11.62584 1.000 79.02242 1 MET F CA 1
ATOM 9735 C C . MET F 2 1 ? -9.46159 0.40906 11.89261 1.000 81.38984 1 MET F C 1
ATOM 9736 O O . MET F 2 1 ? -9.87758 0.14023 13.01947 1.000 83.77757 1 MET F O 1
ATOM 9752 N N . ASP F 2 2 ? -9.63920 -0.39084 10.84802 1.000 82.21173 2 ASP F N 1
ATOM 9753 C CA . ASP F 2 2 ? -10.26793 -1.70451 10.97081 1.000 83.47534 2 ASP F CA 1
ATOM 9754 C C . ASP F 2 2 ? -9.21211 -2.68763 11.46139 1.000 78.00740 2 ASP F C 1
ATOM 9755 O O . ASP F 2 2 ? -8.33833 -3.11349 10.70708 1.000 76.19596 2 ASP F O 1
ATOM 9764 N N . ALA F 2 3 ? -9.29483 -3.06148 12.74363 1.000 75.27476 3 ALA F N 1
ATOM 9765 C CA . ALA F 2 3 ? -8.38679 -4.07243 13.27732 1.000 69.65460 3 ALA F CA 1
ATOM 9766 C C . ALA F 2 3 ? -8.55548 -5.39622 12.54171 1.000 68.39461 3 ALA F C 1
ATOM 9767 O O . ALA F 2 3 ? -7.57231 -6.09514 12.26761 1.000 64.90562 3 ALA F O 1
ATOM 9774 N N . GLN F 2 4 ? -9.80062 -5.75319 12.21592 1.000 72.21904 4 GLN F N 1
ATOM 9775 C CA . GLN F 2 4 ? -10.08963 -6.95805 11.44563 1.000 75.96756 4 GLN F CA 1
ATOM 9776 C C . GLN F 2 4 ? -9.17119 -7.10834 10.23748 1.000 75.39241 4 GLN F C 1
ATOM 9777 O O . GLN F 2 4 ? -8.59359 -8.17589 10.00645 1.000 75.40547 4 GLN F O 1
ATOM 9791 N N . ALA F 2 5 ? -9.02415 -6.03933 9.45430 1.000 74.32878 5 ALA F N 1
ATOM 9792 C CA . ALA F 2 5 ? -8.28574 -6.12218 8.19758 1.000 73.34857 5 ALA F CA 1
ATOM 9793 C C . ALA F 2 5 ? -6.77813 -6.03024 8.41830 1.000 68.38054 5 ALA F C 1
ATOM 9794 O O . ALA F 2 5 ? -6.00943 -6.80059 7.83328 1.000 66.05072 5 ALA F O 1
ATOM 9801 N N . ALA F 2 6 ? -6.33329 -5.07874 9.24614 1.000 65.88815 6 ALA F N 1
ATOM 9802 C CA . ALA F 2 6 ? -4.90716 -4.96846 9.54392 1.000 62.30896 6 ALA F CA 1
ATOM 9803 C C . ALA F 2 6 ? -4.35010 -6.28754 10.06253 1.000 61.41064 6 ALA F C 1
ATOM 9804 O O . ALA F 2 6 ? -3.19475 -6.63741 9.79217 1.000 59.97909 6 ALA F O 1
ATOM 9811 N N . ALA F 2 7 ? -5.16024 -7.03165 10.81775 1.000 61.89471 7 ALA F N 1
ATOM 9812 C CA . ALA F 2 7 ? -4.73107 -8.34142 11.28871 1.000 62.75890 7 ALA F CA 1
ATOM 9813 C C . ALA F 2 7 ? -4.67742 -9.34398 10.14389 1.000 62.97444 7 ALA F C 1
ATOM 9814 O O . ALA F 2 7 ? -3.74830 -10.15585 10.06466 1.000 64.13792 7 ALA F O 1
ATOM 9821 N N . ARG F 2 8 ? -5.65850 -9.29936 9.24076 1.000 62.63393 8 ARG F N 1
ATOM 9822 C CA . ARG F 2 8 ? -5.72104 -10.30467 8.18593 1.000 61.69099 8 ARG F CA 1
ATOM 9823 C C . ARG F 2 8 ? -4.63226 -10.08892 7.13819 1.000 57.46098 8 ARG F C 1
ATOM 9824 O O . ARG F 2 8 ? -4.05585 -11.05688 6.62537 1.000 54.59858 8 ARG F O 1
ATOM 9845 N N . LEU F 2 9 ? -4.34363 -8.82977 6.79743 1.000 57.04615 9 LEU F N 1
ATOM 9846 C CA . LEU F 2 9 ? -3.36874 -8.56345 5.74261 1.000 57.13657 9 LEU F CA 1
ATOM 9847 C C . LEU F 2 9 ? -1.97023 -8.99149 6.16893 1.000 55.67862 9 LEU F C 1
ATOM 9848 O O . LEU F 2 9 ? -1.31018 -9.76818 5.46667 1.000 57.32512 9 LEU F O 1
ATOM 9864 N N . GLY F 2 10 ? -1.49865 -8.49178 7.31105 1.000 52.85664 10 GLY F N 1
ATOM 9865 C CA . GLY F 2 10 ? -0.21956 -8.94663 7.82662 1.000 49.44444 10 GLY F CA 1
ATOM 9866 C C . GLY F 2 10 ? -0.15261 -10.45366 7.93781 1.000 48.10429 10 GLY F C 1
ATOM 9867 O O . GLY F 2 10 ? 0.84734 -11.07268 7.56406 1.000 46.50049 10 GLY F O 1
ATOM 9871 N N . ASP F 2 11 ? -1.22411 -11.06504 8.44341 1.000 50.79136 11 ASP F N 1
ATOM 9872 C CA . ASP F 2 11 ? -1.32652 -12.51840 8.45390 1.000 55.51230 11 ASP F CA 1
ATOM 9873 C C . ASP F 2 11 ? -1.10693 -13.09303 7.05950 1.000 55.14424 11 ASP F C 1
ATOM 9874 O O . ASP F 2 11 ? -0.33572 -14.04113 6.87744 1.000 52.66213 11 ASP F O 1
ATOM 9883 N N . GLU F 2 12 ? -1.77378 -12.52193 6.05574 1.000 60.36706 12 GLU F N 1
ATOM 9884 C CA . GLU F 2 12 ? -1.72951 -13.09569 4.71645 1.000 64.85297 12 GLU F CA 1
ATOM 9885 C C . GLU F 2 12 ? -0.41215 -12.81857 4.00451 1.000 61.35498 12 GLU F C 1
ATOM 9886 O O . GLU F 2 12 ? 0.05795 -13.67011 3.24026 1.000 62.80483 12 GLU F O 1
ATOM 9898 N N . ILE F 2 13 ? 0.20757 -11.66230 4.24655 1.000 56.19490 13 ILE F N 1
ATOM 9899 C CA . ILE F 2 13 ? 1.49657 -11.38647 3.62335 1.000 53.99474 13 ILE F CA 1
ATOM 9900 C C . ILE F 2 13 ? 2.57714 -12.29240 4.20145 1.000 52.84444 13 ILE F C 1
ATOM 9901 O O . ILE F 2 13 ? 3.46490 -12.75969 3.47892 1.000 48.67151 13 ILE F O 1
ATOM 9917 N N . ALA F 2 14 ? 2.53293 -12.54560 5.51203 1.000 55.30272 14 ALA F N 1
ATOM 9918 C CA . ALA F 2 14 ? 3.56742 -13.37140 6.12763 1.000 58.56692 14 ALA F CA 1
ATOM 9919 C C . ALA F 2 14 ? 3.58893 -14.76897 5.52102 1.000 62.91029 14 ALA F C 1
ATOM 9920 O O . ALA F 2 14 ? 4.66158 -15.35227 5.32351 1.000 64.40839 14 ALA F O 1
ATOM 9927 N N . HIS F 2 15 ? 2.41652 -15.31567 5.19888 1.000 64.71359 15 HIS F N 1
ATOM 9928 C CA . HIS F 2 15 ? 2.30086 -16.67731 4.69230 1.000 68.45782 15 HIS F CA 1
ATOM 9929 C C . HIS F 2 15 ? 2.25573 -16.73993 3.16853 1.000 69.87285 15 HIS F C 1
ATOM 9930 O O . HIS F 2 15 ? 1.80846 -17.74568 2.60921 1.000 70.64231 15 HIS F O 1
ATOM 9944 N N . GLY F 2 16 ? 2.71259 -15.68531 2.49342 1.000 70.79914 16 GLY F N 1
ATOM 9945 C CA . GLY F 2 16 ? 2.94400 -15.73657 1.06197 1.000 74.93514 16 GLY F CA 1
ATOM 9946 C C . GLY F 2 16 ? 1.73769 -15.57794 0.16773 1.000 77.30604 16 GLY F C 1
ATOM 9947 O O . GLY F 2 16 ? 1.82198 -15.89286 -1.02106 1.000 78.57872 16 GLY F O 1
ATOM 9951 N N . PHE F 2 17 ? 0.61550 -15.08220 0.69082 1.000 77.26500 17 PHE F N 1
ATOM 9952 C CA . PHE F 2 17 ? -0.61329 -14.96233 -0.08506 1.000 80.36300 17 PHE F CA 1
ATOM 9953 C C . PHE F 2 17 ? -0.96860 -13.51153 -0.39908 1.000 81.76168 17 PHE F C 1
ATOM 9954 O O . PHE F 2 17 ? -2.13673 -13.20330 -0.65732 1.000 83.43774 17 PHE F O 1
ATOM 9971 N N . GLY F 2 18 ? 0.01438 -12.61563 -0.38551 1.000 81.14760 18 GLY F N 1
ATOM 9972 C CA . GLY F 2 18 ? -0.21692 -11.27102 -0.87135 1.000 83.72807 18 GLY F CA 1
ATOM 9973 C C . GLY F 2 18 ? -0.29678 -11.23342 -2.38544 1.000 94.87100 18 GLY F C 1
ATOM 9974 O O . GLY F 2 18 ? 0.30930 -12.04317 -3.08607 1.000 92.67006 18 GLY F O 1
ATOM 9978 N N . VAL F 2 19 ? -1.06067 -10.26709 -2.89754 1.000 107.67811 19 VAL F N 1
ATOM 9979 C CA . VAL F 2 19 ? -1.30813 -10.20053 -4.33659 1.000 116.52553 19 VAL F CA 1
ATOM 9980 C C . VAL F 2 19 ? 0.00246 -10.07324 -5.09905 1.000 104.54985 19 VAL F C 1
ATOM 9981 O O . VAL F 2 19 ? 0.25560 -10.80380 -6.06371 1.000 97.67415 19 VAL F O 1
ATOM 9994 N N . ALA F 2 20 ? 0.85059 -9.12969 -4.68514 1.000 103.79528 20 ALA F N 1
ATOM 9995 C CA . ALA F 2 20 ? 2.10549 -8.89043 -5.38679 1.000 104.06951 20 ALA F CA 1
ATOM 9996 C C . ALA F 2 20 ? 2.92785 -10.16080 -5.54761 1.000 105.96245 20 ALA F C 1
ATOM 9997 O O . ALA F 2 20 ? 3.81357 -10.21087 -6.40862 1.000 105.13677 20 ALA F O 1
ATOM 10004 N N . ALA F 2 21 ? 2.65124 -11.18967 -4.74799 1.000 107.05150 21 ALA F N 1
ATOM 10005 C CA . ALA F 2 21 ? 3.37639 -12.44814 -4.84229 1.000 108.63801 21 ALA F CA 1
ATOM 10006 C C . ALA F 2 21 ? 2.75473 -13.40842 -5.85040 1.000 106.33905 21 ALA F C 1
ATOM 10007 O O . ALA F 2 21 ? 3.48167 -14.13384 -6.53822 1.000 109.51483 21 ALA F O 1
ATOM 10014 N N . MET F 2 22 ? 1.42643 -13.42621 -5.96430 1.000 103.60453 22 MET F N 1
ATOM 10015 C CA . MET F 2 22 ? 0.75796 -14.45620 -6.74799 1.000 104.32615 22 MET F CA 1
ATOM 10016 C C . MET F 2 22 ? 0.47331 -14.04641 -8.18773 1.000 96.65741 22 MET F C 1
ATOM 10017 O O . MET F 2 22 ? 0.20610 -14.92378 -9.01814 1.000 97.74710 22 MET F O 1
ATOM 10031 N N . VAL F 2 23 ? 0.51335 -12.75098 -8.51278 1.000 89.06894 23 VAL F N 1
ATOM 10032 C CA . VAL F 2 23 ? 0.26841 -12.29754 -9.87640 1.000 82.94106 23 VAL F CA 1
ATOM 10033 C C . VAL F 2 23 ? 1.29164 -11.24340 -10.28017 1.000 75.90379 23 VAL F C 1
ATOM 10034 O O . VAL F 2 23 ? 1.87985 -10.55341 -9.44508 1.000 73.87804 23 VAL F O 1
ATOM 10047 N N . ALA F 2 24 ? 1.48309 -11.12228 -11.59280 1.000 71.82427 24 ALA F N 1
ATOM 10048 C CA . ALA F 2 24 ? 2.45920 -10.20206 -12.14937 1.000 69.10448 24 ALA F CA 1
ATOM 10049 C C . ALA F 2 24 ? 2.02142 -8.75360 -11.94237 1.000 59.90773 24 ALA F C 1
ATOM 10050 O O . ALA F 2 24 ? 0.88110 -8.45840 -11.57123 1.000 57.46071 24 ALA F O 1
ATOM 10057 N N . GLY F 2 25 ? 2.95378 -7.84203 -12.20894 1.000 54.98212 25 GLY F N 1
ATOM 10058 C CA . GLY F 2 25 ? 2.72235 -6.42397 -12.02970 1.000 48.13893 25 GLY F CA 1
ATOM 10059 C C . GLY F 2 25 ? 1.42835 -5.91730 -12.62609 1.000 43.06831 25 GLY F C 1
ATOM 10060 O O . GLY F 2 25 ? 0.56269 -5.42483 -11.89743 1.000 38.02926 25 GLY F O 1
ATOM 10064 N N . ALA F 2 26 ? 1.28436 -6.03111 -13.94833 1.000 42.30873 26 ALA F N 1
ATOM 10065 C CA . ALA F 2 26 ? 0.09385 -5.52026 -14.62020 1.000 40.42380 26 ALA F CA 1
ATOM 10066 C C . ALA F 2 26 ? -1.18200 -6.09402 -14.00996 1.000 40.13120 26 ALA F C 1
ATOM 10067 O O . ALA F 2 26 ? -2.14261 -5.36515 -13.73650 1.000 35.56156 26 ALA F O 1
ATOM 10074 N N . VAL F 2 27 ? -1.21113 -7.41258 -13.79551 1.000 44.82275 27 VAL F N 1
ATOM 10075 C CA . VAL F 2 27 ? -2.41149 -8.04579 -13.25341 1.000 45.05632 27 VAL F CA 1
ATOM 10076 C C . VAL F 2 27 ? -2.64575 -7.59871 -11.81335 1.000 47.81675 27 VAL F C 1
ATOM 10077 O O . VAL F 2 27 ? -3.75706 -7.19977 -11.44092 1.000 46.22096 27 VAL F O 1
ATOM 10090 N N . ALA F 2 28 ? -1.60492 -7.65410 -10.97991 1.000 49.62608 28 ALA F N 1
ATOM 10091 C CA . ALA F 2 28 ? -1.75378 -7.19684 -9.60273 1.000 52.11384 28 ALA F CA 1
ATOM 10092 C C . ALA F 2 28 ? -2.29393 -5.77205 -9.57117 1.000 49.91515 28 ALA F C 1
ATOM 10093 O O . ALA F 2 28 ? -3.30287 -5.49043 -8.91502 1.000 50.67386 28 ALA F O 1
ATOM 10100 N N . GLY F 2 29 ? -1.64567 -4.86242 -10.30106 1.000 46.26858 29 GLY F N 1
ATOM 10101 C CA . GLY F 2 29 ? -2.10566 -3.48411 -10.31907 1.000 42.75052 29 GLY F CA 1
ATOM 10102 C C . GLY F 2 29 ? -3.57202 -3.36605 -10.67542 1.000 40.50882 29 GLY F C 1
ATOM 10103 O O . GLY F 2 29 ? -4.32018 -2.62856 -10.02614 1.000 40.10530 29 GLY F O 1
ATOM 10107 N N . ALA F 2 30 ? -4.00645 -4.10887 -11.69485 1.000 40.21372 30 ALA F N 1
ATOM 10108 C CA . ALA F 2 30 ? -5.40644 -4.08075 -12.10364 1.000 37.06747 30 ALA F CA 1
ATOM 10109 C C . ALA F 2 30 ? -6.31818 -4.60796 -10.99853 1.000 35.86987 30 ALA F C 1
ATOM 10110 O O . ALA F 2 30 ? -7.34917 -3.99788 -10.68649 1.000 33.04305 30 ALA F O 1
ATOM 10117 N N . LEU F 2 31 ? -5.95819 -5.74584 -10.39647 1.000 39.06957 31 LEU F N 1
ATOM 10118 C CA . LEU F 2 31 ? -6.78722 -6.31212 -9.33439 1.000 44.55406 31 LEU F CA 1
ATOM 10119 C C . LEU F 2 31 ? -6.99016 -5.30461 -8.20615 1.000 41.51331 31 LEU F C 1
ATOM 10120 O O . LEU F 2 31 ? -8.10776 -5.11395 -7.71552 1.000 34.84984 31 LEU F O 1
ATOM 10136 N N . ILE F 2 32 ? -5.90813 -4.65251 -7.77173 1.000 41.35227 32 ILE F N 1
ATOM 10137 C CA . ILE F 2 32 ? -6.02715 -3.66220 -6.70374 1.000 40.59316 32 ILE F CA 1
ATOM 10138 C C . ILE F 2 32 ? -6.88757 -2.49732 -7.17113 1.000 42.48766 32 ILE F C 1
ATOM 10139 O O . ILE F 2 32 ? -7.67655 -1.93570 -6.40104 1.000 45.40913 32 ILE F O 1
ATOM 10155 N N . GLY F 2 33 ? -6.75934 -2.12495 -8.44379 1.000 40.16588 33 GLY F N 1
ATOM 10156 C CA . GLY F 2 33 ? -7.58335 -1.05116 -8.97149 1.000 39.14816 33 GLY F CA 1
ATOM 10157 C C . GLY F 2 33 ? -9.06312 -1.37945 -8.92701 1.000 39.72236 33 GLY F C 1
ATOM 10158 O O . GLY F 2 33 ? -9.88622 -0.54015 -8.54891 1.000 40.76427 33 GLY F O 1
ATOM 10162 N N . ALA F 2 34 ? -9.42385 -2.60518 -9.31218 1.000 41.05378 34 ALA F N 1
ATOM 10163 C CA . ALA F 2 34 ? -10.82032 -3.02021 -9.23336 1.000 39.50135 34 ALA F CA 1
ATOM 10164 C C . ALA F 2 34 ? -11.30185 -3.03109 -7.78651 1.000 35.82964 34 ALA F C 1
ATOM 10165 O O . ALA F 2 34 ? -12.38305 -2.52069 -7.47546 1.000 33.71637 34 ALA F O 1
ATOM 10172 N N . ALA F 2 35 ? -10.50762 -3.61642 -6.88350 1.000 37.38540 35 ALA F N 1
ATOM 10173 C CA . ALA F 2 35 ? -10.88818 -3.66744 -5.47231 1.000 36.68877 35 ALA F CA 1
ATOM 10174 C C . ALA F 2 35 ? -11.23460 -2.27902 -4.94396 1.000 33.67335 35 ALA F C 1
ATOM 10175 O O . ALA F 2 35 ? -12.27290 -2.08319 -4.30421 1.000 32.46497 35 ALA F O 1
ATOM 10182 N N . VAL F 2 36 ? -10.37805 -1.29516 -5.22456 1.000 35.11033 36 VAL F N 1
ATOM 10183 C CA . VAL F 2 36 ? -10.59485 0.05900 -4.72113 1.000 36.02608 36 VAL F CA 1
ATOM 10184 C C . VAL F 2 36 ? -11.88433 0.65224 -5.27968 1.000 40.23021 36 VAL F C 1
ATOM 10185 O O . VAL F 2 36 ? -12.64641 1.30919 -4.55697 1.000 37.78658 36 VAL F O 1
ATOM 10198 N N . VAL F 2 37 ? -12.13769 0.45887 -6.57695 1.000 48.03185 37 VAL F N 1
ATOM 10199 C CA . VAL F 2 37 ? -13.34243 1.01820 -7.18190 1.000 54.99191 37 VAL F CA 1
ATOM 10200 C C . VAL F 2 37 ? -14.59098 0.23291 -6.80519 1.000 65.20946 37 VAL F C 1
ATOM 10201 O O . VAL F 2 37 ? -15.70049 0.77936 -6.86447 1.000 63.60410 37 VAL F O 1
ATOM 10214 N N . ALA F 2 38 ? -14.44958 -1.03053 -6.41995 1.000 121.94965 38 ALA F N 1
ATOM 10215 C CA . ALA F 2 38 ? -15.58247 -1.81998 -5.96196 1.000 143.39193 38 ALA F CA 1
ATOM 10216 C C . ALA F 2 38 ? -15.84276 -1.65873 -4.47002 1.000 155.21409 38 ALA F C 1
ATOM 10217 O O . ALA F 2 38 ? -16.79837 -2.24900 -3.95579 1.000 161.54480 38 ALA F O 1
ATOM 10224 N N . ALA F 2 39 ? -15.01853 -0.87987 -3.76925 1.000 156.24699 39 ALA F N 1
ATOM 10225 C CA . ALA F 2 39 ? -15.19890 -0.66493 -2.33817 1.000 152.45370 39 ALA F CA 1
ATOM 10226 C C . ALA F 2 39 ? -16.63701 -0.26748 -2.03633 1.000 150.64139 39 ALA F C 1
ATOM 10227 O O . ALA F 2 39 ? -17.16568 0.68225 -2.61691 1.000 157.24130 39 ALA F O 1
ATOM 10234 N N . THR F 2 40 ? -17.26809 -0.99974 -1.12545 1.000 139.23684 40 THR F N 1
ATOM 10235 C CA . THR F 2 40 ? -18.67470 -0.81142 -0.78996 1.000 145.94002 40 THR F CA 1
ATOM 10236 C C . THR F 2 40 ? -18.78486 -0.11920 0.56295 1.000 152.12080 40 THR F C 1
ATOM 10237 O O . THR F 2 40 ? -18.14994 -0.54018 1.53727 1.000 149.51187 40 THR F O 1
ATOM 10248 N N . ALA F 2 41 ? -19.57829 0.94826 0.61315 1.000 167.65226 41 ALA F N 1
ATOM 10249 C CA . ALA F 2 41 ? -19.70825 1.77065 1.81381 1.000 180.15558 41 ALA F CA 1
ATOM 10250 C C . ALA F 2 41 ? -18.33751 2.12663 2.38110 1.000 182.62263 41 ALA F C 1
ATOM 10251 O O . ALA F 2 41 ? -18.21664 2.97676 3.26274 1.000 187.26182 41 ALA F O 1
ATOM 10258 N N . THR F 2 43 ? -13.32532 -0.60304 3.17166 1.000 61.33593 43 THR F N 1
ATOM 10259 C CA . THR F 2 43 ? -13.53586 0.78132 2.77090 1.000 66.43236 43 THR F CA 1
ATOM 10260 C C . THR F 2 43 ? -12.23433 1.58352 2.80222 1.000 64.42265 43 THR F C 1
ATOM 10261 O O . THR F 2 43 ? -12.21165 2.75510 2.42335 1.000 67.54255 43 THR F O 1
ATOM 10271 N N . GLY F 2 44 ? -11.16398 0.93140 3.25086 1.000 60.39077 44 GLY F N 1
ATOM 10272 C CA . GLY F 2 44 ? -9.84897 1.54788 3.27111 1.000 56.97602 44 GLY F CA 1
ATOM 10273 C C . GLY F 2 44 ? -8.82416 0.81063 2.44381 1.000 52.31539 44 GLY F C 1
ATOM 10274 O O . GLY F 2 44 ? -9.16228 -0.14016 1.71714 1.000 50.69719 44 GLY F O 1
ATOM 10278 N N . GLY F 2 45 ? -7.56349 1.23197 2.54233 1.000 50.94838 45 GLY F N 1
ATOM 10279 C CA . GLY F 2 45 ? -6.50872 0.58777 1.78309 1.000 50.31023 45 GLY F CA 1
ATOM 10280 C C . GLY F 2 45 ? -6.38975 -0.89458 2.08809 1.000 51.29513 45 GLY F C 1
ATOM 10281 O O . GLY F 2 45 ? -6.26566 -1.71613 1.17696 1.000 53.07330 45 GLY F O 1
ATOM 10285 N N . LEU F 2 46 ? -6.42177 -1.25611 3.37401 1.000 52.02930 46 LEU F N 1
ATOM 10286 C CA . LEU F 2 46 ? -6.27218 -2.65969 3.74957 1.000 50.97936 46 LEU F CA 1
ATOM 10287 C C . LEU F 2 46 ? -7.34132 -3.52157 3.08809 1.000 50.67967 46 LEU F C 1
ATOM 10288 O O . LEU F 2 46 ? -7.03369 -4.55192 2.47634 1.000 51.61157 46 LEU F O 1
ATOM 10304 N N . ALA F 2 47 ? -8.60747 -3.11067 3.19505 1.000 49.96285 47 ALA F N 1
ATOM 10305 C CA . ALA F 2 47 ? -9.68865 -3.88925 2.60105 1.000 49.70904 47 ALA F CA 1
ATOM 10306 C C . ALA F 2 47 ? -9.44211 -4.13319 1.11908 1.000 50.78134 47 ALA F C 1
ATOM 10307 O O . ALA F 2 47 ? -9.71635 -5.22284 0.60435 1.000 51.44823 47 ALA F O 1
ATOM 10314 N N . ALA F 2 48 ? -8.92147 -3.12846 0.41473 1.000 55.57079 48 ALA F N 1
ATOM 10315 C CA . ALA F 2 48 ? -8.68779 -3.27953 -1.01735 1.000 55.52263 48 ALA F CA 1
ATOM 10316 C C . ALA F 2 48 ? -7.60830 -4.32081 -1.29012 1.000 52.09098 48 ALA F C 1
ATOM 10317 O O . ALA F 2 48 ? -7.79110 -5.21525 -2.12475 1.000 52.13561 48 ALA F O 1
ATOM 10324 N N . VAL F 2 49 ? -6.47821 -4.22761 -0.58555 1.000 48.34663 49 VAL F N 1
ATOM 10325 C CA . VAL F 2 49 ? -5.37248 -5.14787 -0.83343 1.000 44.28773 49 VAL F CA 1
ATOM 10326 C C . VAL F 2 49 ? -5.76379 -6.57599 -0.46579 1.000 45.23316 49 VAL F C 1
ATOM 10327 O O . VAL F 2 49 ? -5.33599 -7.53707 -1.11543 1.000 42.79423 49 VAL F O 1
ATOM 10340 N N . ILE F 2 50 ? -6.56819 -6.74378 0.58530 1.000 47.50839 50 ILE F N 1
ATOM 10341 C CA . ILE F 2 50 ? -7.02621 -8.07927 0.95423 1.000 47.49691 50 ILE F CA 1
ATOM 10342 C C . ILE F 2 50 ? -7.93251 -8.64499 -0.13323 1.000 47.48952 50 ILE F C 1
ATOM 10343 O O . ILE F 2 50 ? -7.78958 -9.80229 -0.54579 1.000 45.89285 50 ILE F O 1
ATOM 10359 N N . LEU F 2 51 ? -8.89563 -7.84506 -0.59958 1.000 48.88473 51 LEU F N 1
ATOM 10360 C CA . LEU F 2 51 ? -9.79486 -8.32250 -1.64414 1.000 48.73893 51 LEU F CA 1
ATOM 10361 C C . LEU F 2 51 ? -9.01826 -8.67819 -2.90429 1.000 48.29811 51 LEU F C 1
ATOM 10362 O O . LEU F 2 51 ? -9.26116 -9.72442 -3.51691 1.000 46.44257 51 LEU F O 1
ATOM 10378 N N . ALA F 2 52 ? -8.07268 -7.82263 -3.30307 1.000 49.81739 52 ALA F N 1
ATOM 10379 C CA . ALA F 2 52 ? -7.24129 -8.13043 -4.46176 1.000 50.38197 52 ALA F CA 1
ATOM 10380 C C . ALA F 2 52 ? -6.63470 -9.52233 -4.34365 1.000 51.91814 52 ALA F C 1
ATOM 10381 O O . ALA F 2 52 ? -6.49820 -10.23783 -5.34403 1.000 51.41674 52 ALA F O 1
ATOM 10388 N N . GLY F 2 53 ? -6.26545 -9.92419 -3.12504 1.000 53.25785 53 GLY F N 1
ATOM 10389 C CA . GLY F 2 53 ? -5.72881 -11.26009 -2.92873 1.000 53.44393 53 GLY F CA 1
ATOM 10390 C C . GLY F 2 53 ? -6.77853 -12.33862 -3.11457 1.000 54.03283 53 GLY F C 1
ATOM 10391 O O . GLY F 2 53 ? -6.49418 -13.40766 -3.66190 1.000 52.51902 53 GLY F O 1
ATOM 10395 N N . SER F 2 54 ? -8.00457 -12.07520 -2.65862 1.000 57.49031 54 SER F N 1
ATOM 10396 C CA . SER F 2 54 ? -9.10374 -12.99677 -2.92167 1.000 62.69289 54 SER F CA 1
ATOM 10397 C C . SER F 2 54 ? -9.30677 -13.19608 -4.41915 1.000 63.41507 54 SER F C 1
ATOM 10398 O O . SER F 2 54 ? -9.52927 -14.32291 -4.87951 1.000 63.21859 54 SER F O 1
ATOM 10406 N N . ILE F 2 55 ? -9.22502 -12.11246 -5.19613 1.000 63.91150 55 ILE F N 1
ATOM 10407 C CA . ILE F 2 55 ? -9.48386 -12.19690 -6.63096 1.000 64.39350 55 ILE F CA 1
ATOM 10408 C C . ILE F 2 55 ? -8.48594 -13.13530 -7.29846 1.000 68.23835 55 ILE F C 1
ATOM 10409 O O . ILE F 2 55 ? -8.86239 -14.02289 -8.07379 1.000 67.91638 55 ILE F O 1
ATOM 10425 N N . ALA F 2 56 ? -7.19433 -12.94393 -7.01706 1.000 70.21172 56 ALA F N 1
ATOM 10426 C CA . ALA F 2 56 ? -6.16947 -13.75326 -7.66865 1.000 69.94427 56 ALA F CA 1
ATOM 10427 C C . ALA F 2 56 ? -6.39087 -15.24111 -7.43029 1.000 71.19683 56 ALA F C 1
ATOM 10428 O O . ALA F 2 56 ? -6.05779 -16.06272 -8.29226 1.000 71.60526 56 ALA F O 1
ATOM 10435 N N . ALA F 2 57 ? -6.94685 -15.60561 -6.27836 1.000 71.15240 57 ALA F N 1
ATOM 10436 C CA . ALA F 2 57 ? -7.26804 -16.99562 -5.98075 1.000 72.52491 57 ALA F CA 1
ATOM 10437 C C . ALA F 2 57 ? -8.67399 -17.33912 -6.46574 1.000 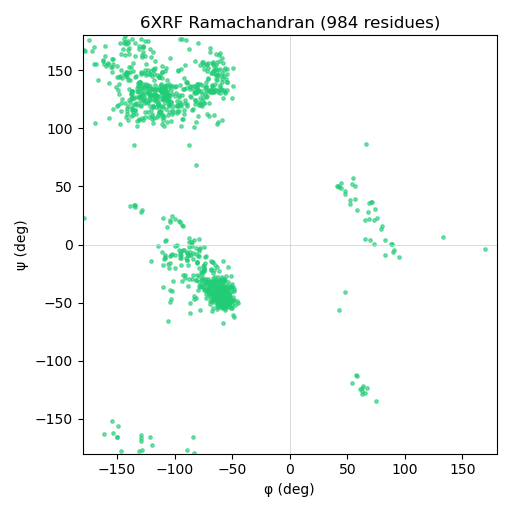70.73840 57 ALA F C 1
ATOM 10438 O O . ALA F 2 57 ? -8.86079 -17.79759 -7.59187 1.000 70.34900 57 ALA F O 1
ATOM 10445 N N . THR G 1 2 ? 15.65404 -24.73010 29.28040 1.000 89.39141 2 THR G N 1
ATOM 10446 C CA . THR G 1 2 ? 16.03821 -23.50014 29.94684 1.000 90.10210 2 THR G CA 1
ATOM 10447 C C . THR G 1 2 ? 16.37497 -22.37552 28.98050 1.000 85.95942 2 THR G C 1
ATOM 10448 O O . THR G 1 2 ? 17.09381 -22.57845 28.00310 1.000 81.29382 2 THR G O 1
ATOM 10458 N N . LEU G 1 3 ? 15.84325 -21.18866 29.25940 1.000 87.08483 3 LEU G N 1
ATOM 10459 C CA . LEU G 1 3 ? 16.39059 -19.95606 28.70621 1.000 84.79248 3 LEU G CA 1
ATOM 10460 C C . LEU G 1 3 ? 17.56729 -19.54800 29.58373 1.000 83.15330 3 LEU G C 1
ATOM 10461 O O . LEU G 1 3 ? 17.39788 -19.33605 30.79091 1.000 86.88961 3 LEU G O 1
ATOM 10477 N N . TYR G 1 4 ? 18.75009 -19.44051 28.99454 1.000 76.55726 4 TYR G N 1
ATOM 10478 C CA . TYR G 1 4 ? 19.97166 -19.21747 29.75184 1.000 72.29933 4 TYR G CA 1
ATOM 10479 C C . TYR G 1 4 ? 20.30629 -17.73265 29.77642 1.000 69.40734 4 TYR G C 1
ATOM 10480 O O . TYR G 1 4 ? 20.36222 -17.08204 28.72816 1.000 66.97315 4 TYR G O 1
ATOM 10498 N N . ARG G 1 5 ? 20.53490 -17.20787 30.97443 1.000 71.83616 5 ARG G N 1
ATOM 10499 C CA . ARG G 1 5 ? 20.78607 -15.78951 31.18481 1.000 73.23560 5 ARG G CA 1
ATOM 10500 C C . ARG G 1 5 ? 22.27910 -15.57074 31.39034 1.000 72.59849 5 ARG G C 1
ATOM 10501 O O . ARG G 1 5 ? 22.85236 -16.06334 32.36754 1.000 74.97069 5 ARG G O 1
ATOM 10522 N N . LEU G 1 6 ? 22.90796 -14.84201 30.47562 1.000 70.09089 6 LEU G N 1
ATOM 10523 C CA . LEU G 1 6 ? 24.27088 -14.37648 30.67792 1.000 68.88906 6 LEU G CA 1
ATOM 10524 C C . LEU G 1 6 ? 24.31081 -12.87185 30.43988 1.000 68.44386 6 LEU G C 1
ATOM 10525 O O . LEU G 1 6 ? 23.33881 -12.26392 29.98368 1.000 67.78949 6 LEU G O 1
ATOM 10541 N N . HIS G 1 7 ? 25.45249 -12.26809 30.77340 1.000 67.44421 7 HIS G N 1
ATOM 10542 C CA . HIS G 1 7 ? 25.52301 -10.81384 30.83379 1.000 68.42045 7 HIS G CA 1
ATOM 10543 C C . HIS G 1 7 ? 25.22181 -10.16514 29.49043 1.000 64.98670 7 HIS G C 1
ATOM 10544 O O . HIS G 1 7 ? 24.67658 -9.05602 29.44867 1.000 66.19680 7 HIS G O 1
ATOM 10558 N N . GLU G 1 8 ? 25.56062 -10.83097 28.38746 1.000 61.67558 8 GLU G N 1
ATOM 10559 C CA . GLU G 1 8 ? 25.56522 -10.18833 27.08469 1.000 60.99437 8 GLU G CA 1
ATOM 10560 C C . GLU G 1 8 ? 24.44339 -10.63113 26.15736 1.000 63.49135 8 GLU G C 1
ATOM 10561 O O . GLU G 1 8 ? 24.24625 -9.99399 25.11432 1.000 65.72505 8 GLU G O 1
ATOM 10573 N N . ALA G 1 9 ? 23.70720 -11.68780 26.48883 1.000 62.76331 9 ALA G N 1
ATOM 10574 C CA . ALA G 1 9 ? 22.70400 -12.18221 25.55631 1.000 62.74454 9 ALA G CA 1
ATOM 10575 C C . ALA G 1 9 ? 21.82737 -13.23196 26.21882 1.000 65.84789 9 ALA G C 1
ATOM 10576 O O . ALA G 1 9 ? 22.10676 -13.70433 27.32223 1.000 66.33138 9 ALA G O 1
ATOM 10583 N N . ASP G 1 10 ? 20.75612 -13.58555 25.51284 1.000 70.02606 10 ASP G N 1
ATOM 10584 C CA . ASP G 1 10 ? 19.86125 -14.67654 25.86639 1.000 73.74163 10 ASP G CA 1
ATOM 10585 C C . ASP G 1 10 ? 19.98793 -15.77426 24.81637 1.000 70.66964 10 ASP G C 1
ATOM 10586 O O . ASP G 1 10 ? 20.16875 -15.48626 23.63020 1.000 69.64727 10 ASP G O 1
ATOM 10595 N N . LEU G 1 11 ? 19.88867 -17.02816 25.24654 1.000 75.51665 11 LEU G N 1
ATOM 10596 C CA . LEU G 1 11 ? 19.86688 -18.13823 24.30463 1.000 77.87381 11 LEU G CA 1
ATOM 10597 C C . LEU G 1 11 ? 19.26240 -19.35030 24.99447 1.000 76.00301 11 LEU G C 1
ATOM 10598 O O . LEU G 1 11 ? 19.33162 -19.47957 26.21884 1.000 74.29595 11 LEU G O 1
ATOM 10614 N N . GLU G 1 12 ? 18.67234 -20.23476 24.19449 1.000 76.01167 12 GLU G N 1
ATOM 10615 C CA . GLU G 1 12 ? 18.02749 -21.43731 24.70608 1.000 78.71403 12 GLU G CA 1
ATOM 10616 C C . GLU G 1 12 ? 19.04501 -22.57042 24.77585 1.000 82.21039 12 GLU G C 1
ATOM 10617 O O . GLU G 1 12 ? 19.63121 -22.95220 23.75682 1.000 80.00375 12 GLU G O 1
ATOM 10629 N N . ILE G 1 13 ? 19.24645 -23.10295 25.97109 1.000 88.07146 13 ILE G N 1
ATOM 10630 C CA . ILE G 1 13 ? 20.19701 -24.18258 26.22819 1.000 89.67225 13 ILE G CA 1
ATOM 10631 C C . ILE G 1 13 ? 19.40354 -25.46239 26.45158 1.000 99.87915 13 ILE G C 1
ATOM 10632 O O . ILE G 1 13 ? 18.47183 -25.46228 27.26427 1.000 104.21986 13 ILE G O 1
ATOM 10648 N N . PRO G 1 14 ? 19.71277 -26.55631 25.75436 1.000 104.39295 14 PRO G N 1
ATOM 10649 C CA . PRO G 1 14 ? 19.13086 -27.84625 26.14312 1.000 107.06503 14 PRO G CA 1
ATOM 10650 C C . PRO G 1 14 ? 19.42097 -28.12731 27.61020 1.000 105.74286 14 PRO G C 1
ATOM 10651 O O . PRO G 1 14 ? 20.51399 -27.85443 28.10978 1.000 102.71791 14 PRO G O 1
ATOM 10662 N N . ASP G 1 15 ? 18.42119 -28.66872 28.30790 1.000 109.32590 15 ASP G N 1
ATOM 10663 C CA . ASP G 1 15 ? 18.56052 -28.90164 29.74155 1.000 113.32081 15 ASP G CA 1
ATOM 10664 C C . ASP G 1 15 ? 19.45537 -30.09556 30.04498 1.000 111.28377 15 ASP G C 1
ATOM 10665 O O . ASP G 1 15 ? 19.96866 -30.19709 31.16418 1.000 113.37977 15 ASP G O 1
ATOM 10674 N N . ALA G 1 16 ? 19.65574 -30.99634 29.08032 1.000 100.74336 16 ALA G N 1
ATOM 10675 C CA . ALA G 1 16 ? 20.61409 -32.07934 29.25081 1.000 94.38048 16 ALA G CA 1
ATOM 10676 C C . ALA G 1 16 ? 22.05420 -31.58283 29.28544 1.000 91.66790 16 ALA G C 1
ATOM 10677 O O . ALA G 1 16 ? 22.94327 -32.34152 29.68525 1.000 89.95549 16 ALA G O 1
ATOM 10684 N N . TRP G 1 17 ? 22.30480 -30.33915 28.88239 1.000 91.77327 17 TRP G N 1
ATOM 10685 C CA . TRP G 1 17 ? 23.66295 -29.81208 28.87370 1.000 81.55192 17 TRP G CA 1
ATOM 10686 C C . TRP G 1 17 ? 24.13581 -29.54477 30.29810 1.000 75.79385 17 TRP G C 1
ATOM 10687 O O . TRP G 1 17 ? 23.37416 -29.07459 31.14795 1.000 77.71303 17 TRP G O 1
ATOM 10708 N N . GLN G 1 18 ? 25.40225 -29.86506 30.55660 1.000 72.92088 18 GLN G N 1
ATOM 10709 C CA . GLN G 1 18 ? 25.99251 -29.72869 31.88048 1.000 73.61966 18 GLN G CA 1
ATOM 10710 C C . GLN G 1 18 ? 26.64400 -28.35794 32.02046 1.000 68.35811 18 GLN G C 1
ATOM 10711 O O . GLN G 1 18 ? 27.61872 -28.06644 31.32333 1.000 68.13109 18 GLN G O 1
ATOM 10725 N N . ASP G 1 19 ? 26.12887 -27.53255 32.92653 1.000 64.55557 19 ASP G N 1
ATOM 10726 C CA . ASP G 1 19 ? 26.70757 -26.21103 33.13883 1.000 58.61966 19 ASP G CA 1
ATOM 10727 C C . ASP G 1 19 ? 27.91458 -26.32086 34.06638 1.000 55.15262 19 ASP G C 1
ATOM 10728 O O . ASP G 1 19 ? 27.81007 -26.85614 35.17440 1.000 55.40105 19 ASP G O 1
ATOM 10737 N N . GLN G 1 20 ? 29.06350 -25.82670 33.59966 1.000 50.75006 20 GLN G N 1
ATOM 10738 C CA . GLN G 1 20 ? 30.28969 -25.75100 34.38506 1.000 47.62566 20 GLN G CA 1
ATOM 10739 C C . GLN G 1 20 ? 30.93928 -24.38261 34.21497 1.000 45.37871 20 GLN G C 1
ATOM 10740 O O . GLN G 1 20 ? 32.16560 -24.25996 34.23472 1.000 41.80936 20 GLN G O 1
ATOM 10754 N N . SER G 1 21 ? 30.12476 -23.35081 34.02161 1.000 44.00677 21 SER G N 1
ATOM 10755 C CA . SER G 1 21 ? 30.64246 -22.02248 33.73160 1.000 45.81160 21 SER G CA 1
ATOM 10756 C C . SER G 1 21 ? 31.45188 -21.48022 34.90329 1.000 50.52240 21 SER G C 1
ATOM 10757 O O . SER G 1 21 ? 31.20702 -21.81143 36.06721 1.000 53.37900 21 SER G O 1
ATOM 10765 N N . ILE G 1 22 ? 32.42355 -20.62593 34.58038 1.000 51.10003 22 ILE G N 1
ATOM 10766 C CA . ILE G 1 22 ? 33.28453 -19.97319 35.56725 1.000 56.00189 22 ILE G CA 1
ATOM 10767 C C . ILE G 1 22 ? 33.35737 -18.49125 35.22153 1.000 53.88107 22 ILE G C 1
ATOM 10768 O O . ILE G 1 22 ? 33.94906 -18.11318 34.20278 1.000 48.86349 22 ILE G O 1
ATOM 10784 N N . ASN G 1 23 ? 32.78706 -17.65131 36.07753 1.000 59.16294 23 ASN G N 1
ATOM 10785 C CA . ASN G 1 23 ? 32.89117 -16.20589 35.92259 1.000 61.85421 23 ASN G CA 1
ATOM 10786 C C . ASN G 1 23 ? 34.16942 -15.72142 36.59755 1.000 65.26140 23 ASN G C 1
ATOM 10787 O O . ASN G 1 23 ? 34.47267 -16.12046 37.72657 1.000 66.72667 23 ASN G O 1
ATOM 10798 N N . ILE G 1 24 ? 34.91552 -14.86750 35.89881 1.000 67.19876 24 ILE G N 1
ATOM 10799 C CA . ILE G 1 24 ? 36.22428 -14.40360 36.33963 1.000 71.10619 24 ILE G CA 1
ATOM 10800 C C . ILE G 1 24 ? 36.26265 -12.88801 36.23285 1.000 74.54897 24 ILE G C 1
ATOM 10801 O O . ILE G 1 24 ? 35.79561 -12.31658 35.24201 1.000 73.19401 24 ILE G O 1
ATOM 10817 N N . PHE G 1 25 ? 36.82548 -12.23805 37.24869 1.000 82.13448 25 PHE G N 1
ATOM 10818 C CA . PHE G 1 25 ? 36.98076 -10.78960 37.24345 1.000 89.58044 25 PHE G CA 1
ATOM 10819 C C . PHE G 1 25 ? 38.36017 -10.42618 37.77103 1.000 99.55861 25 PHE G C 1
ATOM 10820 O O . PHE G 1 25 ? 38.74848 -10.86841 38.85562 1.000 98.60986 25 PHE G O 1
ATOM 10837 N N . LYS G 1 26 ? 39.09793 -9.62899 36.99326 1.000 113.80649 26 LYS G N 1
ATOM 10838 C CA . LYS G 1 26 ? 40.41944 -9.13158 37.38397 1.000 118.78942 26 LYS G CA 1
ATOM 10839 C C . LYS G 1 26 ? 40.23422 -7.78357 38.07966 1.000 122.53226 26 LYS G C 1
ATOM 10840 O O . LYS G 1 26 ? 39.83923 -6.79708 37.44951 1.000 123.28343 26 LYS G O 1
ATOM 10859 N N . LEU G 1 27 ? 40.51209 -7.74241 39.38341 1.000 138.06670 27 LEU G N 1
ATOM 10860 C CA . LEU G 1 27 ? 40.48694 -6.48867 40.13280 1.000 146.76967 27 LEU G CA 1
ATOM 10861 C C . LEU G 1 27 ? 41.76811 -5.71281 39.85235 1.000 136.17972 27 LEU G C 1
ATOM 10862 O O . LEU G 1 27 ? 42.85972 -6.21937 40.13469 1.000 125.43197 27 LEU G O 1
ATOM 10878 N N . PRO G 1 28 ? 41.68896 -4.49814 39.31301 1.000 137.28591 28 PRO G N 1
ATOM 10879 C CA . PRO G 1 28 ? 42.91911 -3.79243 38.93799 1.000 133.26499 28 PRO G CA 1
ATOM 10880 C C . PRO G 1 28 ? 43.69594 -3.30554 40.14769 1.000 124.93841 28 PRO G C 1
ATOM 10881 O O . PRO G 1 28 ? 43.14036 -3.08847 41.22792 1.000 119.41779 28 PRO G O 1
ATOM 10892 N N . ALA G 1 29 ? 45.00155 -3.14639 39.95274 1.000 120.86736 29 ALA G N 1
ATOM 10893 C CA . ALA G 1 29 ? 45.84942 -2.57087 40.98551 1.000 117.32191 29 ALA G CA 1
ATOM 10894 C C . ALA G 1 29 ? 45.42724 -1.13278 41.25591 1.000 123.14494 29 ALA G C 1
ATOM 10895 O O . ALA G 1 29 ? 45.07635 -0.38774 40.33748 1.000 123.46219 29 ALA G O 1
ATOM 10902 N N . SER G 1 30 ? 45.45672 -0.74330 42.52663 1.000 130.55376 30 SER G N 1
ATOM 10903 C CA . SER G 1 30 ? 45.01212 0.58726 42.92660 1.000 137.67881 30 SER G CA 1
ATOM 10904 C C . SER G 1 30 ? 45.79078 1.01607 44.15674 1.000 142.50996 30 SER G C 1
ATOM 10905 O O . SER G 1 30 ? 45.70470 0.36300 45.20289 1.000 143.97228 30 SER G O 1
ATOM 10913 N N . GLY G 1 31 ? 46.53694 2.11394 44.03791 1.000 144.48146 31 GLY G N 1
ATOM 10914 C CA . GLY G 1 31 ? 47.35784 2.57947 45.14046 1.000 144.16684 31 GLY G CA 1
ATOM 10915 C C . GLY G 1 31 ? 48.42263 1.57073 45.50367 1.000 143.06377 31 GLY G C 1
ATOM 10916 O O . GLY G 1 31 ? 49.15375 1.08677 44.63146 1.000 139.52804 31 GLY G O 1
ATOM 10920 N N . PRO G 1 32 ? 48.51783 1.21372 46.78929 1.000 145.43658 32 PRO G N 1
ATOM 10921 C CA . PRO G 1 32 ? 49.49616 0.20474 47.20564 1.000 145.58787 32 PRO G CA 1
ATOM 10922 C C . PRO G 1 32 ? 49.07841 -1.23007 46.92168 1.000 146.15380 32 PRO G C 1
ATOM 10923 O O . PRO G 1 32 ? 49.80126 -2.15800 47.31223 1.000 144.80116 32 PRO G O 1
ATOM 10934 N N . ALA G 1 33 ? 47.94518 -1.44436 46.26058 1.000 148.40864 33 ALA G N 1
ATOM 10935 C CA . ALA G 1 33 ? 47.36169 -2.76881 46.09563 1.000 150.99372 33 ALA G CA 1
ATOM 10936 C C . ALA G 1 33 ? 47.60065 -3.26149 44.67746 1.000 154.44782 33 ALA G C 1
ATOM 10937 O O . ALA G 1 33 ? 47.14643 -2.63417 43.71588 1.000 157.37093 33 ALA G O 1
ATOM 10944 N N . ARG G 1 34 ? 48.30338 -4.37718 44.55024 1.000 154.72803 34 ARG G N 1
ATOM 10945 C CA . ARG G 1 34 ? 48.49743 -5.02078 43.26089 1.000 153.44784 34 ARG G CA 1
ATOM 10946 C C . ARG G 1 34 ? 47.33273 -5.97566 42.98612 1.000 146.14615 34 ARG G C 1
ATOM 10947 O O . ARG G 1 34 ? 46.52682 -6.28317 43.86654 1.000 141.70360 34 ARG G O 1
ATOM 10968 N N . GLU G 1 35 ? 47.25874 -6.44591 41.73925 1.000 145.76506 35 GLU G N 1
ATOM 10969 C CA . GLU G 1 35 ? 46.05182 -7.09047 41.22694 1.000 145.56379 35 GLU G CA 1
ATOM 10970 C C . GLU G 1 35 ? 45.51352 -8.16864 42.16229 1.000 145.08090 35 GLU G C 1
ATOM 10971 O O . GLU G 1 35 ? 46.25874 -8.80561 42.90781 1.000 144.66640 35 GLU G O 1
ATOM 10983 N N . ALA G 1 36 ? 44.19469 -8.37190 42.09923 1.000 145.91718 36 ALA G N 1
ATOM 10984 C CA . ALA G 1 36 ? 43.50468 -9.42546 42.83209 1.000 149.66794 36 ALA G CA 1
ATOM 10985 C C . ALA G 1 36 ? 42.43897 -10.03553 41.92787 1.000 149.81279 36 ALA G C 1
ATOM 10986 O O . ALA G 1 36 ? 42.06114 -9.45694 40.90568 1.000 159.67190 36 ALA G O 1
ATOM 10993 N N . SER G 1 37 ? 41.94333 -11.21322 42.32245 1.000 138.76504 37 SER G N 1
ATOM 10994 C CA . SER G 1 37 ? 41.02206 -11.99144 41.50352 1.000 125.86445 37 SER G CA 1
ATOM 10995 C C . SER G 1 37 ? 39.75397 -12.33494 42.27274 1.000 111.99631 37 SER G C 1
ATOM 10996 O O . SER G 1 37 ? 39.77634 -12.48353 43.50063 1.000 111.00821 37 SER G O 1
ATOM 11004 N N . PHE G 1 38 ? 38.64984 -12.46772 41.52074 1.000 72.22416 38 PHE G N 1
ATOM 11005 C CA . PHE G 1 38 ? 37.35804 -12.91002 42.05768 1.000 58.12633 38 PHE G CA 1
ATOM 11006 C C . PHE G 1 38 ? 36.72731 -13.85944 41.05130 1.000 52.63273 38 PHE G C 1
ATOM 11007 O O . PHE G 1 38 ? 36.52439 -13.48578 39.89231 1.000 53.31322 38 PHE G O 1
ATOM 11024 N N . VAL G 1 39 ? 36.39045 -15.06985 41.49055 1.000 48.08622 39 VAL G N 1
ATOM 11025 C CA . VAL G 1 39 ? 35.91563 -16.12438 40.60342 1.000 44.34369 39 VAL G CA 1
ATOM 11026 C C . VAL G 1 39 ? 34.65357 -16.75077 41.17899 1.000 43.40315 39 VAL G C 1
ATOM 11027 O O . VAL G 1 39 ? 34.55970 -16.99331 42.38704 1.000 42.10695 39 VAL G O 1
ATOM 11040 N N . ILE G 1 40 ? 33.68728 -17.02541 40.30672 1.000 44.51389 40 ILE G N 1
ATOM 11041 C CA . ILE G 1 40 ? 32.44659 -17.69972 40.67422 1.000 48.38978 40 ILE G CA 1
ATOM 11042 C C . ILE G 1 40 ? 32.43561 -19.05222 39.97484 1.000 51.38502 40 ILE G C 1
ATOM 11043 O O . ILE G 1 40 ? 32.50524 -19.11980 38.74015 1.000 52.29201 40 ILE G O 1
ATOM 11059 N N . SER G 1 41 ? 32.34416 -20.12310 40.75862 1.000 51.53123 41 SER G N 1
ATOM 11060 C CA . SER G 1 41 ? 32.33504 -21.48158 40.24455 1.000 51.48367 41 SER G CA 1
ATOM 11061 C C . SER G 1 41 ? 31.05334 -22.18367 40.67364 1.000 50.00519 41 SER G C 1
ATOM 11062 O O . SER G 1 41 ? 30.29580 -21.69091 41.51255 1.000 50.53148 41 SER G O 1
ATOM 11070 N N . ARG G 1 42 ? 30.81161 -23.34681 40.07442 1.000 50.26075 42 ARG G N 1
ATOM 11071 C CA . ARG G 1 42 ? 29.70644 -24.21886 40.44592 1.000 53.13273 42 ARG G CA 1
ATOM 11072 C C . ARG G 1 42 ? 30.25181 -25.60152 40.78436 1.000 54.06772 42 ARG G C 1
ATOM 11073 O O . ARG G 1 42 ? 31.23070 -26.06242 40.18962 1.000 54.20885 42 ARG G O 1
ATOM 11094 N N . ASP G 1 43 ? 29.61858 -26.26334 41.74903 1.000 54.74605 43 ASP G N 1
ATOM 11095 C CA . ASP G 1 43 ? 29.99648 -27.60715 42.16307 1.000 55.66231 43 ASP G CA 1
ATOM 11096 C C . ASP G 1 43 ? 28.73633 -28.44624 42.28132 1.000 58.35239 43 ASP G C 1
ATOM 11097 O O . ASP G 1 43 ? 27.87077 -28.15696 43.11512 1.000 58.33863 43 ASP G O 1
ATOM 11106 N N . ALA G 1 44 ? 28.62837 -29.47172 41.43833 1.000 62.05189 44 ALA G N 1
ATOM 11107 C CA . ALA G 1 44 ? 27.47021 -30.35244 41.41571 1.000 65.94151 44 ALA G CA 1
ATOM 11108 C C . ALA G 1 44 ? 27.72024 -31.65767 42.16202 1.000 70.22413 44 ALA G C 1
ATOM 11109 O O . ALA G 1 44 ? 27.02428 -32.64996 41.91479 1.000 73.86081 44 ALA G O 1
ATOM 11116 N N . SER G 1 45 ? 28.68831 -31.67417 43.07495 1.000 76.77249 45 SER G N 1
ATOM 11117 C CA . SER G 1 45 ? 29.10939 -32.90344 43.72480 1.000 84.55594 45 SER G CA 1
ATOM 11118 C C . SER G 1 45 ? 28.47796 -33.11629 45.09263 1.000 91.08461 45 SER G C 1
ATOM 11119 O O . SER G 1 45 ? 28.75694 -34.14060 45.72781 1.000 94.65179 45 SER G O 1
ATOM 11127 N N . GLN G 1 46 ? 27.63173 -32.19480 45.56192 1.000 91.48042 46 GLN G N 1
ATOM 11128 C CA . GLN G 1 46 ? 27.09342 -32.33240 46.91234 1.000 91.62805 46 GLN G CA 1
ATOM 11129 C C . GLN G 1 46 ? 26.38291 -33.67030 47.09108 1.000 95.68871 46 GLN G C 1
ATOM 11130 O O . GLN G 1 46 ? 26.44880 -34.27727 48.16707 1.000 97.06481 46 GLN G O 1
ATOM 11144 N N . GLY G 1 47 ? 25.69899 -34.14297 46.05282 1.000 96.17017 47 GLY G N 1
ATOM 11145 C CA . GLY G 1 47 ? 25.03349 -35.43659 46.12507 1.000 101.73621 47 GLY G CA 1
ATOM 11146 C C . GLY G 1 47 ? 24.04847 -35.55972 47.26519 1.000 105.34474 47 GLY G C 1
ATOM 11147 O O . GLY G 1 47 ? 23.96152 -36.61961 47.89671 1.000 99.41861 47 GLY G O 1
ATOM 11151 N N . ASP G 1 48 ? 23.30194 -34.49088 47.54563 1.000 117.73355 48 ASP G N 1
ATOM 11152 C CA . ASP G 1 48 ? 22.29710 -34.47884 48.60692 1.000 121.70205 48 ASP G CA 1
ATOM 11153 C C . ASP G 1 48 ? 22.87824 -34.95044 49.93976 1.000 123.95499 48 ASP G C 1
ATOM 11154 O O . ASP G 1 48 ? 22.20109 -35.61219 50.73304 1.000 129.21123 48 ASP G O 1
ATOM 11163 N N . ALA G 1 49 ? 24.13650 -34.62560 50.20051 1.000 118.81200 49 ALA G N 1
ATOM 11164 C CA . ALA G 1 49 ? 24.66515 -34.70626 51.54844 1.000 118.84744 49 ALA G CA 1
ATOM 11165 C C . ALA G 1 49 ? 24.26480 -33.44289 52.30193 1.000 115.29335 49 ALA G C 1
ATOM 11166 O O . ALA G 1 49 ? 23.94442 -32.42054 51.69070 1.000 112.80272 49 ALA G O 1
ATOM 11173 N N . PRO G 1 50 ? 24.24784 -33.48513 53.63178 1.000 115.32029 50 PRO G N 1
ATOM 11174 C CA . PRO G 1 50 ? 23.94070 -32.25827 54.38344 1.000 110.19397 50 PRO G CA 1
ATOM 11175 C C . PRO G 1 50 ? 24.98479 -31.18942 54.08218 1.000 97.70776 50 PRO G C 1
ATOM 11176 O O . PRO G 1 50 ? 26.18921 -31.45434 54.08290 1.000 95.48669 50 PRO G O 1
ATOM 11187 N N . PHE G 1 51 ? 24.50820 -29.97513 53.80538 1.000 88.24763 51 PHE G N 1
ATOM 11188 C CA . PHE G 1 51 ? 25.41114 -28.88167 53.45345 1.000 80.04050 51 PHE G CA 1
ATOM 11189 C C . PHE G 1 51 ? 26.57263 -28.78985 54.43503 1.000 76.08891 51 PHE G C 1
ATOM 11190 O O . PHE G 1 51 ? 27.71374 -28.52057 54.04070 1.000 72.80354 51 PHE G O 1
ATOM 11207 N N . ALA G 1 52 ? 26.30171 -29.01655 55.72266 1.000 77.06048 52 ALA G N 1
ATOM 11208 C CA . ALA G 1 52 ? 27.36444 -28.97826 56.72147 1.000 76.66398 52 ALA G CA 1
ATOM 11209 C C . ALA G 1 52 ? 28.45983 -29.98963 56.41275 1.000 79.25776 52 ALA G C 1
ATOM 11210 O O . ALA G 1 52 ? 29.63742 -29.72646 56.68243 1.000 78.67145 52 ALA G O 1
ATOM 11217 N N . ASP G 1 53 ? 28.09638 -31.14710 55.85077 1.000 80.22171 53 ASP G N 1
ATOM 11218 C CA . ASP G 1 53 ? 29.09282 -32.16107 55.53048 1.000 81.89129 53 ASP G CA 1
ATOM 11219 C C . ASP G 1 53 ? 29.79581 -31.85981 54.21350 1.000 77.85065 53 ASP G C 1
ATOM 11220 O O . ASP G 1 53 ? 30.96868 -32.21289 54.04719 1.000 77.66171 53 ASP G O 1
ATOM 11229 N N . TYR G 1 54 ? 29.10568 -31.21914 53.26754 1.000 75.88077 54 TYR G N 1
ATOM 11230 C CA . TYR G 1 54 ? 29.77739 -30.79735 52.04451 1.000 73.26698 54 TYR G CA 1
ATOM 11231 C C . TYR G 1 54 ? 30.88682 -29.80355 52.36272 1.000 72.46031 54 TYR G C 1
ATOM 11232 O O . TYR G 1 54 ? 32.02888 -29.96233 51.91685 1.000 69.97665 54 TYR G O 1
ATOM 11250 N N . VAL G 1 55 ? 30.56436 -28.76874 53.14381 1.000 76.25765 55 VAL G N 1
ATOM 11251 C CA . VAL G 1 55 ? 31.55844 -27.75862 53.49313 1.000 78.18785 55 VAL G CA 1
ATOM 11252 C C . VAL G 1 55 ? 32.69559 -28.38652 54.28666 1.000 83.08110 55 VAL G C 1
ATOM 11253 O O . VAL G 1 55 ? 33.87058 -28.05372 54.08758 1.000 83.77489 55 VAL G O 1
ATOM 11266 N N . ALA G 1 56 ? 32.36549 -29.29598 55.20564 1.000 87.28414 56 ALA G N 1
ATOM 11267 C CA . ALA G 1 56 ? 33.40139 -30.00540 55.94764 1.000 89.84845 56 ALA G CA 1
ATOM 11268 C C . ALA G 1 56 ? 34.33791 -30.73875 54.99682 1.000 90.43697 56 ALA G C 1
ATOM 11269 O O . ALA G 1 56 ? 35.56391 -30.68648 55.14772 1.000 90.91048 56 ALA G O 1
ATOM 11276 N N . ARG G 1 57 ? 33.77225 -31.43448 54.00733 1.000 91.87178 57 ARG G N 1
ATOM 11277 C CA . ARG G 1 57 ? 34.60242 -32.08137 52.99702 1.000 93.11878 57 ARG G CA 1
ATOM 11278 C C . ARG G 1 57 ? 35.48920 -31.06425 52.29052 1.000 90.26458 57 ARG G C 1
ATOM 11279 O O . ARG G 1 57 ? 36.66456 -31.33380 52.01905 1.000 91.52957 57 ARG G O 1
ATOM 11300 N N . GLN G 1 58 ? 34.94649 -29.88174 51.99434 1.000 88.27364 58 GLN G N 1
ATOM 11301 C CA . GLN G 1 58 ? 35.72601 -28.87223 51.28856 1.000 87.61430 58 GLN G CA 1
ATOM 11302 C C . GLN G 1 58 ? 36.92457 -28.41023 52.10653 1.000 87.29865 58 GLN G C 1
ATOM 11303 O O . GLN G 1 58 ? 37.96596 -28.06837 51.53671 1.000 86.79960 58 GLN G O 1
ATOM 11317 N N . LEU G 1 59 ? 36.80460 -28.39309 53.43624 1.000 87.52576 59 LEU G N 1
ATOM 11318 C CA . LEU G 1 59 ? 37.89689 -27.90411 54.27054 1.000 85.85286 59 LEU G CA 1
ATOM 11319 C C . LEU G 1 59 ? 39.00241 -28.93595 54.43993 1.000 86.22842 59 LEU G C 1
ATOM 11320 O O . LEU G 1 59 ? 40.17363 -28.55876 54.56426 1.000 83.26061 59 LEU G O 1
ATOM 11336 N N . GLU G 1 60 ? 38.66127 -30.22516 54.45064 1.000 90.58551 60 GLU G N 1
ATOM 11337 C CA . GLU G 1 60 ? 39.69543 -31.25088 54.44577 1.000 94.53886 60 GLU G CA 1
ATOM 11338 C C . GLU G 1 60 ? 40.51092 -31.19090 53.15966 1.000 91.85057 60 GLU G C 1
ATOM 11339 O O . GLU G 1 60 ? 41.73127 -31.38735 53.17604 1.000 93.63269 60 GLU G O 1
ATOM 11351 N N . ASN G 1 61 ? 39.84918 -30.92475 52.03051 1.000 94.29831 61 ASN G N 1
ATOM 11352 C CA . ASN G 1 61 ? 40.53696 -30.97474 50.74469 1.000 95.99722 61 ASN G CA 1
ATOM 11353 C C . ASN G 1 61 ? 41.48501 -29.79571 50.57229 1.000 94.77724 61 ASN G C 1
ATOM 11354 O O . ASN G 1 61 ? 42.60854 -29.96521 50.08424 1.000 102.16286 61 ASN G O 1
ATOM 11365 N N . ALA G 1 62 ? 41.05582 -28.59427 50.96011 1.000 85.17727 62 ALA G N 1
ATOM 11366 C CA . ALA G 1 62 ? 41.94614 -27.44283 50.86800 1.000 77.83875 62 ALA G CA 1
ATOM 11367 C C . ALA G 1 62 ? 43.14443 -27.60634 51.79463 1.000 80.69921 62 ALA G C 1
ATOM 11368 O O . ALA G 1 62 ? 44.27281 -27.25971 51.43246 1.000 80.87418 62 ALA G O 1
ATOM 11375 N N . GLU G 1 63 ? 42.91924 -28.14734 52.99056 1.000 84.14991 63 GLU G N 1
ATOM 11376 C CA . GLU G 1 63 ? 44.00724 -28.38300 53.93257 1.000 86.70096 63 GLU G CA 1
ATOM 11377 C C . GLU G 1 63 ? 44.99013 -29.42666 53.42095 1.000 90.29679 63 GLU G C 1
ATOM 11378 O O . GLU G 1 63 ? 46.14584 -29.43600 53.85497 1.000 92.37995 63 GLU G O 1
ATOM 11390 N N . LYS G 1 64 ? 44.56546 -30.28276 52.49233 1.000 87.14139 64 LYS G N 1
ATOM 11391 C CA . LYS G 1 64 ? 45.41813 -31.32579 51.93159 1.000 87.99190 64 LYS G CA 1
ATOM 11392 C C . LYS G 1 64 ? 46.22896 -30.81336 50.74357 1.000 85.54410 64 LYS G C 1
ATOM 11393 O O . LYS G 1 64 ? 47.46374 -30.83975 50.76761 1.000 88.86307 64 LYS G O 1
ATOM 11412 N N . GLN G 1 65 ? 45.54345 -30.33276 49.70483 1.000 80.12163 65 GLN G N 1
ATOM 11413 C CA . GLN G 1 65 ? 46.17270 -30.05266 48.42287 1.000 77.43747 65 GLN G CA 1
ATOM 11414 C C . GLN G 1 65 ? 46.72899 -28.64025 48.29387 1.000 71.82519 65 GLN G C 1
ATOM 11415 O O . GLN G 1 65 ? 47.38452 -28.34723 47.28875 1.000 70.84274 65 GLN G O 1
ATOM 11429 N N . LEU G 1 66 ? 46.49546 -27.76082 49.26311 1.000 68.60512 66 LEU G N 1
ATOM 11430 C CA . LEU G 1 66 ? 47.01548 -26.40587 49.16864 1.000 67.08526 66 LEU G CA 1
ATOM 11431 C C . LEU G 1 66 ? 48.25534 -26.27355 50.03869 1.000 68.75653 66 LEU G C 1
ATOM 11432 O O . LEU G 1 66 ? 48.14927 -26.38233 51.27000 1.000 69.91937 66 LEU G O 1
ATOM 11448 N N . PRO G 1 67 ? 49.43853 -26.05713 49.46728 1.000 69.18357 67 PRO G N 1
ATOM 11449 C CA . PRO G 1 67 ? 50.61602 -25.80119 50.30901 1.000 70.78137 67 PRO G CA 1
ATOM 11450 C C . PRO G 1 67 ? 50.42338 -24.56230 51.17201 1.000 67.10082 67 PRO G C 1
ATOM 11451 O O . PRO G 1 67 ? 49.96206 -23.51850 50.70139 1.000 62.72480 67 PRO G O 1
ATOM 11462 N N . GLY G 1 68 ? 50.77211 -24.69304 52.45197 1.000 68.84686 68 GLY G N 1
ATOM 11463 C CA . GLY G 1 68 ? 50.70628 -23.57113 53.36463 1.000 65.61374 68 GLY G CA 1
ATOM 11464 C C . GLY G 1 68 ? 49.31529 -23.15210 53.77402 1.000 61.58849 68 GLY G C 1
ATOM 11465 O O . GLY G 1 68 ? 49.13163 -22.01435 54.21423 1.000 58.53829 68 GLY G O 1
ATOM 11469 N N . PHE G 1 69 ? 48.32737 -24.03648 53.64921 1.000 62.15215 69 PHE G N 1
ATOM 11470 C CA . PHE G 1 69 ? 46.96027 -23.67566 53.99777 1.000 59.28608 69 PHE G CA 1
ATOM 11471 C C . PHE G 1 69 ? 46.87135 -23.28901 55.46926 1.000 60.38137 69 PHE G C 1
ATOM 11472 O O . PHE G 1 69 ? 47.63589 -23.76574 56.31306 1.000 63.01493 69 PHE G O 1
ATOM 11489 N N . LYS G 1 70 ? 45.91841 -22.40795 55.77262 1.000 56.99756 70 LYS G N 1
ATOM 11490 C CA . LYS G 1 70 ? 45.72088 -21.94406 57.14131 1.000 56.84110 70 LYS G CA 1
ATOM 11491 C C . LYS G 1 70 ? 44.42469 -21.14972 57.27291 1.000 52.48476 70 LYS G C 1
ATOM 11492 O O . LYS G 1 70 ? 44.34335 -19.98957 56.85240 1.000 49.19317 70 LYS G O 1
ATOM 11511 N N . LEU G 1 71 ? 43.40859 -21.77763 57.85848 1.000 53.23633 71 LEU G N 1
ATOM 11512 C CA . LEU G 1 71 ? 42.13143 -21.11533 58.08121 1.000 53.46398 71 LEU G CA 1
ATOM 11513 C C . LEU G 1 71 ? 42.26335 -20.09366 59.20387 1.000 57.06896 71 LEU G C 1
ATOM 11514 O O . LEU G 1 71 ? 42.82034 -20.38967 60.26809 1.000 61.39583 71 LEU G O 1
ATOM 11530 N N . HIS G 1 72 ? 41.76482 -18.88314 58.95800 1.000 56.73477 72 HIS G N 1
ATOM 11531 C CA . HIS G 1 72 ? 41.70769 -17.84370 59.97640 1.000 59.29795 72 HIS G CA 1
ATOM 11532 C C . HIS G 1 72 ? 40.31263 -17.67740 60.56120 1.000 59.47976 72 HIS G C 1
ATOM 11533 O O . HIS G 1 72 ? 40.16700 -17.47994 61.77010 1.000 63.51737 72 HIS G O 1
ATOM 11547 N N . LYS G 1 73 ? 39.28190 -17.75235 59.72436 1.000 57.21332 73 LYS G N 1
ATOM 11548 C CA . LYS G 1 73 ? 37.92592 -17.43661 60.14350 1.000 57.17169 73 LYS G CA 1
ATOM 11549 C C . LYS G 1 73 ? 36.93546 -18.25523 59.33310 1.000 51.71766 73 LYS G C 1
ATOM 11550 O O . LYS G 1 73 ? 37.15074 -18.50524 58.14322 1.000 45.39680 73 LYS G O 1
ATOM 11569 N N . ARG G 1 74 ? 35.85282 -18.66629 59.98696 1.000 53.67282 74 ARG G N 1
ATOM 11570 C CA . ARG G 1 74 ? 34.73520 -19.31072 59.31348 1.000 51.64661 74 ARG G CA 1
ATOM 11571 C C . ARG G 1 74 ? 33.45089 -18.72722 59.88284 1.000 53.89018 74 ARG G C 1
ATOM 11572 O O . ARG G 1 74 ? 33.28853 -18.66649 61.10745 1.000 56.43990 74 ARG G O 1
ATOM 11593 N N . TRP G 1 75 ? 32.55795 -18.28489 59.00043 1.000 52.44759 75 TRP G N 1
ATOM 11594 C CA . TRP G 1 75 ? 31.22766 -17.84082 59.38152 1.000 53.78421 75 TRP G CA 1
ATOM 11595 C C . TRP G 1 75 ? 30.20188 -18.81436 58.80736 1.000 53.27356 75 TRP G C 1
ATOM 11596 O O . TRP G 1 75 ? 30.38542 -19.34297 57.70434 1.000 50.73203 75 TRP G O 1
ATOM 11617 N N . ASP G 1 76 ? 29.12729 -19.05379 59.55131 1.000 56.68627 76 ASP G N 1
ATOM 11618 C CA . ASP G 1 76 ? 27.91196 -19.67215 59.02475 1.000 58.27767 76 ASP G CA 1
ATOM 11619 C C . ASP G 1 76 ? 26.88376 -18.55440 58.89420 1.000 63.46873 76 ASP G C 1
ATOM 11620 O O . ASP G 1 76 ? 26.45769 -17.97774 59.90204 1.000 69.07914 76 ASP G O 1
ATOM 11629 N N . ILE G 1 77 ? 26.49861 -18.24353 57.66178 1.000 64.19186 77 ILE G N 1
ATOM 11630 C CA . ILE G 1 77 ? 25.63904 -17.11400 57.35873 1.000 68.04308 77 ILE G CA 1
ATOM 11631 C C . ILE G 1 77 ? 24.50887 -17.59489 56.45370 1.000 69.71208 77 ILE G C 1
ATOM 11632 O O . ILE G 1 77 ? 24.40273 -18.77818 56.13398 1.000 67.38924 77 ILE G O 1
ATOM 11648 N N . ASN G 1 78 ? 23.65521 -16.65725 56.04934 1.000 73.75029 78 ASN G N 1
ATOM 11649 C CA . ASN G 1 78 ? 22.58949 -16.91850 55.09159 1.000 75.37398 78 ASN G CA 1
ATOM 11650 C C . ASN G 1 78 ? 22.62568 -15.82874 54.03200 1.000 75.99061 78 ASN G C 1
ATOM 11651 O O . ASN G 1 78 ? 22.69932 -14.64175 54.36521 1.000 76.09551 78 ASN G O 1
ATOM 11662 N N . ILE G 1 79 ? 22.59413 -16.23013 52.76534 1.000 74.71553 79 ILE G N 1
ATOM 11663 C CA . ILE G 1 79 ? 22.50226 -15.30368 51.64333 1.000 74.91331 79 ILE G CA 1
ATOM 11664 C C . ILE G 1 79 ? 21.10409 -15.46013 51.05825 1.000 77.96763 79 ILE G C 1
ATOM 11665 O O . ILE G 1 79 ? 20.82557 -16.42239 50.33408 1.000 78.87979 79 ILE G O 1
ATOM 11681 N N . HIS G 1 80 ? 20.22509 -14.51248 51.37504 1.000 82.58881 80 HIS G N 1
ATOM 11682 C CA . HIS G 1 80 ? 18.86486 -14.46611 50.84243 1.000 86.84367 80 HIS G CA 1
ATOM 11683 C C . HIS G 1 80 ? 18.21571 -15.84784 50.86492 1.000 86.55461 80 HIS G C 1
ATOM 11684 O O . HIS G 1 80 ? 17.70253 -16.34739 49.86130 1.000 87.43314 80 HIS G O 1
ATOM 11698 N N . GLY G 1 81 ? 18.24662 -16.47147 52.04267 1.000 86.21623 81 GLY G N 1
ATOM 11699 C CA . GLY G 1 81 ? 17.54207 -17.71071 52.28014 1.000 86.92250 81 GLY G CA 1
ATOM 11700 C C . GLY G 1 81 ? 18.35253 -18.97350 52.09848 1.000 81.92768 81 GLY G C 1
ATOM 11701 O O . GLY G 1 81 ? 17.87503 -20.05249 52.47375 1.000 84.34609 81 GLY G O 1
ATOM 11705 N N . HIS G 1 82 ? 19.55285 -18.88193 51.53657 1.000 81.08332 82 HIS G N 1
ATOM 11706 C CA . HIS G 1 82 ? 20.40012 -20.04084 51.30069 1.000 79.55476 82 HIS G CA 1
ATOM 11707 C C . HIS G 1 82 ? 21.47963 -20.12397 52.37151 1.000 79.23773 82 HIS G C 1
ATOM 11708 O O . HIS G 1 82 ? 22.08612 -19.11226 52.73328 1.000 78.66786 82 HIS G O 1
ATOM 11722 N N . ALA G 1 83 ? 21.71540 -21.33398 52.87515 1.000 77.07966 83 ALA G N 1
ATOM 11723 C CA . ALA G 1 83 ? 22.76319 -21.54263 53.86663 1.000 75.07327 83 ALA G CA 1
ATOM 11724 C C . ALA G 1 83 ? 24.12701 -21.33134 53.22293 1.000 71.23896 83 ALA G C 1
ATOM 11725 O O . ALA G 1 83 ? 24.40151 -21.85777 52.14006 1.000 70.19657 83 ALA G O 1
ATOM 11732 N N . ALA G 1 84 ? 24.98734 -20.56454 53.88769 1.000 68.34862 84 ALA G N 1
ATOM 11733 C CA . ALA G 1 84 ? 26.24769 -20.15558 53.28746 1.000 64.58219 84 ALA G CA 1
ATOM 11734 C C . ALA G 1 84 ? 27.37887 -20.22350 54.30010 1.000 60.61178 84 ALA G C 1
ATOM 11735 O O . ALA G 1 84 ? 27.18216 -20.01720 55.50049 1.000 59.71340 84 ALA G O 1
ATOM 11742 N N . VAL G 1 85 ? 28.56981 -20.52167 53.78560 1.000 58.80825 85 VAL G N 1
ATOM 11743 C CA . VAL G 1 85 ? 29.79986 -20.56026 54.56138 1.000 60.05340 85 VAL G CA 1
ATOM 11744 C C . VAL G 1 85 ? 30.78728 -19.59543 53.92250 1.000 60.11665 85 VAL G C 1
ATOM 11745 O O . VAL G 1 85 ? 30.97864 -19.61761 52.70241 1.000 61.65211 85 VAL G O 1
ATOM 11758 N N . LEU G 1 86 ? 31.41075 -18.75409 54.74320 1.000 59.72088 86 LEU G N 1
ATOM 11759 C CA . LEU G 1 86 ? 32.47163 -17.85023 54.31190 1.000 57.30402 86 LEU G CA 1
ATOM 11760 C C . LEU G 1 86 ? 33.74589 -18.26096 55.03047 1.000 56.47430 86 LEU G C 1
ATOM 11761 O O . LEU G 1 86 ? 33.76832 -18.33276 56.26494 1.000 58.31153 86 LEU G O 1
ATOM 11777 N N . LEU G 1 87 ? 34.79839 -18.53800 54.26720 1.000 54.26675 87 LEU G N 1
ATOM 11778 C CA . LEU G 1 87 ? 36.08404 -18.92355 54.82956 1.000 55.65540 87 LEU G CA 1
ATOM 11779 C C . LEU G 1 87 ? 37.11684 -17.83288 54.57066 1.000 55.89753 87 LEU G C 1
ATOM 11780 O O . LEU G 1 87 ? 37.21416 -17.31449 53.45281 1.000 54.70736 87 LEU G O 1
ATOM 11796 N N . ASP G 1 88 ? 37.87232 -17.48185 55.60868 1.000 57.39615 88 ASP G N 1
ATOM 11797 C CA . ASP G 1 88 ? 39.10279 -16.71085 55.47787 1.000 58.24671 88 ASP G CA 1
ATOM 11798 C C . ASP G 1 88 ? 40.25789 -17.67722 55.70759 1.000 59.13343 88 ASP G C 1
ATOM 11799 O O . ASP G 1 88 ? 40.44532 -18.17142 56.82603 1.000 59.02637 88 ASP G O 1
ATOM 11808 N N . TYR G 1 89 ? 41.02168 -17.95928 54.65976 1.000 59.80705 89 TYR G N 1
ATOM 11809 C CA . TYR G 1 89 ? 42.22097 -18.76737 54.79248 1.000 60.74013 89 TYR G CA 1
ATOM 11810 C C . TYR G 1 89 ? 43.27057 -18.23231 53.83436 1.000 64.55323 89 TYR G C 1
ATOM 11811 O O . TYR G 1 89 ? 43.01537 -17.32723 53.03409 1.000 64.46300 89 TYR G O 1
ATOM 11829 N N . GLN G 1 90 ? 44.47114 -18.78933 53.94597 1.000 69.95901 90 GLN G N 1
ATOM 11830 C CA . GLN G 1 90 ? 45.60886 -18.37160 53.14742 1.000 74.63259 90 GLN G CA 1
ATOM 11831 C C . GLN G 1 90 ? 46.35179 -19.61881 52.69837 1.000 75.57723 90 GLN G C 1
ATOM 11832 O O . GLN G 1 90 ? 46.30782 -20.65632 53.36440 1.000 74.11096 90 GLN G O 1
ATOM 11846 N N . TRP G 1 91 ? 47.03604 -19.50928 51.56483 1.000 79.35844 91 TRP G N 1
ATOM 11847 C CA . TRP G 1 91 ? 47.98419 -20.53099 51.14675 1.000 84.33226 91 TRP G CA 1
ATOM 11848 C C . TRP G 1 91 ? 49.11582 -19.84305 50.39474 1.000 90.49044 91 TRP G C 1
ATOM 11849 O O . TRP G 1 91 ? 49.14950 -18.61568 50.26811 1.000 87.02360 91 TRP G O 1
ATOM 11870 N N . GLN G 1 92 ? 50.04481 -20.65203 49.89277 1.000 103.13551 92 GLN G N 1
ATOM 11871 C CA . GLN G 1 92 ? 51.36283 -20.16009 49.49824 1.000 110.73085 92 GLN G CA 1
ATOM 11872 C C . GLN G 1 92 ? 51.85875 -20.94763 48.29658 1.000 111.46980 92 GLN G C 1
ATOM 11873 O O . GLN G 1 92 ? 51.97906 -22.17514 48.35995 1.000 111.38640 92 GLN G O 1
ATOM 11887 N N . ARG G 1 93 ? 52.14279 -20.23269 47.20633 1.000 109.46587 93 ARG G N 1
ATOM 11888 C CA . ARG G 1 93 ? 52.57854 -20.83420 45.94885 1.000 107.28404 93 ARG G CA 1
ATOM 11889 C C . ARG G 1 93 ? 53.67977 -19.97559 45.34196 1.000 108.42063 93 ARG G C 1
ATOM 11890 O O . ARG G 1 93 ? 53.56045 -18.74625 45.29392 1.000 107.27137 93 ARG G O 1
ATOM 11911 N N . GLU G 1 94 ? 54.74702 -20.63129 44.88884 1.000 110.29153 94 GLU G N 1
ATOM 11912 C CA . GLU G 1 94 ? 55.91688 -19.96330 44.32306 1.000 112.81749 94 GLU G CA 1
ATOM 11913 C C . GLU G 1 94 ? 56.45064 -18.88319 45.26311 1.000 114.27769 94 GLU G C 1
ATOM 11914 O O . GLU G 1 94 ? 56.87493 -17.80724 44.83405 1.000 114.30193 94 GLU G O 1
ATOM 11926 N N . GLY G 1 95 ? 56.42490 -19.16701 46.55989 1.000 115.52067 95 GLY G N 1
ATOM 11927 C CA . GLY G 1 95 ? 56.98707 -18.24618 47.53013 1.000 117.10345 95 GLY G CA 1
ATOM 11928 C C . GLY G 1 95 ? 56.23959 -16.94107 47.68029 1.000 112.22718 95 GLY G C 1
ATOM 11929 O O . GLY G 1 95 ? 56.83102 -15.93857 48.08643 1.000 114.83715 95 GLY G O 1
ATOM 11933 N N . ARG G 1 96 ? 54.93740 -16.94237 47.41792 1.000 106.21482 96 ARG G N 1
ATOM 11934 C CA . ARG G 1 96 ? 54.11392 -15.74574 47.51664 1.000 105.05840 96 ARG G CA 1
ATOM 11935 C C . ARG G 1 96 ? 52.88167 -16.03605 48.36124 1.000 102.68983 96 ARG G C 1
ATOM 11936 O O . ARG G 1 96 ? 52.15436 -16.99747 48.09858 1.000 101.54523 96 ARG G O 1
ATOM 11957 N N . ASP G 1 97 ? 52.66590 -15.21003 49.38354 1.000 101.41250 97 ASP G N 1
ATOM 11958 C CA . ASP G 1 97 ? 51.50266 -15.36175 50.24696 1.000 98.89368 97 ASP G CA 1
ATOM 11959 C C . ASP G 1 97 ? 50.23490 -14.93573 49.51218 1.000 91.11871 97 ASP G C 1
ATOM 11960 O O . ASP G 1 97 ? 50.16296 -13.83693 48.95212 1.000 95.40173 97 ASP G O 1
ATOM 11969 N N . LEU G 1 98 ? 49.23156 -15.81482 49.51632 1.000 78.96166 98 LEU G N 1
ATOM 11970 C CA . LEU G 1 98 ? 47.92479 -15.54052 48.93309 1.000 69.54155 98 LEU G CA 1
ATOM 11971 C C . LEU G 1 98 ? 46.85987 -15.62138 50.01802 1.000 64.66134 98 LEU G C 1
ATOM 11972 O O . LEU G 1 98 ? 46.79521 -16.60811 50.75838 1.000 63.09013 98 LEU G O 1
ATOM 11988 N N . MET G 1 99 ? 46.01973 -14.59488 50.09670 1.000 61.12238 99 MET G N 1
ATOM 11989 C CA . MET G 1 99 ? 44.93041 -14.51868 51.06036 1.000 59.43800 99 MET G CA 1
ATOM 11990 C C . MET G 1 99 ? 43.60920 -14.69816 50.32816 1.000 57.18321 99 MET G C 1
ATOM 11991 O O . MET G 1 99 ? 43.37279 -14.04939 49.30310 1.000 57.03246 99 MET G O 1
ATOM 12005 N N . LEU G 1 100 ? 42.74939 -15.56763 50.85376 1.000 55.10784 100 LEU G N 1
ATOM 12006 C CA . LEU G 1 100 ? 41.51541 -15.92717 50.17498 1.000 52.63824 100 LEU G CA 1
ATOM 12007 C C . LEU G 1 100 ? 40.29320 -15.59367 51.01821 1.000 51.84432 100 LEU G C 1
ATOM 12008 O O . LEU G 1 100 ? 40.33119 -15.62224 52.25134 1.000 53.07905 100 LEU G O 1
ATOM 12024 N N . ARG G 1 101 ? 39.20409 -15.27533 50.32382 1.000 51.14306 101 ARG G N 1
ATOM 12025 C CA . ARG G 1 101 ? 37.89100 -15.04251 50.92330 1.000 50.87155 101 ARG G CA 1
ATOM 12026 C C . ARG G 1 101 ? 36.89490 -15.84793 50.08934 1.000 49.89871 101 ARG G C 1
ATOM 12027 O O . ARG G 1 101 ? 36.51911 -15.43927 48.98441 1.000 50.73446 101 ARG G O 1
ATOM 12048 N N . GLN G 1 102 ? 36.48619 -16.99893 50.61238 1.000 49.23189 102 GLN G N 1
ATOM 12049 C CA . GLN G 1 102 ? 35.67101 -17.96447 49.89074 1.000 49.04159 102 GLN G CA 1
ATOM 12050 C C . GLN G 1 102 ? 34.28334 -18.04372 50.50554 1.000 49.94230 102 GLN G C 1
ATOM 12051 O O . GLN G 1 102 ? 34.15904 -18.19035 51.72516 1.000 51.88477 102 GLN G O 1
ATOM 12065 N N . VAL G 1 103 ? 33.24639 -17.99261 49.67398 1.000 48.43990 103 VAL G N 1
ATOM 12066 C CA . VAL G 1 103 ? 31.87679 -18.18030 50.14067 1.000 47.62711 103 VAL G CA 1
ATOM 12067 C C . VAL G 1 103 ? 31.27032 -19.35550 49.38642 1.000 46.47531 103 VAL G C 1
ATOM 12068 O O . VAL G 1 103 ? 31.38359 -19.43774 48.15726 1.000 47.70856 103 VAL G O 1
ATOM 12081 N N . PHE G 1 104 ? 30.63117 -20.26231 50.12054 1.000 45.28661 104 PHE G N 1
ATOM 12082 C CA . PHE G 1 104 ? 29.86915 -21.36594 49.54266 1.000 45.50437 104 PHE G CA 1
ATOM 12083 C C . PHE G 1 104 ? 28.39027 -21.09249 49.78467 1.000 46.44022 104 PHE G C 1
ATOM 12084 O O . PHE G 1 104 ? 27.98995 -20.81960 50.91834 1.000 48.61247 104 PHE G O 1
ATOM 12101 N N . ILE G 1 105 ? 27.58470 -21.14811 48.72726 1.000 47.58391 105 ILE G N 1
ATOM 12102 C CA . ILE G 1 105 ? 26.15406 -20.86494 48.80780 1.000 51.18304 105 ILE G CA 1
ATOM 12103 C C . ILE G 1 105 ? 25.40424 -22.10303 48.33618 1.000 55.80650 105 ILE G C 1
ATOM 12104 O O . ILE G 1 105 ? 25.55047 -22.51840 47.18028 1.000 57.20682 105 ILE G O 1
ATOM 12120 N N . GLU G 1 106 ? 24.58885 -22.67857 49.21465 1.000 60.15746 106 GLU G N 1
ATOM 12121 C CA . GLU G 1 106 ? 23.84996 -23.88033 48.85322 1.000 64.62013 106 GLU G CA 1
ATOM 12122 C C . GLU G 1 106 ? 22.71922 -23.54319 47.88743 1.000 68.79324 106 GLU G C 1
ATOM 12123 O O . GLU G 1 106 ? 21.88989 -22.67053 48.16242 1.000 70.45064 106 GLU G O 1
ATOM 12135 N N . ARG G 1 107 ? 22.68335 -24.25148 46.76047 1.000 71.59732 107 ARG G N 1
ATOM 12136 C CA . ARG G 1 107 ? 21.64111 -24.09692 45.75464 1.000 75.67317 107 ARG G CA 1
ATOM 12137 C C . ARG G 1 107 ? 21.54087 -25.41345 45.00179 1.000 77.01554 107 ARG G C 1
ATOM 12138 O O . ARG G 1 107 ? 22.46127 -26.23341 45.03192 1.000 71.98842 107 ARG G O 1
ATOM 12159 N N . ARG G 1 108 ? 20.40613 -25.62293 44.35220 1.000 84.76422 108 ARG G N 1
ATOM 12160 C CA . ARG G 1 108 ? 20.27632 -26.74229 43.42654 1.000 86.83518 108 ARG G CA 1
ATOM 12161 C C . ARG G 1 108 ? 20.14712 -26.19439 42.00918 1.000 85.90730 108 ARG G C 1
ATOM 12162 O O . ARG G 1 108 ? 19.40431 -25.22696 41.79116 1.000 87.05841 108 ARG G O 1
ATOM 12183 N N . PRO G 1 109 ? 20.82783 -26.77706 41.01260 1.000 83.77644 109 PRO G N 1
ATOM 12184 C CA . PRO G 1 109 ? 21.54788 -28.05207 41.02709 1.000 81.18740 109 PRO G CA 1
ATOM 12185 C C . PRO G 1 109 ? 22.98022 -28.00505 41.53656 1.000 73.91011 109 PRO G C 1
ATOM 12186 O O . PRO G 1 109 ? 23.64169 -29.04270 41.52903 1.000 73.82509 109 PRO G O 1
ATOM 12197 N N . ALA G 1 110 ? 23.46574 -26.84578 41.96572 1.000 68.79285 110 ALA G N 1
ATOM 12198 C CA . ALA G 1 110 ? 24.86054 -26.76571 42.35888 1.000 64.71287 110 ALA G CA 1
ATOM 12199 C C . ALA G 1 110 ? 25.08571 -25.64369 43.35713 1.000 59.97034 110 ALA G C 1
ATOM 12200 O O . ALA G 1 110 ? 24.40840 -24.61331 43.33184 1.000 59.62552 110 ALA G O 1
ATOM 12207 N N . VAL G 1 111 ? 26.06318 -25.86244 44.23274 1.000 56.80368 111 VAL G N 1
ATOM 12208 C CA . VAL G 1 111 ? 26.51814 -24.81854 45.13950 1.000 55.52861 111 VAL G CA 1
ATOM 12209 C C . VAL G 1 111 ? 27.19076 -23.71704 44.33091 1.000 55.52939 111 VAL G C 1
ATOM 12210 O O . VAL G 1 111 ? 28.03766 -23.98736 43.46781 1.000 54.76746 111 VAL G O 1
ATOM 12223 N N . LEU G 1 112 ? 26.80494 -22.46944 44.59208 1.000 55.22404 112 LEU G N 1
ATOM 12224 C CA . LEU G 1 112 ? 27.55072 -21.32509 44.08562 1.000 55.46705 112 LEU G CA 1
ATOM 12225 C C . LEU G 1 112 ? 28.75202 -21.08442 44.99315 1.000 53.33215 112 LEU G C 1
ATOM 12226 O O . LEU G 1 112 ? 28.62007 -21.09643 46.22246 1.000 54.44240 112 LEU G O 1
ATOM 12242 N N . ILE G 1 113 ? 29.92163 -20.86449 44.39607 1.000 49.66066 113 ILE G N 1
ATOM 12243 C CA . ILE G 1 113 ? 31.15054 -20.64722 45.15051 1.000 46.42729 113 ILE G CA 1
ATOM 12244 C C . ILE G 1 113 ? 31.84062 -19.40185 44.62209 1.000 44.86879 113 ILE G C 1
ATOM 12245 O O . ILE G 1 113 ? 32.20981 -19.34522 43.44255 1.000 46.03428 113 ILE G O 1
ATOM 12261 N N . THR G 1 114 ? 32.03193 -18.41918 45.49773 1.000 42.88296 114 THR G N 1
ATOM 12262 C CA . THR G 1 114 ? 32.76474 -17.20056 45.18941 1.000 43.40915 114 THR G CA 1
ATOM 12263 C C . THR G 1 114 ? 34.12175 -17.26734 45.87242 1.000 43.14027 114 THR G C 1
ATOM 12264 O O . THR G 1 114 ? 34.20498 -17.62007 47.05411 1.000 45.62315 114 THR G O 1
ATOM 12275 N N . THR G 1 115 ? 35.17893 -16.92845 45.13526 1.000 41.59063 115 THR G N 1
ATOM 12276 C CA . THR G 1 115 ? 36.54044 -16.98050 45.65509 1.000 41.08416 115 THR G CA 1
ATOM 12277 C C . THR G 1 115 ? 37.26863 -15.69655 45.28636 1.000 44.36378 115 THR G C 1
ATOM 12278 O O . THR G 1 115 ? 37.38521 -15.36124 44.10455 1.000 44.93090 115 THR G O 1
ATOM 12289 N N . LEU G 1 116 ? 37.74389 -14.98020 46.29820 1.000 47.32199 116 LEU G N 1
ATOM 12290 C CA . LEU G 1 116 ? 38.60534 -13.81748 46.12386 1.000 49.96108 116 LEU G CA 1
ATOM 12291 C C . LEU G 1 116 ? 40.03376 -14.23758 46.44257 1.000 52.64094 116 LEU G C 1
ATOM 12292 O O . LEU G 1 116 ? 40.27297 -14.89834 47.45862 1.000 49.93192 116 LEU G O 1
ATOM 12308 N N . THR G 1 117 ? 40.97514 -13.86625 45.57768 1.000 54.50049 117 THR G N 1
ATOM 12309 C CA . THR G 1 117 ? 42.38616 -14.18153 45.77433 1.000 55.41421 117 THR G CA 1
ATOM 12310 C C . THR G 1 117 ? 43.19252 -12.89121 45.76661 1.000 60.12137 117 THR G C 1
ATOM 12311 O O . THR G 1 117 ? 43.15126 -12.13717 44.78778 1.000 61.23820 117 THR G O 1
ATOM 12322 N N . THR G 1 118 ? 43.92196 -12.64522 46.85262 1.000 63.94963 118 THR G N 1
ATOM 12323 C CA . THR G 1 118 ? 44.73758 -11.44507 46.99439 1.000 69.79331 118 THR G CA 1
ATOM 12324 C C . THR G 1 118 ? 45.93836 -11.78318 47.87609 1.000 69.88571 118 THR G C 1
ATOM 12325 O O . THR G 1 118 ? 46.23752 -12.95547 48.11805 1.000 66.32361 118 THR G O 1
ATOM 12336 N N . THR G 1 119 ? 46.63830 -10.74660 48.35766 1.000 74.15905 119 THR G N 1
ATOM 12337 C CA . THR G 1 119 ? 47.73494 -10.93027 49.29613 1.000 76.14466 119 THR G CA 1
ATOM 12338 C C . THR G 1 119 ? 47.34321 -10.39289 50.66986 1.000 78.07689 119 THR G C 1
ATOM 12339 O O . THR G 1 119 ? 46.57778 -9.42825 50.75760 1.000 79.77651 119 THR G O 1
ATOM 12350 N N . PRO G 1 120 ? 47.85111 -10.98334 51.76253 1.000 81.30970 120 PRO G N 1
ATOM 12351 C CA . PRO G 1 120 ? 47.59674 -10.38586 53.08691 1.000 85.23034 120 PRO G CA 1
ATOM 12352 C C . PRO G 1 120 ? 47.92782 -8.90122 53.14773 1.000 90.29687 120 PRO G C 1
ATOM 12353 O O . PRO G 1 120 ? 47.22816 -8.13781 53.82229 1.000 92.62315 120 PRO G O 1
ATOM 12364 N N . ALA G 1 121 ? 48.98480 -8.47692 52.44936 1.000 92.70093 121 ALA G N 1
ATOM 12365 C CA . ALA G 1 121 ? 49.35207 -7.06692 52.45979 1.000 97.47325 121 ALA G CA 1
ATOM 12366 C C . ALA G 1 121 ? 48.26838 -6.20669 51.82289 1.000 97.45801 121 ALA G C 1
ATOM 12367 O O . ALA G 1 121 ? 47.89678 -5.15993 52.37117 1.000 100.73293 121 ALA G O 1
ATOM 12374 N N . ASP G 1 122 ? 47.73324 -6.63728 50.68521 1.000 92.12567 122 ASP G N 1
ATOM 12375 C CA . ASP G 1 122 ? 46.81589 -5.82403 49.90366 1.000 91.22081 122 ASP G CA 1
ATOM 12376 C C . ASP G 1 122 ? 45.34653 -6.12114 50.16852 1.000 88.83903 122 ASP G C 1
ATOM 12377 O O . ASP G 1 122 ? 44.48915 -5.43104 49.61173 1.000 88.01535 122 ASP G O 1
ATOM 12386 N N . LEU G 1 123 ? 45.02439 -7.12153 50.98845 1.000 88.34137 123 LEU G N 1
ATOM 12387 C CA . LEU G 1 123 ? 43.61682 -7.43924 51.21790 1.000 89.14095 123 LEU G CA 1
ATOM 12388 C C . LEU G 1 123 ? 42.81915 -6.23639 51.71072 1.000 95.80215 123 LEU G C 1
ATOM 12389 O O . LEU G 1 123 ? 41.73195 -5.98104 51.16817 1.000 93.68539 123 LEU G O 1
ATOM 12405 N N . PRO G 1 124 ? 43.26700 -5.48113 52.72192 1.000 104.22807 124 PRO G N 1
ATOM 12406 C CA . PRO G 1 124 ? 42.42538 -4.38598 53.23682 1.000 110.47262 124 PRO G CA 1
ATOM 12407 C C . PRO G 1 124 ? 41.90193 -3.45047 52.15972 1.000 114.84767 124 PRO G C 1
ATOM 12408 O O . PRO G 1 124 ? 40.83743 -2.84689 52.34047 1.000 115.67529 124 PRO G O 1
ATOM 12419 N N . HIS G 1 125 ? 42.60353 -3.32149 51.03614 1.000 116.90778 125 HIS G N 1
ATOM 12420 C CA . HIS G 1 125 ? 42.21403 -2.36941 50.00259 1.000 120.35114 125 HIS G CA 1
ATOM 12421 C C . HIS G 1 125 ? 41.28712 -2.97641 48.95372 1.000 115.53643 125 HIS G C 1
ATOM 12422 O O . HIS G 1 125 ? 40.47129 -2.25077 48.37124 1.000 117.35102 125 HIS G O 1
ATOM 12436 N N . HIS G 1 126 ? 41.37822 -4.28218 48.70043 1.000 94.32051 126 HIS G N 1
ATOM 12437 C CA . HIS G 1 126 ? 40.43806 -4.93187 47.79898 1.000 89.40636 126 HIS G CA 1
ATOM 12438 C C . HIS G 1 126 ? 39.18651 -5.43345 48.50829 1.000 86.39244 126 HIS G C 1
ATOM 12439 O O . HIS G 1 126 ? 38.17850 -5.70497 47.84226 1.000 82.66457 126 HIS G O 1
ATOM 12453 N N . GLU G 1 127 ? 39.22289 -5.56170 49.83609 1.000 88.23413 127 GLU G N 1
ATOM 12454 C CA . GLU G 1 127 ? 38.07901 -6.13006 50.54941 1.000 87.88453 127 GLU G CA 1
ATOM 12455 C C . GLU G 1 127 ? 36.82217 -5.28984 50.38659 1.000 90.24478 127 GLU G C 1
ATOM 12456 O O . GLU G 1 127 ? 35.75231 -5.85920 50.11050 1.000 89.70848 127 GLU G O 1
ATOM 12468 N N . PRO G 1 128 ? 36.85492 -3.95969 50.55484 1.000 93.37713 128 PRO G N 1
ATOM 12469 C CA . PRO G 1 128 ? 35.60926 -3.18227 50.39343 1.000 95.07225 128 PRO G CA 1
ATOM 12470 C C . PRO G 1 128 ? 34.86396 -3.51059 49.10998 1.000 89.81265 128 PRO G C 1
ATOM 12471 O O . PRO G 1 128 ? 33.65240 -3.75902 49.14298 1.000 89.93644 128 PRO G O 1
ATOM 12482 N N . ALA G 1 129 ? 35.56391 -3.53049 47.97319 1.000 85.57610 129 ALA G N 1
ATOM 12483 C CA . ALA G 1 129 ? 34.91485 -3.88938 46.71664 1.000 81.34918 129 ALA G CA 1
ATOM 12484 C C . ALA G 1 129 ? 34.36351 -5.30770 46.77130 1.000 76.48301 129 ALA G C 1
ATOM 12485 O O . ALA G 1 129 ? 33.28455 -5.58383 46.23263 1.000 76.65669 129 ALA G O 1
ATOM 12492 N N . TRP G 1 130 ? 35.09605 -6.22437 47.41183 1.000 72.35579 130 TRP G N 1
ATOM 12493 C CA . TRP G 1 130 ? 34.58321 -7.57701 47.59228 1.000 67.61758 130 TRP G CA 1
ATOM 12494 C C . TRP G 1 130 ? 33.36904 -7.57926 48.51261 1.000 69.95605 130 TRP G C 1
ATOM 12495 O O . TRP G 1 130 ? 32.37131 -8.25464 48.23407 1.000 68.71262 130 TRP G O 1
ATOM 12516 N N . LYS G 1 131 ? 33.44592 -6.84340 49.62487 1.000 73.54520 131 LYS G N 1
ATOM 12517 C CA . LYS G 1 131 ? 32.29792 -6.70910 50.51440 1.000 76.68972 131 LYS G CA 1
ATOM 12518 C C . LYS G 1 131 ? 31.06955 -6.25425 49.73868 1.000 77.57536 131 LYS G C 1
ATOM 12519 O O . LYS G 1 131 ? 29.99031 -6.84653 49.85072 1.000 76.47069 131 LYS G O 1
ATOM 12538 N N . GLN G 1 132 ? 31.22661 -5.21014 48.92639 1.000 80.58314 132 GLN G N 1
ATOM 12539 C CA . GLN G 1 132 ? 30.11457 -4.69744 48.13578 1.000 84.72318 132 GLN G CA 1
ATOM 12540 C C . GLN G 1 132 ? 29.51457 -5.79122 47.26220 1.000 81.19111 132 GLN G C 1
ATOM 12541 O O . GLN G 1 132 ? 28.31603 -6.08120 47.34069 1.000 83.70829 132 GLN G O 1
ATOM 12555 N N . ALA G 1 133 ? 30.34440 -6.41509 46.42273 1.000 74.83374 133 ALA G N 1
ATOM 12556 C CA . ALA G 1 133 ? 29.84136 -7.40290 45.47292 1.000 69.17797 133 ALA G CA 1
ATOM 12557 C C . ALA G 1 133 ? 29.11412 -8.53620 46.18661 1.000 64.69853 133 ALA G C 1
ATOM 12558 O O . ALA G 1 133 ? 27.97810 -8.87746 45.83562 1.000 62.02132 133 ALA G O 1
ATOM 12565 N N . MET G 1 134 ? 29.75241 -9.12961 47.20092 1.000 64.26442 134 MET G N 1
ATOM 12566 C CA . MET G 1 134 ? 29.11764 -10.22849 47.92254 1.000 64.33451 134 MET G CA 1
ATOM 12567 C C . MET G 1 134 ? 27.83818 -9.77647 48.61561 1.000 71.25885 134 MET G C 1
ATOM 12568 O O . MET G 1 134 ? 26.92484 -10.58216 48.82651 1.000 72.26066 134 MET G O 1
ATOM 12582 N N . GLN G 1 135 ? 27.75575 -8.50130 48.98539 1.000 76.61167 135 GLN G N 1
ATOM 12583 C CA . GLN G 1 135 ? 26.54779 -7.97348 49.60455 1.000 83.09667 135 GLN G CA 1
ATOM 12584 C C . GLN G 1 135 ? 25.45069 -7.66697 48.59481 1.000 84.55536 135 GLN G C 1
ATOM 12585 O O . GLN G 1 135 ? 24.31476 -7.40711 49.00720 1.000 89.44481 135 GLN G O 1
ATOM 12599 N N . THR G 1 136 ? 25.75156 -7.71560 47.29397 1.000 80.31617 136 THR G N 1
ATOM 12600 C CA . THR G 1 136 ? 24.74690 -7.53549 46.25539 1.000 81.00267 136 THR G CA 1
ATOM 12601 C C . THR G 1 136 ? 24.33412 -8.84496 45.58997 1.000 75.75228 136 THR G C 1
ATOM 12602 O O . THR G 1 136 ? 23.36930 -8.84921 44.81703 1.000 75.29672 136 THR G O 1
ATOM 12613 N N . LEU G 1 137 ? 25.03687 -9.94417 45.85852 1.000 77.66555 137 LEU G N 1
ATOM 12614 C CA . LEU G 1 137 ? 24.71892 -11.22194 45.22907 1.000 80.20736 137 LEU G CA 1
ATOM 12615 C C . LEU G 1 137 ? 23.39444 -11.74016 45.77653 1.000 85.41530 137 LEU G C 1
ATOM 12616 O O . LEU G 1 137 ? 23.31499 -12.15068 46.94010 1.000 84.12369 137 LEU G O 1
ATOM 12632 N N . VAL G 1 138 ? 22.35982 -11.74047 44.94120 1.000 93.57434 138 VAL G N 1
ATOM 12633 C CA . VAL G 1 138 ? 21.05584 -12.29062 45.31062 1.000 103.59476 138 VAL G CA 1
ATOM 12634 C C . VAL G 1 138 ? 20.75774 -13.45330 44.38072 1.000 102.93189 138 VAL G C 1
ATOM 12635 O O . VAL G 1 138 ? 20.50981 -13.22598 43.18256 1.000 102.32689 138 VAL G O 1
ATOM 12648 N N . PRO G 1 139 ? 20.79466 -14.69642 44.86407 1.000 101.54547 139 PRO G N 1
ATOM 12649 C CA . PRO G 1 139 ? 20.55349 -15.83368 43.97952 1.000 98.09683 139 PRO G CA 1
ATOM 12650 C C . PRO G 1 139 ? 19.16827 -15.78906 43.34917 1.000 100.20327 139 PRO G C 1
ATOM 12651 O O . PRO G 1 139 ? 18.28650 -15.05114 43.77934 1.000 102.56916 139 PRO G O 1
ATOM 12662 N N . ARG G 1 140 ? 18.98908 -16.59963 42.30979 1.000 99.40338 140 ARG G N 1
ATOM 12663 C CA . ARG G 1 140 ? 17.75371 -16.63759 41.55672 1.000 104.56117 140 ARG G CA 1
ATOM 12664 C C . ARG G 1 140 ? 17.13351 -18.02594 41.64800 1.000 105.65874 140 ARG G C 1
ATOM 12665 O O . ARG G 1 140 ? 17.84638 -19.03145 41.49797 1.000 101.89304 140 ARG G O 1
ATOM 12686 N N . PRO G 1 141 ? 15.82061 -18.13176 41.91321 1.000 114.04059 141 PRO G N 1
ATOM 12687 C CA . PRO G 1 141 ? 15.17866 -19.45528 41.94941 1.000 115.62014 141 PRO G CA 1
ATOM 12688 C C . PRO G 1 141 ? 14.76432 -19.94154 40.56699 1.000 115.02123 141 PRO G C 1
ATOM 12689 O O . PRO G 1 141 ? 15.20205 -19.38355 39.55539 1.000 114.11011 141 PRO G O 1
ATOM 12700 N N . THR G 1 142 ? 13.92494 -20.97632 40.51251 1.000 115.41445 142 THR G N 1
ATOM 12701 C CA . THR G 1 142 ? 13.3486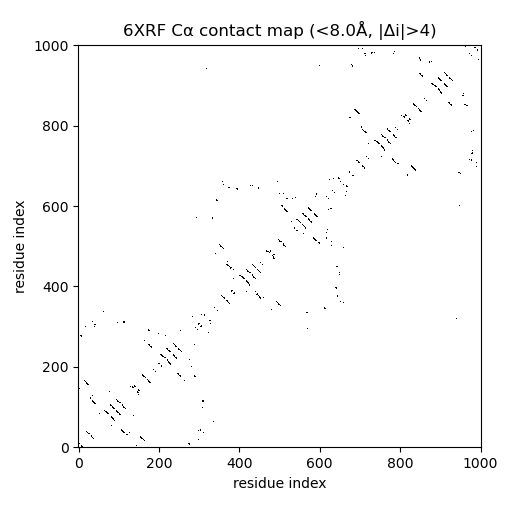6 -21.44668 39.25183 1.000 115.01947 142 THR G CA 1
ATOM 12702 C C . THR G 1 142 ? 11.82491 -21.49965 39.35255 1.000 119.84863 142 THR G C 1
ATOM 12703 O O . THR G 1 142 ? 11.11319 -20.83016 38.60460 1.000 122.47931 142 THR G O 1
ATOM 12714 N N . THR H 1 2 ? 27.32501 -0.95797 37.95798 1.000 101.25824 2 THR H N 1
ATOM 12715 C CA . THR H 1 2 ? 26.77408 -1.68463 36.81795 1.000 102.58782 2 THR H CA 1
ATOM 12716 C C . THR H 1 2 ? 26.58185 -3.15281 37.18740 1.000 98.89001 2 THR H C 1
ATOM 12717 O O . THR H 1 2 ? 27.53529 -3.84488 37.54386 1.000 96.09635 2 THR H O 1
ATOM 12727 N N . LEU H 1 3 ? 25.34036 -3.61956 37.09901 1.000 97.60133 3 LEU H N 1
ATOM 12728 C CA . LEU H 1 3 ? 24.99354 -4.96889 37.52664 1.000 93.94729 3 LEU H CA 1
ATOM 12729 C C . LEU H 1 3 ? 25.42051 -5.99398 36.48486 1.000 92.52479 3 LEU H C 1
ATOM 12730 O O . LEU H 1 3 ? 25.26944 -5.77750 35.27873 1.000 95.27172 3 LEU H O 1
ATOM 12746 N N . TYR H 1 4 ? 25.96946 -7.11057 36.96088 1.000 87.33786 4 TYR H N 1
ATOM 12747 C CA . TYR H 1 4 ? 26.39813 -8.21690 36.11339 1.000 85.52601 4 TYR H CA 1
ATOM 12748 C C . TYR H 1 4 ? 25.41923 -9.37142 36.28510 1.000 77.33782 4 TYR H C 1
ATOM 12749 O O . TYR H 1 4 ? 25.11711 -9.77286 37.41343 1.000 71.22371 4 TYR H O 1
ATOM 12767 N N . ARG H 1 5 ? 24.93874 -9.90792 35.16830 1.000 79.79441 5 ARG H N 1
ATOM 12768 C CA . ARG H 1 5 ? 23.87743 -10.90673 35.15999 1.000 78.84412 5 ARG H CA 1
ATOM 12769 C C . ARG H 1 5 ? 24.45089 -12.28830 34.87934 1.000 75.55512 5 ARG H C 1
ATOM 12770 O O . ARG H 1 5 ? 25.20344 -12.46991 33.91667 1.000 77.08219 5 ARG H O 1
ATOM 12791 N N . LEU H 1 6 ? 24.10708 -13.25132 35.73291 1.000 72.94411 6 LEU H N 1
ATOM 12792 C CA . LEU H 1 6 ? 24.43897 -14.65263 35.52533 1.000 70.85725 6 LEU H CA 1
ATOM 12793 C C . LEU H 1 6 ? 23.17929 -15.48532 35.72880 1.000 68.42820 6 LEU H C 1
ATOM 12794 O O . LEU H 1 6 ? 22.14125 -14.98536 36.17361 1.000 68.30790 6 LEU H O 1
ATOM 12810 N N . HIS H 1 7 ? 23.27391 -16.77380 35.39041 1.000 68.35972 7 HIS H N 1
ATOM 12811 C CA . HIS H 1 7 ? 22.08098 -17.61447 35.38178 1.000 70.13570 7 HIS H CA 1
ATOM 12812 C C . HIS H 1 7 ? 21.50541 -17.81372 36.77762 1.000 73.53163 7 HIS H C 1
ATOM 12813 O O . HIS H 1 7 ? 20.28575 -17.96212 36.92531 1.000 76.03364 7 HIS H O 1
ATOM 12827 N N . GLU H 1 8 ? 22.35116 -17.81392 37.80670 1.000 74.93639 8 GLU H N 1
ATOM 12828 C CA . GLU H 1 8 ? 21.92491 -18.20701 39.14071 1.000 74.32549 8 GLU H CA 1
ATOM 12829 C C . GLU H 1 8 ? 21.83392 -17.05174 40.12582 1.000 78.94214 8 GLU H C 1
ATOM 12830 O O . GLU H 1 8 ? 21.52742 -17.28526 41.30050 1.000 77.17801 8 GLU H O 1
ATOM 12842 N N . ALA H 1 9 ? 22.08488 -15.82269 39.69567 1.000 86.06459 9 ALA H N 1
ATOM 12843 C CA . ALA H 1 9 ? 22.06247 -14.68872 40.61175 1.000 92.13825 9 ALA H CA 1
ATOM 12844 C C . ALA H 1 9 ? 22.24117 -13.40727 39.81011 1.000 99.30008 9 ALA H C 1
ATOM 12845 O O . ALA H 1 9 ? 22.43555 -13.43164 38.59467 1.000 102.99302 9 ALA H O 1
ATOM 12852 N N . ASP H 1 10 ? 22.15093 -12.28265 40.50525 1.000 103.10525 10 ASP H N 1
ATOM 12853 C CA . ASP H 1 10 ? 22.58481 -10.98612 40.00937 1.000 109.44560 10 ASP H CA 1
ATOM 12854 C C . ASP H 1 10 ? 23.49631 -10.36832 41.06193 1.000 110.93929 10 ASP H C 1
ATOM 12855 O O . ASP H 1 10 ? 23.32079 -10.59119 42.26559 1.000 113.23853 10 ASP H O 1
ATOM 12864 N N . LEU H 1 11 ? 24.48864 -9.60922 40.60806 1.000 108.25524 11 LEU H N 1
ATOM 12865 C CA . LEU H 1 11 ? 25.39604 -8.95843 41.53754 1.000 103.91775 11 LEU H CA 1
ATOM 12866 C C . LEU H 1 11 ? 25.96222 -7.70576 40.88846 1.000 98.67016 11 LEU H C 1
ATOM 12867 O O . LEU H 1 11 ? 25.97295 -7.56044 39.66402 1.000 95.55943 11 LEU H O 1
ATOM 12883 N N . GLU H 1 12 ? 26.44537 -6.80439 41.73356 1.000 98.22378 12 GLU H N 1
ATOM 12884 C CA . GLU H 1 12 ? 26.98365 -5.52132 41.30415 1.000 102.52972 12 GLU H CA 1
ATOM 12885 C C . GLU H 1 12 ? 28.50139 -5.61666 41.21761 1.000 100.59441 12 GLU H C 1
ATOM 12886 O O . GLU H 1 12 ? 29.16676 -5.87960 42.22557 1.000 98.90317 12 GLU H O 1
ATOM 12898 N N . ILE H 1 13 ? 29.03860 -5.39655 40.02880 1.000 112.65192 13 ILE H N 1
ATOM 12899 C CA . ILE H 1 13 ? 30.47325 -5.46653 39.77164 1.000 120.22927 13 ILE H CA 1
ATOM 12900 C C . ILE H 1 13 ? 30.93480 -4.08175 39.34087 1.000 120.63487 13 ILE H C 1
ATOM 12901 O O . ILE H 1 13 ? 30.31594 -3.48320 38.45896 1.000 123.02497 13 ILE H O 1
ATOM 12917 N N . PRO H 1 14 ? 31.98975 -3.52619 39.94056 1.000 115.81900 14 PRO H N 1
ATOM 12918 C CA . PRO H 1 14 ? 32.56031 -2.28535 39.40012 1.000 114.01683 14 PRO H CA 1
ATOM 12919 C C . PRO H 1 14 ? 32.95987 -2.46852 37.94400 1.000 108.39333 14 PRO H C 1
ATOM 12920 O O . PRO H 1 14 ? 33.30873 -3.56637 37.50769 1.000 104.85444 14 PRO H O 1
ATOM 12931 N N . ASP H 1 15 ? 32.89761 -1.37579 37.18008 1.000 107.95900 15 ASP H N 1
ATOM 12932 C CA . ASP H 1 15 ? 33.37568 -1.44048 35.80274 1.000 111.80931 15 ASP H CA 1
ATOM 12933 C C . ASP H 1 15 ? 34.89862 -1.47392 35.74269 1.000 111.88881 15 ASP H C 1
ATOM 12934 O O . ASP H 1 15 ? 35.45924 -1.94056 34.74615 1.000 112.43948 15 ASP H O 1
ATOM 12943 N N . ALA H 1 16 ? 35.57951 -0.98241 36.78124 1.000 115.40619 16 ALA H N 1
ATOM 12944 C CA . ALA H 1 16 ? 37.02208 -1.16392 36.86863 1.000 119.69701 16 ALA H CA 1
ATOM 12945 C C . ALA H 1 16 ? 37.39430 -2.63962 36.92461 1.000 115.72329 16 ALA H C 1
ATOM 12946 O O . ALA H 1 16 ? 38.52617 -2.99900 36.58385 1.000 117.01656 16 ALA H O 1
ATOM 12953 N N . TRP H 1 17 ? 36.47022 -3.49960 37.34713 1.000 109.90289 17 TRP H N 1
ATOM 12954 C CA . TRP H 1 17 ? 36.72632 -4.93427 37.35436 1.000 102.87484 17 TRP H CA 1
ATOM 12955 C C . TRP H 1 17 ? 36.75278 -5.45995 35.92400 1.000 100.03360 17 TRP H C 1
ATOM 12956 O O . TRP H 1 17 ? 35.87709 -5.14166 35.11525 1.000 101.27756 17 TRP H O 1
ATOM 12977 N N . GLN H 1 18 ? 37.76554 -6.26149 35.61602 1.000 95.19397 18 GLN H N 1
ATOM 12978 C CA . GLN H 1 18 ? 38.04914 -6.70587 34.25839 1.000 98.94217 18 GLN H CA 1
ATOM 12979 C C . GLN H 1 18 ? 37.47613 -8.10186 34.04368 1.000 94.44023 18 GLN H C 1
ATOM 12980 O O . GLN H 1 18 ? 37.91852 -9.06265 34.68253 1.000 91.90786 18 GLN H O 1
ATOM 12994 N N . ASP H 1 19 ? 36.49908 -8.20871 33.14544 1.000 92.37563 19 ASP H N 1
ATOM 12995 C CA . ASP H 1 19 ? 35.77087 -9.45648 32.95347 1.000 86.65827 19 ASP H CA 1
ATOM 12996 C C . ASP H 1 19 ? 36.54244 -10.40268 32.04076 1.000 82.09990 19 ASP H C 1
ATOM 12997 O O . ASP H 1 19 ? 37.01082 -10.00818 30.96923 1.000 87.28956 19 ASP H O 1
ATOM 13006 N N . GLN H 1 20 ? 36.67209 -11.66187 32.48155 1.000 58.00199 20 GLN H N 1
ATOM 13007 C CA . GLN H 1 20 ? 37.29234 -12.72284 31.70338 1.000 55.31575 20 GLN H CA 1
ATOM 13008 C C . GLN H 1 20 ? 36.50389 -14.02113 31.85693 1.000 51.14120 20 GLN H C 1
ATOM 13009 O O . GLN H 1 20 ? 37.09097 -15.11273 31.84627 1.000 45.11483 20 GLN H O 1
ATOM 13023 N N . SER H 1 21 ? 35.19006 -13.91114 32.00309 1.000 44.47783 21 SER H N 1
ATOM 13024 C CA . SER H 1 21 ? 34.36207 -15.07349 32.27103 1.000 53.70574 21 SER H CA 1
ATOM 13025 C C . SER H 1 21 ? 34.35475 -16.03581 31.09377 1.000 53.76307 21 SER H C 1
ATOM 13026 O O . SER H 1 21 ? 34.54374 -15.64312 29.93995 1.000 54.86699 21 SER H O 1
ATOM 13034 N N . ILE H 1 22 ? 34.11496 -17.30794 31.39785 1.000 54.18813 22 ILE H N 1
ATOM 13035 C CA . ILE H 1 22 ? 33.97424 -18.34520 30.38435 1.000 54.55449 22 ILE H CA 1
ATOM 13036 C C . ILE H 1 22 ? 32.77821 -19.21046 30.75551 1.000 53.59051 22 ILE H C 1
ATOM 13037 O O . ILE H 1 22 ? 32.76124 -19.81734 31.83178 1.000 54.56831 22 ILE H O 1
ATOM 13053 N N . ASN H 1 23 ? 31.78392 -19.27733 29.87006 1.000 52.51397 23 ASN H N 1
ATOM 13054 C CA . ASN H 1 23 ? 30.64524 -20.16900 30.05893 1.000 50.66269 23 ASN H CA 1
ATOM 13055 C C . ASN H 1 23 ? 30.94913 -21.51682 29.41463 1.000 49.20836 23 ASN H C 1
ATOM 13056 O O . ASN H 1 23 ? 31.43240 -21.57333 28.27595 1.000 47.29857 23 ASN H O 1
ATOM 13067 N N . ILE H 1 24 ? 30.65126 -22.59355 30.13575 1.000 51.58590 24 ILE H N 1
ATOM 13068 C CA . ILE H 1 24 ? 31.02444 -23.94257 29.73144 1.000 52.90771 24 ILE H CA 1
ATOM 13069 C C . ILE H 1 24 ? 29.82279 -24.86127 29.89018 1.000 53.78877 24 ILE H C 1
ATOM 13070 O O . ILE H 1 24 ? 29.23213 -24.94027 30.97243 1.000 51.09653 24 ILE H O 1
ATOM 13086 N N . PHE H 1 25 ? 29.48200 -25.56858 28.81692 1.000 56.47248 25 PHE H N 1
ATOM 13087 C CA . PHE H 1 25 ? 28.41583 -26.55980 28.82613 1.000 60.10748 25 PHE H CA 1
ATOM 13088 C C . PHE H 1 25 ? 28.96398 -27.83306 28.20959 1.000 64.27318 25 PHE H C 1
ATOM 13089 O O . PHE H 1 25 ? 29.46730 -27.80959 27.08051 1.000 64.21548 25 PHE H O 1
ATOM 13106 N N . LYS H 1 26 ? 28.89135 -28.93497 28.94860 1.000 69.06689 26 LYS H N 1
ATOM 13107 C CA . LYS H 1 26 ? 29.19288 -30.21990 28.35443 1.000 72.75131 26 LYS H CA 1
ATOM 13108 C C . LYS H 1 26 ? 27.92295 -30.77442 27.72114 1.000 74.40018 26 LYS H C 1
ATOM 13109 O O . LYS H 1 26 ? 26.87862 -30.86746 28.37425 1.000 73.98792 26 LYS H O 1
ATOM 13128 N N . LEU H 1 27 ? 28.02727 -31.15542 26.46703 1.000 75.08178 27 LEU H N 1
ATOM 13129 C CA . LEU H 1 27 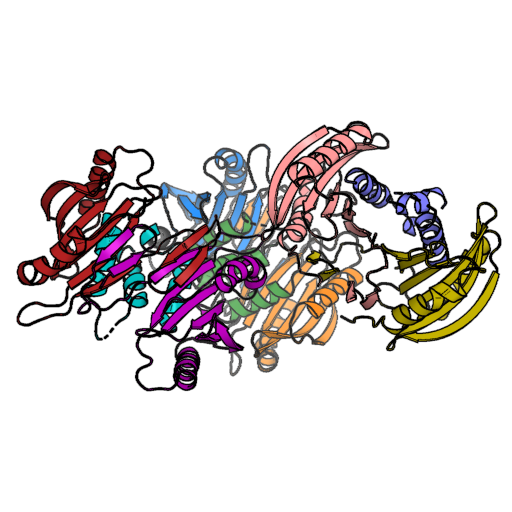? 26.96165 -31.87791 25.79732 1.000 78.20633 27 LEU H CA 1
ATOM 13130 C C . LEU H 1 27 ? 27.09722 -33.35543 26.13234 1.000 79.68707 27 LEU H C 1
ATOM 13131 O O . LEU H 1 27 ? 28.11839 -33.96461 25.79349 1.000 78.40060 27 LEU H O 1
ATOM 13147 N N . PRO H 1 28 ? 26.12927 -33.95663 26.81941 1.000 82.99700 28 PRO H N 1
ATOM 13148 C CA . PRO H 1 28 ? 26.29023 -35.35409 27.23298 1.000 87.01641 28 PRO H CA 1
ATOM 13149 C C . PRO H 1 28 ? 26.27906 -36.28928 26.03375 1.000 88.81321 28 PRO H C 1
ATOM 13150 O O . PRO H 1 28 ? 25.75797 -35.97076 24.96481 1.000 88.58641 28 PRO H O 1
ATOM 13161 N N . ALA H 1 29 ? 26.88747 -37.45836 26.22208 1.000 90.91300 29 ALA H N 1
ATOM 13162 C CA . ALA H 1 29 ? 26.82797 -38.49615 25.20234 1.000 93.56201 29 ALA H CA 1
ATOM 13163 C C . ALA H 1 29 ? 25.36914 -38.78799 24.87898 1.000 96.06698 29 ALA H C 1
ATOM 13164 O O . ALA H 1 29 ? 24.50143 -38.77803 25.75936 1.000 98.86567 29 ALA H O 1
ATOM 13171 N N . SER H 1 30 ? 25.09527 -39.03914 23.60268 1.000 95.34083 30 SER H N 1
ATOM 13172 C CA . SER H 1 30 ? 23.72081 -38.95855 23.10793 1.000 96.29586 30 SER H CA 1
ATOM 13173 C C . SER H 1 30 ? 23.60472 -39.80984 21.85373 1.000 98.29809 30 SER H C 1
ATOM 13174 O O . SER H 1 30 ? 24.15212 -39.44674 20.81009 1.000 97.54787 30 SER H O 1
ATOM 13182 N N . GLY H 1 31 ? 22.90649 -40.93502 21.95987 1.000 102.11520 31 GLY H N 1
ATOM 13183 C CA . GLY H 1 31 ? 22.76421 -41.83908 20.84519 1.000 103.35137 31 GLY H CA 1
ATOM 13184 C C . GLY H 1 31 ? 24.09498 -42.40644 20.40052 1.000 102.04718 31 GLY H C 1
ATOM 13185 O O . GLY H 1 31 ? 24.82796 -43.00888 21.19021 1.000 100.89283 31 GLY H O 1
ATOM 13189 N N . PRO H 1 32 ? 24.44118 -42.22530 19.12013 1.000 102.38643 32 PRO H N 1
ATOM 13190 C CA . PRO H 1 32 ? 25.72095 -42.75616 18.63046 1.000 102.88492 32 PRO H CA 1
ATOM 13191 C C . PRO H 1 32 ? 26.91020 -41.87245 18.95606 1.000 98.10353 32 PRO H C 1
ATOM 13192 O O . PRO H 1 32 ? 28.05292 -42.29901 18.74019 1.000 97.77786 32 PRO H O 1
ATOM 13203 N N . ALA H 1 33 ? 26.67889 -40.67006 19.47088 1.000 95.24584 33 ALA H N 1
ATOM 13204 C CA . ALA H 1 33 ? 27.71898 -39.66817 19.63140 1.000 91.85696 33 ALA H CA 1
ATOM 13205 C C . ALA H 1 33 ? 28.28385 -39.67649 21.04485 1.000 90.50999 33 ALA H C 1
ATOM 13206 O O . ALA H 1 33 ? 27.59430 -40.00598 22.01392 1.000 90.07309 33 ALA H O 1
ATOM 13213 N N . ARG H 1 34 ? 29.55560 -39.29814 21.14775 1.000 89.34064 34 ARG H N 1
ATOM 13214 C CA . ARG H 1 34 ? 30.23245 -39.18766 22.42909 1.000 88.75589 34 ARG H CA 1
ATOM 13215 C C . ARG H 1 34 ? 30.03819 -37.78008 22.99545 1.000 82.56375 34 ARG H C 1
ATOM 13216 O O . ARG H 1 34 ? 29.33888 -36.93942 22.42184 1.000 75.91596 34 ARG H O 1
ATOM 13237 N N . GLU H 1 35 ? 30.66868 -37.51966 24.13723 1.000 85.52512 35 GLU H N 1
ATOM 13238 C CA . GLU H 1 35 ? 30.47316 -36.25810 24.82967 1.000 84.81045 35 GLU H CA 1
ATOM 13239 C C . GLU H 1 35 ? 31.08155 -35.11316 24.02561 1.000 81.54548 35 GLU H C 1
ATOM 13240 O O . GLU H 1 35 ? 32.08379 -35.27575 23.32418 1.000 81.95647 35 GLU H O 1
ATOM 13252 N N . ALA H 1 36 ? 30.45739 -33.94567 24.12300 1.000 75.99012 36 ALA H N 1
ATOM 13253 C CA . ALA H 1 36 ? 30.91291 -32.74592 23.43868 1.000 70.99709 36 ALA H CA 1
ATOM 13254 C C . ALA H 1 36 ? 30.88244 -31.57787 24.41395 1.000 66.59736 36 ALA H C 1
ATOM 13255 O O . ALA H 1 36 ? 30.40744 -31.69924 25.54851 1.000 67.47322 36 ALA H O 1
ATOM 13262 N N . SER H 1 37 ? 31.40830 -30.43978 23.95995 1.000 62.06352 37 SER H N 1
ATOM 13263 C CA . SER H 1 37 ? 31.47444 -29.24562 24.78702 1.000 58.97695 37 SER H CA 1
ATOM 13264 C C . SER H 1 37 ? 31.06262 -28.01881 23.98258 1.000 55.51401 37 SER H C 1
ATOM 13265 O O . SER H 1 37 ? 31.27148 -27.94027 22.76791 1.000 55.79477 37 SER H O 1
ATOM 13273 N N . PHE H 1 38 ? 30.47766 -27.05642 24.68959 1.000 51.40629 38 PHE H N 1
ATOM 13274 C CA . PHE H 1 38 ? 30.06799 -25.76966 24.14337 1.000 45.64640 38 PHE H CA 1
ATOM 13275 C C . PHE H 1 38 ? 30.60389 -24.69545 25.07883 1.000 45.42346 38 PHE H C 1
ATOM 13276 O O . PHE H 1 38 ? 30.37524 -24.75747 26.29209 1.000 48.17418 38 PHE H O 1
ATOM 13293 N N . VAL H 1 39 ? 31.33342 -23.73028 24.52427 1.000 42.38983 39 VAL H N 1
ATOM 13294 C CA . VAL H 1 39 ? 32.05612 -22.74359 25.31487 1.000 40.04919 39 VAL H CA 1
ATOM 13295 C C . VAL H 1 39 ? 31.76741 -21.35182 24.77928 1.000 39.22396 39 VAL H C 1
ATOM 13296 O O . VAL H 1 39 ? 31.77230 -21.13140 23.56453 1.000 37.78880 39 VAL H O 1
ATOM 13309 N N . ILE H 1 40 ? 31.53102 -20.41030 25.68952 1.000 40.40272 40 ILE H N 1
ATOM 13310 C CA . ILE H 1 40 ? 31.35654 -19.00014 25.35452 1.000 40.98458 40 ILE H CA 1
ATOM 13311 C C . ILE H 1 40 ? 32.48658 -18.22506 26.02151 1.000 43.22943 40 ILE H C 1
ATOM 13312 O O . ILE H 1 40 ? 32.65541 -18.29485 27.24698 1.000 46.49438 40 ILE H O 1
ATOM 13328 N N . SER H 1 41 ? 33.25647 -17.48949 25.21856 1.000 43.74797 41 SER H N 1
ATOM 13329 C CA . SER H 1 41 ? 34.42144 -16.75961 25.69692 1.000 46.19948 41 SER H CA 1
ATOM 13330 C C . SER H 1 41 ? 34.34468 -15.30878 25.24089 1.000 45.87630 41 SER H C 1
ATOM 13331 O O . SER H 1 41 ? 33.61697 -14.96932 24.30690 1.000 45.40243 41 SER H O 1
ATOM 13339 N N . ARG H 1 42 ? 35.11834 -14.45123 25.90388 1.000 48.02672 42 ARG H N 1
ATOM 13340 C CA . ARG H 1 42 ? 35.17485 -13.03519 25.57336 1.000 49.37183 42 ARG H CA 1
ATOM 13341 C C . ARG H 1 42 ? 36.59792 -12.61971 25.22187 1.000 52.88135 42 ARG H C 1
ATOM 13342 O O . ARG H 1 42 ? 37.57224 -13.13554 25.78191 1.000 51.51802 42 ARG H O 1
ATOM 13363 N N . ASP H 1 43 ? 36.70596 -11.66787 24.29146 1.000 57.12425 43 ASP H N 1
ATOM 13364 C CA . ASP H 1 43 ? 37.99552 -11.18923 23.79989 1.000 62.79814 43 ASP H CA 1
ATOM 13365 C C . ASP H 1 43 ? 37.92499 -9.68378 23.60256 1.000 66.95149 43 ASP H C 1
ATOM 13366 O O . ASP H 1 43 ? 37.12806 -9.19866 22.79440 1.000 64.83813 43 ASP H O 1
ATOM 13375 N N . ALA H 1 44 ? 38.77188 -8.95234 24.32580 1.000 73.11120 44 ALA H N 1
ATOM 13376 C CA . ALA H 1 44 ? 38.76469 -7.49768 24.32477 1.000 74.48214 44 ALA H CA 1
ATOM 13377 C C . ALA H 1 44 ? 39.90643 -6.90271 23.50783 1.000 79.94614 44 ALA H C 1
ATOM 13378 O O . ALA H 1 44 ? 40.26006 -5.73419 23.70842 1.000 80.05312 44 ALA H O 1
ATOM 13385 N N . SER H 1 45 ? 40.47793 -7.67544 22.58574 1.000 82.18352 45 SER H N 1
ATOM 13386 C CA . SER H 1 45 ? 41.65696 -7.24444 21.85226 1.000 85.29059 45 SER H CA 1
ATOM 13387 C C . SER H 1 45 ? 41.33867 -6.59120 20.51549 1.000 90.53894 45 SER H C 1
ATOM 13388 O O . SER H 1 45 ? 42.25996 -6.09780 19.85618 1.000 94.69364 45 SER H O 1
ATOM 13396 N N . GLN H 1 46 ? 40.07259 -6.56907 20.09765 1.000 90.62123 46 GLN H N 1
ATOM 13397 C CA . GLN H 1 46 ? 39.74297 -6.02120 18.78754 1.000 89.85235 46 GLN H CA 1
ATOM 13398 C C . GLN H 1 46 ? 40.27729 -4.60120 18.63873 1.000 96.87311 46 GLN H C 1
ATOM 13399 O O . GLN H 1 46 ? 40.88294 -4.25208 17.62135 1.000 100.98587 46 GLN H O 1
ATOM 13413 N N . GLY H 1 47 ? 40.06787 -3.76408 19.65427 1.000 96.55744 47 GLY H N 1
ATOM 13414 C CA . GLY H 1 47 ? 40.52221 -2.39844 19.59115 1.000 98.20266 47 GLY H CA 1
ATOM 13415 C C . GLY H 1 47 ? 39.93636 -1.65658 18.41293 1.000 99.31757 47 GLY H C 1
ATOM 13416 O O . GLY H 1 47 ? 38.72098 -1.44993 18.35574 1.000 84.69070 47 GLY H O 1
ATOM 13420 N N . ASP H 1 48 ? 40.78580 -1.28238 17.45613 1.000 119.41373 48 ASP H N 1
ATOM 13421 C CA . ASP H 1 48 ? 40.35526 -0.52747 16.29040 1.000 125.29338 48 ASP H CA 1
ATOM 13422 C C . ASP H 1 48 ? 40.34684 -1.33951 15.00245 1.000 125.30205 48 ASP H C 1
ATOM 13423 O O . ASP H 1 48 ? 39.81172 -0.86014 13.99914 1.000 126.39454 48 ASP H O 1
ATOM 13432 N N . ALA H 1 49 ? 40.92714 -2.53454 14.99084 1.000 118.15406 49 ALA H N 1
ATOM 13433 C CA . ALA H 1 49 ? 40.92302 -3.34521 13.78515 1.000 112.65865 49 ALA H CA 1
ATOM 13434 C C . ALA H 1 49 ? 39.49002 -3.52596 13.28653 1.000 110.12315 49 ALA H C 1
ATOM 13435 O O . ALA H 1 49 ? 38.60054 -3.83757 14.09001 1.000 109.09566 49 ALA H O 1
ATOM 13442 N N . PRO H 1 50 ? 39.22178 -3.32824 11.99573 1.000 108.49861 50 PRO H N 1
ATOM 13443 C CA . PRO H 1 50 ? 37.90836 -3.71942 11.46640 1.000 101.20988 50 PRO H CA 1
ATOM 13444 C C . PRO H 1 50 ? 37.66410 -5.19671 11.73451 1.000 90.60613 50 PRO H C 1
ATOM 13445 O O . PRO H 1 50 ? 38.58806 -6.01372 11.71643 1.000 89.00403 50 PRO H O 1
ATOM 13456 N N . PHE H 1 51 ? 36.40125 -5.53367 11.99802 1.000 84.72474 51 PHE H N 1
ATOM 13457 C CA . PHE H 1 51 ? 36.08114 -6.88069 12.45564 1.000 77.61813 51 PHE H CA 1
ATOM 13458 C C . PHE H 1 51 ? 36.65425 -7.94343 11.52693 1.000 74.53824 51 PHE H C 1
ATOM 13459 O O . PHE H 1 51 ? 37.12447 -8.98986 11.98575 1.000 71.61652 51 PHE H O 1
ATOM 13476 N N . ALA H 1 52 ? 36.63347 -7.69045 10.21667 1.000 75.11242 52 ALA H N 1
ATOM 13477 C CA . ALA H 1 52 ? 37.09900 -8.69534 9.26690 1.000 73.51595 52 ALA H CA 1
ATOM 13478 C C . ALA H 1 52 ? 38.55822 -9.05948 9.51399 1.000 72.95028 52 ALA H C 1
ATOM 13479 O O . ALA H 1 52 ? 38.93963 -10.23241 9.41897 1.000 72.78561 52 ALA H O 1
ATOM 13486 N N . ASP H 1 53 ? 39.38830 -8.06743 9.83999 1.000 83.89651 53 ASP H N 1
ATOM 13487 C CA . ASP H 1 53 ? 40.81110 -8.32629 10.03568 1.000 84.35864 53 ASP H CA 1
ATOM 13488 C C . ASP H 1 53 ? 41.11704 -8.81885 11.44402 1.000 80.11399 53 ASP H C 1
ATOM 13489 O O . ASP H 1 53 ? 42.11501 -9.51904 11.64437 1.000 79.70443 53 ASP H O 1
ATOM 13498 N N . TYR H 1 54 ? 40.29263 -8.46838 12.43512 1.000 80.62725 54 TYR H N 1
ATOM 13499 C CA . TYR H 1 54 ? 40.38194 -9.15889 13.71706 1.000 78.86333 54 TYR H CA 1
ATOM 13500 C C . TYR H 1 54 ? 40.15068 -10.65305 13.52566 1.000 75.75981 54 TYR H C 1
ATOM 13501 O O . TYR H 1 54 ? 40.96104 -11.48408 13.95177 1.000 73.43485 54 TYR H O 1
ATOM 13519 N N . VAL H 1 55 ? 39.03397 -11.01075 12.88429 1.000 77.42102 55 VAL H N 1
ATOM 13520 C CA . VAL H 1 55 ? 38.75919 -12.41224 12.58064 1.000 77.22532 55 VAL H CA 1
ATOM 13521 C C . VAL H 1 55 ? 39.93086 -13.02123 11.82542 1.000 79.27415 55 VAL H C 1
ATOM 13522 O O . VAL H 1 55 ? 40.35931 -14.14526 12.11123 1.000 77.50197 55 VAL H O 1
ATOM 13535 N N . ALA H 1 56 ? 40.47486 -12.28286 10.85589 1.000 82.31917 56 ALA H N 1
ATOM 13536 C CA . ALA H 1 56 ? 41.64397 -12.75931 10.12488 1.000 83.15479 56 ALA H CA 1
ATOM 13537 C C . ALA H 1 56 ? 42.77271 -13.11864 11.08283 1.000 81.76285 56 ALA H C 1
ATOM 13538 O O . ALA H 1 56 ? 43.36422 -14.19978 10.99176 1.000 80.18172 56 ALA H O 1
ATOM 13545 N N . ARG H 1 57 ? 43.08369 -12.21418 12.01602 1.000 82.16576 57 ARG H N 1
ATOM 13546 C CA . ARG H 1 57 ? 44.11400 -12.50741 13.00669 1.000 86.14209 57 ARG H CA 1
ATOM 13547 C C . ARG H 1 57 ? 43.79532 -13.79567 13.75593 1.000 82.72487 57 ARG H C 1
ATOM 13548 O O . ARG H 1 57 ? 44.69995 -14.57230 14.08465 1.000 82.47782 57 ARG H O 1
ATOM 13569 N N . GLN H 1 58 ? 42.51160 -14.04423 14.02615 1.000 81.77083 58 GLN H N 1
ATOM 13570 C CA . GLN H 1 58 ? 42.13103 -15.24524 14.76264 1.000 80.69437 58 GLN H CA 1
ATOM 13571 C C . GLN H 1 58 ? 42.36731 -16.49839 13.92906 1.000 77.01127 58 GLN H C 1
ATOM 13572 O O . GLN H 1 58 ? 42.72746 -17.55209 14.46509 1.000 74.67913 58 GLN H O 1
ATOM 13586 N N . LEU H 1 59 ? 42.14346 -16.41199 12.61440 1.000 76.56813 59 LEU H N 1
ATOM 13587 C CA . LEU H 1 59 ? 42.45030 -17.53915 11.74034 1.000 74.21458 59 LEU H CA 1
ATOM 13588 C C . LEU H 1 59 ? 43.95258 -17.77063 11.65318 1.000 71.40415 59 LEU H C 1
ATOM 13589 O O . LEU H 1 59 ? 44.40953 -18.91798 11.62732 1.000 68.06369 59 LEU H O 1
ATOM 13605 N N . GLU H 1 60 ? 44.73536 -16.69117 11.60095 1.000 73.73745 60 GLU H N 1
ATOM 13606 C CA . GLU H 1 60 ? 46.18739 -16.82250 11.56056 1.000 77.79644 60 GLU H CA 1
ATOM 13607 C C . GLU H 1 60 ? 46.73524 -17.35526 12.87754 1.000 82.62493 60 GLU H C 1
ATOM 13608 O O . GLU H 1 60 ? 47.73549 -18.08612 12.87350 1.000 85.47709 60 GLU H O 1
ATOM 13620 N N . ASN H 1 61 ? 46.09076 -17.01449 14.00135 1.000 81.59207 61 ASN H N 1
ATOM 13621 C CA . ASN H 1 61 ? 46.47320 -17.57015 15.29421 1.000 82.29074 61 ASN H CA 1
ATOM 13622 C C . ASN H 1 61 ? 45.96422 -18.99859 15.46705 1.000 79.96929 61 ASN H C 1
ATOM 13623 O O . ASN H 1 61 ? 46.61150 -19.80618 16.14556 1.000 79.91307 61 ASN H O 1
ATOM 13634 N N . ALA H 1 62 ? 44.82168 -19.33371 14.85878 1.000 75.59014 62 ALA H N 1
ATOM 13635 C CA . ALA H 1 62 ? 44.34982 -20.71252 14.89636 1.000 73.27141 62 ALA H CA 1
ATOM 13636 C C . ALA H 1 62 ? 45.28088 -21.62593 14.10909 1.000 73.30383 62 ALA H C 1
ATOM 13637 O O . ALA H 1 62 ? 45.56591 -22.74945 14.53862 1.000 71.95034 62 ALA H O 1
ATOM 13644 N N . GLU H 1 63 ? 45.76843 -21.16115 12.95646 1.000 77.35873 63 GLU H N 1
ATOM 13645 C CA . GLU H 1 63 ? 46.72194 -21.94363 12.18224 1.000 79.34537 63 GLU H CA 1
ATOM 13646 C C . GLU H 1 63 ? 48.10273 -21.98676 12.82617 1.000 81.57241 63 GLU H C 1
ATOM 13647 O O . GLU H 1 63 ? 48.95104 -22.76702 12.37847 1.000 83.34632 63 GLU H O 1
ATOM 13659 N N . LYS H 1 64 ? 48.34770 -21.17548 13.85624 1.000 82.18817 64 LYS H N 1
ATOM 13660 C CA . LYS H 1 64 ? 49.64352 -21.18606 14.52385 1.000 83.66003 64 LYS H CA 1
ATOM 13661 C C . LYS H 1 64 ? 49.72800 -22.29996 15.56053 1.000 82.44087 64 LYS H C 1
ATOM 13662 O O . LYS H 1 64 ? 50.70960 -23.05065 15.60280 1.000 81.71904 64 LYS H O 1
ATOM 13681 N N . GLN H 1 65 ? 48.69900 -22.42465 16.39965 1.000 81.58431 65 GLN H N 1
ATOM 13682 C CA . GLN H 1 65 ? 48.81938 -23.15523 17.64940 1.000 80.79943 65 GLN H CA 1
ATOM 13683 C C . GLN H 1 65 ? 48.14324 -24.51571 17.66390 1.000 79.20855 65 GLN H C 1
ATOM 13684 O O . GLN H 1 65 ? 48.44778 -25.32089 18.54939 1.000 77.20829 65 GLN H O 1
ATOM 13698 N N . LEU H 1 66 ? 47.24190 -24.79565 16.73032 1.000 77.55453 66 LEU H N 1
ATOM 13699 C CA . LEU H 1 66 ? 46.49311 -26.04128 16.77553 1.000 77.56793 66 LEU H CA 1
ATOM 13700 C C . LEU H 1 66 ? 47.13682 -27.05799 15.84881 1.000 76.28129 66 LEU H C 1
ATOM 13701 O O . LEU H 1 66 ? 47.13506 -26.85337 14.62480 1.000 77.36021 66 LEU H O 1
ATOM 13717 N N . PRO H 1 67 ? 47.70415 -28.14824 16.36732 1.000 74.98820 67 PRO H N 1
ATOM 13718 C CA . PRO H 1 67 ? 48.31252 -29.14888 15.48050 1.000 74.39032 67 PRO H CA 1
ATOM 13719 C C . PRO H 1 67 ? 47.30155 -29.68334 14.47890 1.000 70.06736 67 PRO H C 1
ATOM 13720 O O . PRO H 1 67 ? 46.22672 -30.15955 14.84918 1.000 67.40876 67 PRO H O 1
ATOM 13731 N N . GLY H 1 68 ? 47.65566 -29.59766 13.20172 1.000 67.93157 68 GLY H N 1
ATOM 13732 C CA . GLY H 1 68 ? 46.79763 -30.11910 12.15735 1.000 69.41792 68 GLY H CA 1
ATOM 13733 C C . GLY H 1 68 ? 45.53551 -29.31906 11.92567 1.000 68.53960 68 GLY H C 1
ATOM 13734 O O . GLY H 1 68 ? 44.48064 -29.90226 11.64748 1.000 70.10368 68 GLY H O 1
ATOM 13738 N N . PHE H 1 69 ? 45.61265 -27.99699 12.04289 1.000 66.50667 69 PHE H N 1
ATOM 13739 C CA . PHE H 1 69 ? 44.47970 -27.14935 11.69879 1.000 65.84914 69 PHE H CA 1
ATOM 13740 C C . PHE H 1 69 ? 44.11697 -27.34218 10.23279 1.000 64.82065 69 PHE H C 1
ATOM 13741 O O . PHE H 1 69 ? 44.97951 -27.27018 9.35304 1.000 66.04120 69 PHE H O 1
ATOM 13758 N N . LYS H 1 70 ? 42.83272 -27.57449 9.97269 1.000 62.48428 70 LYS H N 1
ATOM 13759 C CA . LYS H 1 70 ? 42.30527 -27.65079 8.61790 1.000 63.12037 70 LYS H CA 1
ATOM 13760 C C . LYS H 1 70 ? 40.99529 -26.88402 8.59045 1.000 59.57792 70 LYS H C 1
ATOM 13761 O O . LYS H 1 70 ? 40.04135 -27.26072 9.27920 1.000 55.49243 70 LYS H O 1
ATOM 13780 N N . LEU H 1 71 ? 40.96063 -25.79648 7.82652 1.000 60.44496 71 LEU H N 1
ATOM 13781 C CA . LEU H 1 71 ? 39.72222 -25.05275 7.65552 1.000 58.74657 71 LEU H CA 1
ATOM 13782 C C . LEU H 1 71 ? 38.75847 -25.83068 6.76983 1.000 56.59225 71 LEU H C 1
ATOM 13783 O O . LEU H 1 71 ? 39.14409 -26.38460 5.73747 1.000 57.64275 71 LEU H O 1
ATOM 13799 N N . HIS H 1 72 ? 37.49992 -25.87928 7.19053 1.000 55.59022 72 HIS H N 1
ATOM 13800 C CA . HIS H 1 72 ? 36.41932 -26.40441 6.37096 1.000 57.80896 72 HIS H CA 1
ATOM 13801 C C . HIS H 1 72 ? 35.55175 -25.30059 5.78668 1.000 59.24076 72 HIS H C 1
ATOM 13802 O O . HIS H 1 72 ? 35.12624 -25.39594 4.63324 1.000 59.33641 72 HIS H O 1
ATOM 13816 N N . LYS H 1 73 ? 35.27811 -24.25354 6.56166 1.000 59.75241 73 LYS H N 1
ATOM 13817 C CA . LYS H 1 73 ? 34.32782 -23.23823 6.14972 1.000 61.18157 73 LYS H CA 1
ATOM 13818 C C . LYS H 1 73 ? 34.70193 -21.89718 6.75214 1.000 59.40572 73 LYS H C 1
ATOM 13819 O O . LYS H 1 73 ? 35.34735 -21.82252 7.79924 1.000 59.12089 73 LYS H O 1
ATOM 13838 N N . ARG H 1 74 ? 34.28684 -20.83802 6.06743 1.000 60.03534 74 ARG H N 1
ATOM 13839 C CA . ARG H 1 74 ? 34.18318 -19.51707 6.66472 1.000 56.42417 74 ARG H CA 1
ATOM 13840 C C . ARG H 1 74 ? 32.89164 -18.88197 6.17471 1.000 58.78905 74 ARG H C 1
ATOM 13841 O O . ARG H 1 74 ? 32.67436 -18.77744 4.96292 1.000 61.61035 74 ARG H O 1
ATOM 13862 N N . TRP H 1 75 ? 32.05800 -18.43302 7.11069 1.000 58.35938 75 TRP H N 1
ATOM 13863 C CA . TRP H 1 75 ? 30.77020 -17.82500 6.79228 1.000 60.61622 75 TRP H CA 1
ATOM 13864 C C . TRP H 1 75 ? 30.68192 -16.45567 7.45149 1.000 60.25566 75 TRP H C 1
ATOM 13865 O O . TRP H 1 75 ? 30.56130 -16.35892 8.67567 1.000 58.65629 75 TRP H O 1
ATOM 13886 N N . ASP H 1 76 ? 30.73470 -15.40016 6.64375 1.000 63.01422 76 ASP H N 1
ATOM 13887 C CA . ASP H 1 76 ? 30.46858 -14.04780 7.12524 1.000 63.43985 76 ASP H CA 1
ATOM 13888 C C . ASP H 1 76 ? 28.95814 -13.86816 7.21837 1.000 63.17302 76 ASP H C 1
ATOM 13889 O O . ASP H 1 76 ? 28.26816 -13.81788 6.19561 1.000 66.97204 76 ASP H O 1
ATOM 13898 N N . ILE H 1 77 ? 28.44064 -13.77280 8.43914 1.000 60.64383 77 ILE H N 1
ATOM 13899 C CA . ILE H 1 77 ? 27.00026 -13.72261 8.65633 1.000 59.77586 77 ILE H CA 1
ATOM 13900 C C . ILE H 1 77 ? 26.64439 -12.53696 9.54352 1.000 59.62992 77 ILE H C 1
ATOM 13901 O O . ILE H 1 77 ? 27.47116 -11.64873 9.77528 1.000 58.91771 77 ILE H O 1
ATOM 13917 N N . ASN H 1 78 ? 25.41397 -12.52010 10.04981 1.000 60.46152 78 ASN H N 1
ATOM 13918 C CA . ASN H 1 78 ? 24.93242 -11.40969 10.86024 1.000 64.16839 78 ASN H CA 1
ATOM 13919 C C . ASN H 1 78 ? 23.91825 -11.93399 11.86441 1.000 63.75100 78 ASN H C 1
ATOM 13920 O O . ASN H 1 78 ? 23.01957 -12.69676 11.49735 1.000 63.51376 78 ASN H O 1
ATOM 13931 N N . ILE H 1 79 ? 24.06481 -11.52660 13.12390 1.000 64.37321 79 ILE H N 1
ATOM 13932 C CA . ILE H 1 79 ? 23.15133 -11.91938 14.19421 1.000 65.88438 79 ILE H CA 1
ATOM 13933 C C . ILE H 1 79 ? 22.52865 -10.63920 14.74026 1.000 69.53305 79 ILE H C 1
ATOM 13934 O O . ILE H 1 79 ? 23.17120 -9.88722 15.48555 1.000 70.10643 79 ILE H O 1
ATOM 13950 N N . HIS H 1 80 ? 21.26714 -10.40132 14.38770 1.000 70.93765 80 HIS H N 1
ATOM 13951 C CA . HIS H 1 80 ? 20.49136 -9.26527 14.87842 1.000 71.82902 80 HIS H CA 1
ATOM 13952 C C . HIS H 1 80 ? 21.31344 -7.98002 14.85423 1.000 74.03339 80 HIS H C 1
ATOM 13953 O O . HIS H 1 80 ? 21.37250 -7.22373 15.82563 1.000 76.39961 80 HIS H O 1
ATOM 13967 N N . GLY H 1 81 ? 21.96089 -7.73692 13.71886 1.000 73.96907 81 GLY H N 1
ATOM 13968 C CA . GLY H 1 81 ? 22.68276 -6.50349 13.50420 1.000 74.64217 81 GLY H CA 1
ATOM 13969 C C . GLY H 1 81 ? 24.14036 -6.51309 13.90487 1.000 73.91126 81 GLY H C 1
ATOM 13970 O O . GLY H 1 81 ? 24.83252 -5.51231 13.67555 1.000 74.05800 81 GLY H O 1
ATOM 13974 N N . HIS H 1 82 ? 24.63141 -7.59578 14.49708 1.000 71.24687 82 HIS H N 1
ATOM 13975 C CA . HIS H 1 82 ? 26.03419 -7.71167 14.87012 1.000 68.91565 82 HIS H CA 1
ATOM 13976 C C . HIS H 1 82 ? 26.77070 -8.51662 13.80674 1.000 65.22891 82 HIS H C 1
ATOM 13977 O O . HIS H 1 82 ? 26.31343 -9.59323 13.40947 1.000 63.95484 82 HIS H O 1
ATOM 13991 N N . ALA H 1 83 ? 27.89968 -7.98832 13.34108 1.000 63.47202 83 ALA H N 1
ATOM 13992 C CA . ALA H 1 83 ? 28.71968 -8.70507 12.37375 1.000 61.97011 83 ALA H CA 1
ATOM 13993 C C . ALA H 1 83 ? 29.30973 -9.94971 13.02196 1.000 58.41253 83 ALA H C 1
ATOM 13994 O O . ALA H 1 83 ? 29.86227 -9.88458 14.12379 1.000 57.79036 83 ALA H O 1
ATOM 14001 N N . ALA H 1 84 ? 29.19255 -11.08700 12.34026 1.000 57.53552 84 ALA H N 1
ATOM 14002 C CA . ALA H 1 84 ? 29.65804 -12.35515 12.88297 1.000 54.89251 84 ALA H CA 1
ATOM 14003 C C . ALA H 1 84 ? 30.27255 -13.20472 11.78114 1.000 55.08499 84 ALA H C 1
ATOM 14004 O O . ALA H 1 84 ? 29.82324 -13.18474 10.63384 1.000 54.45331 84 ALA H O 1
ATOM 14011 N N . VAL H 1 85 ? 31.30805 -13.95335 12.14945 1.000 55.25412 85 VAL H N 1
ATOM 14012 C CA . VAL H 1 85 ? 31.95122 -14.91879 11.27104 1.000 57.29680 85 VAL H CA 1
ATOM 14013 C C . VAL H 1 85 ? 31.88317 -16.28542 11.94089 1.000 57.21846 85 VAL H C 1
ATOM 14014 O O . VAL H 1 85 ? 32.24351 -16.42611 13.11692 1.000 54.69763 85 VAL H O 1
ATOM 14027 N N . LEU H 1 86 ? 31.41610 -17.28507 11.19957 1.000 59.21800 86 LEU H N 1
ATOM 14028 C CA . LEU H 1 86 ? 31.39707 -18.67139 11.65047 1.000 59.68043 86 LEU H CA 1
ATOM 14029 C C . LEU H 1 86 ? 32.46027 -19.43940 10.88004 1.000 60.05224 86 LEU H C 1
ATOM 14030 O O . LEU H 1 86 ? 32.52989 -19.34303 9.64889 1.000 61.92712 86 LEU H O 1
ATOM 14046 N N . LEU H 1 87 ? 33.29026 -20.18723 11.60294 1.000 58.37930 87 LEU H N 1
ATOM 14047 C CA . LEU H 1 87 ? 34.31144 -21.02873 11.00141 1.000 58.65349 87 LEU H CA 1
ATOM 14048 C C . LEU H 1 87 ? 34.07669 -22.46907 11.43356 1.000 57.41388 87 LEU H C 1
ATOM 14049 O O . LEU H 1 87 ? 33.94923 -22.74475 12.63036 1.000 56.05960 87 LEU H O 1
ATOM 14065 N N . ASP H 1 88 ? 34.01322 -23.37848 10.46940 1.000 57.05344 88 ASP H N 1
ATOM 14066 C CA . ASP H 1 88 ? 34.21926 -24.79484 10.72463 1.000 56.68752 88 ASP H CA 1
ATOM 14067 C C . ASP H 1 88 ? 35.68150 -25.09388 10.42148 1.000 56.16808 88 ASP H C 1
ATOM 14068 O O . ASP H 1 88 ? 36.15189 -24.83235 9.30630 1.000 58.36777 88 ASP H O 1
ATOM 14077 N N . TYR H 1 89 ? 36.39942 -25.61340 11.41031 1.000 54.22969 89 TYR H N 1
ATOM 14078 C CA . TYR H 1 89 ? 37.75741 -26.09987 11.19730 1.000 55.25849 89 TYR H CA 1
ATOM 14079 C C . TYR H 1 89 ? 37.95313 -27.31971 12.08711 1.000 56.84292 89 TYR H C 1
ATOM 14080 O O . TYR H 1 89 ? 37.06895 -27.68650 12.86698 1.000 57.95712 89 TYR H O 1
ATOM 14098 N N . GLN H 1 90 ? 39.12537 -27.93939 11.96460 1.000 58.49561 90 GLN H N 1
ATOM 14099 C CA . GLN H 1 90 ? 39.39679 -29.24110 12.55508 1.000 59.04664 90 GLN H CA 1
ATOM 14100 C C . GLN H 1 90 ? 40.86712 -29.28372 12.92052 1.000 61.04432 90 GLN H C 1
ATOM 14101 O O . GLN H 1 90 ? 41.70714 -28.80228 12.15934 1.000 62.36892 90 GLN H O 1
ATOM 14115 N N . TRP H 1 91 ? 41.17321 -29.83580 14.09105 1.000 62.40450 91 TRP H N 1
ATOM 14116 C CA . TRP H 1 91 ? 42.55936 -29.97721 14.50990 1.000 65.28684 91 TRP H CA 1
ATOM 14117 C C . TRP H 1 91 ? 42.74490 -31.28270 15.26933 1.000 70.80437 91 TRP H C 1
ATOM 14118 O O . TRP H 1 91 ? 41.79321 -32.01720 15.53640 1.000 65.67057 91 TRP H O 1
ATOM 14139 N N . GLN H 1 92 ? 44.00105 -31.56832 15.60323 1.000 92.10090 92 GLN H N 1
ATOM 14140 C CA . GLN H 1 92 ? 44.40679 -32.86680 16.12069 1.000 101.32836 92 GLN H CA 1
ATOM 14141 C C . GLN H 1 92 ? 44.98916 -32.70478 17.51590 1.000 108.94303 92 GLN H C 1
ATOM 14142 O O . GLN H 1 92 ? 46.01632 -32.04104 17.68638 1.000 105.75228 92 GLN H O 1
ATOM 14156 N N . ARG H 1 93 ? 44.35672 -33.32739 18.50712 1.000 120.22267 93 ARG H N 1
ATOM 14157 C CA . ARG H 1 93 ? 44.97928 -33.47569 19.81413 1.000 127.43446 93 ARG H CA 1
ATOM 14158 C C . ARG H 1 93 ? 44.92231 -34.93616 20.23932 1.000 140.00707 93 ARG H C 1
ATOM 14159 O O . ARG H 1 93 ? 43.89914 -35.60469 20.07921 1.000 140.90342 93 ARG H O 1
ATOM 14180 N N . GLU H 1 94 ? 46.03449 -35.42720 20.78176 1.000 148.96941 94 GLU H N 1
ATOM 14181 C CA . GLU H 1 94 ? 46.12551 -36.80058 21.26284 1.000 158.27458 94 GLU H CA 1
ATOM 14182 C C . GLU H 1 94 ? 45.82214 -37.80056 20.15241 1.000 153.68848 94 GLU H C 1
ATOM 14183 O O . GLU H 1 94 ? 45.32621 -38.90080 20.40854 1.000 162.25282 94 GLU H O 1
ATOM 14195 N N . GLY H 1 95 ? 46.11890 -37.43118 18.91011 1.000 146.27256 95 GLY H N 1
ATOM 14196 C CA . GLY H 1 95 ? 45.79260 -38.29090 17.79376 1.000 132.41259 95 GLY H CA 1
ATOM 14197 C C . GLY H 1 95 ? 44.31501 -38.48901 17.58380 1.000 120.83369 95 GLY H C 1
ATOM 14198 O O . GLY H 1 95 ? 43.90632 -39.45927 16.94505 1.000 91.65061 95 GLY H O 1
ATOM 14202 N N . ARG H 1 96 ? 43.49609 -37.58434 18.10022 1.000 139.69571 96 ARG H N 1
ATOM 14203 C CA . ARG H 1 96 ? 42.04531 -37.69733 18.03158 1.000 131.18415 96 ARG H CA 1
ATOM 14204 C C . ARG H 1 96 ? 41.49946 -36.50560 17.26116 1.000 126.78132 96 ARG H C 1
ATOM 14205 O O . ARG H 1 96 ? 41.68184 -35.35514 17.67168 1.000 118.23903 96 ARG H O 1
ATOM 14226 N N . ASP H 1 97 ? 40.83890 -36.78545 16.14194 1.000 121.08794 97 ASP H N 1
ATOM 14227 C CA . ASP H 1 97 ? 40.40569 -35.74102 15.22092 1.000 115.59084 97 ASP H CA 1
ATOM 14228 C C . ASP H 1 97 ? 39.24825 -34.96407 15.83381 1.000 105.13916 97 ASP H C 1
ATOM 14229 O O . ASP H 1 97 ? 38.14475 -35.49483 16.00056 1.000 105.10570 97 ASP H O 1
ATOM 14238 N N . LEU H 1 98 ? 39.50320 -33.70160 16.16394 1.000 93.65602 98 LEU H N 1
ATOM 14239 C CA . LEU H 1 98 ? 38.51633 -32.82627 16.77957 1.000 85.37284 98 LEU H CA 1
ATOM 14240 C C . LEU H 1 98 ? 37.94080 -31.87243 15.74165 1.000 79.04841 98 LEU H C 1
ATOM 14241 O O . LEU H 1 98 ? 38.68570 -31.20305 15.01840 1.000 77.64872 98 LEU H O 1
ATOM 14257 N N . MET H 1 99 ? 36.61617 -31.81294 15.68251 1.000 74.34842 99 MET H N 1
ATOM 14258 C CA . MET H 1 99 ? 35.88039 -30.96471 14.75484 1.000 68.29373 99 MET H CA 1
ATOM 14259 C C . MET H 1 99 ? 35.32063 -29.78042 15.52887 1.000 64.96066 99 MET H C 1
ATOM 14260 O O . MET H 1 99 ? 34.55793 -29.96671 16.48383 1.000 65.86054 99 MET H O 1
ATOM 14274 N N . LEU H 1 100 ? 35.69730 -28.57165 15.12367 1.000 61.10591 100 LEU H N 1
ATOM 14275 C CA . LEU H 1 100 ? 35.30799 -27.36560 15.83652 1.000 59.47170 100 LEU H CA 1
ATOM 14276 C C . LEU H 1 100 ? 34.36992 -26.51287 14.99648 1.000 58.78137 100 LEU H C 1
ATOM 14277 O O . LEU H 1 100 ? 34.49782 -26.44434 13.77061 1.000 58.28761 100 LEU H O 1
ATOM 14293 N N . ARG H 1 101 ? 33.42168 -25.87481 15.67801 1.000 42.42344 101 ARG H N 1
ATOM 14294 C CA . ARG H 1 101 ? 32.47858 -24.93906 15.07793 1.000 44.09412 101 ARG H CA 1
ATOM 14295 C C . ARG H 1 101 ? 32.49167 -23.69075 15.94750 1.000 44.65199 101 ARG H C 1
ATOM 14296 O O . ARG H 1 101 ? 31.98844 -23.71246 17.07390 1.000 47.80568 101 ARG H O 1
ATOM 14317 N N . GLN H 1 102 ? 33.07063 -22.61312 15.43739 1.000 42.43774 102 GLN H N 1
ATOM 14318 C CA . GLN H 1 102 ? 33.33657 -21.42029 16.22499 1.000 42.71507 102 GLN H CA 1
ATOM 14319 C C . GLN H 1 102 ? 32.66876 -20.21531 15.58174 1.000 43.29960 102 GLN H C 1
ATOM 14320 O O . GLN H 1 102 ? 32.70489 -20.04835 14.35881 1.000 40.26957 102 GLN H O 1
ATOM 14334 N N . VAL H 1 103 ? 32.04939 -19.37788 16.41740 1.000 45.63168 103 VAL H N 1
ATOM 14335 C CA . VAL H 1 103 ? 31.34496 -18.18388 15.96390 1.000 45.29919 103 VAL H CA 1
ATOM 14336 C C . VAL H 1 103 ? 31.86621 -16.98482 16.74349 1.000 44.30464 103 VAL H C 1
ATOM 14337 O O . VAL H 1 103 ? 31.90437 -17.01439 17.97890 1.000 44.58596 103 VAL H O 1
ATOM 14350 N N . PHE H 1 104 ? 32.25819 -15.93181 16.02644 1.000 44.56735 104 PHE H N 1
ATOM 14351 C CA . PHE H 1 104 ? 32.71276 -14.68090 16.62242 1.000 46.19921 104 PHE H CA 1
ATOM 14352 C C . PHE H 1 104 ? 31.65891 -13.60858 16.38321 1.000 48.23075 104 PHE H C 1
ATOM 14353 O O . PHE H 1 104 ? 31.23971 -13.39539 15.24185 1.000 47.86529 104 PHE H O 1
ATOM 14370 N N . ILE H 1 105 ? 31.24220 -12.92861 17.44840 1.000 51.81190 105 ILE H N 1
ATOM 14371 C CA . ILE H 1 105 ? 30.18471 -11.92522 17.38011 1.000 53.85220 105 ILE H CA 1
ATOM 14372 C C . ILE H 1 105 ? 30.76851 -10.58675 17.80844 1.000 56.09443 105 ILE H C 1
ATOM 14373 O O . ILE H 1 105 ? 31.21925 -10.43707 18.95192 1.000 59.83503 105 ILE H O 1
ATOM 14389 N N . GLU H 1 106 ? 30.73432 -9.61132 16.90521 1.000 55.62972 106 GLU H N 1
ATOM 14390 C CA . GLU H 1 106 ? 31.27155 -8.28908 17.19779 1.000 55.92667 106 GLU H CA 1
ATOM 14391 C C . GLU H 1 106 ? 30.38031 -7.57784 18.20820 1.000 54.49301 106 GLU H C 1
ATOM 14392 O O . GLU H 1 106 ? 29.18497 -7.37681 17.96736 1.000 52.02689 106 GLU H O 1
ATOM 14404 N N . ARG H 1 107 ? 30.96587 -7.19089 19.33607 1.000 56.14908 107 ARG H N 1
ATOM 14405 C CA . ARG H 1 107 ? 30.23552 -6.51291 20.39619 1.000 60.19487 107 ARG H CA 1
ATOM 14406 C C . ARG H 1 107 ? 31.24858 -5.79549 21.27268 1.000 63.83928 107 ARG H C 1
ATOM 14407 O O . ARG H 1 107 ? 32.44593 -6.08902 21.23314 1.000 64.88143 107 ARG H O 1
ATOM 14428 N N . ARG H 1 108 ? 30.75558 -4.83667 22.05012 1.000 65.39458 108 ARG H N 1
ATOM 14429 C CA . ARG H 1 108 ? 31.58583 -4.10503 22.99666 1.000 67.77774 108 ARG H CA 1
ATOM 14430 C C . ARG H 1 108 ? 31.09539 -4.32947 24.42221 1.000 66.72142 108 ARG H C 1
ATOM 14431 O O . ARG H 1 108 ? 29.89016 -4.45857 24.65566 1.000 66.60658 108 ARG H O 1
ATOM 14452 N N . PRO H 1 109 ? 32.00714 -4.35649 25.40597 1.000 65.50212 109 PRO H N 1
ATOM 14453 C CA . PRO H 1 109 ? 33.44383 -4.11360 25.22207 1.000 65.11918 109 PRO H CA 1
ATOM 14454 C C . PRO H 1 109 ? 34.25414 -5.27553 24.64140 1.000 63.88897 109 PRO H C 1
ATOM 14455 O O . PRO H 1 109 ? 35.45062 -5.10014 24.39885 1.000 65.18367 109 PRO H O 1
ATOM 14466 N N . ALA H 1 110 ? 33.62660 -6.42644 24.40415 1.000 61.46868 110 ALA H N 1
ATOM 14467 C CA . ALA H 1 110 ? 34.36586 -7.62006 24.02319 1.000 59.45454 110 ALA H CA 1
ATOM 14468 C C . ALA H 1 110 ? 33.61803 -8.41522 22.96864 1.000 58.58401 110 ALA H C 1
ATOM 14469 O O . ALA H 1 110 ? 32.38736 -8.48147 22.98377 1.000 60.27904 110 ALA H O 1
ATOM 14476 N N . VAL H 1 111 ? 34.37798 -9.01626 22.05077 1.000 55.98512 111 VAL H N 1
ATOM 14477 C CA . VAL H 1 111 ? 33.81309 -9.97834 21.11698 1.000 51.99903 111 VAL H CA 1
ATOM 14478 C C . VAL H 1 111 ? 33.37887 -11.21514 21.88777 1.000 51.86023 111 VAL H C 1
ATOM 14479 O O . VAL H 1 111 ? 34.08404 -11.68362 22.79400 1.000 53.46288 111 VAL H O 1
ATOM 14492 N N . LEU H 1 112 ? 32.19559 -11.73219 21.56128 1.000 50.47718 112 LEU H N 1
ATOM 14493 C CA . LEU H 1 112 ? 31.76433 -13.02416 22.07268 1.000 49.77177 112 LEU H CA 1
ATOM 14494 C C . LEU H 1 112 ? 32.22706 -14.11797 21.12200 1.000 48.48731 112 LEU H C 1
ATOM 14495 O O . LEU H 1 112 ? 32.14240 -13.96425 19.89971 1.000 49.81918 112 LEU H O 1
ATOM 14511 N N . ILE H 1 113 ? 32.68823 -15.23078 21.68242 1.000 47.50105 113 ILE H N 1
ATOM 14512 C CA . ILE H 1 113 ? 33.11590 -16.38585 20.90277 1.000 47.56892 113 ILE H CA 1
ATOM 14513 C C . ILE H 1 113 ? 32.37899 -17.60891 21.42913 1.000 48.28924 113 ILE H C 1
ATOM 14514 O O . ILE H 1 113 ? 32.42103 -17.88936 22.62983 1.000 47.93925 113 ILE H O 1
ATOM 14530 N N . THR H 1 114 ? 31.69350 -18.32327 20.54064 1.000 49.21706 114 THR H N 1
ATOM 14531 C CA . THR H 1 114 ? 31.01980 -19.57472 20.86871 1.000 50.23803 114 THR H CA 1
ATOM 14532 C C . THR H 1 114 ? 31.76903 -20.71011 20.18333 1.000 50.07829 114 THR H C 1
ATOM 14533 O O . THR H 1 114 ? 31.98615 -20.66783 18.96499 1.000 51.16857 114 THR H O 1
ATOM 14544 N N . THR H 1 115 ? 32.16339 -21.71907 20.95930 1.000 49.43154 115 THR H N 1
ATOM 14545 C CA . THR H 1 115 ? 33.05213 -22.77356 20.47894 1.000 47.82708 115 THR H CA 1
ATOM 14546 C C . THR H 1 115 ? 32.43477 -24.13143 20.78242 1.000 48.56635 115 THR H C 1
ATOM 14547 O O . THR H 1 115 ? 32.37751 -24.54420 21.94483 1.000 50.45097 115 THR H O 1
ATOM 14558 N N . LEU H 1 116 ? 31.97427 -24.82412 19.74455 1.000 47.52767 116 LEU H N 1
ATOM 14559 C CA . LEU H 1 116 ? 31.52712 -26.20711 19.86134 1.000 46.39866 116 LEU H CA 1
ATOM 14560 C C . LEU H 1 116 ? 32.68328 -27.11667 19.46912 1.000 43.21321 116 LEU H C 1
ATOM 14561 O O . LEU H 1 116 ? 33.27614 -26.94321 18.40175 1.000 38.24121 116 LEU H O 1
ATOM 14577 N N . THR H 1 117 ? 33.02023 -28.06077 20.34248 1.000 46.66386 117 THR H N 1
ATOM 14578 C CA . THR H 1 117 ? 34.07049 -29.03720 20.08916 1.000 45.09375 117 THR H CA 1
ATOM 14579 C C . THR H 1 117 ? 33.44136 -30.42185 20.05984 1.000 46.22156 117 THR H C 1
ATOM 14580 O O . THR H 1 117 ? 32.72388 -30.80199 20.99419 1.000 46.34675 117 THR H O 1
ATOM 14591 N N . THR H 1 118 ? 33.71079 -31.16351 18.99308 1.000 46.59027 118 THR H N 1
ATOM 14592 C CA . THR H 1 118 ? 33.14061 -32.48995 18.79599 1.000 45.75724 118 THR H CA 1
ATOM 14593 C C . THR H 1 118 ? 34.10215 -33.27962 17.90990 1.000 43.89091 118 THR H C 1
ATOM 14594 O O . THR H 1 118 ? 35.27726 -32.91779 17.77565 1.000 41.62418 118 THR H O 1
ATOM 14605 N N . THR H 1 119 ? 33.60773 -34.36317 17.30771 1.000 45.24835 119 THR H N 1
ATOM 14606 C CA . THR H 1 119 ? 34.36163 -35.12123 16.32625 1.000 47.78663 119 THR H CA 1
ATOM 14607 C C . THR H 1 119 ? 33.63792 -35.06949 14.98622 1.000 49.65198 119 THR H C 1
ATOM 14608 O O . THR H 1 119 ? 32.40810 -34.94684 14.95172 1.000 49.48542 119 THR H O 1
ATOM 14619 N N . PRO H 1 120 ? 34.36810 -35.14987 13.86777 1.000 51.58201 120 PRO H N 1
ATOM 14620 C CA . PRO H 1 120 ? 33.68151 -35.17267 12.56336 1.000 53.23898 120 PRO H CA 1
ATOM 14621 C C . PRO H 1 120 ? 32.55529 -36.19013 12.51838 1.000 53.50912 120 PRO H C 1
ATOM 14622 O O . PRO H 1 120 ? 31.51231 -35.94275 11.88991 1.000 54.20145 120 PRO H O 1
ATOM 14633 N N . ALA H 1 121 ? 32.74807 -37.33737 13.17933 1.000 53.18089 121 ALA H N 1
ATOM 14634 C CA . ALA H 1 121 ? 31.72908 -38.37661 13.17720 1.000 55.51735 121 ALA H CA 1
ATOM 14635 C C . ALA H 1 121 ? 30.48018 -37.95599 13.94040 1.000 55.71145 121 ALA H C 1
ATOM 14636 O O . ALA H 1 121 ? 29.36745 -38.34619 13.56388 1.000 59.87803 121 ALA H O 1
ATOM 14643 N N . ASP H 1 122 ? 30.63501 -37.15823 14.99331 1.000 55.67577 122 ASP H N 1
ATOM 14644 C CA . ASP H 1 122 ? 29.51955 -36.80342 15.85766 1.000 55.97927 122 ASP H CA 1
ATOM 14645 C C . ASP H 1 122 ? 28.93129 -35.42861 15.56280 1.000 56.52240 122 ASP H C 1
ATOM 14646 O O . ASP H 1 122 ? 27.87502 -35.10076 16.11271 1.000 54.59046 122 ASP H O 1
ATOM 14655 N N . LEU H 1 123 ? 29.56879 -34.62088 14.71651 1.000 56.11054 123 LEU H N 1
ATOM 14656 C CA . LEU H 1 123 ? 28.99645 -33.31850 14.37903 1.000 58.44066 123 LEU H CA 1
ATOM 14657 C C . LEU H 1 123 ? 27.55079 -33.42486 13.90882 1.000 61.90978 123 LEU H C 1
ATOM 14658 O O . LEU H 1 123 ? 26.71535 -32.63060 14.37053 1.000 62.29015 123 LEU H O 1
ATOM 14674 N N . PRO H 1 124 ? 27.18336 -34.36027 13.02680 1.000 63.71699 124 PRO H N 1
ATOM 14675 C CA . PRO H 1 124 ? 25.77827 -34.42675 12.58733 1.000 67.40999 124 PRO H CA 1
ATOM 14676 C C . PRO H 1 124 ? 24.79225 -34.62402 13.72608 1.000 70.11512 124 PRO H C 1
ATOM 14677 O O . PRO H 1 124 ? 23.67261 -34.09961 13.66507 1.000 70.41922 124 PRO H O 1
ATOM 14688 N N . HIS H 1 125 ? 25.17168 -35.36516 14.76719 1.000 71.21877 125 HIS H N 1
ATOM 14689 C CA . HIS H 1 125 ? 24.24526 -35.60990 15.86727 1.000 74.56799 125 HIS H CA 1
ATOM 14690 C C . HIS H 1 125 ? 24.08657 -34.37683 16.75009 1.000 71.50791 125 HIS H C 1
ATOM 14691 O O . HIS H 1 125 ? 22.98324 -34.08484 17.22646 1.000 72.92569 125 HIS H O 1
ATOM 14705 N N . HIS H 1 126 ? 25.17555 -33.65039 16.99014 1.000 67.46413 126 HIS H N 1
ATOM 14706 C CA . HIS H 1 126 ? 25.15007 -32.48924 17.86765 1.000 66.64072 126 HIS H CA 1
ATOM 14707 C C . HIS H 1 126 ? 24.80432 -31.19720 17.13955 1.000 60.00472 126 HIS H C 1
ATOM 14708 O O . HIS H 1 126 ? 24.57979 -30.17312 17.79612 1.000 56.14753 126 HIS H O 1
ATOM 14722 N N . GLU H 1 127 ? 24.74835 -31.21773 15.81054 1.000 62.39612 127 GLU H N 1
ATOM 14723 C CA . GLU H 1 127 ? 24.43676 -29.99671 15.07342 1.000 63.11568 127 GLU H CA 1
ATOM 14724 C C . GLU H 1 127 ? 23.07348 -29.43723 15.44778 1.000 63.85860 127 GLU H C 1
ATOM 14725 O O . GLU H 1 127 ? 22.98125 -28.23028 15.73344 1.000 62.21723 127 GLU H O 1
ATOM 14737 N N . PRO H 1 128 ? 21.99434 -30.22501 15.47167 1.000 69.15100 128 PRO H N 1
ATOM 14738 C CA . PRO H 1 128 ? 20.69481 -29.66392 15.88428 1.000 72.76575 128 PRO H CA 1
ATOM 14739 C C . PRO H 1 128 ? 20.72251 -28.95315 17.22912 1.000 72.14114 128 PRO H C 1
ATOM 14740 O O . PRO H 1 128 ? 20.24073 -27.81876 17.33508 1.000 72.62977 128 PRO H O 1
ATOM 14751 N N . ALA H 1 129 ? 21.26428 -29.59168 18.26829 1.000 71.33485 129 ALA H N 1
ATOM 14752 C CA . ALA H 1 129 ? 21.31493 -28.94266 19.57493 1.000 69.99963 129 ALA H CA 1
ATOM 14753 C C . ALA H 1 129 ? 22.14731 -27.66757 19.51906 1.000 64.08906 129 ALA H C 1
ATOM 14754 O O . ALA H 1 129 ? 21.79220 -26.65412 20.13297 1.000 63.11151 129 ALA H O 1
ATOM 14761 N N . TRP H 1 130 ? 23.25821 -27.69507 18.78117 1.000 59.51403 130 TRP H N 1
ATOM 14762 C CA . TRP H 1 130 ? 24.07879 -26.49681 18.65384 1.000 56.34259 130 TRP H CA 1
ATOM 14763 C C . TRP H 1 130 ? 23.33858 -25.39159 17.91001 1.000 58.64765 130 TRP H C 1
ATOM 14764 O O . TRP H 1 130 ? 23.44081 -24.21404 18.27285 1.000 56.35319 130 TRP H O 1
ATOM 14785 N N . LYS H 1 131 ? 22.60051 -25.74551 16.85472 1.000 64.71137 131 LYS H N 1
ATOM 14786 C CA . LYS H 1 131 ? 21.91785 -24.72001 16.07423 1.000 69.21101 131 LYS H CA 1
ATOM 14787 C C . LYS H 1 131 ? 20.72827 -24.14594 16.83331 1.000 72.30049 131 LYS H C 1
ATOM 14788 O O . LYS H 1 131 ? 20.43071 -22.95269 16.69436 1.000 72.72802 131 LYS H O 1
ATOM 14807 N N . GLN H 1 132 ? 20.04314 -24.96058 17.64469 1.000 75.47870 132 GLN H N 1
ATOM 14808 C CA . GLN H 1 132 ? 18.96200 -24.41539 18.46079 1.000 76.86296 132 GLN H CA 1
ATOM 14809 C C . GLN H 1 132 ? 19.49662 -23.35449 19.41873 1.000 73.79501 132 GLN H C 1
ATOM 14810 O O . GLN H 1 132 ? 18.82497 -22.35097 19.68887 1.000 74.87230 132 GLN H O 1
ATOM 14824 N N . ALA H 1 133 ? 20.71055 -23.55749 19.93964 1.000 67.00401 133 ALA H N 1
ATOM 14825 C CA . ALA H 1 133 ? 21.29146 -22.58678 20.85889 1.000 63.87506 133 ALA H CA 1
ATOM 14826 C C . ALA H 1 133 ? 21.64215 -21.29117 20.13760 1.000 59.64224 133 ALA H C 1
ATOM 14827 O O . ALA H 1 133 ? 21.24691 -20.20212 20.56917 1.000 62.55417 133 ALA H O 1
ATOM 14834 N N . MET H 1 134 ? 22.38179 -21.38890 19.02940 1.000 55.96475 134 MET H N 1
ATOM 14835 C CA . MET H 1 134 ? 22.88334 -20.18679 18.37104 1.000 54.25514 134 MET H CA 1
ATOM 14836 C C . MET H 1 134 ? 21.77212 -19.38161 17.70364 1.000 55.31967 134 MET H C 1
ATOM 14837 O O . MET H 1 134 ? 21.84633 -18.14789 17.66277 1.000 55.51730 134 MET H O 1
ATOM 14851 N N . GLN H 1 135 ? 20.74823 -20.04661 17.16456 1.000 55.47098 135 GLN H N 1
ATOM 14852 C CA . GLN H 1 135 ? 19.66139 -19.31820 16.51921 1.000 58.28830 135 GLN H CA 1
ATOM 14853 C C . GLN H 1 135 ? 18.82980 -18.51790 17.51155 1.000 63.15392 135 GLN H C 1
ATOM 14854 O O . GLN H 1 135 ? 18.13077 -17.58241 17.10266 1.000 64.39075 135 GLN H O 1
ATOM 14868 N N . THR H 1 136 ? 18.87513 -18.87200 18.79623 1.000 63.12835 136 THR H N 1
ATOM 14869 C CA . THR H 1 136 ? 18.17817 -18.12455 19.83315 1.000 64.64235 136 THR H CA 1
ATOM 14870 C C . THR H 1 136 ? 19.06794 -17.09651 20.51729 1.000 60.99080 136 THR H C 1
ATOM 14871 O O . THR H 1 136 ? 18.56304 -16.28730 21.30074 1.000 61.13579 136 THR H O 1
ATOM 14882 N N . LEU H 1 137 ? 20.37167 -17.11061 20.24599 1.000 57.92914 137 LEU H N 1
ATOM 14883 C CA . LEU H 1 137 ? 21.28495 -16.13858 20.83461 1.000 58.72090 137 LEU H CA 1
ATOM 14884 C C . LEU H 1 137 ? 20.90852 -14.73487 20.37797 1.000 60.49898 137 LEU H C 1
ATOM 14885 O O . LEU H 1 137 ? 21.14873 -14.36256 19.22519 1.000 60.18637 137 LEU H O 1
ATOM 14901 N N . VAL H 1 138 ? 20.30904 -13.95275 21.26892 1.000 63.77739 138 VAL H N 1
ATOM 14902 C CA . VAL H 1 138 ? 19.92183 -12.57858 20.98233 1.000 66.46140 138 VAL H CA 1
ATOM 14903 C C . VAL H 1 138 ? 20.82549 -11.66429 21.80942 1.000 65.47832 138 VAL H C 1
ATOM 14904 O O . VAL H 1 138 ? 20.70357 -11.63328 23.04155 1.000 65.34106 138 VAL H O 1
ATOM 14917 N N . PRO H 1 139 ? 21.74464 -10.92162 21.19210 1.000 65.77593 139 PRO H N 1
ATOM 14918 C CA . PRO H 1 139 ? 22.57493 -9.99822 21.97345 1.000 67.52379 139 PRO H CA 1
ATOM 14919 C C . PRO H 1 139 ? 21.70254 -9.00566 22.72556 1.000 71.69775 139 PRO H C 1
ATOM 14920 O O . PRO H 1 139 ? 20.55713 -8.73640 22.35435 1.000 73.40057 139 PRO H O 1
ATOM 14931 N N . ARG H 1 140 ? 22.25265 -8.45915 23.80517 1.000 73.41627 140 ARG H N 1
ATOM 14932 C CA . ARG H 1 140 ? 21.51144 -7.47490 24.58089 1.000 79.09900 140 ARG H CA 1
ATOM 14933 C C . ARG H 1 140 ? 22.47856 -6.45179 25.14948 1.000 84.87681 140 ARG H C 1
ATOM 14934 O O . ARG H 1 140 ? 23.63736 -6.78319 25.43125 1.000 79.22084 140 ARG H O 1
ATOM 14955 N N . PRO H 1 141 ? 22.03843 -5.21385 25.33853 1.000 89.16377 141 PRO H N 1
ATOM 14956 C CA . PRO H 1 141 ? 22.96103 -4.15135 25.74168 1.000 91.80110 141 PRO H CA 1
ATOM 14957 C C . PRO H 1 141 ? 23.34596 -4.24159 27.21134 1.000 94.86525 141 PRO H C 1
ATOM 14958 O O . PRO H 1 141 ? 22.64745 -4.82565 28.04035 1.000 98.88836 141 PRO H O 1
ATOM 14969 N N . THR H 1 142 ? 24.49342 -3.63767 27.51268 1.000 94.25329 142 THR H N 1
ATOM 14970 C CA . THR H 1 142 ? 25.01197 -3.55512 28.87683 1.000 95.63062 142 THR H CA 1
ATOM 14971 C C . THR H 1 142 ? 25.49412 -2.12780 29.08688 1.000 102.60041 142 THR H C 1
ATOM 14972 O O . THR H 1 142 ? 26.67706 -1.82296 28.88773 1.000 100.51825 142 THR H O 1
ATOM 14983 N N . PRO H 1 143 ? 24.59239 -1.21013 29.48491 1.000 108.27040 143 PRO H N 1
ATOM 14984 C CA . PRO H 1 143 ? 24.95315 0.20757 29.62683 1.000 113.59480 143 PRO H CA 1
ATOM 14985 C C . PRO H 1 143 ? 26.27642 0.43932 30.35450 1.000 118.05998 143 PRO H C 1
ATOM 14986 O O . PRO H 1 143 ? 26.39776 0.17408 31.55078 1.000 122.91993 143 PRO H O 1
ATOM 14997 N N . ASP I 2 2 ? 41.56854 -15.49224 22.65252 1.000 87.55664 2 ASP I N 1
ATOM 14998 C CA . ASP I 2 2 ? 41.76003 -15.85519 21.25634 1.000 87.22046 2 ASP I CA 1
ATOM 14999 C C . ASP I 2 2 ? 40.62746 -16.75996 20.77993 1.000 88.48140 2 ASP I C 1
ATOM 15000 O O . ASP I 2 2 ? 39.70608 -17.07290 21.53394 1.000 83.49084 2 ASP I O 1
ATOM 15008 N N . ALA I 2 3 ? 40.69545 -17.15871 19.50928 1.000 92.19149 3 ALA I N 1
ATOM 15009 C CA . ALA I 2 3 ? 40.01577 -18.37325 19.07984 1.000 98.95512 3 ALA I CA 1
ATOM 15010 C C . ALA I 2 3 ? 40.77757 -19.59454 19.56922 1.000 107.22545 3 ALA I C 1
ATOM 15011 O O . ALA I 2 3 ? 40.17799 -20.63679 19.85444 1.000 112.34101 3 ALA I O 1
ATOM 15018 N N . GLN I 2 4 ? 42.10122 -19.46251 19.66801 1.000 110.98108 4 GLN I N 1
ATOM 15019 C CA . GLN I 2 4 ? 42.94109 -20.52007 20.21152 1.000 117.02719 4 GLN I CA 1
ATOM 15020 C C . GLN I 2 4 ? 42.48780 -20.91492 21.60802 1.000 114.95169 4 GLN I C 1
ATOM 15021 O O . GLN I 2 4 ? 42.31485 -22.10267 21.90663 1.000 118.80170 4 GLN I O 1
ATOM 15035 N N . ALA I 2 5 ? 42.29493 -19.92140 22.47900 1.000 105.36757 5 ALA I N 1
ATOM 15036 C CA . ALA I 2 5 ? 41.91304 -20.19503 23.85954 1.000 101.72857 5 ALA I CA 1
ATOM 15037 C C . ALA I 2 5 ? 40.72165 -21.13854 23.92945 1.000 98.72867 5 ALA I C 1
ATOM 15038 O O . ALA I 2 5 ? 40.78168 -22.18724 24.58226 1.000 104.65352 5 ALA I O 1
ATOM 15045 N N . ALA I 2 6 ? 39.62935 -20.78729 23.25247 1.000 96.94010 6 ALA I N 1
ATOM 15046 C CA . ALA I 2 6 ? 38.41447 -21.58478 23.36201 1.000 99.15685 6 ALA I CA 1
ATOM 15047 C C . ALA I 2 6 ? 38.64210 -23.00828 22.87194 1.000 105.82819 6 ALA I C 1
ATOM 15048 O O . ALA I 2 6 ? 38.07718 -23.95916 23.42441 1.000 106.02935 6 ALA I O 1
ATOM 15055 N N . ALA I 2 7 ? 39.46718 -23.17769 21.83567 1.000 110.66754 7 ALA I N 1
ATOM 15056 C CA . ALA I 2 7 ? 39.77892 -24.52125 21.36035 1.000 115.43817 7 ALA I CA 1
ATOM 15057 C C . ALA I 2 7 ? 40.39506 -25.36806 22.46513 1.000 113.86985 7 ALA I C 1
ATOM 15058 O O . ALA I 2 7 ? 40.20622 -26.58995 22.49130 1.000 75.97455 7 ALA I O 1
ATOM 15065 N N . ARG I 2 8 ? 41.13187 -24.73998 23.38354 1.000 105.44915 8 ARG I N 1
ATOM 15066 C CA . ARG I 2 8 ? 41.66021 -25.46344 24.53378 1.000 100.41332 8 ARG I CA 1
ATOM 15067 C C . ARG I 2 8 ? 40.52982 -25.90569 25.45783 1.000 89.66299 8 ARG I C 1
ATOM 15068 O O . ARG I 2 8 ? 40.36576 -27.09880 25.73970 1.000 90.74105 8 ARG I O 1
ATOM 15089 N N . LEU I 2 9 ? 39.73013 -24.94440 25.92776 1.000 80.06965 9 LEU I N 1
ATOM 15090 C CA . LEU I 2 9 ? 38.68787 -25.23811 26.90722 1.000 75.58868 9 LEU I CA 1
ATOM 15091 C C . LEU I 2 9 ? 37.73996 -26.32036 26.40632 1.000 76.25199 9 LEU I C 1
ATOM 15092 O O . LEU I 2 9 ? 37.51021 -27.32382 27.09221 1.000 76.08584 9 LEU I O 1
ATOM 15108 N N . GLY I 2 10 ? 37.15807 -26.12648 25.22571 1.000 75.23236 10 GLY I N 1
ATOM 15109 C CA . GLY I 2 10 ? 36.23241 -27.11647 24.71167 1.000 76.63253 10 GLY I CA 1
ATOM 15110 C C . GLY I 2 10 ? 36.82192 -28.50713 24.68355 1.000 82.83095 10 GLY I C 1
ATOM 15111 O O . GLY I 2 10 ? 36.10680 -29.49165 24.89367 1.000 71.01574 10 GLY I O 1
ATOM 15115 N N . ASP I 2 11 ? 38.13105 -28.60572 24.46118 1.000 84.69419 11 ASP I N 1
ATOM 15116 C CA . ASP I 2 11 ? 38.81638 -29.88627 24.33176 1.000 94.42737 11 ASP I CA 1
ATOM 15117 C C . ASP I 2 11 ? 39.04475 -30.52862 25.69762 1.000 94.73228 11 ASP I C 1
ATOM 15118 O O . ASP I 2 11 ? 38.62807 -31.66501 25.94158 1.000 96.92779 11 ASP I O 1
ATOM 15127 N N . GLU I 2 12 ? 39.72251 -29.81276 26.60173 1.000 95.55542 12 GLU I N 1
ATOM 15128 C CA . GLU I 2 12 ? 39.94410 -30.34649 27.94197 1.000 98.98668 12 GLU I CA 1
ATOM 15129 C C . GLU I 2 12 ? 38.62101 -30.63649 28.63831 1.000 93.87496 12 GLU I C 1
ATOM 15130 O O . GLU I 2 12 ? 38.54076 -31.54804 29.46991 1.000 96.54005 12 GLU I O 1
ATOM 15142 N N . ILE I 2 13 ? 37.57294 -29.88310 28.30149 1.000 74.95400 13 ILE I N 1
ATOM 15143 C CA . ILE I 2 13 ? 36.25162 -30.15028 28.85491 1.000 70.99439 13 ILE I CA 1
ATOM 15144 C C . ILE I 2 13 ? 35.61321 -31.36295 28.18680 1.000 73.75737 13 ILE I C 1
ATOM 15145 O O . ILE I 2 13 ? 34.75542 -32.02407 28.78400 1.000 72.93126 13 ILE I O 1
ATOM 15161 N N . ALA I 2 14 ? 36.00379 -31.67209 26.94724 1.000 77.16170 14 ALA I N 1
ATOM 15162 C CA . ALA I 2 14 ? 35.37723 -32.77042 26.22291 1.000 79.87663 14 ALA I CA 1
ATOM 15163 C C . ALA I 2 14 ? 35.91214 -34.12709 26.65962 1.000 86.86684 14 ALA I C 1
ATOM 15164 O O . ALA I 2 14 ? 35.19784 -35.13088 26.55209 1.000 89.89844 14 ALA I O 1
ATOM 15171 N N . HIS I 2 15 ? 37.15071 -34.18358 27.15591 1.000 91.29599 15 HIS I N 1
ATOM 15172 C CA . HIS I 2 15 ? 37.73577 -35.43040 27.63153 1.000 98.62572 15 HIS I CA 1
ATOM 15173 C C . HIS I 2 15 ? 37.82190 -35.48911 29.15433 1.000 123.25559 15 HIS I C 1
ATOM 15174 O O . HIS I 2 15 ? 38.53813 -36.33312 29.70014 1.000 104.86753 15 HIS I O 1
ATOM 15188 N N . GLY I 2 16 ? 37.11046 -34.60580 29.84852 1.000 91.17385 16 GLY I N 1
ATOM 15189 C CA . GLY I 2 16 ? 37.09796 -34.61802 31.30065 1.000 96.45808 16 GLY I CA 1
ATOM 15190 C C . GLY I 2 16 ? 38.43539 -34.27387 31.91934 1.000 99.53319 16 GLY I C 1
ATOM 15191 O O . GLY I 2 16 ? 38.64368 -34.46748 33.11475 1.000 101.45391 16 GLY I O 1
ATOM 15195 N N . GLY I 2 18 ? 38.74658 -27.76887 32.38165 1.000 109.26096 18 GLY I N 1
ATOM 15196 C CA . GLY I 2 18 ? 38.86016 -29.06883 33.01449 1.000 111.10316 18 GLY I CA 1
ATOM 15197 C C . GLY I 2 18 ? 39.18672 -28.98273 34.48989 1.000 111.60780 18 GLY I C 1
ATOM 15198 O O . GLY I 2 18 ? 39.70160 -29.93063 35.08194 1.000 110.96225 18 GLY I O 1
ATOM 15201 N N . VAL I 2 19 ? 38.86972 -27.83816 35.09248 1.000 112.57046 19 VAL I N 1
ATOM 15202 C CA . VAL I 2 19 ? 39.22866 -27.61461 36.49002 1.000 116.18594 19 VAL I CA 1
ATOM 15203 C C . VAL I 2 19 ? 38.48523 -28.59145 37.39882 1.000 119.87978 19 VAL I C 1
ATOM 15204 O O . VAL I 2 19 ? 39.07588 -29.21106 38.29372 1.000 127.55602 19 VAL I O 1
ATOM 15217 N N . ALA I 2 20 ? 37.18112 -28.75916 37.16789 1.000 114.07068 20 ALA I N 1
ATOM 15218 C CA . ALA I 2 20 ? 36.32592 -29.41863 38.14613 1.000 109.51588 20 ALA I CA 1
ATOM 15219 C C . ALA I 2 20 ? 36.29183 -30.94080 38.02551 1.000 109.87286 20 ALA I C 1
ATOM 15220 O O . ALA I 2 20 ? 35.73129 -31.59969 38.90773 1.000 111.18878 20 ALA I O 1
ATOM 15227 N N . ALA I 2 21 ? 36.90457 -31.52881 36.99686 1.000 108.52768 21 ALA I N 1
ATOM 15228 C CA . ALA I 2 21 ? 36.83917 -32.98433 36.83570 1.000 111.30457 21 ALA I CA 1
ATOM 15229 C C . ALA I 2 21 ? 37.70289 -33.71487 37.86804 1.000 114.69619 21 ALA I C 1
ATOM 15230 O O . ALA I 2 21 ? 37.33472 -34.81285 38.29918 1.000 117.66299 21 ALA I O 1
ATOM 15237 N N . MET I 2 22 ? 38.81840 -33.10788 38.30576 1.000 116.14154 22 MET I N 1
ATOM 15238 C CA . MET I 2 22 ? 39.70580 -33.69677 39.31719 1.000 119.02942 22 MET I CA 1
ATOM 15239 C C . MET I 2 22 ? 39.57109 -33.01709 40.68295 1.000 118.20530 22 MET I C 1
ATOM 15240 O O . MET I 2 22 ? 39.11966 -33.64790 41.65199 1.000 117.62084 22 MET I O 1
ATOM 15254 N N . VAL I 2 23 ? 39.95991 -31.74739 40.77875 1.000 115.77442 23 VAL I N 1
ATOM 15255 C CA . VAL I 2 23 ? 40.08090 -31.13625 42.10020 1.000 116.41463 23 VAL I CA 1
ATOM 15256 C C . VAL I 2 23 ? 38.70809 -30.76588 42.64332 1.000 106.97498 23 VAL I C 1
ATOM 15257 O O . VAL I 2 23 ? 37.75137 -30.52548 41.89237 1.000 100.79697 23 VAL I O 1
ATOM 15270 N N . ALA I 2 24 ? 38.62360 -30.71303 43.96944 1.000 102.39304 24 ALA I N 1
ATOM 15271 C CA . ALA I 2 24 ? 37.39938 -30.38462 44.67502 1.000 92.15902 24 ALA I CA 1
ATOM 15272 C C . ALA I 2 24 ? 37.12311 -28.88795 44.60069 1.000 82.43591 24 ALA I C 1
ATOM 15273 O O . ALA I 2 24 ? 38.02605 -28.07004 44.40613 1.000 81.53575 24 ALA I O 1
ATOM 15280 N N . GLY I 2 25 ? 35.84571 -28.54051 44.77132 1.000 74.94885 25 GLY I N 1
ATOM 15281 C CA . GLY I 2 25 ? 35.41129 -27.17334 44.52171 1.000 69.97887 25 GLY I CA 1
ATOM 15282 C C . GLY I 2 25 ? 36.30435 -26.12976 45.16054 1.000 70.12160 25 GLY I C 1
ATOM 15283 O O . GLY I 2 25 ? 36.76174 -25.19290 44.49953 1.000 70.46380 25 GLY I O 1
ATOM 15287 N N . ALA I 2 26 ? 36.56045 -26.27079 46.46105 1.000 52.04853 26 ALA I N 1
ATOM 15288 C CA . ALA I 2 26 ? 37.36163 -25.27472 47.16598 1.000 50.36436 26 ALA I CA 1
ATOM 15289 C C . ALA I 2 26 ? 38.77832 -25.21619 46.60171 1.000 51.03440 26 ALA I C 1
ATOM 15290 O O . ALA I 2 26 ? 39.32312 -24.13361 46.35236 1.000 50.61134 26 ALA I O 1
ATOM 15297 N N . VAL I 2 27 ? 39.39692 -26.38362 46.39544 1.000 53.60214 27 VAL I N 1
ATOM 15298 C CA . VAL I 2 27 ? 40.73518 -26.42793 45.80818 1.000 54.01412 27 VAL I CA 1
ATOM 15299 C C . VAL I 2 27 ? 40.74062 -25.72939 44.45406 1.000 52.39802 27 VAL I C 1
ATOM 15300 O O . VAL I 2 27 ? 41.57051 -24.85113 44.18563 1.000 51.29319 27 VAL I O 1
ATOM 15313 N N . ALA I 2 28 ? 39.80041 -26.10410 43.58450 1.000 52.22805 28 ALA I N 1
ATOM 15314 C CA . ALA I 2 28 ? 39.77034 -25.55266 42.23356 1.000 50.83911 28 ALA I CA 1
ATOM 15315 C C . ALA I 2 28 ? 39.67725 -24.03158 42.25578 1.000 45.72824 28 ALA I C 1
ATOM 15316 O O . ALA I 2 28 ? 40.48886 -23.34015 41.62808 1.000 44.92860 28 ALA I O 1
ATOM 15323 N N . GLY I 2 29 ? 38.68782 -23.49186 42.97197 1.000 43.57877 29 GLY I N 1
ATOM 15324 C CA . GLY I 2 29 ? 38.52469 -22.04648 43.01682 1.000 42.16595 29 GLY I CA 1
ATOM 15325 C C . GLY I 2 29 ? 39.82000 -21.31589 43.31097 1.000 43.72965 29 GLY I C 1
ATOM 15326 O O . GLY I 2 29 ? 40.17385 -20.34774 42.63289 1.000 42.84075 29 GLY I O 1
ATOM 15330 N N . ALA I 2 30 ? 40.55430 -21.77674 44.32626 1.000 45.23803 30 ALA I N 1
ATOM 15331 C CA . ALA I 2 30 ? 41.82089 -21.13675 44.66871 1.000 45.33870 30 ALA I CA 1
ATOM 15332 C C . ALA I 2 30 ? 42.83404 -21.26320 43.53542 1.000 45.13971 30 ALA I C 1
ATOM 15333 O O . ALA I 2 30 ? 43.55253 -20.30379 43.22225 1.000 43.09922 30 ALA I O 1
ATOM 15340 N N . LEU I 2 31 ? 42.90764 -22.44071 42.90899 1.000 46.16668 31 LEU I N 1
ATOM 15341 C CA . LEU I 2 31 ? 43.86612 -22.65147 41.83017 1.000 47.78812 31 LEU I CA 1
ATOM 15342 C C . LEU I 2 31 ? 43.60904 -21.69487 40.67179 1.000 46.98762 31 LEU I C 1
ATOM 15343 O O . LEU I 2 31 ? 44.54183 -21.07575 40.13987 1.000 45.38840 31 LEU I O 1
ATOM 15359 N N . ILE I 2 32 ? 42.34491 -21.56882 40.25783 1.000 47.94038 32 ILE I N 1
ATOM 15360 C CA . ILE I 2 32 ? 41.99910 -20.60247 39.22019 1.000 47.60134 32 ILE I CA 1
ATOM 15361 C C . ILE I 2 32 ? 42.35151 -19.19288 39.67915 1.000 47.60474 32 ILE I C 1
ATOM 15362 O O . ILE I 2 32 ? 43.02434 -18.43650 38.97016 1.000 48.49059 32 ILE I O 1
ATOM 15378 N N . GLY I 2 33 ? 41.88008 -18.81182 40.86599 1.000 47.10966 33 GLY I N 1
ATOM 15379 C CA . GLY I 2 33 ? 42.12532 -17.46351 41.34849 1.000 47.97010 33 GLY I CA 1
ATOM 15380 C C . GLY I 2 33 ? 43.59194 -17.10080 41.33118 1.000 50.11314 33 GLY I C 1
ATOM 15381 O O . GLY I 2 33 ? 43.97067 -16.00909 40.89928 1.000 52.05774 33 GLY I O 1
ATOM 15385 N N . ALA I 2 34 ? 44.44185 -18.01579 41.80021 1.000 54.61278 34 ALA I N 1
ATOM 15386 C CA . ALA I 2 34 ? 45.88010 -17.78945 41.72516 1.000 60.14084 34 ALA I CA 1
ATOM 15387 C C . ALA I 2 34 ? 46.33159 -17.67228 40.27449 1.000 62.99742 34 ALA I C 1
ATOM 15388 O O . ALA I 2 34 ? 46.97233 -16.68791 39.88833 1.000 62.41853 34 ALA I O 1
ATOM 15395 N N . ALA I 2 35 ? 45.99580 -18.66613 39.45143 1.000 66.97991 35 ALA I N 1
ATOM 15396 C CA . ALA I 2 35 ? 46.37284 -18.61438 38.04234 1.000 71.88061 35 ALA I CA 1
ATOM 15397 C C . ALA I 2 35 ? 45.90417 -17.31833 37.39092 1.000 73.39070 35 ALA I C 1
ATOM 15398 O O . ALA I 2 35 ? 46.64791 -16.69410 36.62620 1.000 72.39792 35 ALA I O 1
ATOM 15405 N N . VAL I 2 36 ? 44.68169 -16.88321 37.70425 1.000 75.71894 36 VAL I N 1
ATOM 15406 C CA . VAL I 2 36 ? 44.11484 -15.71083 37.04152 1.000 80.87085 36 VAL I CA 1
ATOM 15407 C C . VAL I 2 36 ? 45.00429 -14.49008 37.25156 1.000 87.32984 36 VAL I C 1
ATOM 15408 O O . VAL I 2 36 ? 45.33755 -13.77687 36.29839 1.000 88.03705 36 VAL I O 1
ATOM 15421 N N . VAL I 2 37 ? 45.39898 -14.22371 38.50048 1.000 90.83265 37 VAL I N 1
ATOM 15422 C CA . VAL I 2 37 ? 46.20982 -13.03623 38.75276 1.000 97.95623 37 VAL I CA 1
ATOM 15423 C C . VAL I 2 37 ? 47.57504 -13.17560 38.08993 1.000 103.40837 37 VAL I C 1
ATOM 15424 O O . VAL I 2 37 ? 48.06511 -12.23909 37.44524 1.000 106.45799 37 VAL I O 1
ATOM 15437 N N . ALA I 2 38 ? 48.20425 -14.33938 38.22291 1.000 107.65305 38 ALA I N 1
ATOM 15438 C CA . ALA I 2 38 ? 49.53623 -14.56161 37.67942 1.000 115.10051 38 ALA I CA 1
ATOM 15439 C C . ALA I 2 38 ? 49.50848 -14.64695 36.15549 1.000 118.98981 38 ALA I C 1
ATOM 15440 O O . ALA I 2 38 ? 48.63979 -14.06813 35.50311 1.000 119.64214 38 ALA I O 1
ATOM 15447 N N . ALA I 2 47 ? 41.13470 -18.75063 29.24014 1.000 63.87099 47 ALA I N 1
ATOM 15448 C CA . ALA I 2 47 ? 42.53952 -18.58251 28.88379 1.000 66.27651 47 ALA I CA 1
ATOM 15449 C C . ALA I 2 47 ? 43.42507 -19.05719 30.03482 1.000 67.93818 47 ALA I C 1
ATOM 15450 O O . ALA I 2 47 ? 44.27893 -19.92275 29.85184 1.000 67.93544 47 ALA I O 1
ATOM 15456 N N . ALA I 2 48 ? 43.21857 -18.48890 31.22204 1.000 143.65103 48 ALA I N 1
ATOM 15457 C CA . ALA I 2 48 ? 43.94620 -18.90547 32.41365 1.000 145.64039 48 ALA I CA 1
ATOM 15458 C C . ALA I 2 48 ? 43.26143 -20.05838 33.14191 1.000 147.99772 48 ALA I C 1
ATOM 15459 O O . ALA I 2 48 ? 43.70923 -20.44616 34.22567 1.000 149.45893 48 ALA I O 1
ATOM 15466 N N . VAL I 2 49 ? 42.18627 -20.61029 32.57082 1.000 148.67069 49 VAL I N 1
ATOM 15467 C CA . VAL I 2 49 ? 41.51658 -21.77925 33.14399 1.000 148.11566 49 VAL I CA 1
ATOM 15468 C C . VAL I 2 49 ? 42.18123 -23.08111 32.74003 1.000 147.99176 49 VAL I C 1
ATOM 15469 O O . VAL I 2 49 ? 41.81837 -24.13914 33.27156 1.000 131.19886 49 VAL I O 1
ATOM 15482 N N . ILE I 2 50 ? 43.15306 -23.03375 31.82967 1.000 147.35210 50 ILE I N 1
ATOM 15483 C CA . ILE I 2 50 ? 43.94902 -24.21513 31.52228 1.000 148.90332 50 ILE I CA 1
ATOM 15484 C C . ILE I 2 50 ? 45.14775 -24.32998 32.46072 1.000 146.44867 50 ILE I C 1
ATOM 15485 O O . ILE I 2 50 ? 45.60759 -25.44101 32.74231 1.000 144.25279 50 ILE I O 1
ATOM 15501 N N . LEU I 2 51 ? 45.66961 -23.20106 32.94794 1.000 145.63813 51 LEU I N 1
ATOM 15502 C CA . LEU I 2 51 ? 46.68745 -23.25102 33.99273 1.000 148.24985 51 LEU I CA 1
ATOM 15503 C C . LEU I 2 51 ? 46.13630 -23.88829 35.26019 1.000 154.41401 51 LEU I C 1
ATOM 15504 O O . LEU I 2 51 ? 46.87500 -24.55713 35.99152 1.000 155.42563 51 LEU I O 1
ATOM 15520 N N . ALA I 2 52 ? 44.84250 -23.69971 35.53133 1.000 159.43555 52 ALA I N 1
ATOM 15521 C CA . ALA I 2 52 ? 44.20120 -24.34083 36.67119 1.000 163.18955 52 ALA I CA 1
ATOM 15522 C C . ALA I 2 52 ? 43.96528 -25.82756 36.44750 1.000 165.78962 52 ALA I C 1
ATOM 15523 O O . ALA I 2 52 ? 43.60526 -26.53013 37.39832 1.000 167.98548 52 ALA I O 1
ATOM 15530 N N . GLY I 2 53 ? 44.14561 -26.31593 35.22382 1.000 166.66588 53 GLY I N 1
ATOM 15531 C CA . GLY I 2 53 ? 44.07665 -27.73635 34.96080 1.000 168.47277 53 GLY I CA 1
ATOM 15532 C C . GLY I 2 53 ? 45.44422 -28.38295 35.04204 1.000 167.50057 53 GLY I C 1
ATOM 15533 O O . GLY I 2 53 ? 45.55946 -29.57670 35.33949 1.000 167.08150 53 GLY I O 1
ATOM 15537 N N . SER I 2 54 ? 46.49084 -27.59810 34.78987 1.000 167.46955 54 SER I N 1
ATOM 15538 C CA . SER I 2 54 ? 47.85190 -28.11769 34.78279 1.000 167.00351 54 SER I CA 1
ATOM 15539 C C . SER I 2 54 ? 48.54473 -27.96759 36.12983 1.000 163.53907 54 SER I C 1
ATOM 15540 O O . SER I 2 54 ? 49.38733 -28.80182 36.47735 1.000 164.63672 54 SER I O 1
ATOM 15548 N N . ILE I 2 55 ? 48.21846 -26.92664 36.89862 1.000 159.41997 55 ILE I N 1
ATOM 15549 C CA . ILE I 2 55 ? 48.71462 -26.86635 38.26947 1.000 156.97643 55 ILE I CA 1
ATOM 15550 C C . ILE I 2 55 ? 48.00899 -27.91879 39.11695 1.000 156.63899 55 ILE I C 1
ATOM 15551 O O . ILE I 2 55 ? 48.59969 -28.48254 40.04684 1.000 158.18432 55 ILE I O 1
ATOM 15567 N N . ALA I 2 56 ? 46.74563 -28.20289 38.81030 1.000 154.23449 56 ALA I N 1
ATOM 15568 C CA . ALA I 2 56 ? 45.99601 -29.25952 39.47981 1.000 155.27604 56 ALA I CA 1
ATOM 15569 C C . ALA I 2 56 ? 46.36716 -30.62041 38.89371 1.000 155.65140 56 ALA I C 1
ATOM 15570 O O . ALA I 2 56 ? 45.50036 -31.45972 38.64466 1.000 156.37290 56 ALA I O 1
#

Organism: Pseudomonas aeruginosa (strain ATCC 15692 / DSM 22644 / CIP 104116 / JCM 14847 / LMG 12228 / 1C / PRS 101 / PAO1) (NCBI:txid208964)

Nearest PDB structures (foldseek):
  6xrf-assembly2_F  TM=1.018E+00  e=2.394E-07  Pseudomonas aeruginosa
  6xrf-assembly1_C  TM=9.913E-01  e=3.593E-06  Pseudomonas aeruginosa
  1tu1-assembly1_A  TM=9.715E-01  e=7.545E-25  Pseudomonas aeruginosa PAO1
  6e8a-assembly2_B-2  TM=6.611E-01  e=1.161E-06  Salmonella enterica subsp. enterica serovar Typhimurium
  6e8a-assembly1_A-3  TM=5.409E-01  e=1.446E-06  Salmonella enterica subsp. enterica serovar Typhimurium

Secondary structure (DSSP, 8-state):
-EEEETTEEEE--TTSEE--BEEEEEPPBTTBPPEEEEEEEE---TTS-HHHHHHHHHHHHHHHSTT-EEEEEEEEEETTEEEEEEEEEEEETTEEEEEEEEEE--SSSEEEEEEEE-TTTHHHHHHHHHHHHHH-EE--/-EEEETTEEEE--TTSEE--BEEEEEPPBTTB--EEEEEEEE---TTS-HHHHHHHHHHHHHHHSTT-EEEEEEEEEETTEEEEEEEEEEEETTEEEEEEEEEE--SSSEEEEEEEE-TTTHHHHHHHHHHHHHT-EE--/--HHHHHHHHHHHHTT-SHHHHS-HHHHHHHHHHHHH-----HHHHHHHHHHHHH--/-EEE-SSEEEE--TTPEE--BEEEEEPPBTTB--EEEEEEEE---TTS-HHHHHHHHHHHHHHHSTT-EEEEEEEEEETTEEEEEEEEEEEETTEEEEEEEEEE--SSSEEEEEEEE-TTTHHHHHHHHHHHHHH-EE--/-EEEETTEEEE--TTSEE--EEEEEEPPBTTB--EEEEEEEE-TTTTS-HHHHHHHHHHHHHHHSTT-EEEEEEEEEETTEEEEEEEEEEEETTEEEEEEEEEE--SSSEEEEEEEE-TTTHHHHHHHHHHHHHH-EE--/--HHHHHHHHHHHHTT--HHHHS-HHHHHHHHHHHHHH-----HHHHHHHHHHHH-/-EEE-SSEEEE--TTSEE--BEEEEEPPBTTB--EEEEEEEE---TT--HHHHHHHHHHHHHHHSTT-EEEEEEEEEETTEEEEEEEEEEEETTEEEEEEEEEE--SS-EEEEEEEE-TTTHHHHHHHHHHHHHH-EE---/-EEEETTEEEE--TTSEE--BEEEEEPPBTTB--EEEEEEEE---TTS-HHHHHHHHHHHHHHHSTT-EEEEEEEEEETTEEEEEEEEEEEETTEEEEEEEEEE--SSSEEEEEEEE-TTTHHHHHHHHHHHHHH-EE----/-HHHHHHHHHHHHT--HHHHS-HHHHHHHHHHHHH--TTTHHHH--

InterPro domains:
  IPR014894 Inner membrane lipoprotein DcrB/EagT6 [PF08786] (8-136)
  IPR016123 Mog1/PsbP, alpha/beta/alpha sandwich [SSF55724] (1-141)

Foldseek 3Di:
DWDDDPPDIDDDDPVDDDFDKDKDWAPADDPFHIKIKMKTKAQPCPPPDPVVVVVVVVVVCVVPFAAKAWDDWDFDDAQHWTKIWTWIWGDDPNAIKTKIKMWTDDPSITIMMIMIGHPVCCVVCVVVVVVVRNVDDDDD/DWDDDPPDIDDDDPVDDDFDKDKDWACADDPFHIKIKMKTWAQPCPPPDPVVVVVVVCVVVVPPFAPKDWDDWDFDDDQNWTKIWTWMWGDDPNAIKIKIKMWTDDPPIIMMIIMIGGPVCCVVCVVVVCVVRNPDDDDD/DPPVQVVVQVVCVVVQQFLPRQDPDVLLVVLLVVQVVPPPDDSSSSRVRSSVVSVVD/DWDDDPPDIDDDDPPDDDFDKDKDWACADPPFHIKIKMKTWAQPCPDDDPVVVVVVVVVVCVVPFAAKDWDDKDFDADPNWTKIWTWIWGDDPPAIKTKIKMWTDDPSTIIMMIMIGHPVRCVVCVVVVVVVVNPDDDDD/DWDDDDPDIDDDPPVDDDFDKDKDWACAFDPFHIKIKMKTWAQPCPPPPPVVVVVVVVVVCVVPFAPKDWDDWDFDAAQNWTKIWTWMWGADPRAIKIKIKMWTDDPSIIIMMIIIGHPVCCVRCVVVVCVVVNPDHDDD/DPPVQVVVQVVCVVVQQFLVRLDPDVLLVVLLVVLCVPADVHDSSSSRVVSSVVSD/DFDDDDPDTDDDPPPDDDFDKDKDWAPADDPFHIKIKMKTWDQPCVPDPPVVVVVVVVVVCVPPFAAKDWDDWDFDAAQHWTKIWTWIWGADPRAIKTKIWMWTDDPSTIIIMIMIGHPVRCVPCVVVVVVVSNPDHDDDD/DWDDDDPDIDDDDPVDDDWDKDKDKAPADPPFHIKIKMKTWAQPCPPPDPVVVVVVVVVVCVVPFAAKAWDDWDFDDAPHWTKIWTWIWGDDPNAIKTKIWMWTDDPSTIMIMIIIGHPVCCVVCVVVVCVVVNPDHDDDDD/DVVLVVVVVVCVVVAPLPRPDPPVLLVVLLVVQVVVVSSVSSVVVD

B-factor: mean 78.99, std 30.47, range [22.03, 222.42]